Protein 7D8O (pdb70)

Radius of gyration: 38.9 Å; Cα contacts (8 Å, |Δi|>4): 1595; chains: 6; bounding box: 86×89×110 Å

Structure (mmCIF, N/CA/C/O backbone):
data_7D8O
#
_entry.id   7D8O
#
_cell.length_a   86.630
_cell.length_b   86.643
_cell.length_c   123.568
_cell.angle_alpha   90.000
_cell.angle_beta   91.660
_cell.angle_gamma   90.000
#
_symmetry.space_group_name_H-M   'P 1 21 1'
#
loop_
_entity.id
_entity.type
_entity.pdbx_description
1 polymer 'Type III toxin-antitoxin system ToxN/AbiQ family toxin'
2 polymer 'Antitoxin RNA'
3 water water
#
loop_
_atom_site.group_PDB
_atom_site.id
_atom_site.type_symbol
_atom_site.label_atom_id
_atom_site.label_alt_id
_atom_site.label_comp_id
_atom_site.label_asym_id
_atom_site.label_entity_id
_atom_site.label_seq_id
_atom_site.pdbx_PDB_ins_code
_atom_site.Cartn_x
_atom_site.Cartn_y
_atom_site.Cartn_z
_atom_site.occupancy
_atom_site.B_iso_or_equiv
_atom_site.auth_seq_id
_atom_site.auth_comp_id
_atom_site.auth_asym_id
_atom_site.auth_atom_id
_atom_site.pdbx_PDB_model_num
ATOM 1 N N . MET A 1 12 ? 38.219 19.696 25.978 1.00 48.66 0 MET A N 1
ATOM 2 C CA . MET A 1 12 ? 38.392 20.143 27.355 1.00 47.07 0 MET A CA 1
ATOM 3 C C . MET A 1 12 ? 39.867 20.179 27.759 1.00 46.76 0 MET A C 1
ATOM 4 O O . MET A 1 12 ? 40.713 19.595 27.087 1.00 47.72 0 MET A O 1
ATOM 6 N N . ALA A 1 13 ? 40.157 20.893 28.851 1.00 45.19 1 ALA A N 1
ATOM 7 C CA . ALA A 1 13 ? 41.496 20.986 29.441 1.00 42.89 1 ALA A CA 1
ATOM 8 C C . ALA A 1 13 ? 42.514 21.560 28.448 1.00 43.08 1 ALA A C 1
ATOM 9 O O . ALA A 1 13 ? 43.441 20.885 28.001 1.00 46.02 1 ALA A O 1
ATOM 11 N N . LYS A 1 14 ? 42.300 22.831 28.100 1.00 40.34 2 LYS A N 1
ATOM 12 C CA . LYS A 1 14 ? 43.237 23.597 27.283 1.00 39.77 2 LYS A CA 1
ATOM 13 C C . LYS A 1 14 ? 43.510 24.947 27.938 1.00 36.26 2 LYS A C 1
ATOM 14 O O . LYS A 1 14 ? 42.611 25.547 28.539 1.00 34.59 2 LYS A O 1
ATOM 20 N N . PHE A 1 15 ? 44.753 25.417 27.817 1.00 34.27 3 PHE A N 1
ATOM 21 C CA . PHE A 1 15 ? 45.165 26.708 28.359 1.00 32.45 3 PHE A CA 1
ATOM 22 C C . PHE A 1 15 ? 44.971 27.825 27.338 1.00 32.37 3 PHE A C 1
ATOM 23 O O . PHE A 1 15 ? 45.338 27.686 26.168 1.00 32.36 3 PHE A O 1
ATOM 31 N N . PHE A 1 16 ? 44.415 28.944 27.804 1.00 32.43 4 PHE A N 1
ATOM 32 C CA . PHE A 1 16 ? 44.126 30.112 26.984 1.00 33.72 4 PHE A CA 1
ATOM 33 C C . PHE A 1 16 ? 44.634 31.379 27.665 1.00 34.70 4 PHE A C 1
ATOM 34 O O . PHE A 1 16 ? 44.797 31.435 28.888 1.00 33.77 4 PHE A O 1
ATOM 42 N N . THR A 1 17 ? 44.874 32.400 26.845 1.00 36.12 5 THR A N 1
ATOM 43 C CA . THR A 1 17 ? 44.956 33.793 27.265 1.00 34.95 5 THR A CA 1
ATOM 44 C C . THR A 1 17 ? 43.776 34.555 26.672 1.00 34.81 5 THR A C 1
ATOM 45 O O . THR A 1 17 ? 43.208 34.160 25.649 1.00 34.79 5 THR A O 1
ATOM 49 N N . ILE A 1 18 ? 43.423 35.671 27.310 1.00 33.79 6 ILE A N 1
ATOM 50 C CA . ILE A 1 18 ? 42.268 36.470 26.918 1.00 33.78 6 ILE A CA 1
ATOM 51 C C . ILE A 1 18 ? 42.705 37.911 26.700 1.00 36.45 6 ILE A C 1
ATOM 52 O O . ILE A 1 18 ? 43.508 38.449 27.470 1.00 37.48 6 ILE A O 1
ATOM 57 N N . SER A 1 19 ? 42.189 38.526 25.636 1.00 37.44 7 SER A N 1
ATOM 58 C CA . SER A 1 19 ? 42.563 39.889 25.286 1.00 39.04 7 SER A CA 1
ATOM 59 C C . SER A 1 19 ? 42.251 40.855 26.426 1.00 39.07 7 SER A C 1
ATOM 60 O O . SER A 1 19 ? 41.235 40.724 27.115 1.00 36.23 7 SER A O 1
ATOM 63 N N . SER A 1 20 ? 43.143 41.834 26.622 1.00 41.71 8 SER A N 1
ATOM 64 C CA . SER A 1 20 ? 42.966 42.810 27.698 1.00 42.40 8 SER A CA 1
ATOM 65 C C . SER A 1 20 ? 41.726 43.682 27.489 1.00 44.96 8 SER A C 1
ATOM 66 O O . SER A 1 20 ? 41.061 44.064 28.461 1.00 46.55 8 SER A O 1
ATOM 69 N N . SER A 1 21 ? 41.391 44.004 26.237 1.00 45.59 9 SER A N 1
ATOM 70 C CA . SER A 1 21 ? 40.228 44.856 26.000 1.00 48.44 9 SER A CA 1
ATOM 71 C C . SER A 1 21 ? 38.931 44.138 26.360 1.00 45.55 9 SER A C 1
ATOM 72 O O . SER A 1 21 ? 38.023 44.742 26.942 1.00 46.03 9 SER A O 1
ATOM 75 N N . TYR A 1 22 ? 38.829 42.849 26.036 1.00 42.68 10 TYR A N 1
ATOM 76 C CA . TYR A 1 22 ? 37.661 42.076 26.450 1.00 40.85 10 TYR A CA 1
ATOM 77 C C . TYR A 1 22 ? 37.547 42.028 27.969 1.00 39.76 10 TYR A C 1
ATOM 78 O O . TYR A 1 22 ? 36.445 42.145 28.524 1.00 40.54 10 TYR A O 1
ATOM 87 N N . ILE A 1 23 ? 38.679 41.844 28.654 1.00 38.07 11 ILE A N 1
ATOM 88 C CA . ILE A 1 23 ? 38.684 41.822 30.115 1.00 37.43 11 ILE A CA 1
ATOM 89 C C . ILE A 1 23 ? 38.180 43.149 30.676 1.00 39.69 11 ILE A C 1
ATOM 90 O O . ILE A 1 23 ? 37.349 43.174 31.590 1.00 37.31 11 ILE A O 1
ATOM 95 N N . LYS A 1 24 ? 38.674 44.272 30.146 1.00 43.35 12 LYS A N 1
ATOM 96 C CA . LYS A 1 24 ? 38.206 45.569 30.636 1.00 46.89 12 LYS A CA 1
ATOM 97 C C . LYS A 1 24 ? 36.723 45.766 30.345 1.00 48.48 12 LYS A C 1
ATOM 98 O O . LYS A 1 24 ? 35.977 46.302 31.181 1.00 51.12 12 LYS A O 1
ATOM 104 N N . TYR A 1 25 ? 36.280 45.332 29.162 1.00 47.15 13 TYR A N 1
ATOM 105 C CA . TYR A 1 25 ? 34.872 45.425 28.800 1.00 46.61 13 TYR A CA 1
ATOM 106 C C . TYR A 1 25 ? 33.999 44.702 29.815 1.00 44.64 13 TYR A C 1
ATOM 107 O O . TYR A 1 25 ? 33.017 45.260 30.319 1.00 46.09 13 TYR A O 1
ATOM 116 N N . LEU A 1 26 ? 34.344 43.451 30.127 1.00 41.65 14 LEU A N 1
ATOM 117 C CA . LEU A 1 26 ? 33.565 42.701 31.107 1.00 40.98 14 LEU A CA 1
ATOM 118 C C . LEU A 1 26 ? 33.682 43.314 32.499 1.00 42.62 14 LEU A C 1
ATOM 119 O O . LEU A 1 26 ? 32.697 43.356 33.246 1.00 42.86 14 LEU A O 1
ATOM 124 N N . LYS A 1 27 ? 34.873 43.807 32.859 1.00 43.48 15 LYS A N 1
ATOM 125 C CA . LYS A 1 27 ? 35.069 44.410 34.173 1.00 44.06 15 LYS A CA 1
ATOM 126 C C . LYS A 1 27 ? 34.168 45.617 34.378 1.00 47.04 15 LYS A C 1
ATOM 127 O O . LYS A 1 27 ? 33.779 45.913 35.514 1.00 47.31 15 LYS A O 1
ATOM 133 N N . ASP A 1 28 ? 33.841 46.332 33.298 1.00 49.06 16 ASP A N 1
ATOM 134 C CA . ASP A 1 28 ? 32.920 47.459 33.433 1.00 53.26 16 ASP A CA 1
ATOM 135 C C . ASP A 1 28 ? 31.556 47.017 33.950 1.00 50.72 16 ASP A C 1
ATOM 136 O O . ASP A 1 28 ? 30.854 47.803 34.597 1.00 51.04 16 ASP A O 1
ATOM 141 N N . PHE A 1 29 ? 31.164 45.771 33.682 1.00 48.52 17 PHE A N 1
ATOM 142 C CA . PHE A 1 29 ? 29.885 45.255 34.148 1.00 47.77 17 PHE A CA 1
ATOM 143 C C . PHE A 1 29 ? 30.010 44.424 35.416 1.00 44.65 17 PHE A C 1
ATOM 144 O O . PHE A 1 29 ? 28.999 44.189 36.084 1.00 45.07 17 PHE A O 1
ATOM 152 N N . ASP A 1 30 ? 31.211 43.953 35.744 1.00 41.87 18 ASP A N 1
ATOM 153 C CA . ASP A 1 30 ? 31.402 43.103 36.917 1.00 38.57 18 ASP A CA 1
ATOM 154 C C . ASP A 1 30 ? 32.857 43.226 37.348 1.00 37.49 18 ASP A C 1
ATOM 155 O O . ASP A 1 30 ? 33.740 42.653 36.699 1.00 36.62 18 ASP A O 1
ATOM 160 N N . ASP A 1 31 ? 33.105 43.939 38.450 1.00 37.95 19 ASP A N 1
ATOM 161 C CA . ASP A 1 31 ? 34.484 44.179 38.866 1.00 38.92 19 ASP A CA 1
ATOM 162 C C . ASP A 1 31 ? 35.169 42.936 39.418 1.00 37.58 19 ASP A C 1
ATOM 163 O O . ASP A 1 31 ? 36.359 43.005 39.742 1.00 39.33 19 ASP A O 1
ATOM 168 N N . LYS A 1 32 ? 34.465 41.816 39.552 1.00 36.52 20 LYS A N 1
ATOM 169 C CA . LYS A 1 32 ? 35.095 40.582 39.998 1.00 34.53 20 LYS A CA 1
ATOM 170 C C . LYS A 1 32 ? 35.688 39.781 38.848 1.00 32.44 20 LYS A C 1
ATOM 171 O O . LYS A 1 32 ? 36.340 38.763 39.096 1.00 31.45 20 LYS A O 1
ATOM 177 N N . VAL A 1 33 ? 35.476 40.209 37.605 1.00 32.85 21 VAL A N 1
ATOM 178 C CA . VAL A 1 33 ? 36.150 39.615 36.450 1.00 31.58 21 VAL A CA 1
ATOM 179 C C . VAL A 1 33 ? 37.647 39.630 36.733 1.00 30.05 21 VAL A C 1
ATOM 180 O O . VAL A 1 33 ? 38.171 40.656 37.190 1.00 31.53 21 VAL A O 1
ATOM 184 N N . PRO A 1 34 ? 38.368 38.533 36.492 1.00 27.88 22 PRO A N 1
ATOM 185 C CA . PRO A 1 34 ? 39.768 38.456 36.937 1.00 28.26 22 PRO A CA 1
ATOM 186 C C . PRO A 1 34 ? 40.624 39.576 36.363 1.00 31.04 22 PRO A C 1
ATOM 187 O O . PRO A 1 34 ? 40.440 39.999 35.221 1.00 30.58 22 PRO A O 1
ATOM 191 N N . ASN A 1 35 ? 41.545 40.081 37.185 1.00 32.66 23 ASN A N 1
ATOM 192 C CA . ASN A 1 35 ? 42.583 40.967 36.675 1.00 35.31 23 ASN A CA 1
ATOM 193 C C . ASN A 1 35 ? 43.412 40.207 35.650 1.00 38.45 23 ASN A C 1
ATOM 194 O O . ASN A 1 35 ? 43.831 39.071 35.902 1.00 38.33 23 ASN A O 1
ATOM 199 N N . SER A 1 36 ? 43.643 40.813 34.485 1.00 42.95 24 SER A N 1
ATOM 200 C CA . SER A 1 36 ? 44.410 40.104 33.481 1.00 44.69 24 SER A CA 1
ATOM 201 C C . SER A 1 36 ? 45.792 40.693 33.252 1.00 48.30 24 SER A C 1
ATOM 202 O O . SER A 1 36 ? 46.656 40.020 32.666 1.00 47.12 24 SER A O 1
ATOM 205 N N . GLU A 1 37 ? 46.046 41.946 33.646 1.00 53.45 25 GLU A N 1
ATOM 206 C CA . GLU A 1 37 ? 47.391 42.439 33.387 1.00 58.38 25 GLU A CA 1
ATOM 207 C C . GLU A 1 37 ? 47.984 43.156 34.583 1.00 58.20 25 GLU A C 1
ATOM 208 O O . GLU A 1 37 ? 47.288 43.870 35.321 1.00 59.25 25 GLU A O 1
ATOM 214 N N . ASP A 1 38 ? 49.286 42.960 34.738 1.00 57.09 26 ASP A N 1
ATOM 215 C CA . ASP A 1 38 ? 50.021 43.447 35.880 1.00 58.07 26 ASP A CA 1
ATOM 216 C C . ASP A 1 38 ? 51.519 43.304 35.659 1.00 57.20 26 ASP A C 1
ATOM 217 O O . ASP A 1 38 ? 51.982 42.246 35.215 1.00 55.36 26 ASP A O 1
ATOM 222 N N . PRO A 1 39 ? 52.301 44.346 35.938 1.00 59.02 27 PRO A N 1
ATOM 223 C CA . PRO A 1 39 ? 53.763 44.224 35.822 1.00 60.92 27 PRO A CA 1
ATOM 224 C C . PRO A 1 39 ? 54.349 43.136 36.710 1.00 59.48 27 PRO A C 1
ATOM 225 O O . PRO A 1 39 ? 55.453 42.657 36.427 1.00 60.45 27 PRO A O 1
ATOM 229 N N . THR A 1 40 ? 53.649 42.724 37.770 1.00 57.51 28 THR A N 1
ATOM 230 C CA . THR A 1 40 ? 54.159 41.665 38.634 1.00 56.63 28 THR A CA 1
ATOM 231 C C . THR A 1 40 ? 54.110 40.303 37.960 1.00 54.29 28 THR A C 1
ATOM 232 O O . THR A 1 40 ? 54.815 39.382 38.388 1.00 53.21 28 THR A O 1
ATOM 236 N N . TYR A 1 41 ? 53.326 40.171 36.895 1.00 52.91 29 TYR A N 1
ATOM 237 C CA . TYR A 1 41 ? 53.146 38.888 36.234 1.00 49.26 29 TYR A CA 1
ATOM 238 C C . TYR A 1 41 ? 54.420 38.456 35.523 1.00 50.77 29 TYR A C 1
ATOM 239 O O . TYR A 1 41 ? 54.971 39.196 34.703 1.00 52.75 29 TYR A O 1
ATOM 248 N N . ASN A 1 42 ? 54.893 37.252 35.841 1.00 49.19 30 ASN A N 1
ATOM 249 C CA . ASN A 1 42 ? 56.014 36.702 35.090 1.00 50.72 30 ASN A CA 1
ATOM 250 C C . ASN A 1 42 ? 55.525 36.168 33.753 1.00 47.84 30 ASN A C 1
ATOM 251 O O . ASN A 1 42 ? 56.227 36.260 32.741 1.00 51.07 30 ASN A O 1
ATOM 256 N N . ASN A 1 43 ? 54.329 35.607 33.745 1.00 42.44 31 ASN A N 1
ATOM 257 C CA . ASN A 1 43 ? 53.639 35.134 32.559 1.00 38.78 31 ASN A CA 1
ATOM 258 C C . ASN A 1 43 ? 52.246 35.737 32.541 1.00 34.87 31 ASN A C 1
ATOM 259 O O . ASN A 1 43 ? 51.773 36.256 33.558 1.00 31.46 31 ASN A O 1
ATOM 264 N N . PRO A 1 44 ? 51.575 35.727 31.392 1.00 34.99 32 PRO A N 1
ATOM 265 C CA . PRO A 1 44 ? 50.182 36.190 31.353 1.00 33.86 32 PRO A CA 1
ATOM 266 C C . PRO A 1 44 ? 49.273 35.325 32.217 1.00 31.93 32 PRO A C 1
ATOM 267 O O . PRO A 1 44 ? 49.585 34.179 32.554 1.00 30.24 32 PRO A O 1
ATOM 271 N N . LYS A 1 45 ? 48.136 35.906 32.596 1.00 32.15 33 LYS A N 1
ATOM 272 C CA . LYS A 1 45 ? 47.122 35.156 33.328 1.00 30.78 33 LYS A CA 1
ATOM 273 C C . LYS A 1 45 ? 46.590 34.031 32.454 1.00 29.75 33 LYS A C 1
ATOM 274 O O . LYS A 1 45 ? 46.030 34.280 31.383 1.00 30.76 33 LYS A O 1
ATOM 280 N N . ALA A 1 46 ? 46.798 32.797 32.893 1.00 27.05 34 ALA A N 1
ATOM 281 C CA . ALA A 1 46 ? 46.330 31.635 32.157 1.00 26.84 34 ALA A CA 1
ATOM 282 C C . ALA A 1 46 ? 44.933 31.239 32.614 1.00 25.99 34 ALA A C 1
ATOM 283 O O . ALA A 1 46 ? 44.605 31.324 33.802 1.00 25.23 34 ALA A O 1
ATOM 285 N N . PHE A 1 47 ? 44.107 30.839 31.650 1.00 25.66 35 PHE A N 1
ATOM 286 C CA . PHE A 1 47 ? 42.773 30.309 31.879 1.00 23.38 35 PHE A CA 1
ATOM 287 C C . PHE A 1 47 ? 42.716 28.879 31.363 1.00 25.25 35 PHE A C 1
ATOM 288 O O . PHE A 1 47 ? 43.445 28.509 30.442 1.00 27.54 35 PHE A O 1
ATOM 296 N N . ILE A 1 48 ? 41.845 28.076 31.952 1.00 25.01 36 ILE A N 1
ATOM 297 C CA . ILE A 1 48 ? 41.598 26.724 31.478 1.00 25.46 36 ILE A CA 1
ATOM 298 C C . ILE A 1 48 ? 40.181 26.671 30.922 1.00 25.06 36 ILE A C 1
ATOM 299 O O . ILE A 1 48 ? 39.268 27.323 31.447 1.00 22.10 36 ILE A O 1
ATOM 304 N N . GLY A 1 49 ? 40.009 25.929 29.834 1.00 25.17 37 GLY A N 1
ATOM 305 C CA . GLY A 1 49 ? 38.699 25.831 29.219 1.00 24.92 37 GLY A CA 1
ATOM 306 C C . GLY A 1 49 ? 38.681 24.728 28.188 1.00 26.74 37 GLY A C 1
ATOM 307 O O . GLY A 1 49 ? 39.696 24.081 27.919 1.00 27.34 37 GLY A O 1
ATOM 308 N N . ILE A 1 50 ? 37.495 24.488 27.637 1.00 27.12 38 ILE A N 1
ATOM 309 C CA . ILE A 1 50 ? 36.270 25.147 28.063 1.00 25.47 38 ILE A CA 1
ATOM 310 C C . ILE A 1 50 ? 35.670 24.367 29.225 1.00 26.46 38 ILE A C 1
ATOM 311 O O . ILE A 1 50 ? 35.415 23.173 29.097 1.00 26.81 38 ILE A O 1
ATOM 316 N N . VAL A 1 51 ? 35.474 25.020 30.373 1.00 26.81 39 VAL A N 1
ATOM 317 C CA . VAL A 1 51 ? 34.981 24.289 31.538 1.00 26.85 39 VAL A CA 1
ATOM 318 C C . VAL A 1 51 ? 33.472 24.109 31.501 1.00 29.28 39 VAL A C 1
ATOM 319 O O . VAL A 1 51 ? 32.950 23.194 32.152 1.00 30.19 39 VAL A O 1
ATOM 323 N N . LEU A 1 52 ? 32.752 24.959 30.769 1.00 29.84 40 LEU A N 1
ATOM 324 C CA . LEU A 1 52 ? 31.299 24.872 30.732 1.00 29.00 40 LEU A CA 1
ATOM 325 C C . LEU A 1 52 ? 30.781 25.458 29.433 1.00 28.66 40 LEU A C 1
ATOM 326 O O . LEU A 1 52 ? 31.234 26.517 28.998 1.00 30.01 40 LEU A O 1
ATOM 331 N N . GLU A 1 53 ? 29.828 24.765 28.820 1.00 29.11 41 GLU A N 1
ATOM 332 C CA . GLU A 1 53 ? 29.109 25.286 27.665 1.00 32.21 41 GLU A CA 1
ATOM 333 C C . GLU A 1 53 ? 27.620 25.160 27.950 1.00 33.33 41 GLU A C 1
ATOM 334 O O . GLU A 1 53 ? 27.090 24.048 28.025 1.00 33.68 41 GLU A O 1
ATOM 340 N N . ILE A 1 54 ? 26.949 26.295 28.115 1.00 34.44 42 ILE A N 1
ATOM 341 C CA . ILE A 1 54 ? 25.537 26.290 28.489 1.00 35.68 42 ILE A CA 1
ATOM 342 C C . ILE A 1 54 ? 24.847 27.459 27.801 1.00 38.38 42 ILE A C 1
ATOM 343 O O . ILE A 1 54 ? 25.343 28.590 27.826 1.00 38.80 42 ILE A O 1
ATOM 348 N N . GLU A 1 55 ? 23.710 27.171 27.163 1.00 41.34 43 GLU A N 1
ATOM 349 C CA . GLU A 1 55 ? 22.897 28.182 26.489 1.00 44.72 43 GLU A CA 1
ATOM 350 C C . GLU A 1 55 ? 23.731 28.975 25.482 1.00 45.58 43 GLU A C 1
ATOM 351 O O . GLU A 1 55 ? 23.572 30.187 25.326 1.00 46.39 43 GLU A O 1
ATOM 357 N N . GLY A 1 56 ? 24.633 28.274 24.793 1.00 44.66 44 GLY A N 1
ATOM 358 C CA . GLY A 1 56 ? 25.504 28.870 23.800 1.00 44.21 44 GLY A CA 1
ATOM 359 C C . GLY A 1 56 ? 26.710 29.607 24.343 1.00 40.88 44 GLY A C 1
ATOM 360 O O . GLY A 1 56 ? 27.540 30.070 23.549 1.00 40.31 44 GLY A O 1
ATOM 361 N N . HIS A 1 57 ? 26.840 29.734 25.660 1.00 37.92 45 HIS A N 1
ATOM 362 C CA . HIS A 1 57 ? 27.960 30.438 26.268 1.00 37.24 45 HIS A CA 1
ATOM 363 C C . HIS A 1 57 ? 29.060 29.451 26.633 1.00 35.68 45 HIS A C 1
ATOM 364 O O . HIS A 1 57 ? 28.795 28.426 27.272 1.00 34.44 45 HIS A O 1
ATOM 371 N N . LYS A 1 58 ? 30.290 29.783 26.243 1.00 34.68 46 LYS A N 1
ATOM 372 C CA . LYS A 1 58 ? 31.484 29.009 26.555 1.00 33.52 46 LYS A CA 1
ATOM 373 C C . LYS A 1 58 ? 32.284 29.732 27.629 1.00 32.19 46 LYS A C 1
ATOM 374 O O . LYS A 1 58 ? 32.514 30.941 27.527 1.00 34.15 46 LYS A O 1
ATOM 380 N N . TYR A 1 59 ? 32.697 28.999 28.659 1.00 29.54 47 TYR A N 1
ATOM 381 C CA . TYR A 1 59 ? 33.333 29.590 29.825 1.00 28.40 47 TYR A CA 1
ATOM 382 C C . TYR A 1 59 ? 34.795 29.179 29.927 1.00 28.38 47 TYR A C 1
ATOM 383 O O . TYR A 1 59 ? 35.155 28.036 29.629 1.00 30.94 47 TYR A O 1
ATOM 392 N N . LEU A 1 60 ? 35.635 30.128 30.321 1.00 27.10 48 LEU A N 1
ATOM 393 C CA . LEU A 1 60 ? 37.017 29.871 30.697 1.00 26.78 48 LEU A CA 1
ATOM 394 C C . LEU A 1 60 ? 37.194 30.267 32.155 1.00 26.91 48 LEU A C 1
ATOM 395 O O . LEU A 1 60 ? 36.628 31.268 32.607 1.00 27.11 48 LEU A O 1
ATOM 400 N N . ALA A 1 61 ? 37.966 29.473 32.896 1.00 25.73 49 ALA A N 1
ATOM 401 C CA . ALA A 1 61 ? 38.174 29.764 34.300 1.00 23.96 49 ALA A CA 1
ATOM 402 C C . ALA A 1 61 ? 39.640 30.095 34.559 1.00 25.47 49 ALA A C 1
ATOM 403 O O . ALA A 1 61 ? 40.532 29.461 33.982 1.00 25.21 49 ALA A O 1
ATOM 405 N N . PRO A 1 62 ? 39.917 31.091 35.398 1.00 25.81 50 PRO A N 1
ATOM 406 C CA . PRO A 1 62 ? 41.307 31.489 35.650 1.00 25.67 50 PRO A CA 1
ATOM 407 C C . PRO A 1 62 ? 42.037 30.533 36.580 1.00 25.59 50 PRO A C 1
ATOM 408 O O . PRO A 1 62 ? 41.457 29.959 37.508 1.00 23.65 50 PRO A O 1
ATOM 412 N N . LEU A 1 63 ? 43.329 30.361 36.311 1.00 24.47 51 LEU A N 1
ATOM 413 C CA . LEU A 1 63 ? 44.216 29.680 37.237 1.00 24.69 51 LEU A CA 1
ATOM 414 C C . LEU A 1 63 ? 44.820 30.693 38.197 1.00 23.36 51 LEU A C 1
ATOM 415 O O . LEU A 1 63 ? 44.989 31.868 37.861 1.00 23.21 51 LEU A O 1
ATOM 420 N N . THR A 1 64 ? 45.131 30.237 39.410 1.00 23.71 52 THR A N 1
ATOM 421 C CA . THR A 1 64 ? 45.757 31.133 40.370 1.00 23.82 52 THR A CA 1
ATOM 422 C C . THR A 1 64 ? 46.731 30.360 41.247 1.00 24.20 52 THR A C 1
ATOM 423 O O . THR A 1 64 ? 46.492 29.199 41.598 1.00 23.72 52 THR A O 1
ATOM 427 N N . SER A 1 65 ? 47.838 31.016 41.570 1.00 25.57 53 SER A N 1
ATOM 428 C CA . SER A 1 65 ? 48.923 30.458 42.363 1.00 25.23 53 SER A CA 1
ATOM 429 C C . SER A 1 65 ? 48.530 30.374 43.839 1.00 26.02 53 SER A C 1
ATOM 430 O O . SER A 1 65 ? 47.545 30.983 44.266 1.00 27.81 53 SER A O 1
ATOM 433 N N . PRO A 1 66 ? 49.275 29.606 44.639 1.00 26.95 54 PRO A N 1
ATOM 434 C CA . PRO A 1 66 ? 48.865 29.375 46.030 1.00 26.96 54 PRO A CA 1
ATOM 435 C C . PRO A 1 66 ? 48.720 30.649 46.848 1.00 26.33 54 PRO A C 1
ATOM 436 O O . PRO A 1 66 ? 49.465 31.616 46.682 1.00 25.58 54 PRO A O 1
ATOM 440 N N . LYS A 1 67 ? 47.713 30.638 47.715 1.00 26.03 55 LYS A N 1
ATOM 441 C CA . LYS A 1 67 ? 47.522 31.622 48.764 1.00 27.40 55 LYS A CA 1
ATOM 442 C C . LYS A 1 67 ? 47.264 30.856 50.056 1.00 27.82 55 LYS A C 1
ATOM 443 O O . LYS A 1 67 ? 46.840 29.697 50.031 1.00 27.40 55 LYS A O 1
ATOM 449 N N . ALA A 1 68 ? 47.537 31.502 51.192 1.00 28.57 56 ALA A N 1
ATOM 450 C CA . ALA A 1 68 ? 47.363 30.826 52.476 1.00 31.73 56 ALA A CA 1
ATOM 451 C C . ALA A 1 68 ? 45.930 30.334 52.658 1.00 32.65 56 ALA A C 1
ATOM 452 O O . ALA A 1 68 ? 45.705 29.192 53.083 1.00 32.23 56 ALA A O 1
ATOM 454 N N . TRP A 1 69 ? 44.946 31.166 52.300 1.00 33.94 57 TRP A N 1
ATOM 455 C CA . TRP A 1 69 ? 43.549 30.808 52.528 1.00 36.58 57 TRP A CA 1
ATOM 456 C C . TRP A 1 69 ? 43.108 29.596 51.718 1.00 37.18 57 TRP A C 1
ATOM 457 O O . TRP A 1 69 ? 42.088 28.983 52.059 1.00 38.85 57 TRP A O 1
ATOM 468 N N . HIS A 1 70 ? 43.858 29.220 50.672 1.00 34.13 58 HIS A N 1
ATOM 469 C CA . HIS A 1 70 ? 43.550 27.992 49.946 1.00 32.38 58 HIS A CA 1
ATOM 470 C C . HIS A 1 70 ? 43.554 26.771 50.853 1.00 33.26 58 HIS A C 1
ATOM 471 O O . HIS A 1 70 ? 42.935 25.755 50.510 1.00 31.98 58 HIS A O 1
ATOM 478 N N . ALA A 1 71 ? 44.268 26.830 51.982 1.00 34.74 59 ALA A N 1
ATOM 479 C CA . ALA A 1 71 ? 44.270 25.691 52.891 1.00 36.95 59 ALA A CA 1
ATOM 480 C C . ALA A 1 71 ? 42.877 25.415 53.445 1.00 39.51 59 ALA A C 1
ATOM 481 O O . ALA A 1 71 ? 42.572 24.274 53.809 1.00 40.85 59 ALA A O 1
ATOM 483 N N . ASN A 1 72 ? 42.017 26.434 53.502 1.00 40.58 60 ASN A N 1
ATOM 484 C CA . ASN A 1 72 ? 40.682 26.297 54.070 1.00 43.81 60 ASN A CA 1
ATOM 485 C C . ASN A 1 72 ? 39.611 25.951 53.039 1.00 43.00 60 ASN A C 1
ATOM 486 O O . ASN A 1 72 ? 38.420 25.966 53.373 1.00 43.74 60 ASN A O 1
ATOM 491 N N . VAL A 1 73 ? 40.004 25.647 51.807 1.00 40.55 61 VAL A N 1
ATOM 492 C CA . VAL A 1 73 ? 39.062 25.294 50.751 1.00 39.64 61 VAL A CA 1
ATOM 493 C C . VAL A 1 73 ? 38.683 23.826 50.906 1.00 40.39 61 VAL A C 1
ATOM 494 O O . VAL A 1 73 ? 39.555 22.951 50.936 1.00 41.46 61 VAL A O 1
ATOM 498 N N . LYS A 1 74 ? 37.382 23.554 50.992 1.00 40.82 62 LYS A N 1
ATOM 499 C CA . LYS A 1 74 ? 36.889 22.191 51.082 1.00 41.35 62 LYS A CA 1
ATOM 500 C C . LYS A 1 74 ? 36.627 21.685 49.666 1.00 37.73 62 LYS A C 1
ATOM 501 O O . LYS A 1 74 ? 36.238 22.454 48.786 1.00 36.40 62 LYS A O 1
ATOM 507 N N . GLU A 1 75 ? 36.829 20.383 49.453 1.00 38.75 63 GLU A N 1
ATOM 508 C CA . GLU A 1 75 ? 36.578 19.791 48.139 1.00 39.16 63 GLU A CA 1
ATOM 509 C C . GLU A 1 75 ? 35.133 19.986 47.674 1.00 36.65 63 GLU A C 1
ATOM 510 O O . GLU A 1 75 ? 34.877 20.055 46.467 1.00 36.40 63 GLU A O 1
ATOM 516 N N . SER A 1 76 ? 34.173 20.064 48.602 1.00 33.82 64 SER A N 1
ATOM 517 C CA . SER A 1 76 ? 32.773 20.154 48.197 1.00 31.53 64 SER A CA 1
ATOM 518 C C . SER A 1 76 ? 32.403 21.499 47.581 1.00 29.83 64 SER A C 1
ATOM 519 O O . SER A 1 76 ? 31.338 21.608 46.962 1.00 30.26 64 SER A O 1
ATOM 522 N N . SER A 1 77 ? 33.240 22.511 47.717 1.00 28.97 65 SER A N 1
ATOM 523 C CA . SER A 1 77 ? 32.904 23.822 47.183 1.00 29.30 65 SER A CA 1
ATOM 524 C C . SER A 1 77 ? 33.087 23.837 45.670 1.00 26.39 65 SER A C 1
ATOM 525 O O . SER A 1 77 ? 34.200 23.601 45.188 1.00 24.25 65 SER A O 1
ATOM 528 N N . PRO A 1 78 ? 32.036 24.107 44.891 1.00 26.15 66 PRO A N 1
ATOM 529 C CA . PRO A 1 78 ? 32.195 24.233 43.438 1.00 23.76 66 PRO A CA 1
ATOM 530 C C . PRO A 1 78 ? 32.816 25.548 42.994 1.00 24.57 66 PRO A C 1
ATOM 531 O O . PRO A 1 78 ? 32.978 25.755 41.784 1.00 23.10 66 PRO A O 1
ATOM 535 N N . ALA A 1 79 ? 33.134 26.450 43.929 1.00 23.89 67 ALA A N 1
ATOM 536 C CA . ALA A 1 79 ? 33.785 27.704 43.569 1.00 23.99 67 ALA A CA 1
ATOM 537 C C . ALA A 1 79 ? 35.244 27.516 43.185 1.00 24.91 67 ALA A C 1
ATOM 538 O O . ALA A 1 79 ? 35.812 28.387 42.518 1.00 22.23 67 ALA A O 1
ATOM 540 N N . PHE A 1 80 ? 35.858 26.402 43.580 1.00 26.40 68 PHE A N 1
ATOM 541 C CA . PHE A 1 80 ? 37.278 26.175 43.358 1.00 24.86 68 PHE A CA 1
ATOM 542 C C . PHE A 1 80 ? 37.495 24.741 42.908 1.00 25.57 68 PHE A C 1
ATOM 543 O O . PHE A 1 80 ? 36.699 23.848 43.211 1.00 25.79 68 PHE A O 1
ATOM 551 N N . PHE A 1 81 ? 38.586 24.528 42.181 1.00 24.75 69 PHE A N 1
ATOM 552 C CA . PHE A 1 81 ? 39.117 23.186 41.961 1.00 24.37 69 PHE A CA 1
ATOM 553 C C . PHE A 1 81 ? 40.604 23.233 42.284 1.00 24.71 69 PHE A C 1
ATOM 554 O O . PHE A 1 81 ? 41.395 23.749 41.487 1.00 23.49 69 PHE A O 1
ATOM 562 N N . LYS A 1 82 ? 40.971 22.713 43.456 1.00 26.06 70 LYS A N 1
ATOM 563 C CA . LYS A 1 82 ? 42.366 22.700 43.877 1.00 27.72 70 LYS A CA 1
ATOM 564 C C . LYS A 1 82 ? 43.177 21.799 42.960 1.00 28.32 70 LYS A C 1
ATOM 565 O O . LYS A 1 82 ? 42.719 20.730 42.545 1.00 27.97 70 LYS A O 1
ATOM 571 N N . LEU A 1 83 ? 44.396 22.230 42.658 1.00 27.90 71 LEU A N 1
ATOM 572 C CA . LEU A 1 83 ? 45.291 21.503 41.773 1.00 26.40 71 LEU A CA 1
ATOM 573 C C . LEU A 1 83 ? 46.494 20.975 42.544 1.00 26.55 71 LEU A C 1
ATOM 574 O O . LEU A 1 83 ? 46.993 21.613 43.475 1.00 27.22 71 LEU A O 1
ATOM 579 N N . HIS A 1 84 ? 46.948 19.793 42.147 1.00 27.82 72 HIS A N 1
ATOM 580 C CA . HIS A 1 84 ? 48.201 19.243 42.636 1.00 28.55 72 HIS A CA 1
ATOM 581 C C . HIS A 1 84 ? 48.691 18.232 41.612 1.00 29.49 72 HIS A C 1
ATOM 582 O O . HIS A 1 84 ? 47.942 17.803 40.732 1.00 28.73 72 HIS A O 1
ATOM 589 N N . GLU A 1 85 ? 49.971 17.894 41.711 1.00 32.03 73 GLU A N 1
ATOM 590 C CA . GLU A 1 85 ? 50.545 16.915 40.800 1.00 33.83 73 GLU A CA 1
ATOM 591 C C . GLU A 1 85 ? 49.885 15.557 41.007 1.00 36.06 73 GLU A C 1
ATOM 592 O O . GLU A 1 85 ? 49.610 15.153 42.140 1.00 37.00 73 GLU A O 1
ATOM 598 N N . ASN A 1 86 ? 49.614 14.863 39.899 1.00 36.52 74 ASN A N 1
ATOM 599 C CA . ASN A 1 86 ? 49.059 13.513 39.943 1.00 37.94 74 ASN A CA 1
ATOM 600 C C . ASN A 1 86 ? 49.882 12.610 40.847 1.00 37.32 74 ASN A C 1
ATOM 601 O O . ASN A 1 86 ? 51.086 12.442 40.642 1.00 37.36 74 ASN A O 1
ATOM 606 N N . GLY A 1 87 ? 49.233 12.046 41.864 1.00 36.95 75 GLY A N 1
ATOM 607 C CA . GLY A 1 87 ? 49.898 11.128 42.765 1.00 38.61 75 GLY A CA 1
ATOM 608 C C . GLY A 1 87 ? 50.890 11.762 43.710 1.00 38.77 75 GLY A C 1
ATOM 609 O O . GLY A 1 87 ? 51.531 11.042 44.484 1.00 42.21 75 GLY A O 1
ATOM 610 N N . VAL A 1 88 ? 51.051 13.079 43.665 1.00 35.66 76 VAL A N 1
ATOM 611 C CA . VAL A 1 88 ? 51.946 13.795 44.567 1.00 36.14 76 VAL A CA 1
ATOM 612 C C . VAL A 1 88 ? 51.140 14.928 45.193 1.00 34.68 76 VAL A C 1
ATOM 613 O O . VAL A 1 88 ? 51.264 16.088 44.768 1.00 33.04 76 VAL A O 1
ATOM 617 N N . PRO A 1 89 ? 50.273 14.634 46.166 1.00 35.42 77 PRO A N 1
ATOM 618 C CA . PRO A 1 89 ? 49.395 15.685 46.712 1.00 35.26 77 PRO A CA 1
ATOM 619 C C . PRO A 1 89 ? 50.141 16.822 47.389 1.00 37.87 77 PRO A C 1
ATOM 620 O O . PRO A 1 89 ? 49.622 17.945 47.422 1.00 39.14 77 PRO A O 1
ATOM 624 N N . ASP A 1 90 ? 51.346 16.576 47.914 1.00 40.08 78 ASP A N 1
ATOM 625 C CA . ASP A 1 90 ? 52.109 17.632 48.575 1.00 42.25 78 ASP A CA 1
ATOM 626 C C . ASP A 1 90 ? 52.631 18.681 47.602 1.00 40.67 78 ASP A C 1
ATOM 627 O O . ASP A 1 90 ? 53.050 19.756 48.044 1.00 41.50 78 ASP A O 1
ATOM 632 N N . ASN A 1 91 ? 52.651 18.383 46.302 1.00 37.63 79 ASN A N 1
ATOM 633 C CA . ASN A 1 91 ? 53.069 19.354 45.291 1.00 35.36 79 ASN A CA 1
ATOM 634 C C . ASN A 1 91 ? 51.825 20.109 44.823 1.00 33.91 79 ASN A C 1
ATOM 635 O O . ASN A 1 91 ? 51.275 19.876 43.743 1.00 34.09 79 ASN A O 1
ATOM 640 N N . GLN A 1 92 ? 51.377 21.038 45.665 1.00 33.37 80 GLN A N 1
ATOM 641 C CA . GLN A 1 92 ? 50.187 21.822 45.356 1.00 31.40 80 GLN A CA 1
ATOM 642 C C . GLN A 1 92 ? 50.486 22.816 44.242 1.00 28.76 80 GLN A C 1
ATOM 643 O O . GLN A 1 92 ? 51.532 23.467 44.234 1.00 28.83 80 GLN A O 1
ATOM 649 N N . LEU A 1 93 ? 49.563 22.924 43.292 1.00 26.44 81 LEU A N 1
ATOM 650 C CA . LEU A 1 93 ? 49.743 23.724 42.089 1.00 26.17 81 LEU A CA 1
ATOM 651 C C . LEU A 1 93 ? 48.688 24.822 41.963 1.00 24.96 81 LEU A C 1
ATOM 652 O O . LEU A 1 93 ? 48.199 25.113 40.871 1.00 26.05 81 LEU A O 1
ATOM 657 N N . GLY A 1 94 ? 48.307 25.445 43.074 1.00 23.89 82 GLY A N 1
ATOM 658 C CA . GLY A 1 94 ? 47.304 26.492 43.002 1.00 22.92 82 GLY A CA 1
ATOM 659 C C . GLY A 1 94 ? 45.921 25.909 42.766 1.00 22.85 82 GLY A C 1
ATOM 660 O O . GLY A 1 94 ? 45.638 24.763 43.124 1.00 23.06 82 GLY A O 1
ATOM 661 N N . LEU A 1 95 ? 45.044 26.711 42.163 1.00 21.56 83 LEU A N 1
ATOM 662 C CA . LEU A 1 95 ? 43.706 26.202 41.903 1.00 21.18 83 LEU A CA 1
ATOM 663 C C . LEU A 1 95 ? 43.086 26.878 40.692 1.00 20.74 83 LEU A C 1
ATOM 664 O O . LEU A 1 95 ? 43.534 27.933 40.229 1.00 24.36 83 LEU A O 1
ATOM 669 N N . ILE A 1 96 ? 42.051 26.228 40.175 1.00 19.44 84 ILE A N 1
ATOM 670 C CA . ILE A 1 96 ? 41.147 26.822 39.202 1.00 21.30 84 ILE A CA 1
ATOM 671 C C . ILE A 1 96 ? 40.088 27.578 39.989 1.00 22.85 84 ILE A C 1
ATOM 672 O O . ILE A 1 96 ? 39.347 26.972 40.772 1.00 21.94 84 ILE A O 1
ATOM 677 N N . ASN A 1 97 ? 40.028 28.901 39.801 1.00 23.06 85 ASN A N 1
ATOM 678 C CA . ASN A 1 97 ? 39.088 29.749 40.533 1.00 24.06 85 ASN A CA 1
ATOM 679 C C . ASN A 1 97 ? 37.785 29.835 39.746 1.00 24.07 85 ASN A C 1
ATOM 680 O O . ASN A 1 97 ? 37.512 30.801 39.029 1.00 23.59 85 ASN A O 1
ATOM 685 N N . LEU A 1 98 ? 36.962 28.791 39.900 1.00 22.02 86 LEU A N 1
ATOM 686 C CA . LEU A 1 98 ? 35.735 28.688 39.117 1.00 22.67 86 LEU A CA 1
ATOM 687 C C . LEU A 1 98 ? 34.780 29.838 39.392 1.00 24.24 86 LEU A C 1
ATOM 688 O O . LEU A 1 98 ? 34.031 30.245 38.496 1.00 23.87 86 LEU A O 1
ATOM 693 N N . LYS A 1 99 ? 34.798 30.382 40.611 1.00 25.22 87 LYS A N 1
ATOM 694 C CA . LYS A 1 99 ? 33.862 31.447 40.951 1.00 27.11 87 LYS A CA 1
ATOM 695 C C . LYS A 1 99 ? 34.083 32.698 40.109 1.00 29.09 87 LYS A C 1
ATOM 696 O O . LYS A 1 99 ? 33.187 33.546 40.030 1.00 31.64 87 LYS A O 1
ATOM 702 N N . PHE A 1 100 ? 35.235 32.818 39.449 1.00 27.11 88 PHE A N 1
ATOM 703 C CA . PHE A 1 100 ? 35.531 33.967 38.605 1.00 27.26 88 PHE A CA 1
ATOM 704 C C . PHE A 1 100 ? 35.676 33.578 37.137 1.00 25.39 88 PHE A C 1
ATOM 705 O O . PHE A 1 100 ? 36.313 34.295 36.362 1.00 22.63 88 PHE A O 1
ATOM 713 N N . MET A 1 101 ? 35.060 32.467 36.735 1.00 26.01 89 MET A N 1
ATOM 714 C CA . MET A 1 101 ? 35.020 32.111 35.325 1.00 26.81 89 MET A CA 1
ATOM 715 C C . MET A 1 101 ? 34.159 33.105 34.551 1.00 28.11 89 MET A C 1
ATOM 716 O O . MET A 1 101 ? 33.291 33.787 35.106 1.00 29.79 89 MET A O 1
ATOM 721 N N . ILE A 1 102 ? 34.424 33.196 33.248 1.00 28.30 90 ILE A N 1
ATOM 722 C CA . ILE A 1 102 ? 33.754 34.197 32.415 1.00 30.91 90 ILE A CA 1
ATOM 723 C C . ILE A 1 102 ? 33.410 33.563 31.054 1.00 32.41 90 ILE A C 1
ATOM 724 O O . ILE A 1 102 ? 34.108 32.715 30.558 1.00 32.08 90 ILE A O 1
ATOM 729 N N . PRO A 1 103 ? 32.289 34.027 30.491 1.00 33.42 91 PRO A N 1
ATOM 730 C CA . PRO A 1 103 ? 31.985 33.642 29.102 1.00 33.66 91 PRO A CA 1
ATOM 731 C C . PRO A 1 103 ? 32.855 34.434 28.141 1.00 33.19 91 PRO A C 1
ATOM 732 O O . PRO A 1 103 ? 33.222 35.582 28.401 1.00 32.50 91 PRO A O 1
ATOM 736 N N . ILE A 1 104 ? 33.187 33.807 27.010 1.00 31.63 92 ILE A N 1
ATOM 737 C CA . ILE A 1 104 ? 34.184 34.366 26.108 1.00 32.91 92 ILE A CA 1
ATOM 738 C C . ILE A 1 104 ? 33.632 34.496 24.696 1.00 36.79 92 ILE A C 1
ATOM 739 O O . ILE A 1 104 ? 32.713 33.786 24.284 1.00 37.29 92 ILE A O 1
ATOM 744 N N . ILE A 1 105 ? 34.233 35.415 23.949 1.00 40.22 93 ILE A N 1
ATOM 745 C CA . ILE A 1 105 ? 34.099 35.478 22.500 1.00 43.54 93 ILE A CA 1
ATOM 746 C C . ILE A 1 105 ? 35.325 34.795 21.917 1.00 44.68 93 ILE A C 1
ATOM 747 O O . ILE A 1 105 ? 36.451 35.051 22.362 1.00 44.67 93 ILE A O 1
ATOM 752 N N . GLU A 1 106 ? 35.114 33.908 20.942 1.00 45.87 94 GLU A N 1
ATOM 753 C CA . GLU A 1 106 ? 36.234 33.141 20.406 1.00 47.81 94 GLU A CA 1
ATOM 754 C C . GLU A 1 106 ? 37.322 34.058 19.859 1.00 47.26 94 GLU A C 1
ATOM 755 O O . GLU A 1 106 ? 38.514 33.764 19.993 1.00 46.77 94 GLU A O 1
ATOM 761 N N . ALA A 1 107 ? 36.935 35.191 19.272 1.00 47.58 95 ALA A N 1
ATOM 762 C CA . ALA A 1 107 ? 37.923 36.082 18.677 1.00 49.56 95 ALA A CA 1
ATOM 763 C C . ALA A 1 107 ? 38.830 36.731 19.718 1.00 47.42 95 ALA A C 1
ATOM 764 O O . ALA A 1 107 ? 39.910 37.215 19.364 1.00 47.79 95 ALA A O 1
ATOM 766 N N . GLU A 1 108 ? 38.424 36.758 20.987 1.00 44.61 96 GLU A N 1
ATOM 767 C CA . GLU A 1 108 ? 39.177 37.451 22.024 1.00 43.46 96 GLU A CA 1
ATOM 768 C C . GLU A 1 108 ? 40.032 36.522 22.887 1.00 41.00 96 GLU A C 1
ATOM 769 O O . GLU A 1 108 ? 40.646 36.989 23.854 1.00 40.17 96 GLU A O 1
ATOM 775 N N . VAL A 1 109 ? 40.104 35.231 22.566 1.00 40.25 97 VAL A N 1
ATOM 776 C CA . VAL A 1 109 ? 40.940 34.309 23.324 1.00 38.00 97 VAL A CA 1
ATOM 777 C C . VAL A 1 109 ? 41.904 33.611 22.374 1.00 39.20 97 VAL A C 1
ATOM 778 O O . VAL A 1 109 ? 41.665 33.500 21.169 1.00 39.64 97 VAL A O 1
ATOM 782 N N . SER A 1 110 ? 43.015 33.145 22.938 1.00 39.53 98 SER A N 1
ATOM 783 C CA . SER A 1 110 ? 44.043 32.458 22.167 1.00 41.26 98 SER A CA 1
ATOM 784 C C . SER A 1 110 ? 44.568 31.278 22.965 1.00 39.71 98 SER A C 1
ATOM 785 O O . SER A 1 110 ? 44.811 31.402 24.168 1.00 37.03 98 SER A O 1
ATOM 788 N N . LEU A 1 111 ? 44.716 30.133 22.306 1.00 41.70 99 LEU A N 1
ATOM 789 C CA . LEU A 1 111 ? 45.390 29.005 22.933 1.00 39.73 99 LEU A CA 1
ATOM 790 C C . LEU A 1 111 ? 46.814 29.388 23.287 1.00 40.15 99 LEU A C 1
ATOM 791 O O . LEU A 1 111 ? 47.476 30.113 22.541 1.00 42.30 99 LEU A O 1
ATOM 796 N N . LEU A 1 112 ? 47.292 28.900 24.429 1.00 37.74 100 LEU A N 1
ATOM 797 C CA . LEU A 1 112 ? 48.722 28.959 24.686 1.00 38.43 100 LEU A CA 1
ATOM 798 C C . LEU A 1 112 ? 49.443 28.104 23.654 1.00 40.33 100 LEU A C 1
ATOM 799 O O . LEU A 1 112 ? 48.973 27.025 23.283 1.00 39.75 100 LEU A O 1
ATOM 804 N N . ASP A 1 113 ? 50.587 28.597 23.183 1.00 43.52 101 ASP A N 1
ATOM 805 C CA . ASP A 1 113 ? 51.368 27.907 22.156 1.00 47.80 101 ASP A CA 1
ATOM 806 C C . ASP A 1 113 ? 52.366 26.962 22.833 1.00 50.23 101 ASP A C 1
ATOM 807 O O . ASP A 1 113 ? 53.587 27.138 22.782 1.00 53.44 101 ASP A O 1
ATOM 812 N N . LEU A 1 114 ? 51.810 25.929 23.475 1.00 49.30 102 LEU A N 1
ATOM 813 C CA . LEU A 1 114 ? 52.628 25.005 24.260 1.00 50.57 102 LEU A CA 1
ATOM 814 C C . LEU A 1 114 ? 53.683 24.326 23.399 1.00 55.63 102 LEU A C 1
ATOM 815 O O . LEU A 1 114 ? 54.869 24.308 23.750 1.00 57.54 102 LEU A O 1
ATOM 820 N N . ASP A 1 115 ? 53.267 23.757 22.265 1.00 57.70 103 ASP A N 1
ATOM 821 C CA . ASP A 1 115 ? 54.181 23.019 21.405 1.00 60.57 103 ASP A CA 1
ATOM 822 C C . ASP A 1 115 ? 55.292 23.896 20.843 1.00 63.95 103 ASP A C 1
ATOM 823 O O . ASP A 1 115 ? 56.244 23.360 20.269 1.00 67.94 103 ASP A O 1
ATOM 828 N N . SER A 1 116 ? 55.204 25.218 21.004 1.00 62.79 104 SER A N 1
ATOM 829 C CA . SER A 1 116 ? 56.244 26.129 20.554 1.00 64.99 104 SER A CA 1
ATOM 830 C C . SER A 1 116 ? 56.867 26.958 21.663 1.00 63.61 104 SER A C 1
ATOM 831 O O . SER A 1 116 ? 57.944 27.521 21.449 1.00 65.70 104 SER A O 1
ATOM 834 N N . MET A 1 117 ? 56.245 27.030 22.833 1.00 60.73 105 MET A N 1
ATOM 835 C CA . MET A 1 117 ? 56.810 27.806 23.925 1.00 59.65 105 MET A CA 1
ATOM 836 C C . MET A 1 117 ? 58.176 27.244 24.299 1.00 59.34 105 MET A C 1
ATOM 837 O O . MET A 1 117 ? 58.355 26.021 24.321 1.00 58.59 105 MET A O 1
ATOM 842 N N . PRO A 1 118 ? 59.156 28.091 24.614 1.00 60.24 106 PRO A N 1
ATOM 843 C CA . PRO A 1 118 ? 60.451 27.548 25.018 1.00 60.44 106 PRO A CA 1
ATOM 844 C C . PRO A 1 118 ? 60.287 26.814 26.335 1.00 55.18 106 PRO A C 1
ATOM 845 O O . PRO A 1 118 ? 59.437 27.150 27.164 1.00 53.42 106 PRO A O 1
ATOM 849 N N . ASP A 1 119 ? 61.114 25.800 26.520 1.00 53.55 107 ASP A N 1
ATOM 850 C CA . ASP A 1 119 ? 61.024 24.977 27.713 1.00 48.87 107 ASP A CA 1
ATOM 851 C C . ASP A 1 119 ? 61.490 25.775 28.923 1.00 47.52 107 ASP A C 1
ATOM 852 O O . ASP A 1 119 ? 62.612 26.290 28.944 1.00 50.57 107 ASP A O 1
ATOM 857 N N . THR A 1 120 ? 60.615 25.927 29.904 1.00 43.33 108 THR A N 1
ATOM 858 C CA . THR A 1 120 ? 60.907 26.657 31.125 1.00 42.70 108 THR A CA 1
ATOM 859 C C . THR A 1 120 ? 60.312 25.875 32.285 1.00 41.01 108 THR A C 1
ATOM 860 O O . THR A 1 120 ? 59.451 25.014 32.078 1.00 41.63 108 THR A O 1
ATOM 864 N N . PRO A 1 121 ? 60.758 26.139 33.516 1.00 40.42 109 PRO A N 1
ATOM 865 C CA . PRO A 1 121 ? 60.077 25.527 34.672 1.00 38.53 109 PRO A CA 1
ATOM 866 C C . PRO A 1 121 ? 58.584 25.803 34.683 1.00 36.04 109 PRO A C 1
ATOM 867 O O . PRO A 1 121 ? 57.790 24.930 35.066 1.00 29.71 109 PRO A O 1
ATOM 871 N N . TYR A 1 122 ? 58.184 27.006 34.262 1.00 34.44 110 TYR A N 1
ATOM 872 C CA . TYR A 1 122 ? 56.765 27.342 34.191 1.00 31.07 110 TYR A CA 1
ATOM 873 C C . TYR A 1 122 ? 56.014 26.403 33.252 1.00 30.46 110 TYR A C 1
ATOM 874 O O . TYR A 1 122 ? 54.892 25.981 33.550 1.00 27.94 110 TYR A O 1
ATOM 883 N N . LYS A 1 123 ? 56.612 26.077 32.103 1.00 32.29 111 LYS A N 1
ATOM 884 C CA . LYS A 1 123 ? 55.965 25.177 31.151 1.00 31.99 111 LYS A CA 1
ATOM 885 C C . LYS A 1 123 ? 55.842 23.762 31.717 1.00 31.47 111 LYS A C 1
ATOM 886 O O . LYS A 1 123 ? 54.810 23.096 31.539 1.00 30.99 111 LYS A O 1
ATOM 892 N N . ARG A 1 124 ? 56.878 23.293 32.416 1.00 32.95 112 ARG A N 1
ATOM 893 C CA . ARG A 1 124 ? 56.798 21.999 33.091 1.00 33.85 112 ARG A CA 1
ATOM 894 C C . ARG A 1 124 ? 55.674 21.985 34.123 1.00 32.70 112 ARG A C 1
ATOM 895 O O . ARG A 1 124 ? 54.924 20.999 34.232 1.00 33.55 112 ARG A O 1
ATOM 903 N N . MET A 1 125 ? 55.540 23.072 34.894 1.00 31.08 113 MET A N 1
ATOM 904 C CA . MET A 1 125 ? 54.417 23.176 35.821 1.00 28.67 113 MET A CA 1
ATOM 905 C C . MET A 1 125 ? 53.094 23.132 35.078 1.00 27.89 113 MET A C 1
ATOM 906 O O . MET A 1 125 ? 52.146 22.483 35.531 1.00 25.55 113 MET A O 1
ATOM 911 N N . LEU A 1 126 ? 53.007 23.842 33.946 1.00 29.99 114 LEU A N 1
ATOM 912 C CA . LEU A 1 126 ? 51.785 23.823 33.147 1.00 29.95 114 LEU A CA 1
ATOM 913 C C . LEU A 1 126 ? 51.406 22.401 32.767 1.00 28.81 114 LEU A C 1
ATOM 914 O O . LEU A 1 126 ? 50.232 22.034 32.821 1.00 27.73 114 LEU A O 1
ATOM 919 N N . TYR A 1 127 ? 52.392 21.587 32.386 1.00 29.94 115 TYR A N 1
ATOM 920 C CA . TYR A 1 127 ? 52.097 20.212 31.981 1.00 31.09 115 TYR A CA 1
ATOM 921 C C . TYR A 1 127 ? 51.665 19.355 33.165 1.00 33.58 115 TYR A C 1
ATOM 922 O O . TYR A 1 127 ? 50.779 18.495 33.036 1.00 34.71 115 TYR A O 1
ATOM 931 N N . LYS A 1 128 ? 52.285 19.565 34.325 1.00 35.96 116 LYS A N 1
ATOM 932 C CA . LYS A 1 128 ? 51.835 18.849 35.513 1.00 38.33 116 LYS A CA 1
ATOM 933 C C . LYS A 1 128 ? 50.410 19.247 35.880 1.00 33.44 116 LYS A C 1
ATOM 934 O O . LYS A 1 128 ? 49.609 18.400 36.289 1.00 32.28 116 LYS A O 1
ATOM 940 N N . GLN A 1 129 ? 50.073 20.530 35.725 1.00 31.21 117 GLN A N 1
ATOM 941 C CA . GLN A 1 129 ? 48.699 20.978 35.944 1.00 28.95 117 GLN A CA 1
ATOM 942 C C . GLN A 1 129 ? 47.752 20.361 34.922 1.00 28.92 117 GLN A C 1
ATOM 943 O O . GLN A 1 129 ? 46.647 19.923 35.269 1.00 29.17 117 GLN A O 1
ATOM 949 N N . LEU A 1 130 ? 48.178 20.314 33.657 1.00 30.15 118 LEU A N 1
ATOM 950 C CA . LEU A 1 130 ? 47.323 19.828 32.584 1.00 28.19 118 LEU A CA 1
ATOM 951 C C . LEU A 1 130 ? 46.953 18.373 32.801 1.00 29.53 118 LEU A C 1
ATOM 952 O O . LEU A 1 130 ? 45.809 17.980 32.562 1.00 28.01 118 LEU A O 1
ATOM 957 N N . GLN A 1 131 ? 47.910 17.556 33.244 1.00 32.56 119 GLN A N 1
ATOM 958 C CA . GLN A 1 131 ? 47.601 16.148 33.483 1.00 34.88 119 GLN A CA 1
ATOM 959 C C . GLN A 1 131 ? 46.501 15.995 34.532 1.00 34.27 119 GLN A C 1
ATOM 960 O O . GLN A 1 131 ? 45.508 15.281 34.318 1.00 35.66 119 GLN A O 1
ATOM 966 N N . PHE A 1 132 ? 46.646 16.690 35.663 1.00 33.14 120 PHE A N 1
ATOM 967 C CA . PHE A 1 132 ? 45.648 16.598 36.724 1.00 30.83 120 PHE A CA 1
ATOM 968 C C . PHE A 1 132 ? 44.296 17.112 36.250 1.00 29.48 120 PHE A C 1
ATOM 969 O O . PHE A 1 132 ? 43.256 16.510 36.547 1.00 30.27 120 PHE A O 1
ATOM 977 N N . ILE A 1 133 ? 44.294 18.199 35.474 1.00 27.41 121 ILE A N 1
ATOM 978 C CA . ILE A 1 133 ? 43.039 18.758 34.981 1.00 25.20 121 ILE A CA 1
ATOM 979 C C . ILE A 1 133 ? 42.370 17.793 34.012 1.00 25.33 121 ILE A C 1
ATOM 980 O O . ILE A 1 133 ? 41.154 17.567 34.078 1.00 26.33 121 ILE A O 1
ATOM 985 N N . ARG A 1 134 ? 43.144 17.222 33.086 1.00 25.54 122 ARG A N 1
ATOM 986 C CA . ARG A 1 134 ? 42.594 16.242 32.159 1.00 27.64 122 ARG A CA 1
ATOM 987 C C . ARG A 1 134 ? 41.958 15.082 32.903 1.00 29.17 122 ARG A C 1
ATOM 988 O O . ARG A 1 134 ? 40.840 14.668 32.578 1.00 30.47 122 ARG A O 1
ATOM 996 N N . VAL A 1 135 ? 42.636 14.570 33.936 1.00 31.04 123 VAL A N 1
ATOM 997 C CA . VAL A 1 135 ? 42.096 13.418 34.654 1.00 32.87 123 VAL A CA 1
ATOM 998 C C . VAL A 1 135 ? 40.794 13.785 35.352 1.00 32.46 123 VAL A C 1
ATOM 999 O O . VAL A 1 135 ? 39.913 12.935 35.529 1.00 34.19 123 VAL A O 1
ATOM 1003 N N . ASN A 1 136 ? 40.628 15.056 35.721 1.00 31.04 124 ASN A N 1
ATOM 1004 C CA . ASN A 1 136 ? 39.464 15.508 36.470 1.00 33.11 124 ASN A CA 1
ATOM 1005 C C . ASN A 1 136 ? 38.538 16.411 35.660 1.00 33.63 124 ASN A C 1
ATOM 1006 O O . ASN A 1 136 ? 37.713 17.118 36.250 1.00 33.46 124 ASN A O 1
ATOM 1011 N N . GLU A 1 137 ? 38.652 16.407 34.328 1.00 33.51 125 GLU A N 1
ATOM 1012 C CA . GLU A 1 137 ? 37.885 17.356 33.520 1.00 33.07 125 GLU A CA 1
ATOM 1013 C C . GLU A 1 137 ? 36.385 17.227 33.776 1.00 32.43 125 GLU A C 1
ATOM 1014 O O . GLU A 1 137 ? 35.670 18.236 33.820 1.00 32.73 125 GLU A O 1
ATOM 1020 N N . ASP A 1 138 ? 35.883 16.002 33.934 1.00 32.88 126 ASP A N 1
ATOM 1021 C CA . ASP A 1 138 ? 34.454 15.833 34.178 1.00 34.51 126 ASP A CA 1
ATOM 1022 C C . ASP A 1 138 ? 34.048 16.475 35.500 1.00 34.08 126 ASP A C 1
ATOM 1023 O O . ASP A 1 138 ? 33.029 17.172 35.577 1.00 34.09 126 ASP A O 1
ATOM 1028 N N . LYS A 1 139 ? 34.839 16.250 36.553 1.00 34.39 127 LYS A N 1
ATOM 1029 C CA . LYS A 1 139 ? 34.569 16.878 37.843 1.00 34.91 127 LYS A CA 1
ATOM 1030 C C . LYS A 1 139 ? 34.618 18.397 37.744 1.00 32.51 127 LYS A C 1
ATOM 1031 O O . LYS A 1 139 ? 33.793 19.093 38.352 1.00 32.26 127 LYS A O 1
ATOM 1037 N N . ILE A 1 140 ? 35.590 18.935 37.003 1.00 30.66 128 ILE A N 1
ATOM 1038 C CA . ILE A 1 140 ? 35.689 20.387 36.878 1.00 27.00 128 ILE A CA 1
ATOM 1039 C C . ILE A 1 140 ? 34.450 20.936 36.184 1.00 26.97 128 ILE A C 1
ATOM 1040 O O . ILE A 1 140 ? 33.868 21.942 36.616 1.00 25.36 128 ILE A O 1
ATOM 1045 N N . SER A 1 141 ? 33.994 20.252 35.132 1.00 28.37 129 SER A N 1
ATOM 1046 C CA . SER A 1 141 ? 32.795 20.695 34.429 1.00 30.14 129 SER A CA 1
ATOM 1047 C C . SER A 1 141 ? 31.565 20.621 35.328 1.00 30.45 129 SER A C 1
ATOM 1048 O O . SER A 1 141 ? 30.708 21.518 35.304 1.00 30.92 129 SER A O 1
ATOM 1051 N N . GLU A 1 142 ? 31.464 19.563 36.137 1.00 30.00 130 GLU A N 1
ATOM 1052 C CA . GLU A 1 142 ? 30.331 19.450 37.051 1.00 31.90 130 GLU A CA 1
ATOM 1053 C C . GLU A 1 142 ? 30.338 20.582 38.064 1.00 29.25 130 GLU A C 1
ATOM 1054 O O . GLU A 1 142 ? 29.296 21.199 38.328 1.00 29.21 130 GLU A O 1
ATOM 1060 N N . LYS A 1 143 ? 31.517 20.887 38.614 1.00 27.08 131 LYS A N 1
ATOM 1061 C CA . LYS A 1 143 ? 31.629 21.969 39.583 1.00 27.52 131 LYS A CA 1
ATOM 1062 C C . LYS A 1 143 ? 31.278 23.309 38.959 1.00 27.03 131 LYS A C 1
ATOM 1063 O O . LYS A 1 143 ? 30.632 24.141 39.601 1.00 27.14 131 LYS A O 1
ATOM 1069 N N . SER A 1 144 ? 31.679 23.525 37.703 1.00 25.10 132 SER A N 1
ATOM 1070 C CA . SER A 1 144 ? 31.395 24.790 37.027 1.00 24.69 132 SER A CA 1
ATOM 1071 C C . SER A 1 144 ? 29.896 24.966 36.815 1.00 25.11 132 SER A C 1
ATOM 1072 O O . SER A 1 144 ? 29.331 26.042 37.067 1.00 25.56 132 SER A O 1
ATOM 1075 N N . LYS A 1 145 ? 29.238 23.917 36.318 1.00 25.06 133 LYS A N 1
ATOM 1076 C CA . LYS A 1 145 ? 27.794 23.975 36.128 1.00 27.76 133 LYS A CA 1
ATOM 1077 C C . LYS A 1 145 ? 27.084 24.233 37.451 1.00 27.84 133 LYS A C 1
ATOM 1078 O O . LYS A 1 145 ? 26.204 25.101 37.540 1.00 27.86 133 LYS A O 1
ATOM 1084 N N . LEU A 1 146 ? 27.461 23.485 38.497 1.00 28.49 134 LEU A N 1
ATOM 1085 C CA . LEU A 1 146 ? 26.825 23.644 39.805 1.00 28.23 134 LEU A CA 1
ATOM 1086 C C . LEU A 1 146 ? 27.060 25.038 40.364 1.00 28.25 134 LEU A C 1
ATOM 1087 O O . LEU A 1 146 ? 26.146 25.656 40.921 1.00 29.43 134 LEU A O 1
ATOM 1092 N N . LEU A 1 147 ? 28.283 25.548 40.231 1.00 29.64 135 LEU A N 1
ATOM 1093 C CA . LEU A 1 147 ? 28.600 26.870 40.748 1.00 30.30 135 LEU A CA 1
ATOM 1094 C C . LEU A 1 147 ? 27.766 27.935 40.059 1.00 31.47 135 LEU A C 1
ATOM 1095 O O . LEU A 1 147 ? 27.186 28.802 40.720 1.00 32.64 135 LEU A O 1
ATOM 1100 N N . ARG A 1 148 ? 27.695 27.888 38.727 1.00 30.11 136 ARG A N 1
ATOM 1101 C CA . ARG A 1 148 ? 26.879 28.865 38.012 1.00 29.57 136 ARG A CA 1
ATOM 1102 C C . ARG A 1 148 ? 25.422 28.783 38.452 1.00 29.70 136 ARG A C 1
ATOM 1103 O O . ARG A 1 148 ? 24.774 29.811 38.703 1.00 29.01 136 ARG A O 1
ATOM 1111 N N . ASN A 1 149 ? 24.891 27.563 38.563 1.00 29.09 137 ASN A N 1
ATOM 1112 C CA . ASN A 1 149 ? 23.492 27.408 38.954 1.00 30.24 137 ASN A CA 1
ATOM 1113 C C . ASN A 1 149 ? 23.238 27.989 40.343 1.00 30.50 137 ASN A C 1
ATOM 1114 O O . ASN A 1 149 ? 22.253 28.704 40.557 1.00 33.70 137 ASN A O 1
ATOM 1119 N N . LEU A 1 150 ? 24.106 27.676 41.307 1.00 28.50 138 LEU A N 1
ATOM 1120 C CA . LEU A 1 150 ? 23.916 28.178 42.666 1.00 29.31 138 LEU A CA 1
ATOM 1121 C C . LEU A 1 150 ? 24.106 29.689 42.742 1.00 28.96 138 LEU A C 1
ATOM 1122 O O . LEU A 1 150 ? 23.394 30.371 43.489 1.00 29.84 138 LEU A O 1
ATOM 1127 N N . ALA A 1 151 ? 25.080 30.223 42.002 1.00 26.75 139 ALA A N 1
ATOM 1128 C CA . ALA A 1 151 ? 25.333 31.659 42.006 1.00 28.27 139 ALA A CA 1
ATOM 1129 C C . ALA A 1 151 ? 24.154 32.428 41.435 1.00 31.18 139 ALA A C 1
ATOM 1130 O O . ALA A 1 151 ? 23.780 33.483 41.961 1.00 34.21 139 ALA A O 1
ATOM 1132 N N . LEU A 1 152 ? 23.564 31.926 40.344 1.00 31.18 140 LEU A N 1
ATOM 1133 C CA . LEU A 1 152 ? 22.398 32.594 39.772 1.00 31.39 140 LEU A CA 1
ATOM 1134 C C . LEU A 1 152 ? 21.232 32.606 40.750 1.00 34.78 140 LEU A C 1
ATOM 1135 O O . LEU A 1 152 ? 20.419 33.539 40.743 1.00 35.66 140 LEU A O 1
ATOM 1140 N N . GLN A 1 153 ? 21.122 31.583 41.591 1.00 35.50 141 GLN A N 1
ATOM 1141 C CA . GLN A 1 153 ? 20.080 31.589 42.606 1.00 38.83 141 GLN A CA 1
ATOM 1142 C C . GLN A 1 153 ? 20.494 32.372 43.844 1.00 40.81 141 GLN A C 1
ATOM 1143 O O . GLN A 1 153 ? 19.727 32.425 44.812 1.00 42.88 141 GLN A O 1
ATOM 1149 N N . GLY A 1 154 ? 21.669 32.998 43.822 1.00 40.68 142 GLY A N 1
ATOM 1150 C CA . GLY A 1 154 ? 22.159 33.728 44.974 1.00 43.65 142 GLY A CA 1
ATOM 1151 C C . GLY A 1 154 ? 22.577 32.857 46.133 1.00 45.35 142 GLY A C 1
ATOM 1152 O O . GLY A 1 154 ? 22.464 33.280 47.287 1.00 47.13 142 GLY A O 1
ATOM 1153 N N . ARG A 1 155 ? 23.066 31.649 45.860 1.00 45.18 143 ARG A N 1
ATOM 1154 C CA . ARG A 1 155 ? 23.434 30.708 46.908 1.00 46.53 143 ARG A CA 1
ATOM 1155 C C . ARG A 1 155 ? 24.943 30.506 47.009 1.00 45.01 143 ARG A C 1
ATOM 1156 O O . ARG A 1 155 ? 25.395 29.641 47.764 1.00 44.63 143 ARG A O 1
ATOM 1164 N N . MET A 1 156 ? 25.728 31.283 46.268 1.00 44.54 144 MET A N 1
ATOM 1165 C CA . MET A 1 156 ? 27.181 31.287 46.336 1.00 44.78 144 MET A CA 1
ATOM 1166 C C . MET A 1 156 ? 27.638 32.655 46.824 1.00 47.85 144 MET A C 1
ATOM 1167 O O . MET A 1 156 ? 26.860 33.611 46.857 1.00 48.21 144 MET A O 1
ATOM 1172 N N . GLN A 1 157 ? 28.902 32.743 47.233 1.00 50.31 145 GLN A N 1
ATOM 1173 C CA . GLN A 1 157 ? 29.397 33.936 47.904 1.00 53.18 145 GLN A CA 1
ATOM 1174 C C . GLN A 1 157 ? 30.322 34.656 46.932 1.00 48.04 145 GLN A C 1
ATOM 1175 O O . GLN A 1 157 ? 31.318 34.067 46.502 1.00 46.74 145 GLN A O 1
ATOM 1181 N N . GLY A 1 158 ? 30.031 35.915 46.615 1.00 44.71 146 GLY A N 1
ATOM 1182 C CA . GLY A 1 158 ? 31.018 36.745 45.913 1.00 40.72 146 GLY A CA 1
ATOM 1183 C C . GLY A 1 158 ? 31.608 36.180 44.637 1.00 36.08 146 GLY A C 1
ATOM 1184 O O . GLY A 1 158 ? 32.820 36.307 44.411 1.00 34.90 146 GLY A O 1
ATOM 1185 N N . THR A 1 159 ? 30.796 35.538 43.804 1.00 33.15 147 THR A N 1
ATOM 1186 C CA . THR A 1 159 ? 31.298 35.065 42.526 1.00 31.98 147 THR A CA 1
ATOM 1187 C C . THR A 1 159 ? 31.155 36.165 41.475 1.00 33.73 147 THR A C 1
ATOM 1188 O O . THR A 1 159 ? 30.748 37.295 41.762 1.00 35.27 147 THR A O 1
ATOM 1192 N N . CYS A 1 160 ? 31.469 35.820 40.229 1.00 32.19 148 CYS A N 1
ATOM 1193 C CA . CYS A 1 160 ? 31.219 36.739 39.137 1.00 32.46 148 CYS A CA 1
ATOM 1194 C C . CYS A 1 160 ? 29.720 36.791 38.889 1.00 32.38 148 CYS A C 1
ATOM 1195 O O . CYS A 1 160 ? 28.972 35.895 39.288 1.00 31.86 148 CYS A O 1
ATOM 1198 N N . ASP A 1 161 ? 29.280 37.852 38.216 1.00 33.13 149 ASP A N 1
ATOM 1199 C CA . ASP A 1 161 ? 27.851 38.092 38.006 1.00 35.02 149 ASP A CA 1
ATOM 1200 C C . ASP A 1 161 ? 27.483 37.477 36.656 1.00 34.49 149 ASP A C 1
ATOM 1201 O O . ASP A 1 161 ? 27.443 38.138 35.615 1.00 35.42 149 ASP A O 1
ATOM 1206 N N . PHE A 1 162 ? 27.228 36.169 36.682 1.00 32.21 150 PHE A N 1
ATOM 1207 C CA . PHE A 1 162 ? 27.077 35.422 35.436 1.00 31.44 150 PHE A CA 1
ATOM 1208 C C . PHE A 1 162 ? 25.890 35.907 34.615 1.00 33.87 150 PHE A C 1
ATOM 1209 O O . PHE A 1 162 ? 25.947 35.877 33.383 1.00 34.75 150 PHE A O 1
ATOM 1217 N N . ALA A 1 163 ? 24.811 36.352 35.268 1.00 34.44 151 ALA A N 1
ATOM 1218 C CA . ALA A 1 163 ? 23.652 36.850 34.531 1.00 36.17 151 ALA A CA 1
ATOM 1219 C C . ALA A 1 163 ? 24.003 38.087 33.704 1.00 38.33 151 ALA A C 1
ATOM 1220 O O . ALA A 1 163 ? 23.711 38.146 32.503 1.00 40.17 151 ALA A O 1
ATOM 1222 N N . VAL A 1 164 ? 24.638 39.087 34.325 1.00 38.25 152 VAL A N 1
ATOM 1223 C CA . VAL A 1 164 ? 24.989 40.293 33.577 1.00 39.91 152 VAL A CA 1
ATOM 1224 C C . VAL A 1 164 ? 26.046 39.977 32.526 1.00 38.89 152 VAL A C 1
ATOM 1225 O O . VAL A 1 164 ? 26.001 40.499 31.406 1.00 41.03 152 VAL A O 1
ATOM 1229 N N . LEU A 1 165 ? 27.028 39.142 32.875 1.00 36.29 153 LEU A N 1
ATOM 1230 C CA . LEU A 1 165 ? 28.072 38.797 31.920 1.00 35.98 153 LEU A CA 1
ATOM 1231 C C . LEU A 1 165 ? 27.487 38.117 30.692 1.00 37.37 153 LEU A C 1
ATOM 1232 O O . LEU A 1 165 ? 27.845 38.454 29.560 1.00 39.17 153 LEU A O 1
ATOM 1237 N N . GLU A 1 166 ? 26.561 37.178 30.894 1.00 35.93 154 GLU A N 1
ATOM 1238 C CA . GLU A 1 166 ? 25.935 36.513 29.759 1.00 35.50 154 GLU A CA 1
ATOM 1239 C C . GLU A 1 166 ? 25.012 37.458 29.001 1.00 38.19 154 GLU A C 1
ATOM 1240 O O . GLU A 1 166 ? 24.811 37.287 27.792 1.00 39.02 154 GLU A O 1
ATOM 1246 N N . GLU A 1 167 ? 24.458 38.468 29.681 1.00 39.56 155 GLU A N 1
ATOM 1247 C CA . GLU A 1 167 ? 23.623 39.439 28.981 1.00 42.74 155 GLU A CA 1
ATOM 1248 C C . GLU A 1 167 ? 24.452 40.393 28.123 1.00 43.40 155 GLU A C 1
ATOM 1249 O O . GLU A 1 167 ? 24.001 40.808 27.049 1.00 44.75 155 GLU A O 1
ATOM 1255 N N . LYS A 1 168 ? 25.659 40.745 28.566 1.00 43.85 156 LYS A N 1
ATOM 1256 C CA . LYS A 1 168 ? 26.405 41.844 27.961 1.00 47.69 156 LYS A CA 1
ATOM 1257 C C . LYS A 1 168 ? 27.586 41.427 27.092 1.00 47.95 156 LYS A C 1
ATOM 1258 O O . LYS A 1 168 ? 27.974 42.197 26.211 1.00 50.86 156 LYS A O 1
ATOM 1264 N N . TYR A 1 169 ? 28.172 40.245 27.312 1.00 45.08 157 TYR A N 1
ATOM 1265 C CA . TYR A 1 169 ? 29.480 39.945 26.733 1.00 44.74 157 TYR A CA 1
ATOM 1266 C C . TYR A 1 169 ? 29.462 39.928 25.210 1.00 45.94 157 TYR A C 1
ATOM 1267 O O . TYR A 1 169 ? 30.436 40.342 24.570 1.00 46.39 157 TYR A O 1
ATOM 1276 N N . GLN A 1 170 ? 28.370 39.464 24.605 1.00 46.84 158 GLN A N 1
ATOM 1277 C CA . GLN A 1 170 ? 28.368 39.331 23.153 1.00 50.22 158 GLN A CA 1
ATOM 1278 C C . GLN A 1 170 ? 28.305 40.662 22.419 1.00 54.14 158 GLN A C 1
ATOM 1279 O O . GLN A 1 170 ? 28.561 40.693 21.210 1.00 55.31 158 GLN A O 1
ATOM 1285 N N . HIS A 1 171 ? 28.000 41.755 23.102 1.00 56.04 159 HIS A N 1
ATOM 1286 C CA . HIS A 1 171 ? 27.959 43.052 22.449 1.00 61.67 159 HIS A CA 1
ATOM 1287 C C . HIS A 1 171 ? 29.300 43.780 22.479 1.00 61.07 159 HIS A C 1
ATOM 1288 O O . HIS A 1 171 ? 29.344 44.989 22.225 1.00 62.93 159 HIS A O 1
ATOM 1295 N N . PHE A 1 172 ? 30.382 43.079 22.816 1.00 58.14 160 PHE A N 1
ATOM 1296 C CA . PHE A 1 172 ? 31.712 43.669 22.764 1.00 58.31 160 PHE A CA 1
ATOM 1297 C C . PHE A 1 172 ? 32.070 43.979 21.313 1.00 61.74 160 PHE A C 1
ATOM 1298 O O . PHE A 1 172 ? 31.906 43.135 20.426 1.00 62.77 160 PHE A O 1
ATOM 1306 N N . GLY A 1 173 ? 32.542 45.198 21.068 1.00 63.36 161 GLY A N 1
ATOM 1307 C CA . GLY A 1 173 ? 32.927 45.609 19.735 1.00 65.68 161 GLY A CA 1
ATOM 1308 C C . GLY A 1 173 ? 31.784 45.912 18.790 1.00 68.20 161 GLY A C 1
ATOM 1309 O O . GLY A 1 173 ? 32.039 46.266 17.633 1.00 71.30 161 GLY A O 1
ATOM 1310 N N . LYS A 1 174 ? 30.538 45.807 19.241 1.00 66.82 162 LYS A N 1
ATOM 1311 C CA . LYS A 1 174 ? 29.395 46.067 18.375 1.00 68.90 162 LYS A CA 1
ATOM 1312 C C . LYS A 1 174 ? 28.645 47.308 18.847 1.00 71.74 162 LYS A C 1
ATOM 1313 O O . LYS A 1 174 ? 29.216 48.173 19.515 1.00 72.32 162 LYS A O 1
ATOM 2166 N N . MET C 1 12 ? 13.111 1.721 58.607 1.00 49.65 0 MET C N 1
ATOM 2167 C CA . MET C 1 12 ? 14.386 1.013 58.553 1.00 47.71 0 MET C CA 1
ATOM 2168 C C . MET C 1 12 ? 15.423 1.631 59.501 1.00 45.18 0 MET C C 1
ATOM 2169 O O . MET C 1 12 ? 15.559 2.851 59.584 1.00 45.95 0 MET C O 1
ATOM 2171 N N . ALA C 1 13 ? 16.149 0.760 60.204 1.00 41.74 1 ALA C N 1
ATOM 2172 C CA . ALA C 1 13 ? 17.210 1.141 61.136 1.00 38.53 1 ALA C CA 1
ATOM 2173 C C . ALA C 1 13 ? 16.681 2.091 62.215 1.00 35.76 1 ALA C C 1
ATOM 2174 O O . ALA C 1 13 ? 17.122 3.230 62.357 1.00 37.02 1 ALA C O 1
ATOM 2176 N N . LYS C 1 14 ? 15.713 1.591 62.978 1.00 31.89 2 LYS C N 1
ATOM 2177 C CA . LYS C 1 14 ? 15.187 2.280 64.147 1.00 30.23 2 LYS C CA 1
ATOM 2178 C C . LYS C 1 14 ? 15.109 1.297 65.307 1.00 27.59 2 LYS C C 1
ATOM 2179 O O . LYS C 1 14 ? 14.790 0.119 65.114 1.00 26.80 2 LYS C O 1
ATOM 2185 N N . PHE C 1 15 ? 15.388 1.797 66.511 1.00 25.88 3 PHE C N 1
ATOM 2186 C CA . PHE C 1 15 ? 15.312 1.010 67.730 1.00 25.09 3 PHE C CA 1
ATOM 2187 C C . PHE C 1 15 ? 13.919 1.102 68.338 1.00 27.40 3 PHE C C 1
ATOM 2188 O O . PHE C 1 15 ? 13.355 2.193 68.467 1.00 30.48 3 PHE C O 1
ATOM 2196 N N . PHE C 1 16 ? 13.391 -0.045 68.753 1.00 25.59 4 PHE C N 1
ATOM 2197 C CA . PHE C 1 16 ? 12.067 -0.151 69.344 1.00 26.31 4 PHE C CA 1
ATOM 2198 C C . PHE C 1 16 ? 12.145 -0.946 70.638 1.00 26.60 4 PHE C C 1
ATOM 2199 O O . PHE C 1 16 ? 13.078 -1.717 70.865 1.00 24.68 4 PHE C O 1
ATOM 2207 N N . THR C 1 17 ? 11.158 -0.718 71.496 1.00 28.92 5 THR C N 1
ATOM 2208 C CA . THR C 1 17 ? 10.765 -1.658 72.529 1.00 29.93 5 THR C CA 1
ATOM 2209 C C . THR C 1 17 ? 9.373 -2.167 72.183 1.00 30.28 5 THR C C 1
ATOM 2210 O O . THR C 1 17 ? 8.614 -1.520 71.458 1.00 29.74 5 THR C O 1
ATOM 2214 N N . ILE C 1 18 ? 9.040 -3.333 72.715 1.00 31.32 6 ILE C N 1
ATOM 2215 C CA . ILE C 1 18 ? 7.785 -4.002 72.414 1.00 32.13 6 ILE C CA 1
ATOM 2216 C C . ILE C 1 18 ? 7.066 -4.264 73.728 1.00 34.09 6 ILE C C 1
ATOM 2217 O O . ILE C 1 18 ? 7.689 -4.676 74.713 1.00 33.68 6 ILE C O 1
ATOM 2222 N N . SER C 1 19 ? 5.758 -4.022 73.742 1.00 36.05 7 SER C N 1
ATOM 2223 C CA . SER C 1 19 ? 4.998 -4.171 74.973 1.00 38.60 7 SER C CA 1
ATOM 2224 C C . SER C 1 19 ? 5.153 -5.582 75.529 1.00 40.39 7 SER C C 1
ATOM 2225 O O . SER C 1 19 ? 5.148 -6.569 74.788 1.00 40.24 7 SER C O 1
ATOM 2228 N N . SER C 1 20 ? 5.272 -5.666 76.855 1.00 41.46 8 SER C N 1
ATOM 2229 C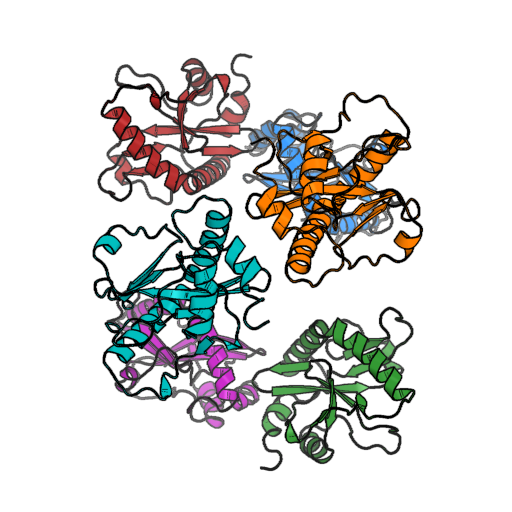 CA . SER C 1 20 ? 5.475 -6.946 77.523 1.00 42.01 8 SER C CA 1
ATOM 2230 C C . SER C 1 20 ? 4.288 -7.879 77.304 1.00 42.37 8 SER C C 1
ATOM 2231 O O . SER C 1 20 ? 4.462 -9.104 77.210 1.00 41.72 8 SER C O 1
ATOM 2234 N N . SER C 1 21 ? 3.077 -7.321 77.212 1.00 44.79 9 SER C N 1
ATOM 2235 C CA . SER C 1 21 ? 1.902 -8.157 77.005 1.00 47.38 9 SER C CA 1
ATOM 2236 C C . SER C 1 21 ? 1.915 -8.795 75.622 1.00 44.51 9 SER C C 1
ATOM 2237 O O . SER C 1 21 ? 1.578 -9.974 75.480 1.00 45.26 9 SER C O 1
ATOM 2240 N N . TYR C 1 22 ? 2.315 -8.043 74.595 1.00 42.29 10 TYR C N 1
ATOM 2241 C CA . TYR C 1 22 ? 2.439 -8.624 73.261 1.00 40.84 10 TYR C CA 1
ATOM 2242 C C . TYR C 1 22 ? 3.484 -9.732 73.238 1.00 39.24 10 TYR C C 1
ATOM 2243 O O . TYR C 1 22 ? 3.268 -10.792 72.634 1.00 40.09 10 TYR C O 1
ATOM 2252 N N . ILE C 1 23 ? 4.621 -9.503 73.896 1.00 37.73 11 ILE C N 1
ATOM 2253 C CA . ILE C 1 23 ? 5.672 -10.515 73.957 1.00 35.95 11 ILE C CA 1
ATOM 2254 C C . ILE C 1 23 ? 5.148 -11.791 74.604 1.00 36.37 11 ILE C C 1
ATOM 2255 O O . ILE C 1 23 ? 5.352 -12.896 74.088 1.00 34.91 11 ILE C O 1
ATOM 2260 N N . LYS C 1 24 ? 4.454 -11.661 75.736 1.00 37.62 12 LYS C N 1
ATOM 2261 C CA . LYS C 1 24 ? 3.955 -12.856 76.412 1.00 39.76 12 LYS C CA 1
ATOM 2262 C C . LYS C 1 24 ? 2.862 -13.544 75.596 1.00 38.79 12 LYS C C 1
ATOM 2263 O O . LYS C 1 24 ? 2.793 -14.782 75.553 1.00 39.69 12 LYS C O 1
ATOM 2269 N N . TYR C 1 25 ? 2.012 -12.761 74.925 1.00 37.60 13 TYR C N 1
ATOM 2270 C CA . TYR C 1 25 ? 1.018 -13.334 74.023 1.00 38.07 13 TYR C CA 1
ATOM 2271 C C . TYR C 1 25 ? 1.683 -14.200 72.962 1.00 36.20 13 TYR C C 1
ATOM 2272 O O . TYR C 1 25 ? 1.275 -15.343 72.731 1.00 37.30 13 TYR C O 1
ATOM 2281 N N . LEU C 1 26 ? 2.714 -13.669 72.305 1.00 33.16 14 LEU C N 1
ATOM 2282 C CA . LEU C 1 26 ? 3.409 -14.457 71.291 1.00 36.55 14 LEU C CA 1
ATOM 2283 C C . LEU C 1 26 ? 4.110 -15.660 71.909 1.00 35.80 14 LEU C C 1
ATOM 2284 O O . LEU C 1 26 ? 4.137 -16.743 71.315 1.00 34.40 14 LEU C O 1
ATOM 2289 N N . LYS C 1 27 ? 4.682 -15.493 73.103 1.00 38.52 15 LYS C N 1
ATOM 2290 C CA . LYS C 1 27 ? 5.363 -16.602 73.760 1.00 40.81 15 LYS C CA 1
ATOM 2291 C C . LYS C 1 27 ? 4.402 -17.746 74.059 1.00 44.83 15 LYS C C 1
ATOM 2292 O O . LYS C 1 27 ? 4.831 -18.901 74.174 1.00 45.41 15 LYS C O 1
ATOM 2298 N N . ASP C 1 28 ? 3.108 -17.443 74.210 1.00 46.41 16 ASP C N 1
ATOM 2299 C CA . ASP C 1 28 ? 2.128 -18.516 74.381 1.00 49.31 16 ASP C CA 1
ATOM 2300 C C . ASP C 1 28 ? 2.139 -19.483 73.201 1.00 47.15 16 ASP C C 1
ATOM 2301 O O . ASP C 1 28 ? 1.842 -20.672 73.367 1.00 45.55 16 ASP C O 1
ATOM 2306 N N . PHE C 1 29 ? 2.477 -19.000 72.007 1.00 45.54 17 PHE C N 1
ATOM 2307 C CA . PHE C 1 29 ? 2.476 -19.847 70.824 1.00 44.76 17 PHE C CA 1
ATOM 2308 C C . PHE C 1 29 ? 3.863 -20.323 70.413 1.00 41.78 17 PHE C C 1
ATOM 2309 O O . PHE C 1 29 ? 3.967 -21.326 69.701 1.00 40.70 17 PHE C O 1
ATOM 2317 N N . ASP C 1 30 ? 4.921 -19.657 70.866 1.00 40.70 18 ASP C N 1
ATOM 2318 C CA . ASP C 1 30 ? 6.278 -19.993 70.442 1.00 39.77 18 ASP C CA 1
ATOM 2319 C C . ASP C 1 30 ? 7.229 -19.546 71.543 1.00 39.48 18 ASP C C 1
ATOM 2320 O O . ASP C 1 30 ? 7.447 -18.345 71.724 1.00 37.96 18 ASP C O 1
ATOM 2325 N N . ASP C 1 31 ? 7.792 -20.512 72.271 1.00 41.82 19 ASP C N 1
ATOM 2326 C CA . ASP C 1 31 ? 8.635 -20.226 73.425 1.00 43.08 19 ASP C CA 1
ATOM 2327 C C . ASP C 1 31 ? 9.991 -19.636 73.062 1.00 38.91 19 ASP C C 1
ATOM 2328 O O . ASP C 1 31 ? 10.723 -19.217 73.967 1.00 37.77 19 ASP C O 1
ATOM 2333 N N . LYS C 1 32 ? 10.341 -19.570 71.781 1.00 34.97 20 LYS C N 1
ATOM 2334 C CA . LYS C 1 32 ? 11.622 -18.994 71.400 1.00 33.19 20 LYS C CA 1
ATOM 2335 C C . LYS C 1 32 ? 11.558 -17.486 71.209 1.00 31.97 20 LYS C C 1
ATOM 2336 O O . LYS C 1 32 ? 12.606 -16.858 71.021 1.00 30.95 20 LYS C O 1
ATOM 2342 N N . VAL C 1 33 ? 10.365 -16.897 71.262 1.00 31.70 21 VAL C N 1
ATOM 2343 C CA . VAL C 1 33 ? 10.191 -15.446 71.259 1.00 28.71 21 VAL C CA 1
ATOM 2344 C C . VAL C 1 33 ? 11.070 -14.896 72.374 1.00 27.48 21 VAL C C 1
ATOM 2345 O O . VAL C 1 33 ? 11.092 -15.467 73.474 1.00 28.14 21 VAL C O 1
ATOM 2349 N N . PRO C 1 34 ? 11.837 -13.835 72.126 1.00 26.37 22 PRO C N 1
ATOM 2350 C CA . PRO C 1 34 ? 12.828 -13.389 73.115 1.00 25.68 22 PRO C CA 1
ATOM 2351 C C . PRO C 1 34 ? 12.196 -13.018 74.453 1.00 28.99 22 PRO C C 1
ATOM 2352 O O . PRO C 1 34 ? 11.107 -12.445 74.509 1.00 29.40 22 PRO C O 1
ATOM 2356 N N . ASN C 1 35 ? 12.896 -13.361 75.539 1.00 31.18 23 ASN C N 1
ATOM 2357 C CA . ASN C 1 35 ? 12.527 -12.855 76.855 1.00 33.85 23 ASN C CA 1
ATOM 2358 C C . ASN C 1 35 ? 12.609 -11.334 76.809 1.00 36.66 23 ASN C C 1
ATOM 2359 O O . ASN C 1 35 ? 13.606 -10.777 76.342 1.00 35.57 23 ASN C O 1
ATOM 2364 N N . SER C 1 36 ? 11.582 -10.649 77.314 1.00 42.27 24 SER C N 1
ATOM 2365 C CA . SER C 1 36 ? 11.561 -9.196 77.166 1.00 46.38 24 SER C CA 1
ATOM 2366 C C . SER C 1 36 ? 11.909 -8.434 78.435 1.00 48.86 24 SER C C 1
ATOM 2367 O O . SER C 1 36 ? 12.406 -7.305 78.348 1.00 49.06 24 SER C O 1
ATOM 2370 N N . GLU C 1 37 ? 11.667 -9.004 79.607 1.00 50.32 25 GLU C N 1
ATOM 2371 C CA . GLU C 1 37 ? 12.105 -8.391 80.849 1.00 53.00 25 GLU C CA 1
ATOM 2372 C C . GLU C 1 37 ? 12.658 -9.484 81.749 1.00 52.01 25 GLU C C 1
ATOM 2373 O O . GLU C 1 37 ? 12.229 -10.639 81.700 1.00 51.81 25 GLU C O 1
ATOM 2379 N N . ASP C 1 38 ? 13.595 -9.087 82.579 1.00 50.86 26 ASP C N 1
ATOM 2380 C CA . ASP C 1 38 ? 14.395 -9.908 83.467 1.00 49.62 26 ASP C CA 1
ATOM 2381 C C . ASP C 1 38 ? 14.892 -8.910 84.499 1.00 48.40 26 ASP C C 1
ATOM 2382 O O . ASP C 1 38 ? 15.394 -7.842 84.126 1.00 46.90 26 ASP C O 1
ATOM 2387 N N . PRO C 1 39 ? 14.743 -9.196 85.795 1.00 48.84 27 PRO C N 1
ATOM 2388 C CA . PRO C 1 39 ? 15.165 -8.219 86.813 1.00 48.24 27 PRO C CA 1
ATOM 2389 C C . PRO C 1 39 ? 16.620 -7.820 86.699 1.00 44.67 27 PRO C C 1
ATOM 2390 O O . PRO C 1 39 ? 16.983 -6.724 87.141 1.00 43.53 27 PRO C O 1
ATOM 2394 N N . THR C 1 40 ? 17.460 -8.669 86.111 1.00 43.25 28 THR C N 1
ATOM 2395 C CA . THR C 1 40 ? 18.863 -8.346 85.899 1.00 42.39 28 THR C CA 1
ATOM 2396 C C . THR C 1 40 ? 19.082 -7.370 84.749 1.00 39.26 28 THR C C 1
ATOM 2397 O O . THR C 1 40 ? 20.191 -6.845 84.617 1.00 38.64 28 THR C O 1
ATOM 2401 N N . TYR C 1 41 ? 18.080 -7.148 83.898 1.00 37.05 29 TYR C N 1
ATOM 2402 C CA . TYR C 1 41 ? 18.244 -6.266 82.745 1.00 34.88 29 TYR C CA 1
ATOM 2403 C C . TYR C 1 41 ? 18.387 -4.814 83.182 1.00 35.54 29 TYR C C 1
ATOM 2404 O O . TYR C 1 41 ? 17.535 -4.281 83.894 1.00 36.92 29 TYR C O 1
ATOM 2413 N N . ASN C 1 42 ? 19.440 -4.153 82.708 1.00 37.54 30 ASN C N 1
ATOM 2414 C CA . ASN C 1 42 ? 19.589 -2.732 83.002 1.00 40.44 30 ASN C CA 1
ATOM 2415 C C . ASN C 1 42 ? 18.630 -1.895 82.165 1.00 39.63 30 ASN C C 1
ATOM 2416 O O . ASN C 1 42 ? 18.070 -0.907 82.654 1.00 40.35 30 ASN C O 1
ATOM 2421 N N . ASN C 1 43 ? 18.418 -2.280 80.918 1.00 37.60 31 ASN C N 1
ATOM 2422 C CA . ASN C 1 43 ? 17.496 -1.609 80.020 1.00 36.60 31 ASN C CA 1
ATOM 2423 C C . ASN C 1 43 ? 16.543 -2.637 79.438 1.00 37.59 31 ASN C C 1
ATOM 2424 O O . ASN C 1 43 ? 16.828 -3.839 79.464 1.00 38.87 31 ASN C O 1
ATOM 2429 N N . PRO C 1 44 ? 15.406 -2.199 78.897 1.00 36.40 32 PRO C N 1
ATOM 2430 C CA . PRO C 1 44 ? 14.518 -3.146 78.215 1.00 34.21 32 PRO C CA 1
ATOM 2431 C C . PRO C 1 44 ? 15.220 -3.775 77.021 1.00 30.27 32 PRO C C 1
ATOM 2432 O O . PRO C 1 44 ? 16.189 -3.239 76.479 1.00 29.77 32 PRO C O 1
ATOM 2436 N N . LYS C 1 45 ? 14.725 -4.942 76.623 1.00 28.53 33 LYS C N 1
ATOM 2437 C CA . LYS C 1 45 ? 15.247 -5.598 75.435 1.00 27.61 33 LYS C CA 1
ATOM 2438 C C . LYS C 1 45 ? 14.977 -4.723 74.215 1.00 27.61 33 LYS C C 1
ATOM 2439 O O . LYS C 1 45 ? 13.819 -4.463 73.866 1.00 29.14 33 LYS C O 1
ATOM 2445 N N . ALA C 1 46 ? 16.046 -4.270 73.565 1.00 25.47 34 ALA C N 1
ATOM 2446 C CA . ALA C 1 46 ? 15.917 -3.410 72.398 1.00 25.83 34 ALA C CA 1
ATOM 2447 C C . ALA C 1 46 ? 15.797 -4.246 71.130 1.00 27.11 34 ALA C C 1
ATOM 2448 O O . ALA C 1 46 ? 16.490 -5.255 70.963 1.00 28.71 34 ALA C O 1
ATOM 2450 N N . PHE C 1 47 ? 14.925 -3.803 70.232 1.00 26.13 35 PHE C N 1
ATOM 2451 C CA . PHE C 1 47 ? 14.725 -4.423 68.933 1.00 26.69 35 PHE C CA 1
ATOM 2452 C C . PHE C 1 47 ? 15.098 -3.435 67.839 1.00 26.46 35 PHE C C 1
ATOM 2453 O O . PHE C 1 47 ? 15.029 -2.222 68.033 1.00 25.43 35 PHE C O 1
ATOM 2461 N N . ILE C 1 48 ? 15.520 -3.955 66.692 1.00 25.70 36 ILE C N 1
ATOM 2462 C CA . ILE C 1 48 ? 15.795 -3.129 65.523 1.00 24.50 36 ILE C CA 1
ATOM 2463 C C . ILE C 1 48 ? 14.774 -3.471 64.449 1.00 25.29 36 ILE C C 1
ATOM 2464 O O . ILE C 1 48 ? 14.370 -4.634 64.308 1.00 25.37 36 ILE C O 1
ATOM 2469 N N . GLY C 1 49 ? 14.330 -2.453 63.719 1.00 26.63 37 GLY C N 1
ATOM 2470 C CA . GLY C 1 49 ? 13.355 -2.668 62.665 1.00 28.21 37 GLY C CA 1
ATOM 2471 C C . GLY C 1 49 ? 13.194 -1.422 61.823 1.00 31.37 37 GLY C C 1
ATOM 2472 O O . GLY C 1 49 ? 13.787 -0.375 62.101 1.00 30.99 37 GLY C O 1
ATOM 2473 N N . ILE C 1 50 ? 12.379 -1.542 60.777 1.00 32.09 38 ILE C N 1
ATOM 2474 C CA . ILE C 1 50 ? 11.750 -2.799 60.390 1.00 31.65 38 ILE C CA 1
ATOM 2475 C C . ILE C 1 50 ? 12.697 -3.579 59.482 1.00 31.30 38 ILE C C 1
ATOM 2476 O O . ILE C 1 50 ? 13.084 -3.090 58.420 1.00 32.15 38 ILE C O 1
ATOM 2481 N N . VAL C 1 51 ? 13.084 -4.788 59.895 1.00 28.63 39 VAL C N 1
ATOM 2482 C CA . VAL C 1 51 ? 14.083 -5.520 59.123 1.00 29.16 39 VAL C CA 1
ATOM 2483 C C . VAL C 1 51 ? 13.470 -6.236 57.930 1.00 30.34 39 VAL C C 1
ATOM 2484 O O . VAL C 1 51 ? 14.171 -6.493 56.945 1.00 32.04 39 VAL C O 1
ATOM 2488 N N . LEU C 1 52 ? 12.177 -6.544 57.978 1.00 29.44 40 LEU C N 1
ATOM 2489 C CA . LEU C 1 52 ? 11.524 -7.277 56.904 1.00 28.43 40 LEU C CA 1
ATOM 2490 C C . LEU C 1 52 ? 10.052 -6.911 56.885 1.00 29.88 40 LEU C C 1
ATOM 2491 O O . LEU C 1 52 ? 9.411 -6.810 57.934 1.00 30.95 40 LEU C O 1
ATOM 2496 N N . GLU C 1 53 ? 9.534 -6.682 55.687 1.00 30.70 41 GLU C N 1
ATOM 2497 C CA . GLU C 1 53 ? 8.109 -6.464 55.477 1.00 34.15 41 GLU C CA 1
ATOM 2498 C C . GLU C 1 53 ? 7.665 -7.430 54.390 1.00 34.18 41 GLU C C 1
ATOM 2499 O O . GLU C 1 53 ? 8.050 -7.274 53.227 1.00 34.28 41 GLU C O 1
ATOM 2505 N N . ILE C 1 54 ? 6.870 -8.432 54.758 1.00 33.67 42 ILE C N 1
ATOM 2506 C CA . ILE C 1 54 ? 6.493 -9.462 53.787 1.00 33.71 42 ILE C CA 1
ATOM 2507 C C . ILE C 1 54 ? 5.079 -9.946 54.087 1.00 35.46 42 ILE C C 1
ATOM 2508 O O . ILE C 1 54 ? 4.750 -10.276 55.231 1.00 36.65 42 ILE C O 1
ATOM 2513 N N . GLU C 1 55 ? 4.244 -9.982 53.048 1.00 37.73 43 GLU C N 1
ATOM 2514 C CA . GLU C 1 55 ? 2.865 -10.457 53.152 1.00 39.80 43 GLU C CA 1
ATOM 2515 C C . GLU C 1 55 ? 2.102 -9.698 54.236 1.00 40.58 43 GLU C C 1
ATOM 2516 O O . GLU C 1 55 ? 1.304 -10.267 54.987 1.00 40.96 43 GLU C O 1
ATOM 2522 N N . GLY C 1 56 ? 2.361 -8.395 54.323 1.00 40.37 44 GLY C N 1
ATOM 2523 C CA . GLY C 1 56 ? 1.708 -7.549 55.295 1.00 41.33 44 GLY C CA 1
ATOM 2524 C C . GLY C 1 56 ? 2.260 -7.636 56.699 1.00 39.77 44 GLY C C 1
ATOM 2525 O O . GLY C 1 56 ? 1.805 -6.889 57.572 1.00 41.18 44 GLY C O 1
ATOM 2526 N N . HIS C 1 57 ? 3.220 -8.518 56.951 1.00 37.04 45 HIS C N 1
ATOM 2527 C CA . HIS C 1 57 ? 3.803 -8.657 58.277 1.00 35.07 45 HIS C CA 1
ATOM 2528 C C . HIS C 1 57 ? 5.036 -7.769 58.373 1.00 33.52 45 HIS C C 1
ATOM 2529 O O . HIS C 1 57 ? 5.890 -7.788 57.479 1.00 34.19 45 HIS C O 1
ATOM 2536 N N . LYS C 1 58 ? 5.123 -6.992 59.454 1.00 31.44 46 LYS C N 1
ATOM 2537 C CA . LYS C 1 58 ? 6.286 -6.161 59.734 1.00 29.36 46 LYS C CA 1
ATOM 2538 C C . LYS C 1 58 ? 7.093 -6.812 60.845 1.00 27.65 46 LYS C C 1
ATOM 2539 O O . LYS C 1 58 ? 6.538 -7.170 61.890 1.00 30.18 46 LYS C O 1
ATOM 2545 N N . TYR C 1 59 ? 8.399 -6.949 60.631 1.00 24.32 47 TYR C N 1
ATOM 2546 C CA . TYR C 1 59 ? 9.253 -7.702 61.535 1.00 24.46 47 TYR C CA 1
ATOM 2547 C C . TYR C 1 59 ? 10.229 -6.794 62.265 1.00 24.40 47 TYR C C 1
ATOM 2548 O O . TYR C 1 59 ? 10.794 -5.866 61.677 1.00 24.48 47 TYR C O 1
ATOM 2557 N N . LEU C 1 60 ? 10.409 -7.076 63.554 1.00 23.10 48 LEU C N 1
ATOM 2558 C CA . LEU C 1 60 ? 11.441 -6.488 64.392 1.00 23.38 48 LEU C CA 1
ATOM 2559 C C . LEU C 1 60 ? 12.358 -7.593 64.890 1.00 22.83 48 LEU C C 1
ATOM 2560 O O . LEU C 1 60 ? 11.906 -8.706 65.178 1.00 22.74 48 LEU C O 1
ATOM 2565 N N . ALA C 1 61 ? 13.648 -7.293 64.969 1.00 22.57 49 ALA C N 1
ATOM 2566 C CA . ALA C 1 61 ? 14.583 -8.290 65.433 1.00 23.62 49 ALA C CA 1
ATOM 2567 C C . ALA C 1 61 ? 15.247 -7.842 66.728 1.00 23.48 49 ALA C C 1
ATOM 2568 O O . ALA C 1 61 ? 15.604 -6.668 66.870 1.00 22.85 49 ALA C O 1
ATOM 2570 N N . PRO C 1 62 ? 15.430 -8.750 67.680 1.00 24.20 50 PRO C N 1
ATOM 2571 C CA . PRO C 1 62 ? 16.058 -8.382 68.950 1.00 24.51 50 PRO C CA 1
ATOM 2572 C C . PRO C 1 62 ? 17.564 -8.221 68.811 1.00 25.40 50 PRO C C 1
ATOM 2573 O O . PRO C 1 62 ? 18.229 -8.921 68.038 1.00 24.23 50 PRO C O 1
ATOM 2577 N N . LEU C 1 63 ? 18.095 -7.267 69.570 1.00 24.38 51 LEU C N 1
ATOM 2578 C CA . LEU C 1 63 ? 19.532 -7.129 69.735 1.00 24.31 51 LEU C CA 1
ATOM 2579 C C . LEU C 1 63 ? 19.975 -7.977 70.916 1.00 23.27 51 LEU C C 1
ATOM 2580 O O . LEU C 1 63 ? 19.213 -8.186 71.863 1.00 24.46 51 LEU C O 1
ATOM 2585 N N . THR C 1 64 ? 21.214 -8.463 70.867 1.00 21.84 52 THR C N 1
ATOM 2586 C CA . THR C 1 64 ? 21.711 -9.238 71.998 1.00 23.69 52 THR C CA 1
ATOM 2587 C C . THR C 1 64 ? 23.201 -8.979 72.187 1.00 25.07 52 THR C C 1
ATOM 2588 O O . THR C 1 64 ? 23.955 -8.848 71.214 1.00 25.27 52 THR C O 1
ATOM 2592 N N . SER C 1 65 ? 23.602 -8.902 73.454 1.00 25.56 53 SER C N 1
ATOM 2593 C CA . SER C 1 65 ? 24.969 -8.581 73.835 1.00 25.96 53 SER C CA 1
ATOM 2594 C C . SER C 1 65 ? 25.892 -9.777 73.589 1.00 26.22 53 SER C C 1
ATOM 2595 O O . SER C 1 65 ? 25.424 -10.900 73.405 1.00 26.03 53 SER C O 1
ATOM 2598 N N . PRO C 1 66 ? 27.210 -9.558 73.580 1.00 26.88 54 PRO C N 1
ATOM 2599 C CA . PRO C 1 66 ? 28.134 -10.649 73.245 1.00 27.06 54 PRO C CA 1
ATOM 2600 C C . PRO C 1 66 ? 27.978 -11.867 74.143 1.00 28.83 54 PRO C C 1
ATOM 2601 O O . PRO C 1 66 ? 27.745 -11.758 75.349 1.00 28.23 54 PRO C O 1
ATOM 2605 N N . LYS C 1 67 ? 28.104 -13.036 73.521 1.00 28.86 55 LYS C N 1
ATOM 2606 C CA . LYS C 1 67 ? 28.241 -14.313 74.199 1.00 31.62 55 LYS C CA 1
ATOM 2607 C C . LYS C 1 67 ? 29.427 -15.035 73.583 1.00 32.93 55 LYS C C 1
ATOM 2608 O O . LYS C 1 67 ? 29.824 -14.745 72.454 1.00 31.36 55 LYS C O 1
ATOM 2614 N N . ALA C 1 68 ? 30.003 -15.968 74.342 1.00 33.62 56 ALA C N 1
ATOM 2615 C CA . ALA C 1 68 ? 31.199 -16.650 73.861 1.00 35.92 56 ALA C CA 1
ATOM 2616 C C . ALA C 1 68 ? 30.954 -17.298 72.505 1.00 37.13 56 ALA C C 1
ATOM 2617 O O . ALA C 1 68 ? 31.767 -17.153 71.582 1.00 38.58 56 ALA C O 1
ATOM 2619 N N . TRP C 1 69 ? 29.806 -17.962 72.346 1.00 36.56 57 TRP C N 1
ATOM 2620 C CA . TRP C 1 69 ? 29.521 -18.681 71.112 1.00 36.35 57 TRP C CA 1
ATOM 2621 C C . TRP C 1 69 ? 29.372 -17.757 69.912 1.00 35.41 57 TRP C C 1
ATOM 2622 O O . TRP C 1 69 ? 29.429 -18.236 68.774 1.00 35.35 57 TRP C O 1
ATOM 2633 N N . HIS C 1 70 ? 29.187 -16.452 70.132 1.00 32.92 58 HIS C N 1
ATOM 2634 C CA . HIS C 1 70 ? 29.181 -15.524 69.010 1.00 31.28 58 HIS C CA 1
ATOM 2635 C C . HIS C 1 70 ? 30.462 -15.619 68.196 1.00 32.84 58 HIS C C 1
ATOM 2636 O O . HIS C 1 70 ? 30.455 -15.280 67.008 1.00 31.14 58 HIS C O 1
ATOM 2643 N N . ALA C 1 71 ? 31.560 -16.075 68.808 1.00 35.07 59 ALA C N 1
ATOM 2644 C CA . ALA C 1 71 ? 32.804 -16.210 68.060 1.00 37.77 59 ALA C CA 1
ATOM 2645 C C . ALA C 1 71 ? 32.699 -17.253 66.950 1.00 40.21 59 ALA C C 1
ATOM 2646 O O . ALA C 1 71 ? 33.439 -17.179 65.962 1.00 41.77 59 ALA C O 1
ATOM 2648 N N . ASN C 1 72 ? 31.812 -18.235 67.093 1.00 40.13 60 ASN C N 1
ATOM 2649 C CA . ASN C 1 72 ? 31.684 -19.296 66.103 1.00 42.13 60 ASN C CA 1
ATOM 2650 C C . ASN C 1 72 ? 30.626 -19.007 65.043 1.00 41.49 60 ASN C C 1
ATOM 2651 O O . ASN C 1 72 ? 30.296 -19.897 64.253 1.00 42.86 60 ASN C O 1
ATOM 2656 N N . VAL C 1 73 ? 30.076 -17.800 65.024 1.00 39.07 61 VAL C N 1
ATOM 2657 C CA . VAL C 1 73 ? 29.055 -17.434 64.049 1.00 36.58 61 VAL C CA 1
ATOM 2658 C C . VAL C 1 73 ? 29.733 -17.028 62.748 1.00 37.82 61 VAL C C 1
ATOM 2659 O O . VAL C 1 73 ? 30.599 -16.144 62.731 1.00 37.88 61 VAL C O 1
ATOM 2663 N N . LYS C 1 74 ? 29.342 -17.669 61.655 1.00 38.88 62 LYS C N 1
ATOM 2664 C CA . LYS C 1 74 ? 29.861 -17.322 60.340 1.00 39.18 62 LYS C CA 1
ATOM 2665 C C . LYS C 1 74 ? 28.977 -16.271 59.684 1.00 35.15 62 LYS C C 1
ATOM 2666 O O . LYS C 1 74 ? 27.758 -16.252 59.872 1.00 33.64 62 LYS C O 1
ATOM 2672 N N . GLU C 1 75 ? 29.618 -15.381 58.917 1.00 34.92 63 GLU C N 1
ATOM 2673 C CA . GLU C 1 75 ? 28.903 -14.276 58.281 1.00 34.46 63 GLU C CA 1
ATOM 2674 C C . GLU C 1 75 ? 27.800 -14.763 57.357 1.00 32.31 63 GLU C C 1
ATOM 2675 O O . GLU C 1 75 ? 26.782 -14.080 57.201 1.00 32.19 63 GLU C O 1
ATOM 2681 N N . SER C 1 76 ? 27.976 -15.934 56.739 1.00 30.53 64 SER C N 1
ATOM 2682 C CA . SER C 1 76 ? 27.008 -16.419 55.761 1.00 29.69 64 SER C CA 1
ATOM 2683 C C . SER C 1 76 ? 25.691 -16.848 56.387 1.00 29.74 64 SER C C 1
ATOM 2684 O O . SER C 1 76 ? 24.718 -17.058 55.655 1.00 31.02 64 SER C O 1
ATOM 2687 N N . SER C 1 77 ? 25.634 -16.996 57.700 1.00 29.92 65 SER C N 1
ATOM 2688 C CA . SER C 1 77 ? 24.406 -17.435 58.341 1.00 29.55 65 SER C CA 1
ATOM 2689 C C . SER C 1 77 ? 23.416 -16.279 58.388 1.00 28.61 65 SER C C 1
ATOM 2690 O O . SER C 1 77 ? 23.737 -15.223 58.943 1.00 29.89 65 SER C O 1
ATOM 2693 N N . PRO C 1 78 ? 22.229 -16.417 57.794 1.00 26.98 66 PRO C N 1
ATOM 2694 C CA . PRO C 1 78 ? 21.208 -15.373 57.915 1.00 24.80 66 PRO C CA 1
ATOM 2695 C C . PRO C 1 78 ? 20.514 -15.355 59.268 1.00 26.03 66 PRO C C 1
ATOM 2696 O O . PRO C 1 78 ? 19.636 -14.511 59.482 1.00 25.92 66 PRO C O 1
ATOM 2700 N N . ALA C 1 79 ? 20.870 -16.264 60.179 1.00 26.48 67 ALA C N 1
ATOM 2701 C CA . ALA C 1 79 ? 20.277 -16.253 61.510 1.00 25.73 67 ALA C CA 1
ATOM 2702 C C . ALA C 1 79 ? 20.770 -15.085 62.354 1.00 26.24 67 ALA C C 1
ATOM 2703 O O . ALA C 1 79 ? 20.112 -14.728 63.338 1.00 25.40 67 ALA C O 1
ATOM 2705 N N . PHE C 1 80 ? 21.898 -14.475 61.987 1.00 25.49 68 PHE C N 1
ATOM 2706 C CA . PHE C 1 80 ? 22.513 -13.425 62.785 1.00 24.67 68 PHE C CA 1
ATOM 2707 C C . PHE C 1 80 ? 23.027 -12.319 61.877 1.00 24.72 68 PHE C C 1
ATOM 2708 O O . PHE C 1 80 ? 23.315 -12.548 60.701 1.00 24.85 68 PHE C O 1
ATOM 2716 N N . PHE C 1 81 ? 23.124 -11.109 62.426 1.00 24.97 69 PHE C N 1
ATOM 2717 C CA . PHE C 1 81 ? 23.936 -10.055 61.820 1.00 25.00 69 PHE C CA 1
ATOM 2718 C C . PHE C 1 81 ? 24.817 -9.462 62.916 1.00 26.02 69 PHE C C 1
ATOM 2719 O O . PHE C 1 81 ? 24.345 -8.673 63.741 1.00 27.54 69 PHE C O 1
ATOM 2727 N N . LYS C 1 82 ? 26.095 -9.838 62.909 1.00 26.91 70 LYS C N 1
ATOM 2728 C CA . LYS C 1 82 ? 27.039 -9.371 63.917 1.00 29.65 70 LYS C CA 1
ATOM 2729 C C . LYS C 1 82 ? 27.257 -7.865 63.804 1.00 28.70 70 LYS C C 1
ATOM 2730 O O . LYS C 1 82 ? 27.306 -7.305 62.707 1.00 27.08 70 LYS C O 1
ATOM 2736 N N . LEU C 1 83 ? 27.378 -7.209 64.954 1.00 27.51 71 LEU C N 1
ATOM 2737 C CA . LEU C 1 83 ? 27.540 -5.764 65.021 1.00 25.77 71 LEU C CA 1
ATOM 2738 C C . LEU C 1 83 ? 28.916 -5.410 65.566 1.00 26.01 71 LEU C C 1
ATOM 2739 O O . LEU C 1 83 ? 29.440 -6.084 66.461 1.00 27.32 71 LEU C O 1
ATOM 2744 N N . HIS C 1 84 ? 29.488 -4.336 65.034 1.00 24.52 72 HIS C N 1
ATOM 2745 C CA . HIS C 1 84 ? 30.716 -3.789 65.584 1.00 26.71 72 HIS C CA 1
ATOM 2746 C C . HIS C 1 84 ? 30.807 -2.326 65.181 1.00 26.91 72 HIS C C 1
ATOM 2747 O O . HIS C 1 84 ? 30.081 -1.859 64.300 1.00 27.66 72 HIS C O 1
ATOM 2754 N N . GLU C 1 85 ? 31.671 -1.596 65.875 1.00 28.09 73 GLU C N 1
ATOM 2755 C CA . GLU C 1 85 ? 31.857 -0.186 65.564 1.00 29.21 73 GLU C CA 1
ATOM 2756 C C . GLU C 1 85 ? 32.414 -0.037 64.152 1.00 31.62 73 GLU C C 1
ATOM 2757 O O . GLU C 1 85 ? 33.320 -0.769 63.747 1.00 34.75 73 GLU C O 1
ATOM 2763 N N . ASN C 1 86 ? 31.872 0.927 63.408 1.00 33.35 74 ASN C N 1
ATOM 2764 C CA . ASN C 1 86 ? 32.356 1.231 62.063 1.00 34.45 74 ASN C CA 1
ATOM 2765 C C . ASN C 1 86 ? 33.861 1.439 62.061 1.00 34.88 74 ASN C C 1
ATOM 2766 O O . ASN C 1 86 ? 34.377 2.310 62.768 1.00 35.59 74 ASN C O 1
ATOM 2771 N N . GLY C 1 87 ? 34.565 0.637 61.261 1.00 34.31 75 GLY C N 1
ATOM 2772 C CA . GLY C 1 87 ? 36.002 0.762 61.136 1.00 35.72 75 GLY C CA 1
ATOM 2773 C C . GLY C 1 87 ? 36.803 0.260 62.316 1.00 36.15 75 GLY C C 1
ATOM 2774 O O . GLY C 1 87 ? 38.030 0.404 62.313 1.00 37.54 75 GLY C O 1
ATOM 2775 N N . VAL C 1 88 ? 36.153 -0.300 63.330 1.00 34.45 76 VAL C N 1
ATOM 2776 C CA . VAL C 1 88 ? 36.835 -0.856 64.495 1.00 36.14 76 VAL C CA 1
ATOM 2777 C C . VAL C 1 88 ? 36.323 -2.277 64.704 1.00 36.48 76 VAL C C 1
ATOM 2778 O O . VAL C 1 88 ? 35.473 -2.507 65.579 1.00 33.85 76 VAL C O 1
ATOM 2782 N N . PRO C 1 89 ? 36.786 -3.249 63.910 1.00 38.37 77 PRO C N 1
ATOM 2783 C CA . PRO C 1 89 ? 36.229 -4.610 64.009 1.00 37.04 77 PRO C CA 1
ATOM 2784 C C . PRO C 1 89 ? 36.423 -5.255 65.371 1.00 37.70 77 PRO C C 1
ATOM 2785 O O . PRO C 1 89 ? 35.645 -6.143 65.737 1.00 38.22 77 PRO C O 1
ATOM 2789 N N . ASP C 1 90 ? 37.445 -4.853 66.129 1.00 39.42 78 ASP C N 1
ATOM 2790 C CA . ASP C 1 90 ? 37.658 -5.435 67.450 1.00 40.40 78 ASP C CA 1
ATOM 2791 C C . ASP C 1 90 ? 36.605 -4.997 68.464 1.00 37.06 78 ASP C C 1
ATOM 2792 O O . ASP C 1 90 ? 36.458 -5.650 69.503 1.00 37.12 78 ASP C O 1
ATOM 2797 N N . ASN C 1 91 ? 35.876 -3.909 68.197 1.00 32.36 79 ASN C N 1
ATOM 2798 C CA . ASN C 1 91 ? 34.850 -3.407 69.117 1.00 28.78 79 ASN C CA 1
ATOM 2799 C C . ASN C 1 91 ? 33.498 -4.031 68.768 1.00 27.68 79 ASN C C 1
ATOM 2800 O O . ASN C 1 91 ? 32.640 -3.421 68.127 1.00 24.64 79 ASN C O 1
ATOM 2805 N N . GLN C 1 92 ? 33.314 -5.279 69.200 1.00 28.82 80 GLN C N 1
ATOM 2806 C CA . GLN C 1 92 ? 32.072 -5.989 68.921 1.00 27.44 80 GLN C CA 1
ATOM 2807 C C . GLN C 1 92 ? 30.934 -5.432 69.763 1.00 27.25 80 GLN C C 1
ATOM 2808 O O . GLN C 1 92 ? 31.081 -5.206 70.968 1.00 27.64 80 GLN C O 1
ATOM 2814 N N . LEU C 1 93 ? 29.785 -5.240 69.122 1.00 27.41 81 LEU C N 1
ATOM 2815 C CA . LEU C 1 93 ? 28.608 -4.624 69.724 1.00 26.49 81 LEU C CA 1
ATOM 2816 C C . LEU C 1 93 ? 27.435 -5.595 69.743 1.00 26.60 81 LEU C C 1
ATOM 2817 O O . LEU C 1 93 ? 26.282 -5.207 69.539 1.00 25.69 81 LEU C O 1
ATOM 2822 N N . GLY C 1 94 ? 27.719 -6.879 69.989 1.00 26.97 82 GLY C N 1
ATOM 2823 C CA . GLY C 1 94 ? 26.671 -7.881 69.998 1.00 24.16 82 GLY C CA 1
ATOM 2824 C C . GLY C 1 94 ? 26.225 -8.221 68.586 1.00 24.34 82 GLY C C 1
ATOM 2825 O O . GLY C 1 94 ? 26.976 -8.076 67.620 1.00 24.64 82 GLY C O 1
ATOM 2826 N N . LEU C 1 95 ? 24.981 -8.681 68.468 1.00 22.48 83 LEU C N 1
ATOM 2827 C CA . LEU C 1 95 ? 24.456 -9.014 67.155 1.00 21.98 83 LEU C CA 1
ATOM 2828 C C . LEU C 1 95 ? 22.951 -8.816 67.124 1.00 21.91 83 LEU C C 1
ATOM 2829 O O . LEU C 1 95 ? 22.280 -8.745 68.159 1.00 21.19 83 LEU C O 1
ATOM 2834 N N . ILE C 1 96 ? 22.432 -8.716 65.908 1.00 23.24 84 ILE C N 1
ATOM 2835 C CA . ILE C 1 96 ? 20.999 -8.787 65.663 1.00 23.62 84 ILE C CA 1
ATOM 2836 C C . ILE C 1 96 ? 20.655 -10.264 65.535 1.00 24.84 84 ILE C C 1
ATOM 2837 O O . ILE C 1 96 ? 21.163 -10.945 64.637 1.00 26.06 84 ILE C O 1
ATOM 2842 N N . ASN C 1 97 ? 19.827 -10.771 66.450 1.00 23.77 85 ASN C N 1
ATOM 2843 C CA . ASN C 1 97 ? 19.444 -12.183 66.457 1.00 24.78 85 ASN C CA 1
ATOM 2844 C C . ASN C 1 97 ? 18.200 -12.338 65.587 1.00 25.54 85 ASN C C 1
ATOM 2845 O O . ASN C 1 97 ? 17.064 -12.406 66.067 1.00 24.88 85 ASN C O 1
ATOM 2850 N N . LEU C 1 98 ? 18.433 -12.372 64.269 1.00 23.36 86 LEU C N 1
ATOM 2851 C CA . LEU C 1 98 ? 17.331 -12.440 63.316 1.00 23.07 86 LEU C CA 1
ATOM 2852 C C . LEU C 1 98 ? 16.525 -13.716 63.486 1.00 23.67 86 LEU C C 1
ATOM 2853 O O . LEU C 1 98 ? 15.327 -13.732 63.189 1.00 25.75 86 LEU C O 1
ATOM 2858 N N . LYS C 1 99 ? 17.158 -14.796 63.952 1.00 22.82 87 LYS C N 1
ATOM 2859 C CA . LYS C 1 99 ? 16.438 -16.054 64.086 1.00 24.60 87 LYS C CA 1
ATOM 2860 C C . LYS C 1 99 ? 15.294 -15.958 65.086 1.00 25.80 87 LYS C C 1
ATOM 2861 O O . LYS C 1 99 ? 14.382 -16.791 65.044 1.00 28.14 87 LYS C O 1
ATOM 2867 N N . PHE C 1 100 ? 15.291 -14.940 65.949 1.00 25.64 88 PHE C N 1
ATOM 2868 C CA . PHE C 1 100 ? 14.210 -14.730 66.906 1.00 26.60 88 PHE C CA 1
ATOM 2869 C C . PHE C 1 100 ? 13.464 -13.428 66.627 1.00 27.48 88 PHE C C 1
ATOM 2870 O O . PHE C 1 100 ? 12.861 -12.842 67.530 1.00 25.81 88 PHE C O 1
ATOM 2878 N N . MET C 1 101 ? 13.486 -12.971 65.375 1.00 26.64 89 MET C N 1
ATOM 2879 C CA . MET C 1 101 ? 12.659 -11.839 64.999 1.00 24.99 89 MET C CA 1
ATOM 2880 C C . MET C 1 101 ? 11.187 -12.229 65.049 1.00 23.97 89 MET C C 1
ATOM 2881 O O . MET C 1 101 ? 10.821 -13.406 64.966 1.00 23.19 89 MET C O 1
ATOM 2886 N N . ILE C 1 102 ? 10.335 -11.220 65.202 1.00 24.15 90 ILE C N 1
ATOM 2887 C CA . ILE C 1 102 ? 8.903 -11.461 65.375 1.00 26.64 90 ILE C CA 1
ATOM 2888 C C . ILE C 1 102 ? 8.120 -10.433 64.584 1.00 26.91 90 ILE C C 1
ATOM 2889 O O . ILE C 1 102 ? 8.564 -9.298 64.379 1.00 28.57 90 ILE C O 1
ATOM 2894 N N . PRO C 1 103 ? 6.948 -10.826 64.096 1.00 27.07 91 PRO C N 1
ATOM 2895 C CA . PRO C 1 103 ? 6.024 -9.847 63.519 1.00 28.47 91 PRO C CA 1
ATOM 2896 C C . PRO C 1 103 ? 5.354 -9.039 64.621 1.00 30.15 91 PRO C C 1
ATOM 2897 O O . PRO C 1 103 ? 5.144 -9.522 65.735 1.00 30.01 91 PRO C O 1
ATOM 2901 N N . ILE C 1 104 ? 5.031 -7.782 64.309 1.00 31.50 92 ILE C N 1
ATOM 2902 C CA . ILE C 1 104 ? 4.568 -6.851 65.332 1.00 32.48 92 ILE C CA 1
ATOM 2903 C C . ILE C 1 104 ? 3.230 -6.235 64.946 1.00 34.75 92 ILE C C 1
ATOM 2904 O O . ILE C 1 104 ? 2.866 -6.145 63.772 1.00 35.25 92 ILE C O 1
ATOM 2909 N N . ILE C 1 105 ? 2.490 -5.822 65.972 1.00 36.12 93 ILE C N 1
ATOM 2910 C CA . ILE C 1 105 ? 1.360 -4.915 65.832 1.00 38.89 93 ILE C CA 1
ATOM 2911 C C . ILE C 1 105 ? 1.866 -3.535 66.214 1.00 38.33 93 ILE C C 1
ATOM 2912 O O . ILE C 1 105 ? 2.495 -3.376 67.266 1.00 38.71 93 ILE C O 1
ATOM 2917 N N . GLU C 1 106 ? 1.618 -2.541 65.359 1.00 39.41 94 GLU C N 1
ATOM 2918 C CA . GLU C 1 106 ? 2.280 -1.252 65.539 1.00 40.67 94 GLU C CA 1
ATOM 2919 C C . GLU C 1 106 ? 1.882 -0.580 66.845 1.00 40.67 94 GLU C C 1
ATOM 2920 O O . GLU C 1 106 ? 2.697 0.127 67.446 1.00 39.14 94 GLU C O 1
ATOM 2926 N N . ALA C 1 107 ? 0.649 -0.801 67.308 1.00 41.48 95 ALA C N 1
ATOM 2927 C CA . ALA C 1 107 ? 0.217 -0.224 68.576 1.00 43.45 95 ALA C CA 1
ATOM 2928 C C . ALA C 1 107 ? 0.983 -0.793 69.764 1.00 41.73 95 ALA C C 1
ATOM 2929 O O . ALA C 1 107 ? 1.016 -0.162 70.825 1.00 41.69 95 ALA C O 1
ATOM 2931 N N . GLU C 1 108 ? 1.608 -1.959 69.609 1.00 39.16 96 GLU C N 1
ATOM 2932 C CA . GLU C 1 108 ? 2.293 -2.622 70.708 1.00 37.68 96 GLU C CA 1
ATOM 2933 C C . GLU C 1 108 ? 3.801 -2.396 70.689 1.00 36.05 96 GLU C C 1
ATOM 2934 O O . GLU C 1 108 ? 4.521 -3.020 71.476 1.00 34.74 96 GLU C O 1
ATOM 2940 N N . VAL C 1 109 ? 4.302 -1.532 69.810 1.00 36.21 97 VAL C N 1
ATOM 2941 C CA . VAL C 1 109 ? 5.724 -1.214 69.785 1.00 35.05 97 VAL C CA 1
ATOM 2942 C C . VAL C 1 109 ? 5.887 0.290 69.940 1.00 37.43 97 VAL C C 1
ATOM 2943 O O . VAL C 1 109 ? 4.991 1.072 69.606 1.00 38.88 97 VAL C O 1
ATOM 2947 N N . SER C 1 110 ? 7.048 0.688 70.465 1.00 36.93 98 SER C N 1
ATOM 2948 C CA . SER C 1 110 ? 7.372 2.088 70.694 1.00 38.76 98 SER C CA 1
ATOM 2949 C C . SER C 1 110 ? 8.819 2.343 70.314 1.00 37.56 98 SER C C 1
ATOM 2950 O O . SER C 1 110 ? 9.711 1.589 70.709 1.00 36.80 98 SER C O 1
ATOM 2953 N N . LEU C 1 111 ? 9.047 3.425 69.573 1.00 37.44 99 LEU C N 1
ATOM 2954 C CA . LEU C 1 111 ? 10.412 3.858 69.325 1.00 34.73 99 LEU C CA 1
ATOM 2955 C C . LEU C 1 111 ? 11.118 4.157 70.642 1.00 32.23 99 LEU C C 1
ATOM 2956 O O . LEU C 1 111 ? 10.506 4.633 71.600 1.00 32.38 99 LEU C O 1
ATOM 2961 N N . LEU C 1 112 ? 12.405 3.835 70.697 1.00 30.30 100 LEU C N 1
ATOM 2962 C CA . LEU C 1 112 ? 13.248 4.348 71.764 1.00 30.73 100 LEU C CA 1
ATOM 2963 C C . LEU C 1 112 ? 13.301 5.867 71.655 1.00 33.19 100 LEU C C 1
ATOM 2964 O O . LEU C 1 112 ? 13.303 6.420 70.551 1.00 33.26 100 LEU C O 1
ATOM 2969 N N . ASP C 1 113 ? 13.317 6.543 72.807 1.00 33.17 101 ASP C N 1
ATOM 2970 C CA . ASP C 1 113 ? 13.306 8.008 72.849 1.00 36.01 101 ASP C CA 1
ATOM 2971 C C . ASP C 1 113 ? 14.731 8.572 72.809 1.00 34.11 101 ASP C C 1
ATOM 2972 O O . ASP C 1 113 ? 15.201 9.236 73.735 1.00 33.76 101 ASP C O 1
ATOM 2977 N N . LEU C 1 114 ? 15.408 8.323 71.682 1.00 32.71 102 LEU C N 1
ATOM 2978 C CA . LEU C 1 114 ? 16.798 8.750 71.533 1.00 32.42 102 LEU C CA 1
ATOM 2979 C C . LEU C 1 114 ? 16.935 10.269 71.578 1.00 35.11 102 LEU C C 1
ATOM 2980 O O . LEU C 1 114 ? 17.971 10.783 72.011 1.00 37.30 102 LEU C O 1
ATOM 2985 N N . ASP C 1 115 ? 15.914 11.004 71.128 1.00 35.48 103 ASP C N 1
ATOM 2986 C CA . ASP C 1 115 ? 15.990 12.464 71.153 1.00 37.80 103 ASP C CA 1
ATOM 2987 C C . ASP C 1 115 ? 16.091 12.992 72.582 1.00 37.79 103 ASP C C 1
ATOM 2988 O O . ASP C 1 115 ? 16.907 13.872 72.875 1.00 38.02 103 ASP C O 1
ATOM 2993 N N . SER C 1 116 ? 15.259 12.473 73.485 1.00 37.55 104 SER C N 1
ATOM 2994 C CA . SER C 1 116 ? 15.136 13.019 74.830 1.00 39.53 104 SER C CA 1
ATOM 2995 C C . SER C 1 116 ? 15.812 12.188 75.910 1.00 37.40 104 SER C C 1
ATOM 2996 O O . SER C 1 116 ? 15.932 12.667 77.041 1.00 36.95 104 SER C O 1
ATOM 2999 N N . MET C 1 117 ? 16.219 10.960 75.612 1.00 37.26 105 MET C N 1
ATOM 3000 C CA . MET C 1 117 ? 16.879 10.149 76.622 1.00 37.33 105 MET C CA 1
ATOM 3001 C C . MET C 1 117 ? 18.156 10.844 77.079 1.00 35.79 105 MET C C 1
ATOM 3002 O O . MET C 1 117 ? 18.899 11.383 76.250 1.00 35.13 105 MET C O 1
ATOM 3007 N N . PRO C 1 118 ? 18.458 10.824 78.370 1.00 35.58 106 PRO C N 1
ATOM 3008 C CA . PRO C 1 118 ? 19.706 11.429 78.829 1.00 35.04 106 PRO C CA 1
ATOM 3009 C C . PRO C 1 118 ? 20.892 10.631 78.323 1.00 32.82 106 PRO C C 1
ATOM 3010 O O . PRO C 1 118 ? 20.804 9.424 78.079 1.00 32.83 106 PRO C O 1
ATOM 3014 N N . ASP C 1 119 ? 22.012 11.324 78.176 1.00 32.94 107 ASP C N 1
ATOM 3015 C CA . ASP C 1 119 ? 23.231 10.714 77.660 1.00 32.67 107 ASP C CA 1
ATOM 3016 C C . ASP C 1 119 ? 23.812 9.731 78.670 1.00 32.59 107 ASP C C 1
ATOM 3017 O O . ASP C 1 119 ? 24.035 10.083 79.833 1.00 30.04 107 ASP C O 1
ATOM 3022 N N . THR C 1 120 ? 24.003 8.490 78.239 1.00 30.27 108 THR C N 1
ATOM 3023 C CA . THR C 1 120 ? 24.568 7.418 79.044 1.00 30.13 108 THR C CA 1
ATOM 3024 C C . THR C 1 120 ? 25.521 6.618 78.164 1.00 29.91 108 THR C C 1
ATOM 3025 O O . THR C 1 120 ? 25.474 6.730 76.936 1.00 28.07 108 THR C O 1
ATOM 3029 N N . PRO C 1 121 ? 26.416 5.827 78.768 1.00 30.72 109 PRO C N 1
ATOM 3030 C CA . PRO C 1 121 ? 27.230 4.912 77.942 1.00 30.13 109 PRO C CA 1
ATOM 3031 C C . PRO C 1 121 ? 26.394 3.988 77.073 1.00 30.07 109 PRO C C 1
ATOM 3032 O O . PRO C 1 121 ? 26.748 3.740 75.910 1.00 28.09 109 PRO C O 1
ATOM 3036 N N . TYR C 1 122 ? 25.272 3.491 77.597 1.00 30.15 110 TYR C N 1
ATOM 3037 C CA . TYR C 1 122 ? 24.398 2.643 76.796 1.00 29.11 110 TYR C CA 1
ATOM 3038 C C . TYR C 1 122 ? 23.907 3.383 75.557 1.00 28.67 110 TYR C C 1
ATOM 3039 O O . TYR C 1 122 ? 23.837 2.806 74.468 1.00 29.61 110 TYR C O 1
ATOM 3048 N N . LYS C 1 123 ? 23.551 4.659 75.706 1.00 29.24 111 LYS C N 1
ATOM 3049 C CA . LYS C 1 123 ? 23.082 5.430 74.559 1.00 29.90 111 LYS C CA 1
ATOM 3050 C C . LYS C 1 123 ? 24.202 5.662 73.547 1.00 29.25 111 LYS C C 1
ATOM 3051 O O . LYS C 1 123 ? 23.965 5.650 72.330 1.00 29.40 111 LYS C O 1
ATOM 3057 N N . ARG C 1 124 ? 25.430 5.867 74.029 1.00 29.31 112 ARG C N 1
ATOM 3058 C CA . ARG C 1 124 ? 26.577 5.963 73.128 1.00 29.66 112 ARG C CA 1
ATOM 3059 C C . ARG C 1 124 ? 26.726 4.689 72.305 1.00 27.85 112 ARG C C 1
ATOM 3060 O O . ARG C 1 124 ? 26.920 4.734 71.077 1.00 28.46 112 ARG C O 1
ATOM 3068 N N . MET C 1 125 ? 26.623 3.536 72.973 1.00 25.00 113 MET C N 1
ATOM 3069 C CA . MET C 1 125 ? 26.688 2.261 72.269 1.00 25.15 113 MET C CA 1
ATOM 3070 C C . MET C 1 125 ? 25.559 2.133 71.259 1.00 24.83 113 MET C C 1
ATOM 3071 O O . MET C 1 125 ? 25.764 1.635 70.146 1.00 23.16 113 MET C O 1
ATOM 3076 N N . LEU C 1 126 ? 24.350 2.539 71.650 1.00 26.10 114 LEU C N 1
ATOM 3077 C CA . LEU C 1 126 ? 23.221 2.515 70.729 1.00 25.53 114 LEU C CA 1
ATOM 3078 C C . LEU C 1 126 ? 23.533 3.299 69.463 1.00 25.85 114 LEU C C 1
ATOM 3079 O O . LEU C 1 126 ? 23.212 2.853 68.359 1.00 25.67 114 LEU C O 1
ATOM 3084 N N . TYR C 1 127 ? 24.170 4.465 69.600 1.00 25.66 115 TYR C N 1
ATOM 3085 C CA . TYR C 1 127 ? 24.461 5.267 68.410 1.00 26.03 115 TYR C CA 1
ATOM 3086 C C . TYR C 1 127 ? 25.532 4.616 67.535 1.00 27.24 115 TYR C C 1
ATOM 3087 O O . TYR C 1 127 ? 25.456 4.675 66.296 1.00 27.09 115 TYR C O 1
ATOM 3096 N N . LYS C 1 128 ? 26.537 3.987 68.150 1.00 27.52 116 LYS C N 1
ATOM 3097 C CA . LYS C 1 128 ? 27.514 3.261 67.332 1.00 29.84 116 LYS C CA 1
ATOM 3098 C C . LYS C 1 128 ? 26.858 2.091 66.594 1.00 28.89 116 LYS C C 1
ATOM 3099 O O . LYS C 1 128 ? 27.095 1.878 65.387 1.00 30.31 116 LYS C O 1
ATOM 3105 N N . GLN C 1 129 ? 25.957 1.381 67.283 1.00 27.12 117 GLN C N 1
ATOM 3106 C CA . GLN C 1 129 ? 25.207 0.299 66.652 1.00 25.45 117 GLN C CA 1
ATOM 3107 C C . GLN C 1 129 ? 24.345 0.830 65.517 1.00 25.62 117 GLN C C 1
ATOM 3108 O O . GLN C 1 129 ? 24.221 0.191 64.465 1.00 24.82 117 GLN C O 1
ATOM 3114 N N . LEU C 1 130 ? 23.710 1.983 65.734 1.00 24.59 118 LEU C N 1
ATOM 3115 C CA . LEU C 1 130 ? 22.820 2.553 64.734 1.00 23.00 118 LEU C CA 1
ATOM 3116 C C . LEU C 1 130 ? 23.582 2.906 63.469 1.00 24.53 118 LEU C C 1
ATOM 3117 O O . LEU C 1 130 ? 23.092 2.673 62.363 1.00 26.41 118 LEU C O 1
ATOM 3122 N N . GLN C 1 131 ? 24.770 3.494 63.606 1.00 24.59 119 GLN C N 1
ATOM 3123 C CA . GLN C 1 131 ? 25.551 3.810 62.413 1.00 25.51 119 GLN C CA 1
ATOM 3124 C C . GLN C 1 131 ? 25.907 2.542 61.644 1.00 23.83 119 GLN C C 1
ATOM 3125 O O . GLN C 1 131 ? 25.748 2.478 60.410 1.00 22.78 119 GLN C O 1
ATOM 3131 N N . PHE C 1 132 ? 26.396 1.517 62.358 1.00 22.99 120 PHE C N 1
ATOM 3132 C CA . PHE C 1 132 ? 26.775 0.284 61.662 1.00 24.25 120 PHE C CA 1
ATOM 3133 C C . PHE C 1 132 ? 25.571 -0.365 60.990 1.00 26.47 120 PHE C C 1
ATOM 3134 O O . PHE C 1 132 ? 25.687 -0.910 59.886 1.00 28.59 120 PHE C O 1
ATOM 3142 N N . ILE C 1 133 ? 24.409 -0.329 61.647 1.00 25.68 121 ILE C N 1
ATOM 3143 C CA . ILE C 1 133 ? 23.204 -0.918 61.069 1.00 25.31 121 ILE C CA 1
ATOM 3144 C C . ILE C 1 133 ? 22.753 -0.122 59.852 1.00 26.79 121 ILE C C 1
ATOM 3145 O O . ILE C 1 133 ? 22.409 -0.693 58.812 1.00 27.37 121 ILE C O 1
ATOM 3150 N N . ARG C 1 134 ? 22.747 1.212 59.965 1.00 26.53 122 ARG C N 1
ATOM 3151 C CA . ARG C 1 134 ? 22.348 2.055 58.844 1.00 26.95 122 ARG C CA 1
ATOM 3152 C C . ARG C 1 134 ? 23.180 1.757 57.608 1.00 28.84 122 ARG C C 1
ATOM 3153 O O . ARG C 1 134 ? 22.638 1.638 56.504 1.00 29.72 122 ARG C O 1
ATOM 3161 N N . VAL C 1 135 ? 24.497 1.607 57.774 1.00 31.68 123 VAL C N 1
ATOM 3162 C CA . VAL C 1 135 ? 25.347 1.354 56.609 1.00 32.42 123 VAL C CA 1
ATOM 3163 C C . VAL C 1 135 ? 25.037 -0.007 55.985 1.00 32.78 123 VAL C C 1
ATOM 3164 O O . VAL C 1 135 ? 25.234 -0.208 54.779 1.00 33.42 123 VAL C O 1
ATOM 3168 N N . ASN C 1 136 ? 24.518 -0.948 56.778 1.00 31.67 124 ASN C N 1
ATOM 3169 C CA . ASN C 1 136 ? 24.268 -2.316 56.338 1.00 32.81 124 ASN C CA 1
ATOM 3170 C C . ASN C 1 136 ? 22.782 -2.643 56.198 1.00 33.39 124 ASN C C 1
ATOM 3171 O O . ASN C 1 136 ? 22.412 -3.824 56.221 1.00 34.34 124 ASN C O 1
ATOM 3176 N N . GLU C 1 137 ? 21.929 -1.625 56.049 1.00 32.89 125 GLU C N 1
ATOM 3177 C CA . GLU C 1 137 ? 20.481 -1.833 56.070 1.00 33.38 125 GLU C CA 1
ATOM 3178 C C . GLU C 1 137 ? 20.035 -2.886 55.062 1.00 32.58 125 GLU C C 1
ATOM 3179 O O . GLU C 1 137 ? 19.271 -3.803 55.393 1.00 33.64 125 GLU C O 1
ATOM 3185 N N . ASP C 1 138 ? 20.530 -2.785 53.829 1.00 31.48 126 ASP C N 1
ATOM 3186 C CA . ASP C 1 138 ? 20.106 -3.712 52.788 1.00 33.49 126 ASP C CA 1
ATOM 3187 C C . ASP C 1 138 ? 20.564 -5.130 53.090 1.00 32.60 126 ASP C C 1
ATOM 3188 O O . ASP C 1 138 ? 19.803 -6.085 52.898 1.00 33.61 126 ASP C O 1
ATOM 3193 N N . LYS C 1 139 ? 21.808 -5.288 53.543 1.00 31.03 127 LYS C N 1
ATOM 3194 C CA . LYS C 1 139 ? 22.298 -6.609 53.916 1.00 31.97 127 LYS C CA 1
ATOM 3195 C C . LYS C 1 139 ? 21.436 -7.224 55.015 1.00 29.22 127 LYS C C 1
ATOM 3196 O O . LYS C 1 139 ? 21.111 -8.416 54.967 1.00 29.00 127 LYS C O 1
ATOM 3202 N N . ILE C 1 140 ? 21.050 -6.422 56.012 1.00 28.23 128 ILE C N 1
ATOM 3203 C CA . ILE C 1 140 ? 20.220 -6.941 57.094 1.00 26.39 128 ILE C CA 1
ATOM 3204 C C . ILE C 1 140 ? 18.862 -7.376 56.559 1.00 26.95 128 ILE C C 1
ATOM 3205 O O . ILE C 1 140 ? 18.343 -8.436 56.932 1.00 24.37 128 ILE C O 1
ATOM 3210 N N . SER C 1 141 ? 18.271 -6.577 55.664 1.00 29.31 129 SER C N 1
ATOM 3211 C CA . SER C 1 141 ? 16.976 -6.956 55.096 1.00 31.45 129 SER C CA 1
ATOM 3212 C C . SER C 1 141 ? 17.078 -8.237 54.277 1.00 30.55 129 SER C C 1
ATOM 3213 O O . SER C 1 141 ? 16.194 -9.105 54.350 1.00 29.60 129 SER C O 1
ATOM 3216 N N . GLU C 1 142 ? 18.162 -8.381 53.507 1.00 30.92 130 GLU C N 1
ATOM 3217 C CA . GLU C 1 142 ? 18.346 -9.590 52.713 1.00 31.69 130 GLU C CA 1
ATOM 3218 C C . GLU C 1 142 ? 18.465 -10.806 53.611 1.00 28.26 130 GLU C C 1
ATOM 3219 O O . GLU C 1 142 ? 17.848 -11.848 53.351 1.00 28.05 130 GLU C O 1
ATOM 3225 N N . LYS C 1 143 ? 19.236 -10.677 54.695 1.00 25.82 131 LYS C N 1
ATOM 3226 C CA . LYS C 1 143 ? 19.380 -11.783 55.629 1.00 27.15 131 LYS C CA 1
ATOM 3227 C C . LYS C 1 143 ? 18.052 -12.122 56.286 1.00 27.23 131 LYS C C 1
ATOM 3228 O O . LYS C 1 143 ? 17.743 -13.299 56.489 1.00 28.37 131 LYS C O 1
ATOM 3234 N N . SER C 1 144 ? 17.245 -11.109 56.607 1.00 26.26 132 SER C N 1
ATOM 3235 C CA . SER C 1 144 ? 15.959 -11.365 57.253 1.00 25.52 132 SER C CA 1
ATOM 3236 C C . SER C 1 144 ? 15.034 -12.148 56.334 1.00 25.18 132 SER C C 1
ATOM 3237 O O . SER C 1 144 ? 14.426 -13.150 56.740 1.00 26.35 132 SER C O 1
ATOM 3240 N N . LYS C 1 145 ? 14.916 -11.697 55.084 1.00 24.62 133 LYS C N 1
ATOM 3241 C CA . LYS C 1 145 ? 14.071 -12.397 54.127 1.00 25.68 133 LYS C CA 1
ATOM 3242 C C . LYS C 1 145 ? 14.555 -13.827 53.919 1.00 27.56 133 LYS C C 1
ATOM 3243 O O . LYS C 1 145 ? 13.758 -14.776 53.944 1.00 28.06 133 LYS C O 1
ATOM 3249 N N . LEU C 1 146 ? 15.868 -14.000 53.718 1.00 27.94 134 LEU C N 1
ATOM 3250 C CA . LEU C 1 146 ? 16.411 -15.336 53.488 1.00 27.24 134 LEU C CA 1
ATOM 3251 C C . LEU C 1 146 ? 16.198 -16.238 54.695 1.00 27.66 134 LEU C C 1
ATOM 3252 O O . LEU C 1 146 ? 15.838 -17.411 54.549 1.00 28.55 134 LEU C O 1
ATOM 3257 N N . LEU C 1 147 ? 16.430 -15.716 55.896 1.00 27.74 135 LEU C N 1
ATOM 3258 C CA . LEU C 1 147 ? 16.269 -16.531 57.090 1.00 28.09 135 LEU C CA 1
ATOM 3259 C C . LEU C 1 147 ? 14.830 -16.989 57.239 1.00 27.57 135 LEU C C 1
ATOM 3260 O O . LEU C 1 147 ? 14.573 -18.164 57.518 1.00 29.55 135 LEU C O 1
ATOM 3265 N N . ARG C 1 148 ? 13.873 -16.072 57.064 1.00 25.54 136 ARG C N 1
ATOM 3266 C CA . ARG C 1 148 ? 12.475 -16.484 57.141 1.00 25.69 136 ARG C CA 1
ATOM 3267 C C . ARG C 1 148 ? 12.164 -17.547 56.089 1.00 26.73 136 ARG C C 1
ATOM 3268 O O . ARG C 1 148 ? 11.532 -18.568 56.392 1.00 27.56 136 ARG C O 1
ATOM 3276 N N . ASN C 1 149 ? 12.641 -17.345 54.857 1.00 25.87 137 ASN C N 1
ATOM 3277 C CA . ASN C 1 149 ? 12.355 -18.298 53.787 1.00 28.66 137 ASN C CA 1
ATOM 3278 C C . ASN C 1 149 ? 12.909 -19.682 54.111 1.00 29.45 137 ASN C C 1
ATOM 3279 O O . ASN C 1 149 ? 12.218 -20.693 53.944 1.00 29.96 137 ASN C O 1
ATOM 3284 N N . LEU C 1 150 ? 14.162 -19.742 54.565 1.00 29.54 138 LEU C N 1
ATOM 3285 C CA . LEU C 1 150 ? 14.789 -21.020 54.889 1.00 29.70 138 LEU C CA 1
ATOM 3286 C C . LEU C 1 150 ? 14.147 -21.674 56.105 1.00 30.11 138 LEU C C 1
ATOM 3287 O O . LEU C 1 150 ? 13.959 -22.897 56.132 1.00 31.04 138 LEU C O 1
ATOM 3292 N N . ALA C 1 151 ? 13.801 -20.878 57.121 1.00 24.33 139 ALA C N 1
ATOM 3293 C CA . ALA C 1 151 ? 13.177 -21.431 58.315 1.00 27.38 139 ALA C CA 1
ATOM 3294 C C . ALA C 1 151 ? 11.836 -22.057 57.987 1.00 28.96 139 ALA C C 1
ATOM 3295 O O . ALA C 1 151 ? 11.519 -23.143 58.479 1.00 31.52 139 ALA C O 1
ATOM 3297 N N . LEU C 1 152 ? 11.041 -21.397 57.139 1.00 30.11 140 LEU C N 1
ATOM 3298 C CA . LEU C 1 152 ? 9.743 -21.953 56.770 1.00 31.75 140 LEU C CA 1
ATOM 3299 C C . LEU C 1 152 ? 9.886 -23.297 56.067 1.00 35.23 140 LEU C C 1
ATOM 3300 O O . LEU C 1 152 ? 9.020 -24.167 56.213 1.00 36.46 140 LEU C O 1
ATOM 3305 N N . GLN C 1 153 ? 10.967 -23.492 55.316 1.00 36.07 141 GLN C N 1
ATOM 3306 C CA . GLN C 1 153 ? 11.240 -24.761 54.656 1.00 38.12 141 GLN C CA 1
ATOM 3307 C C . GLN C 1 153 ? 11.954 -25.760 55.558 1.00 39.63 141 GLN C C 1
ATOM 3308 O O . GLN C 1 153 ? 12.322 -26.840 55.090 1.00 41.63 141 GLN C O 1
ATOM 3314 N N . GLY C 1 154 ? 12.170 -25.428 56.827 1.00 39.94 142 GLY C N 1
ATOM 3315 C CA . GLY C 1 154 ? 12.918 -26.311 57.695 1.00 40.83 142 GLY C CA 1
ATOM 3316 C C . GLY C 1 154 ? 14.392 -26.398 57.373 1.00 42.68 142 GLY C C 1
ATOM 3317 O O . GLY C 1 154 ? 15.033 -27.387 57.733 1.00 45.12 142 GLY C O 1
ATOM 3318 N N . ARG C 1 155 ? 14.951 -25.398 56.691 1.00 41.74 143 ARG C N 1
ATOM 3319 C CA . ARG C 1 155 ? 16.366 -25.401 56.342 1.00 42.74 143 ARG C CA 1
ATOM 3320 C C . ARG C 1 155 ? 17.217 -24.634 57.348 1.00 41.38 143 ARG C C 1
ATOM 3321 O O . ARG C 1 155 ? 18.443 -24.607 57.210 1.00 40.63 143 ARG C O 1
ATOM 3329 N N . MET C 1 156 ? 16.598 -24.005 58.344 1.00 40.95 144 MET C N 1
ATOM 3330 C CA . MET C 1 156 ? 17.309 -23.385 59.450 1.00 41.72 144 MET C CA 1
ATOM 3331 C C . MET C 1 156 ? 16.919 -24.101 60.735 1.00 46.02 144 MET C C 1
ATOM 3332 O O . MET C 1 156 ? 15.846 -24.704 60.813 1.00 47.68 144 MET C O 1
ATOM 3337 N N . GLN C 1 157 ? 17.772 -24.008 61.755 1.00 48.76 145 GLN C N 1
ATOM 3338 C CA . GLN C 1 157 ? 17.572 -24.737 63.004 1.00 51.44 145 GLN C CA 1
ATOM 3339 C C . GLN C 1 157 ? 17.206 -23.812 64.159 1.00 46.91 145 GLN C C 1
ATOM 3340 O O . GLN C 1 157 ? 17.880 -22.807 64.400 1.00 46.65 145 GLN C O 1
ATOM 3346 N N . GLY C 1 158 ? 16.139 -24.171 64.867 1.00 43.16 146 GLY C N 1
ATOM 3347 C CA . GLY C 1 158 ? 15.748 -23.542 66.123 1.00 38.37 146 GLY C CA 1
ATOM 3348 C C . GLY C 1 158 ? 15.490 -22.051 66.095 1.00 33.73 146 GLY C C 1
ATOM 3349 O O . GLY C 1 158 ? 15.834 -21.347 67.055 1.00 32.77 146 GLY C O 1
ATOM 3350 N N . THR C 1 159 ? 14.862 -21.557 65.033 1.00 30.61 147 THR C N 1
ATOM 3351 C CA . THR C 1 159 ? 14.459 -20.163 64.950 1.00 29.21 147 THR C CA 1
ATOM 3352 C C . THR C 1 159 ? 13.071 -20.024 65.562 1.00 29.36 147 THR C C 1
ATOM 3353 O O . THR C 1 159 ? 12.505 -20.975 66.107 1.00 29.15 147 THR C O 1
ATOM 3357 N N . CYS C 1 160 ? 12.486 -18.839 65.444 1.00 29.14 148 CYS C N 1
ATOM 3358 C CA . CYS C 1 160 ? 11.105 -18.690 65.856 1.00 31.02 148 CYS C CA 1
ATOM 3359 C C . CYS C 1 160 ? 10.201 -19.370 64.833 1.00 31.10 148 CYS C C 1
ATOM 3360 O O . CYS C 1 160 ? 10.589 -19.616 63.683 1.00 29.37 148 CYS C O 1
ATOM 3363 N N . ASP C 1 161 ? 8.971 -19.653 65.257 1.00 30.60 149 ASP C N 1
ATOM 3364 C CA . ASP C 1 161 ? 8.023 -20.408 64.439 1.00 31.88 149 ASP C CA 1
ATOM 3365 C C . ASP C 1 161 ? 7.215 -19.386 63.646 1.00 29.89 149 ASP C C 1
ATOM 3366 O O . ASP C 1 161 ? 6.101 -18.995 64.010 1.00 29.67 149 ASP C O 1
ATOM 3371 N N . PHE C 1 162 ? 7.803 -18.947 62.533 1.00 27.95 150 PHE C N 1
ATOM 3372 C CA . PHE C 1 162 ? 7.256 -17.803 61.814 1.00 27.85 150 PHE C CA 1
ATOM 3373 C C . PHE C 1 162 ? 5.859 -18.083 61.278 1.00 30.94 150 PHE C C 1
ATOM 3374 O O . PHE C 1 162 ? 5.014 -17.183 61.252 1.00 33.85 150 PHE C O 1
ATOM 3382 N N . ALA C 1 163 ? 5.586 -19.322 60.865 1.00 27.89 151 ALA C N 1
ATOM 3383 C CA . ALA C 1 163 ? 4.247 -19.656 60.385 1.00 32.83 151 ALA C CA 1
ATOM 3384 C C . ALA C 1 163 ? 3.210 -19.474 61.489 1.00 30.62 151 ALA C C 1
ATOM 3385 O O . ALA C 1 163 ? 2.163 -18.845 61.284 1.00 31.60 151 ALA C O 1
ATOM 3387 N N . VAL C 1 164 ? 3.489 -20.021 62.674 1.00 35.29 152 VAL C N 1
ATOM 3388 C CA . VAL C 1 164 ? 2.554 -19.923 63.792 1.00 36.04 152 VAL C CA 1
ATOM 3389 C C . VAL C 1 164 ? 2.437 -18.478 64.279 1.00 34.16 152 VAL C C 1
ATOM 3390 O O . VAL C 1 164 ? 1.338 -18.000 64.583 1.00 35.59 152 VAL C O 1
ATOM 3394 N N . LEU C 1 165 ? 3.564 -17.766 64.379 1.00 31.12 153 LEU C N 1
ATOM 3395 C CA . LEU C 1 165 ? 3.511 -16.370 64.806 1.00 31.78 153 LEU C CA 1
ATOM 3396 C C . LEU C 1 165 ? 2.687 -15.531 63.838 1.00 33.10 153 LEU C C 1
ATOM 3397 O O . LEU C 1 165 ? 1.875 -14.702 64.260 1.00 31.94 153 LEU C O 1
ATOM 3402 N N . GLU C 1 166 ? 2.880 -15.734 62.531 1.00 32.81 154 GLU C N 1
ATOM 3403 C CA . GLU C 1 166 ? 2.127 -14.968 61.545 1.00 32.37 154 GLU C CA 1
ATOM 3404 C C . GLU C 1 166 ? 0.660 -15.374 61.521 1.00 35.12 154 GLU C C 1
ATOM 3405 O O . GLU C 1 166 ? -0.202 -14.558 61.173 1.00 37.10 154 GLU C O 1
ATOM 3411 N N . GLU C 1 167 ? 0.351 -16.619 61.889 1.00 35.53 155 GLU C N 1
ATOM 3412 C CA . GLU C 1 167 ? -1.049 -17.008 61.983 1.00 38.43 155 GLU C CA 1
ATOM 3413 C C . GLU C 1 167 ? -1.719 -16.401 63.213 1.00 39.48 155 GLU C C 1
ATOM 3414 O O . GLU C 1 167 ? -2.905 -16.056 63.160 1.00 41.07 155 GLU C O 1
ATOM 3420 N N . LYS C 1 168 ? -0.980 -16.234 64.316 1.00 39.79 156 LYS C N 1
ATOM 3421 C CA . LYS C 1 168 ? -1.608 -15.925 6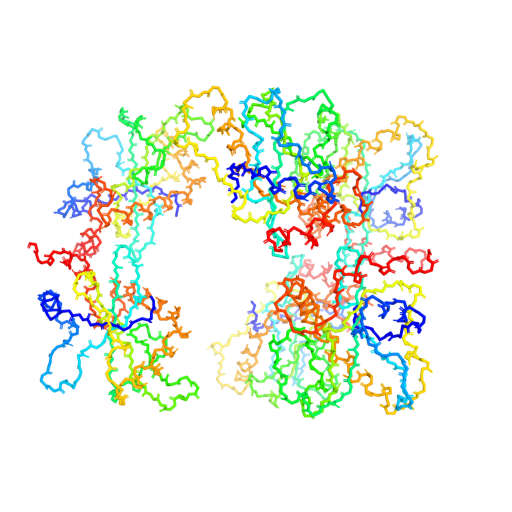5.598 1.00 41.90 156 LYS C CA 1
ATOM 3422 C C . LYS C 1 168 ? -1.480 -14.473 66.043 1.00 42.50 156 LYS C C 1
ATOM 3423 O O . LYS C 1 168 ? -2.319 -14.020 66.833 1.00 45.28 156 LYS C O 1
ATOM 3429 N N . TYR C 1 169 ? -0.461 -13.739 65.581 1.00 39.47 157 TYR C N 1
ATOM 3430 C CA . TYR C 1 169 ? -0.144 -12.448 66.183 1.00 39.87 157 TYR C CA 1
ATOM 3431 C C . TYR C 1 169 ? -1.288 -11.461 66.058 1.00 43.45 157 TYR C C 1
ATOM 3432 O O . TYR C 1 169 ? -1.469 -10.614 66.939 1.00 43.66 157 TYR C O 1
ATOM 3441 N N . GLN C 1 170 ? -2.052 -11.528 64.974 1.00 46.02 158 GLN C N 1
ATOM 3442 C CA . GLN C 1 170 ? -3.100 -10.538 64.828 1.00 48.09 158 GLN C CA 1
ATOM 3443 C C . GLN C 1 170 ? -4.312 -10.788 65.733 1.00 51.71 158 GLN C C 1
ATOM 3444 O O . GLN C 1 170 ? -5.129 -9.875 65.868 1.00 52.63 158 GLN C O 1
ATOM 3450 N N . HIS C 1 171 ? -4.499 -11.953 66.381 1.00 54.42 159 HIS C N 1
ATOM 3451 C CA . HIS C 1 171 ? -5.643 -11.943 67.296 1.00 59.04 159 HIS C CA 1
ATOM 3452 C C . HIS C 1 171 ? -5.270 -11.473 68.699 1.00 57.39 159 HIS C C 1
ATOM 3453 O O . HIS C 1 171 ? -5.980 -11.806 69.655 1.00 59.34 159 HIS C O 1
ATOM 3460 N N . PHE C 1 172 ? -4.160 -10.760 68.855 1.00 53.53 160 PHE C N 1
ATOM 3461 C CA . PHE C 1 172 ? -3.801 -10.219 70.158 1.00 52.31 160 PHE C CA 1
ATOM 3462 C C . PHE C 1 172 ? -4.866 -9.227 70.622 1.00 54.27 160 PHE C C 1
ATOM 3463 O O . PHE C 1 172 ? -5.318 -8.383 69.847 1.00 53.72 160 PHE C O 1
ATOM 3471 N N . GLY C 1 173 ? -5.298 -9.360 71.881 1.00 56.77 161 GLY C N 1
ATOM 3472 C CA . GLY C 1 173 ? -6.277 -8.474 72.505 1.00 60.12 161 GLY C CA 1
ATOM 3473 C C . GLY C 1 173 ? -7.732 -8.691 72.138 1.00 64.48 161 GLY C C 1
ATOM 3474 O O . GLY C 1 173 ? -8.592 -7.946 72.631 1.00 66.84 161 GLY C O 1
ATOM 3475 N N . LYS C 1 174 ? -8.042 -9.674 71.298 1.00 66.08 162 LYS C N 1
ATOM 3476 C CA . LYS C 1 174 ? -9.425 -9.922 70.902 1.00 70.36 162 LYS C CA 1
ATOM 3477 C C . LYS C 1 174 ? -9.919 -11.293 71.368 1.00 72.19 162 LYS C C 1
ATOM 3478 O O . LYS C 1 174 ? -9.136 -12.233 71.518 1.00 70.70 162 LYS C O 1
ATOM 4335 N N . MET E 1 12 ? 34.861 -23.655 29.435 1.00 53.38 0 MET E N 1
ATOM 4336 C CA . MET E 1 12 ? 35.821 -22.605 29.755 1.00 52.79 0 MET E CA 1
ATOM 4337 C C . MET E 1 12 ? 36.792 -23.050 30.847 1.00 48.91 0 MET E C 1
ATOM 4338 O O . MET E 1 12 ? 36.381 -23.632 31.849 1.00 48.96 0 MET E O 1
ATOM 4343 N N . ALA E 1 13 ? 38.077 -22.753 30.650 1.00 45.22 1 ALA E N 1
ATOM 4344 C CA . ALA E 1 13 ? 39.129 -23.033 31.630 1.00 41.00 1 ALA E CA 1
ATOM 4345 C C . ALA E 1 13 ? 39.196 -24.521 31.990 1.00 39.00 1 ALA E C 1
ATOM 4346 O O . ALA E 1 13 ? 38.939 -24.930 33.123 1.00 39.30 1 ALA E O 1
ATOM 4348 N N . LYS E 1 14 ? 39.543 -25.328 30.991 1.00 35.95 2 LYS E N 1
ATOM 4349 C CA . LYS E 1 14 ? 39.812 -26.746 31.177 1.00 35.22 2 LYS E CA 1
ATOM 4350 C C . LYS E 1 14 ? 41.123 -27.101 30.484 1.00 32.19 2 LYS E C 1
ATOM 4351 O O . LYS E 1 14 ? 41.459 -26.537 29.436 1.00 32.12 2 LYS E O 1
ATOM 4357 N N . PHE E 1 15 ? 41.866 -28.035 31.084 1.00 29.89 3 PHE E N 1
ATOM 4358 C CA . PHE E 1 15 ? 43.121 -28.522 30.518 1.00 27.73 3 PHE E CA 1
ATOM 4359 C C . PHE E 1 15 ? 42.866 -29.694 29.576 1.00 27.14 3 PHE E C 1
ATOM 4360 O O . PHE E 1 15 ? 42.098 -30.606 29.895 1.00 25.93 3 PHE E O 1
ATOM 4368 N N . PHE E 1 16 ? 43.530 -29.667 28.421 1.00 28.46 4 PHE E N 1
ATOM 4369 C CA . PHE E 1 16 ? 43.405 -30.685 27.389 1.00 28.32 4 PHE E CA 1
ATOM 4370 C C . PHE E 1 16 ? 44.783 -31.132 26.924 1.00 29.11 4 PHE E C 1
ATOM 4371 O O . PHE E 1 16 ? 45.766 -30.398 27.021 1.00 26.70 4 PHE E O 1
ATOM 4379 N N . THR E 1 17 ? 44.833 -32.350 26.398 1.00 31.60 5 THR E N 1
ATOM 4380 C CA . THR E 1 17 ? 45.897 -32.810 25.520 1.00 31.90 5 THR E CA 1
ATOM 4381 C C . THR E 1 17 ? 45.308 -33.051 24.137 1.00 32.53 5 THR E C 1
ATOM 4382 O O . THR E 1 17 ? 44.102 -33.262 23.979 1.00 32.66 5 THR E O 1
ATOM 4386 N N . ILE E 1 18 ? 46.176 -33.029 23.132 1.00 33.19 6 ILE E N 1
ATOM 4387 C CA . ILE E 1 18 ? 45.764 -33.154 21.742 1.00 33.15 6 ILE E CA 1
ATOM 4388 C C . ILE E 1 18 ? 46.538 -34.295 21.101 1.00 34.85 6 ILE E C 1
ATOM 4389 O O . ILE E 1 18 ? 47.745 -34.440 21.323 1.00 35.49 6 ILE E O 1
ATOM 4394 N N . SER E 1 19 ? 45.835 -35.109 20.314 1.00 35.78 7 SER E N 1
ATOM 4395 C CA . SER E 1 19 ? 46.448 -36.275 19.692 1.00 37.84 7 SER E CA 1
ATOM 4396 C C . SER E 1 19 ? 47.633 -35.865 18.827 1.00 37.54 7 SER E C 1
ATOM 4397 O O . SER E 1 19 ? 47.606 -34.832 18.151 1.00 36.94 7 SER E O 1
ATOM 4400 N N . SER E 1 20 ? 48.684 -36.685 18.861 1.00 37.71 8 SER E N 1
ATOM 4401 C CA . SER E 1 20 ? 49.885 -36.371 18.095 1.00 39.01 8 SER E CA 1
ATOM 4402 C C . SER E 1 20 ? 49.612 -36.370 16.593 1.00 41.24 8 SER E C 1
ATOM 4403 O O . SER E 1 20 ? 50.188 -35.561 15.853 1.00 41.38 8 SER E O 1
ATOM 4406 N N . SER E 1 21 ? 48.725 -37.252 16.123 1.00 42.53 9 SER E N 1
ATOM 4407 C CA . SER E 1 21 ? 48.458 -37.320 14.688 1.00 46.92 9 SER E CA 1
ATOM 4408 C C . SER E 1 21 ? 47.736 -36.069 14.196 1.00 45.56 9 SER E C 1
ATOM 4409 O O . SER E 1 21 ? 48.038 -35.560 13.111 1.00 45.57 9 SER E O 1
ATOM 4412 N N . TYR E 1 22 ? 46.785 -35.555 14.981 1.00 44.43 10 TYR E N 1
ATOM 4413 C CA . TYR E 1 22 ? 46.136 -34.296 14.623 1.00 43.59 10 TYR E CA 1
ATOM 4414 C C . TYR E 1 22 ? 47.146 -33.156 14.584 1.00 42.00 10 TYR E C 1
ATOM 4415 O O . TYR E 1 22 ? 47.110 -32.306 13.682 1.00 44.68 10 TYR E O 1
ATOM 4424 N N . ILE E 1 23 ? 48.055 -33.126 15.559 1.00 38.34 11 ILE E N 1
ATOM 4425 C CA . ILE E 1 23 ? 49.099 -32.110 15.580 1.00 36.24 11 ILE E CA 1
ATOM 4426 C C . ILE E 1 23 ? 49.949 -32.189 14.318 1.00 38.68 11 ILE E C 1
ATOM 4427 O O . ILE E 1 23 ? 50.253 -31.164 13.700 1.00 33.46 11 ILE E O 1
ATOM 4432 N N . LYS E 1 24 ? 50.346 -33.401 13.915 1.00 39.79 12 LYS E N 1
ATOM 4433 C CA . LYS E 1 24 ? 51.154 -33.551 12.704 1.00 42.86 12 LYS E CA 1
ATOM 4434 C C . LYS E 1 24 ? 50.384 -33.110 11.463 1.00 43.94 12 LYS E C 1
ATOM 4435 O O . LYS E 1 24 ? 50.940 -32.445 10.574 1.00 45.94 12 LYS E O 1
ATOM 4441 N N . TYR E 1 25 ? 49.107 -33.488 11.380 1.00 44.13 13 TYR E N 1
ATOM 4442 C CA . TYR E 1 25 ? 48.272 -33.065 10.261 1.00 46.60 13 TYR E CA 1
ATOM 4443 C C . TYR E 1 25 ? 48.253 -31.548 10.143 1.00 44.64 13 TYR E C 1
ATOM 4444 O O . TYR E 1 25 ? 48.470 -30.993 9.059 1.00 46.49 13 TYR E O 1
ATOM 4453 N N . LEU E 1 26 ? 47.999 -30.857 11.258 1.00 40.88 14 LEU E N 1
ATOM 4454 C CA . LEU E 1 26 ? 47.982 -29.397 11.224 1.00 40.07 14 LEU E CA 1
ATOM 4455 C C . LEU E 1 26 ? 49.364 -28.828 10.917 1.00 40.24 14 LEU E C 1
ATOM 4456 O O . LEU E 1 26 ? 49.484 -27.845 10.177 1.00 40.10 14 LEU E O 1
ATOM 4461 N N . LYS E 1 27 ? 50.418 -29.445 11.461 1.00 40.02 15 LYS E N 1
ATOM 4462 C CA . LYS E 1 27 ? 51.774 -28.970 11.214 1.00 41.30 15 LYS E CA 1
ATOM 4463 C C . LYS E 1 27 ? 52.124 -29.031 9.737 1.00 44.69 15 LYS E C 1
ATOM 4464 O O . LYS E 1 27 ? 52.940 -28.233 9.263 1.00 46.43 15 LYS E O 1
ATOM 4470 N N . ASP E 1 28 ? 51.514 -29.961 8.996 1.00 46.64 16 ASP E N 1
ATOM 4471 C CA . ASP E 1 28 ? 51.766 -30.023 7.556 1.00 50.02 16 ASP E CA 1
ATOM 4472 C C . ASP E 1 28 ? 51.391 -28.726 6.852 1.00 51.40 16 ASP E C 1
ATOM 4473 O O . ASP E 1 28 ? 52.006 -28.372 5.840 1.00 54.22 16 ASP E O 1
ATOM 4478 N N . PHE E 1 29 ? 50.402 -28.000 7.371 1.00 50.32 17 PHE E N 1
ATOM 4479 C CA . PHE E 1 29 ? 49.950 -26.760 6.753 1.00 50.13 17 PHE E CA 1
ATOM 4480 C C . PHE E 1 29 ? 50.497 -25.514 7.428 1.00 47.49 17 PHE E C 1
ATOM 4481 O O . PHE E 1 29 ? 50.456 -24.435 6.828 1.00 48.75 17 PHE E O 1
ATOM 4489 N N . ASP E 1 30 ? 50.981 -25.630 8.659 1.00 42.73 18 ASP E N 1
ATOM 4490 C CA . ASP E 1 30 ? 51.482 -24.472 9.391 1.00 40.95 18 ASP E CA 1
ATOM 4491 C C . ASP E 1 30 ? 52.482 -24.986 10.414 1.00 39.81 18 ASP E C 1
ATOM 4492 O O . ASP E 1 30 ? 52.088 -25.559 11.435 1.00 38.42 18 ASP E O 1
ATOM 4497 N N . ASP E 1 31 ? 53.769 -24.761 10.151 1.00 40.15 19 ASP E N 1
ATOM 4498 C CA . ASP E 1 31 ? 54.821 -25.294 11.005 1.00 40.00 19 ASP E CA 1
ATOM 4499 C C . ASP E 1 31 ? 54.899 -24.609 12.363 1.00 37.77 19 ASP E C 1
ATOM 4500 O O . ASP E 1 31 ? 55.725 -25.014 13.188 1.00 38.55 19 ASP E O 1
ATOM 4505 N N . LYS E 1 32 ? 54.096 -23.581 12.616 1.00 37.18 20 LYS E N 1
ATOM 4506 C CA . LYS E 1 32 ? 54.108 -22.924 13.914 1.00 35.88 20 LYS E CA 1
ATOM 4507 C C . LYS E 1 32 ? 53.174 -23.592 14.918 1.00 34.86 20 LYS E C 1
ATOM 4508 O O . LYS E 1 32 ? 53.230 -23.262 16.109 1.00 32.07 20 LYS E O 1
ATOM 4514 N N . VAL E 1 33 ? 52.356 -24.543 14.471 1.00 36.89 21 VAL E N 1
ATOM 4515 C CA . VAL E 1 33 ? 51.508 -25.352 15.342 1.00 36.25 21 VAL E CA 1
ATOM 4516 C C . VAL E 1 33 ? 52.401 -25.952 16.421 1.00 35.35 21 VAL E C 1
ATOM 4517 O O . VAL E 1 33 ? 53.496 -26.443 16.108 1.00 38.31 21 VAL E O 1
ATOM 4521 N N . PRO E 1 34 ? 51.995 -25.917 17.691 1.00 32.20 22 PRO E N 1
ATOM 4522 C CA . PRO E 1 34 ? 52.919 -26.300 18.767 1.00 31.28 22 PRO E CA 1
ATOM 4523 C C . PRO E 1 34 ? 53.470 -27.706 18.592 1.00 32.72 22 PRO E C 1
ATOM 4524 O O . PRO E 1 34 ? 52.772 -28.622 18.152 1.00 33.71 22 PRO E O 1
ATOM 4528 N N . ASN E 1 35 ? 54.751 -27.854 18.926 1.00 34.04 23 ASN E N 1
ATOM 4529 C CA . ASN E 1 35 ? 55.371 -29.168 19.008 1.00 36.64 23 ASN E CA 1
ATOM 4530 C C . ASN E 1 35 ? 54.677 -30.018 20.062 1.00 37.92 23 ASN E C 1
ATOM 4531 O O . ASN E 1 35 ? 54.365 -29.547 21.159 1.00 37.44 23 ASN E O 1
ATOM 4536 N N . SER E 1 36 ? 54.406 -31.273 19.704 1.00 40.51 24 SER E N 1
ATOM 4537 C CA . SER E 1 36 ? 53.781 -32.226 20.605 1.00 41.32 24 SER E CA 1
ATOM 4538 C C . SER E 1 36 ? 54.747 -33.284 21.109 1.00 43.98 24 SER E C 1
ATOM 4539 O O . SER E 1 36 ? 54.454 -33.932 22.119 1.00 42.93 24 SER E O 1
ATOM 4542 N N . GLU E 1 37 ? 55.901 -33.442 20.467 1.00 46.54 25 GLU E N 1
ATOM 4543 C CA . GLU E 1 37 ? 56.873 -34.446 20.861 1.00 47.98 25 GLU E CA 1
ATOM 4544 C C . GLU E 1 37 ? 58.209 -33.774 21.115 1.00 45.18 25 GLU E C 1
ATOM 4545 O O . GLU E 1 37 ? 58.635 -32.897 20.356 1.00 46.30 25 GLU E O 1
ATOM 4551 N N . ASP E 1 38 ? 58.857 -34.198 22.189 1.00 42.35 26 ASP E N 1
ATOM 4552 C CA . ASP E 1 38 ? 60.147 -33.698 22.629 1.00 41.65 26 ASP E CA 1
ATOM 4553 C C . ASP E 1 38 ? 60.608 -34.610 23.758 1.00 41.96 26 ASP E C 1
ATOM 4554 O O . ASP E 1 38 ? 59.888 -34.769 24.752 1.00 39.83 26 ASP E O 1
ATOM 4559 N N . PRO E 1 39 ? 61.797 -35.209 23.660 1.00 44.77 27 PRO E N 1
ATOM 4560 C CA . PRO E 1 39 ? 62.276 -36.071 24.755 1.00 44.74 27 PRO E CA 1
ATOM 4561 C C . PRO E 1 39 ? 62.439 -35.334 26.073 1.00 43.66 27 PRO E C 1
ATOM 4562 O O . PRO E 1 39 ? 62.425 -35.973 27.135 1.00 43.78 27 PRO E O 1
ATOM 4566 N N . THR E 1 40 ? 62.620 -34.012 26.034 1.00 41.38 28 THR E N 1
ATOM 4567 C CA . THR E 1 40 ? 62.754 -33.213 27.244 1.00 39.84 28 THR E CA 1
ATOM 4568 C C . THR E 1 40 ? 61.431 -32.978 27.963 1.00 36.77 28 THR E C 1
ATOM 4569 O O . THR E 1 40 ? 61.448 -32.527 29.112 1.00 37.42 28 THR E O 1
ATOM 4573 N N . TYR E 1 41 ? 60.292 -33.220 27.317 1.00 34.42 29 TYR E N 1
ATOM 4574 C CA . TYR E 1 41 ? 59.010 -32.984 27.974 1.00 33.44 29 TYR E CA 1
ATOM 4575 C C . TYR E 1 41 ? 58.802 -34.017 29.077 1.00 34.05 29 TYR E C 1
ATOM 4576 O O . TYR E 1 41 ? 58.881 -35.223 28.827 1.00 33.85 29 TYR E O 1
ATOM 4585 N N . ASN E 1 42 ? 58.544 -33.547 30.299 1.00 35.10 30 ASN E N 1
ATOM 4586 C CA . ASN E 1 42 ? 58.216 -34.469 31.382 1.00 37.37 30 ASN E CA 1
ATOM 4587 C C . ASN E 1 42 ? 56.764 -34.910 31.312 1.00 36.19 30 ASN E C 1
ATOM 4588 O O . ASN E 1 42 ? 56.447 -36.069 31.591 1.00 39.84 30 ASN E O 1
ATOM 4593 N N . ASN E 1 43 ? 55.879 -34.007 30.934 1.00 32.62 31 ASN E N 1
ATOM 4594 C CA . ASN E 1 43 ? 54.462 -34.280 30.776 1.00 31.59 31 ASN E CA 1
ATOM 4595 C C . ASN E 1 43 ? 54.074 -33.870 29.369 1.00 32.43 31 ASN E C 1
ATOM 4596 O O . ASN E 1 43 ? 54.794 -33.105 28.719 1.00 32.52 31 ASN E O 1
ATOM 4601 N N . PRO E 1 44 ? 52.940 -34.353 28.869 1.00 32.65 32 PRO E N 1
ATOM 4602 C CA . PRO E 1 44 ? 52.481 -33.905 27.552 1.00 32.19 32 PRO E CA 1
ATOM 4603 C C . PRO E 1 44 ? 52.215 -32.409 27.535 1.00 29.68 32 PRO E C 1
ATOM 4604 O O . PRO E 1 44 ? 52.025 -31.766 28.571 1.00 28.31 32 PRO E O 1
ATOM 4608 N N . LYS E 1 45 ? 52.233 -31.853 26.327 1.00 27.75 33 LYS E N 1
ATOM 4609 C CA . LYS E 1 45 ? 51.895 -30.451 26.136 1.00 26.17 33 LYS E CA 1
ATOM 4610 C C . LYS E 1 45 ? 50.449 -30.203 26.545 1.00 25.18 33 LYS E C 1
ATOM 4611 O O . LYS E 1 45 ? 49.522 -30.776 25.965 1.00 26.81 33 LYS E O 1
ATOM 4617 N N . ALA E 1 46 ? 50.253 -29.369 27.559 1.00 24.38 34 ALA E N 1
ATOM 4618 C CA . ALA E 1 46 ? 48.913 -29.044 28.023 1.00 24.39 34 ALA E CA 1
ATOM 4619 C C . ALA E 1 46 ? 48.387 -27.828 27.274 1.00 24.14 34 ALA E C 1
ATOM 4620 O O . ALA E 1 46 ? 49.117 -26.863 27.041 1.00 26.22 34 ALA E O 1
ATOM 4622 N N . PHE E 1 47 ? 47.110 -27.878 26.913 1.00 23.82 35 PHE E N 1
ATOM 4623 C CA . PHE E 1 47 ? 46.400 -26.769 26.300 1.00 24.54 35 PHE E CA 1
ATOM 4624 C C . PHE E 1 47 ? 45.287 -26.336 27.241 1.00 25.89 35 PHE E C 1
ATOM 4625 O O . PHE E 1 47 ? 44.783 -27.132 28.034 1.00 26.09 35 PHE E O 1
ATOM 4633 N N . ILE E 1 48 ? 44.906 -25.069 27.158 1.00 25.97 36 ILE E N 1
ATOM 4634 C CA . ILE E 1 48 ? 43.771 -24.554 27.911 1.00 25.25 36 ILE E CA 1
ATOM 4635 C C . ILE E 1 48 ? 42.663 -24.220 26.922 1.00 24.93 36 ILE E C 1
ATOM 4636 O O . ILE E 1 48 ? 42.931 -23.750 25.810 1.00 24.43 36 ILE E O 1
ATOM 4641 N N . GLY E 1 49 ? 41.421 -24.485 27.314 1.00 25.69 37 GLY E N 1
ATOM 4642 C CA . GLY E 1 49 ? 40.326 -24.184 26.409 1.00 27.91 37 GLY E CA 1
ATOM 4643 C C . GLY E 1 49 ? 38.986 -24.290 27.102 1.00 31.04 37 GLY E C 1
ATOM 4644 O O . GLY E 1 49 ? 38.893 -24.672 28.269 1.00 32.28 37 GLY E O 1
ATOM 4645 N N . ILE E 1 50 ? 37.935 -23.940 26.363 1.00 32.47 38 ILE E N 1
ATOM 4646 C CA . ILE E 1 50 ? 38.037 -23.399 25.014 1.00 30.66 38 ILE E CA 1
ATOM 4647 C C . ILE E 1 50 ? 38.224 -21.888 25.105 1.00 31.83 38 ILE E C 1
ATOM 4648 O O . ILE E 1 50 ? 37.391 -21.196 25.683 1.00 32.67 38 ILE E O 1
ATOM 4653 N N . VAL E 1 51 ? 39.319 -21.370 24.543 1.00 32.92 39 VAL E N 1
ATOM 4654 C CA . VAL E 1 51 ? 39.613 -19.948 24.691 1.00 33.28 39 VAL E CA 1
ATOM 4655 C C . VAL E 1 51 ? 38.805 -19.094 23.727 1.00 35.11 39 VAL E C 1
ATOM 4656 O O . VAL E 1 51 ? 38.577 -17.909 24.005 1.00 35.85 39 VAL E O 1
ATOM 4660 N N . LEU E 1 52 ? 38.366 -19.658 22.605 1.00 34.67 40 LEU E N 1
ATOM 4661 C CA . LEU E 1 52 ? 37.598 -18.899 21.631 1.00 35.77 40 LEU E CA 1
ATOM 4662 C C . LEU E 1 52 ? 36.727 -19.853 20.830 1.00 36.72 40 LEU E C 1
ATOM 4663 O O . LEU E 1 52 ? 37.195 -20.903 20.378 1.00 35.32 40 LEU E O 1
ATOM 4668 N N . GLU E 1 53 ? 35.466 -19.478 20.645 1.00 37.73 41 GLU E N 1
ATOM 4669 C CA . GLU E 1 53 ? 34.561 -20.203 19.764 1.00 40.39 41 GLU E CA 1
ATOM 4670 C C . GLU E 1 53 ? 33.979 -19.190 18.792 1.00 40.02 41 GLU E C 1
ATOM 4671 O O . GLU E 1 53 ? 33.200 -18.316 19.187 1.00 39.74 41 GLU E O 1
ATOM 4677 N N . ILE E 1 54 ? 34.366 -19.300 17.528 1.00 39.27 42 ILE E N 1
ATOM 4678 C CA . ILE E 1 54 ? 33.973 -18.313 16.529 1.00 39.29 42 ILE E CA 1
ATOM 4679 C C . ILE E 1 54 ? 33.794 -19.015 15.191 1.00 40.22 42 ILE E C 1
ATOM 4680 O O . ILE E 1 54 ? 34.644 -19.810 14.778 1.00 39.39 42 ILE E O 1
ATOM 4685 N N . GLU E 1 55 ? 32.666 -18.737 14.530 1.00 40.97 43 GLU E N 1
ATOM 4686 C CA . GLU E 1 55 ? 32.365 -19.284 13.207 1.00 42.96 43 GLU E CA 1
ATOM 4687 C C . GLU E 1 55 ? 32.455 -20.809 13.200 1.00 44.05 43 GLU E C 1
ATOM 4688 O O . GLU E 1 55 ? 32.926 -21.423 12.240 1.00 45.79 43 GLU E O 1
ATOM 4694 N N . GLY E 1 56 ? 31.985 -21.428 14.286 1.00 43.21 44 GLY E N 1
ATOM 4695 C CA . GLY E 1 56 ? 31.999 -22.870 14.422 1.00 42.31 44 GLY E CA 1
ATOM 4696 C C . GLY E 1 56 ? 33.327 -23.466 14.826 1.00 40.56 44 GLY E C 1
ATOM 4697 O O . GLY E 1 56 ? 33.411 -24.685 15.018 1.00 40.19 44 GLY E O 1
ATOM 4698 N N . HIS E 1 57 ? 34.368 -22.654 14.953 1.00 38.71 45 HIS E N 1
ATOM 4699 C CA . HIS E 1 57 ? 35.684 -23.133 15.333 1.00 37.85 45 HIS E CA 1
ATOM 4700 C C . HIS E 1 57 ? 35.870 -23.015 16.840 1.00 36.75 45 HIS E C 1
ATOM 4701 O O . HIS E 1 57 ? 35.564 -21.972 17.430 1.00 37.34 45 HIS E O 1
ATOM 4708 N N . LYS E 1 58 ? 36.349 -24.095 17.453 1.00 35.58 46 LYS E N 1
ATOM 4709 C CA . LYS E 1 58 ? 36.718 -24.133 18.861 1.00 33.67 46 LYS E CA 1
ATOM 4710 C C . LYS E 1 58 ? 38.236 -24.131 18.957 1.00 31.52 46 LYS E C 1
ATOM 4711 O O . LYS E 1 58 ? 38.897 -24.957 18.319 1.00 32.87 46 LYS E O 1
ATOM 4717 N N . TYR E 1 59 ? 38.786 -23.232 19.769 1.00 28.66 47 TYR E N 1
ATOM 4718 C CA . TYR E 1 59 ? 40.227 -23.043 19.862 1.00 27.52 47 TYR E CA 1
ATOM 4719 C C . TYR E 1 59 ? 40.741 -23.488 21.226 1.00 27.24 47 TYR E C 1
ATOM 4720 O O . TYR E 1 59 ? 40.115 -23.220 22.255 1.00 27.03 47 TYR E O 1
ATOM 4729 N N . LEU E 1 60 ? 41.889 -24.161 21.219 1.00 27.96 48 LEU E N 1
ATOM 4730 C CA . LEU E 1 60 ? 42.660 -24.471 22.413 1.00 28.30 48 LEU E CA 1
ATOM 4731 C C . LEU E 1 60 ? 44.009 -23.782 22.297 1.00 28.24 48 LEU E C 1
ATOM 4732 O O . LEU E 1 60 ? 44.594 -23.730 21.212 1.00 28.93 48 LEU E O 1
ATOM 4737 N N . ALA E 1 61 ? 44.503 -23.258 23.413 1.00 27.06 49 ALA E N 1
ATOM 4738 C CA . ALA E 1 61 ? 45.764 -22.546 23.387 1.00 26.47 49 ALA E CA 1
ATOM 4739 C C . ALA E 1 61 ? 46.811 -23.271 24.225 1.00 27.08 49 ALA E C 1
ATOM 4740 O O . ALA E 1 61 ? 46.505 -23.753 25.323 1.00 27.53 49 ALA E O 1
ATOM 4742 N N . PRO E 1 62 ? 48.051 -23.350 23.744 1.00 27.64 50 PRO E N 1
ATOM 4743 C CA . PRO E 1 62 ? 49.090 -24.067 24.486 1.00 26.98 50 PRO E CA 1
ATOM 4744 C C . PRO E 1 62 ? 49.584 -23.275 25.685 1.00 26.06 50 PRO E C 1
ATOM 4745 O O . PRO E 1 62 ? 49.660 -22.045 25.658 1.00 25.19 50 PRO E O 1
ATOM 4749 N N . LEU E 1 63 ? 49.909 -24.001 26.748 1.00 26.06 51 LEU E N 1
ATOM 4750 C CA . LEU E 1 63 ? 50.613 -23.441 27.889 1.00 26.53 51 LEU E CA 1
ATOM 4751 C C . LEU E 1 63 ? 52.112 -23.558 27.654 1.00 27.35 51 LEU E C 1
ATOM 4752 O O . LEU E 1 63 ? 52.575 -24.456 26.945 1.00 30.52 51 LEU E O 1
ATOM 4757 N N . THR E 1 64 ? 52.874 -22.638 28.238 1.00 24.91 52 THR E N 1
ATOM 4758 C CA . THR E 1 64 ? 54.320 -22.733 28.106 1.00 25.29 52 THR E CA 1
ATOM 4759 C C . THR E 1 64 ? 54.999 -22.239 29.376 1.00 26.00 52 THR E C 1
ATOM 4760 O O . THR E 1 64 ? 54.565 -21.259 29.997 1.00 26.38 52 THR E O 1
ATOM 4764 N N . SER E 1 65 ? 56.070 -22.936 29.747 1.00 26.07 53 SER E N 1
ATOM 4765 C CA . SER E 1 65 ? 56.826 -22.672 30.958 1.00 26.50 53 SER E CA 1
ATOM 4766 C C . SER E 1 65 ? 57.676 -21.411 30.796 1.00 26.32 53 SER E C 1
ATOM 4767 O O . SER E 1 65 ? 57.902 -20.946 29.678 1.00 27.07 53 SER E O 1
ATOM 4770 N N . PRO E 1 66 ? 58.153 -20.834 31.903 1.00 26.12 54 PRO E N 1
ATOM 4771 C CA . PRO E 1 66 ? 58.876 -19.561 31.816 1.00 25.41 54 PRO E CA 1
ATOM 4772 C C . PRO E 1 66 ? 60.106 -19.632 30.922 1.00 26.47 54 PRO E C 1
ATOM 4773 O O . PRO E 1 66 ? 60.843 -20.620 30.912 1.00 26.05 54 PRO E O 1
ATOM 4777 N N . LYS E 1 67 ? 60.309 -18.561 30.157 1.00 26.89 55 LYS E N 1
ATOM 4778 C CA . LYS E 1 67 ? 61.532 -18.320 29.411 1.00 30.20 55 LYS E CA 1
ATOM 4779 C C . LYS E 1 67 ? 61.968 -16.880 29.639 1.00 30.77 55 LYS E C 1
ATOM 4780 O O . LYS E 1 67 ? 61.166 -16.025 30.020 1.00 29.42 55 LYS E O 1
ATOM 4786 N N . ALA E 1 68 ? 63.258 -16.622 29.414 1.00 32.90 56 ALA E N 1
ATOM 4787 C CA . ALA E 1 68 ? 63.805 -15.295 29.687 1.00 36.18 56 ALA E CA 1
ATOM 4788 C C . ALA E 1 68 ? 63.048 -14.206 28.931 1.00 36.51 56 ALA E C 1
ATOM 4789 O O . ALA E 1 68 ? 62.700 -13.169 29.512 1.00 37.42 56 ALA E O 1
ATOM 4791 N N . TRP E 1 69 ? 62.742 -14.437 27.650 1.00 35.69 57 TRP E N 1
ATOM 4792 C CA . TRP E 1 69 ? 62.086 -13.394 26.868 1.00 35.42 57 TRP E CA 1
ATOM 4793 C C . TRP E 1 69 ? 60.683 -13.081 27.374 1.00 32.47 57 TRP E C 1
ATOM 4794 O O . TRP E 1 69 ? 60.163 -12.002 27.072 1.00 32.49 57 TRP E O 1
ATOM 4805 N N . HIS E 1 70 ? 60.079 -13.969 28.174 1.00 29.81 58 HIS E N 1
ATOM 4806 C CA . HIS E 1 70 ? 58.789 -13.649 28.777 1.00 28.36 58 HIS E CA 1
ATOM 4807 C C . HIS E 1 70 ? 58.852 -12.369 29.598 1.00 30.20 58 HIS E C 1
ATOM 4808 O O . HIS E 1 70 ? 57.821 -11.713 29.786 1.00 28.30 58 HIS E O 1
ATOM 4815 N N . ALA E 1 71 ? 60.043 -11.999 30.083 1.00 33.10 59 ALA E N 1
ATOM 4816 C CA . ALA E 1 71 ? 60.170 -10.775 30.862 1.00 37.06 59 ALA E CA 1
ATOM 4817 C C . ALA E 1 71 ? 59.838 -9.537 30.039 1.00 40.31 59 ALA E C 1
ATOM 4818 O O . ALA E 1 71 ? 59.389 -8.528 30.596 1.00 41.92 59 ALA E O 1
ATOM 4820 N N . ASN E 1 72 ? 60.035 -9.593 28.721 1.00 41.25 60 ASN E N 1
ATOM 4821 C CA . ASN E 1 72 ? 59.778 -8.450 27.855 1.00 44.34 60 ASN E CA 1
ATOM 4822 C C . ASN E 1 72 ? 58.372 -8.451 27.274 1.00 44.49 60 ASN E C 1
ATOM 4823 O O . ASN E 1 72 ? 58.064 -7.608 26.424 1.00 45.87 60 ASN E O 1
ATOM 4828 N N . VAL E 1 73 ? 57.516 -9.364 27.715 1.00 42.98 61 VAL E N 1
ATOM 4829 C CA . VAL E 1 73 ? 56.154 -9.439 27.205 1.00 41.39 61 VAL E CA 1
ATOM 4830 C C . VAL E 1 73 ? 55.325 -8.369 27.894 1.00 40.83 61 VAL E C 1
ATOM 4831 O O . VAL E 1 73 ? 55.264 -8.313 29.128 1.00 41.27 61 VAL E O 1
ATOM 4835 N N . LYS E 1 74 ? 54.674 -7.523 27.105 1.00 40.41 62 LYS E N 1
ATOM 4836 C CA . LYS E 1 74 ? 53.801 -6.512 27.674 1.00 40.07 62 LYS E CA 1
ATOM 4837 C C . LYS E 1 74 ? 52.408 -7.098 27.833 1.00 35.71 62 LYS E C 1
ATOM 4838 O O . LYS E 1 74 ? 51.937 -7.856 26.979 1.00 32.90 62 LYS E O 1
ATOM 4844 N N . GLU E 1 75 ? 51.751 -6.729 28.933 1.00 34.69 63 GLU E N 1
ATOM 4845 C CA . GLU E 1 75 ? 50.419 -7.251 29.211 1.00 33.59 63 GLU E CA 1
ATOM 4846 C C . GLU E 1 75 ? 49.440 -6.886 28.106 1.00 31.61 63 GLU E C 1
ATOM 4847 O O . GLU E 1 75 ? 48.482 -7.626 27.859 1.00 29.60 63 GLU E O 1
ATOM 4853 N N . SER E 1 76 ? 49.672 -5.765 27.418 1.00 32.29 64 SER E N 1
ATOM 4854 C CA . SER E 1 76 ? 48.761 -5.319 26.374 1.00 34.01 64 SER E CA 1
ATOM 4855 C C . SER E 1 76 ? 48.789 -6.213 25.139 1.00 34.04 64 SER E C 1
ATOM 4856 O O . SER E 1 76 ? 47.902 -6.086 24.289 1.00 36.21 64 SER E O 1
ATOM 4859 N N . SER E 1 77 ? 49.765 -7.104 25.015 1.00 33.28 65 SER E N 1
ATOM 4860 C CA . SER E 1 77 ? 49.857 -7.965 23.837 1.00 32.81 65 SER E CA 1
ATOM 4861 C C . SER E 1 77 ? 48.832 -9.089 23.914 1.00 30.81 65 SER E C 1
ATOM 4862 O O . SER E 1 77 ? 48.863 -9.878 24.864 1.00 29.84 65 SER E O 1
ATOM 4865 N N . PRO E 1 78 ? 47.915 -9.202 22.950 1.00 30.01 66 PRO E N 1
ATOM 4866 C CA . PRO E 1 78 ? 46.982 -10.334 22.938 1.00 27.96 66 PRO E CA 1
ATOM 4867 C C . PRO E 1 78 ? 47.602 -11.639 22.467 1.00 29.42 66 PRO E C 1
ATOM 4868 O O . PRO E 1 78 ? 46.906 -12.661 22.447 1.00 28.51 66 PRO E O 1
ATOM 4872 N N . ALA E 1 79 ? 48.882 -11.633 22.090 1.00 30.83 67 ALA E N 1
ATOM 4873 C CA . ALA E 1 79 ? 49.558 -12.869 21.714 1.00 30.21 67 ALA E CA 1
ATOM 4874 C C . ALA E 1 79 ? 49.819 -13.764 22.915 1.00 29.08 67 ALA E C 1
ATOM 4875 O O . ALA E 1 79 ? 50.082 -14.960 22.740 1.00 27.49 67 ALA E O 1
ATOM 4877 N N . PHE E 1 80 ? 49.766 -13.211 24.124 1.00 29.38 68 PHE E N 1
ATOM 4878 C CA . PHE E 1 80 ? 50.105 -13.939 25.335 1.00 27.95 68 PHE E CA 1
ATOM 4879 C C . PHE E 1 80 ? 49.130 -13.583 26.447 1.00 29.91 68 PHE E C 1
ATOM 4880 O O . PHE E 1 80 ? 48.558 -12.490 26.472 1.00 32.14 68 PHE E O 1
ATOM 4888 N N . PHE E 1 81 ? 48.965 -14.512 27.384 1.00 29.79 69 PHE E N 1
ATOM 4889 C CA . PHE E 1 81 ? 48.339 -14.216 28.669 1.00 28.50 69 PHE E CA 1
ATOM 4890 C C . PHE E 1 81 ? 49.261 -14.762 29.754 1.00 26.24 69 PHE E C 1
ATOM 4891 O O . PHE E 1 81 ? 49.335 -15.978 29.963 1.00 24.75 69 PHE E O 1
ATOM 4899 N N . LYS E 1 82 ? 49.983 -13.856 30.410 1.00 26.94 70 LYS E N 1
ATOM 4900 C CA . LYS E 1 82 ? 50.911 -14.228 31.470 1.00 29.38 70 LYS E CA 1
ATOM 4901 C C . LYS E 1 82 ? 50.164 -14.804 32.667 1.00 29.29 70 LYS E C 1
ATOM 4902 O O . LYS E 1 82 ? 49.092 -14.319 33.043 1.00 28.66 70 LYS E O 1
ATOM 4908 N N . LEU E 1 83 ? 50.739 -15.840 33.273 1.00 28.79 71 LEU E N 1
ATOM 4909 C CA . LEU E 1 83 ? 50.130 -16.525 34.405 1.00 28.23 71 LEU E CA 1
ATOM 4910 C C . LEU E 1 83 ? 50.964 -16.324 35.662 1.00 29.07 71 LEU E C 1
ATOM 4911 O O . LEU E 1 83 ? 52.197 -16.273 35.602 1.00 29.18 71 LEU E O 1
ATOM 4916 N N . HIS E 1 84 ? 50.279 -16.209 36.798 1.00 28.25 72 HIS E N 1
ATOM 4917 C CA . HIS E 1 84 ? 50.926 -16.209 38.101 1.00 28.19 72 HIS E CA 1
ATOM 4918 C C . HIS E 1 84 ? 49.896 -16.631 39.138 1.00 28.56 72 HIS E C 1
ATOM 4919 O O . HIS E 1 84 ? 48.695 -16.659 38.866 1.00 29.27 72 HIS E O 1
ATOM 4926 N N . GLU E 1 85 ? 50.386 -17.007 40.315 1.00 28.92 73 GLU E N 1
ATOM 4927 C CA . GLU E 1 85 ? 49.492 -17.421 41.386 1.00 30.23 73 GLU E CA 1
ATOM 4928 C C . GLU E 1 85 ? 48.599 -16.259 41.800 1.00 30.75 73 GLU E C 1
ATOM 4929 O O . GLU E 1 85 ? 49.040 -15.108 41.855 1.00 29.78 73 GLU E O 1
ATOM 4935 N N . ASN E 1 86 ? 47.329 -16.562 42.063 1.00 32.82 74 ASN E N 1
ATOM 4936 C CA . ASN E 1 86 ? 46.393 -15.554 42.547 1.00 34.66 74 ASN E CA 1
ATOM 4937 C C . ASN E 1 86 ? 46.971 -14.834 43.752 1.00 35.91 74 ASN E C 1
ATOM 4938 O O . ASN E 1 86 ? 47.316 -15.467 44.756 1.00 36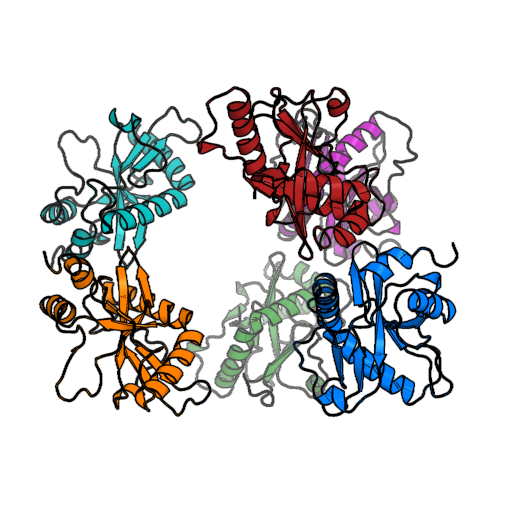.16 74 ASN E O 1
ATOM 4943 N N . GLY E 1 87 ? 47.106 -13.514 43.636 1.00 36.38 75 GLY E N 1
ATOM 4944 C CA . GLY E 1 87 ? 47.593 -12.695 44.726 1.00 39.03 75 GLY E CA 1
ATOM 4945 C C . GLY E 1 87 ? 49.068 -12.827 45.032 1.00 40.17 75 GLY E C 1
ATOM 4946 O O . GLY E 1 87 ? 49.542 -12.186 45.978 1.00 41.82 75 GLY E O 1
ATOM 4947 N N . VAL E 1 88 ? 49.809 -13.635 44.278 1.00 38.01 76 VAL E N 1
ATOM 4948 C CA . VAL E 1 88 ? 51.248 -13.790 44.479 1.00 38.13 76 VAL E CA 1
ATOM 4949 C C . VAL E 1 88 ? 51.936 -13.555 43.138 1.00 36.74 76 VAL E C 1
ATOM 4950 O O . VAL E 1 88 ? 52.367 -14.514 42.482 1.00 33.04 76 VAL E O 1
ATOM 4954 N N . PRO E 1 89 ? 52.062 -12.299 42.702 1.00 38.75 77 PRO E N 1
ATOM 4955 C CA . PRO E 1 89 ? 52.589 -12.033 41.351 1.00 37.94 77 PRO E CA 1
ATOM 4956 C C . PRO E 1 89 ? 54.010 -12.517 41.126 1.00 38.99 77 PRO E C 1
ATOM 4957 O O . PRO E 1 89 ? 54.372 -12.811 39.982 1.00 39.94 77 PRO E O 1
ATOM 4961 N N . ASP E 1 90 ? 54.829 -12.621 42.170 1.00 40.89 78 ASP E N 1
ATOM 4962 C CA . ASP E 1 90 ? 56.194 -13.103 41.983 1.00 42.23 78 ASP E CA 1
ATOM 4963 C C . ASP E 1 90 ? 56.247 -14.584 41.637 1.00 39.82 78 ASP E C 1
ATOM 4964 O O . ASP E 1 90 ? 57.277 -15.061 41.145 1.00 41.45 78 ASP E O 1
ATOM 4969 N N . ASN E 1 91 ? 55.165 -15.324 41.874 1.00 35.68 79 ASN E N 1
ATOM 4970 C CA . ASN E 1 91 ? 55.121 -16.750 41.553 1.00 32.38 79 ASN E CA 1
ATOM 4971 C C . ASN E 1 91 ? 54.621 -16.893 40.119 1.00 30.74 79 ASN E C 1
ATOM 4972 O O . ASN E 1 91 ? 53.459 -17.216 39.860 1.00 29.30 79 ASN E O 1
ATOM 4977 N N . GLN E 1 92 ? 55.528 -16.643 39.174 1.00 30.69 80 GLN E N 1
ATOM 4978 C CA . GLN E 1 92 ? 55.173 -16.714 37.763 1.00 30.82 80 GLN E CA 1
ATOM 4979 C C . GLN E 1 92 ? 54.962 -18.160 37.347 1.00 26.89 80 GLN E C 1
ATOM 4980 O O . GLN E 1 92 ? 55.738 -19.047 37.707 1.00 25.89 80 GLN E O 1
ATOM 4986 N N . LEU E 1 93 ? 53.892 -18.391 36.591 1.00 24.87 81 LEU E N 1
ATOM 4987 C CA . LEU E 1 93 ? 53.478 -19.730 36.189 1.00 25.06 81 LEU E CA 1
ATOM 4988 C C . LEU E 1 93 ? 53.467 -19.887 34.671 1.00 25.08 81 LEU E C 1
ATOM 4989 O O . LEU E 1 93 ? 52.608 -20.576 34.118 1.00 24.05 81 LEU E O 1
ATOM 4994 N N . GLY E 1 94 ? 54.420 -19.258 33.983 1.00 25.36 82 GLY E N 1
ATOM 4995 C CA . GLY E 1 94 ? 54.441 -19.352 32.529 1.00 25.92 82 GLY E CA 1
ATOM 4996 C C . GLY E 1 94 ? 53.351 -18.492 31.904 1.00 26.79 82 GLY E C 1
ATOM 4997 O O . GLY E 1 94 ? 52.861 -17.522 32.494 1.00 28.15 82 GLY E O 1
ATOM 4998 N N . LEU E 1 95 ? 52.947 -18.869 30.692 1.00 25.28 83 LEU E N 1
ATOM 4999 C CA . LEU E 1 95 ? 51.909 -18.093 30.033 1.00 25.17 83 LEU E CA 1
ATOM 5000 C C . LEU E 1 95 ? 51.098 -18.963 29.083 1.00 24.13 83 LEU E C 1
ATOM 5001 O O . LEU E 1 95 ? 51.511 -20.062 28.690 1.00 23.63 83 LEU E O 1
ATOM 5006 N N . ILE E 1 96 ? 49.925 -18.449 28.723 1.00 24.34 84 ILE E N 1
ATOM 5007 C CA . ILE E 1 96 ? 49.130 -19.007 27.637 1.00 24.22 84 ILE E CA 1
ATOM 5008 C C . ILE E 1 96 ? 49.643 -18.392 26.346 1.00 25.95 84 ILE E C 1
ATOM 5009 O O . ILE E 1 96 ? 49.569 -17.173 26.159 1.00 25.99 84 ILE E O 1
ATOM 5014 N N . ASN E 1 97 ? 50.174 -19.233 25.456 1.00 27.79 85 ASN E N 1
ATOM 5015 C CA . ASN E 1 97 ? 50.740 -18.770 24.193 1.00 31.19 85 ASN E CA 1
ATOM 5016 C C . ASN E 1 97 ? 49.603 -18.709 23.179 1.00 32.09 85 ASN E C 1
ATOM 5017 O O . ASN E 1 97 ? 49.430 -19.587 22.329 1.00 33.67 85 ASN E O 1
ATOM 5022 N N . LEU E 1 98 ? 48.805 -17.643 23.286 1.00 30.33 86 LEU E N 1
ATOM 5023 C CA . LEU E 1 98 ? 47.636 -17.516 22.422 1.00 29.29 86 LEU E CA 1
ATOM 5024 C C . LEU E 1 98 ? 48.029 -17.435 20.956 1.00 29.53 86 LEU E C 1
ATOM 5025 O O . LEU E 1 98 ? 47.262 -17.857 20.087 1.00 29.54 86 LEU E O 1
ATOM 5030 N N . LYS E 1 99 ? 49.210 -16.892 20.659 1.00 30.12 87 LYS E N 1
ATOM 5031 C CA . LYS E 1 99 ? 49.610 -16.729 19.268 1.00 32.53 87 LYS E CA 1
ATOM 5032 C C . LYS E 1 99 ? 49.742 -18.063 18.546 1.00 32.46 87 LYS E C 1
ATOM 5033 O O . LYS E 1 99 ? 49.793 -18.082 17.313 1.00 34.38 87 LYS E O 1
ATOM 5039 N N . PHE E 1 100 ? 49.806 -19.178 19.278 1.00 30.34 88 PHE E N 1
ATOM 5040 C CA . PHE E 1 100 ? 49.865 -20.500 18.668 1.00 30.36 88 PHE E CA 1
ATOM 5041 C C . PHE E 1 100 ? 48.656 -21.356 19.034 1.00 29.14 88 PHE E C 1
ATOM 5042 O O . PHE E 1 100 ? 48.753 -22.585 19.071 1.00 27.56 88 PHE E O 1
ATOM 5050 N N . MET E 1 101 ? 47.516 -20.725 19.322 1.00 27.91 89 MET E N 1
ATOM 5051 C CA . MET E 1 101 ? 46.290 -21.487 19.509 1.00 27.54 89 MET E CA 1
ATOM 5052 C C . MET E 1 101 ? 45.847 -22.110 18.184 1.00 28.73 89 MET E C 1
ATOM 5053 O O . MET E 1 101 ? 46.174 -21.622 17.099 1.00 30.52 89 MET E O 1
ATOM 5058 N N . ILE E 1 102 ? 45.093 -23.204 18.283 1.00 27.36 90 ILE E N 1
ATOM 5059 C CA . ILE E 1 102 ? 44.692 -23.968 17.098 1.00 28.08 90 ILE E CA 1
ATOM 5060 C C . ILE E 1 102 ? 43.247 -24.398 17.239 1.00 29.18 90 ILE E C 1
ATOM 5061 O O . ILE E 1 102 ? 42.745 -24.648 18.344 1.00 28.90 90 ILE E O 1
ATOM 5066 N N . PRO E 1 103 ? 42.539 -24.484 16.115 1.00 30.46 91 PRO E N 1
ATOM 5067 C CA . PRO E 1 103 ? 41.205 -25.083 16.126 1.00 31.02 91 PRO E CA 1
ATOM 5068 C C . PRO E 1 103 ? 41.311 -26.592 16.221 1.00 33.13 91 PRO E C 1
ATOM 5069 O O . PRO E 1 103 ? 42.280 -27.201 15.767 1.00 34.55 91 PRO E O 1
ATOM 5073 N N . ILE E 1 104 ? 40.305 -27.199 16.845 1.00 35.46 92 ILE E N 1
ATOM 5074 C CA . ILE E 1 104 ? 40.380 -28.612 17.177 1.00 37.38 92 ILE E CA 1
ATOM 5075 C C . ILE E 1 104 ? 39.164 -29.360 16.654 1.00 39.27 92 ILE E C 1
ATOM 5076 O O . ILE E 1 104 ? 38.088 -28.796 16.444 1.00 40.24 92 ILE E O 1
ATOM 5081 N N . ILE E 1 105 ? 39.367 -30.658 16.444 1.00 41.27 93 ILE E N 1
ATOM 5082 C CA . ILE E 1 105 ? 38.294 -31.633 16.290 1.00 42.62 93 ILE E CA 1
ATOM 5083 C C . ILE E 1 105 ? 38.142 -32.305 17.650 1.00 42.76 93 ILE E C 1
ATOM 5084 O O . ILE E 1 105 ? 39.140 -32.714 18.254 1.00 40.40 93 ILE E O 1
ATOM 5089 N N . GLU E 1 106 ? 36.913 -32.394 18.163 1.00 45.42 94 GLU E N 1
ATOM 5090 C CA . GLU E 1 106 ? 36.756 -32.793 19.559 1.00 47.39 94 GLU E CA 1
ATOM 5091 C C . GLU E 1 106 ? 37.199 -34.239 19.761 1.00 45.54 94 GLU E C 1
ATOM 5092 O O . GLU E 1 106 ? 37.694 -34.599 20.839 1.00 44.45 94 GLU E O 1
ATOM 5098 N N . ALA E 1 107 ? 37.082 -35.069 18.713 1.00 45.63 95 ALA E N 1
ATOM 5099 C CA . ALA E 1 107 ? 37.571 -36.438 18.804 1.00 44.61 95 ALA E CA 1
ATOM 5100 C C . ALA E 1 107 ? 39.086 -36.507 18.999 1.00 41.40 95 ALA E C 1
ATOM 5101 O O . ALA E 1 107 ? 39.600 -37.542 19.441 1.00 41.93 95 ALA E O 1
ATOM 5103 N N . GLU E 1 108 ? 39.810 -35.442 18.661 1.00 38.06 96 GLU E N 1
ATOM 5104 C CA . GLU E 1 108 ? 41.262 -35.439 18.708 1.00 36.33 96 GLU E CA 1
ATOM 5105 C C . GLU E 1 108 ? 41.811 -34.753 19.948 1.00 34.35 96 GLU E C 1
ATOM 5106 O O . GLU E 1 108 ? 43.030 -34.601 20.066 1.00 33.39 96 GLU E O 1
ATOM 5112 N N . VAL E 1 109 ? 40.949 -34.337 20.876 1.00 34.32 97 VAL E N 1
ATOM 5113 C CA . VAL E 1 109 ? 41.392 -33.725 22.122 1.00 33.18 97 VAL E CA 1
ATOM 5114 C C . VAL E 1 109 ? 40.799 -34.501 23.289 1.00 34.08 97 VAL E C 1
ATOM 5115 O O . VAL E 1 109 ? 39.757 -35.154 23.162 1.00 34.46 97 VAL E O 1
ATOM 5119 N N . SER E 1 110 ? 41.488 -34.446 24.429 1.00 32.09 98 SER E N 1
ATOM 5120 C CA . SER E 1 110 ? 41.023 -35.116 25.637 1.00 31.91 98 SER E CA 1
ATOM 5121 C C . SER E 1 110 ? 41.308 -34.249 26.852 1.00 31.11 98 SER E C 1
ATOM 5122 O O . SER E 1 110 ? 42.421 -33.743 27.011 1.00 29.38 98 SER E O 1
ATOM 5125 N N . LEU E 1 111 ? 40.314 -34.112 27.722 1.00 30.90 99 LEU E N 1
ATOM 5126 C CA . LEU E 1 111 ? 40.530 -33.440 28.993 1.00 32.02 99 LEU E CA 1
ATOM 5127 C C . LEU E 1 111 ? 41.610 -34.153 29.794 1.00 31.48 99 LEU E C 1
ATOM 5128 O O . LEU E 1 111 ? 41.694 -35.386 29.800 1.00 33.26 99 LEU E O 1
ATOM 5133 N N . LEU E 1 112 ? 42.437 -33.374 30.480 1.00 29.62 100 LEU E N 1
ATOM 5134 C CA . LEU E 1 112 ? 43.313 -33.968 31.475 1.00 30.34 100 LEU E CA 1
ATOM 5135 C C . LEU E 1 112 ? 42.459 -34.591 32.568 1.00 31.09 100 LEU E C 1
ATOM 5136 O O . LEU E 1 112 ? 41.447 -34.024 32.986 1.00 30.54 100 LEU E O 1
ATOM 5141 N N . ASP E 1 113 ? 42.857 -35.777 33.015 1.00 32.50 101 ASP E N 1
ATOM 5142 C CA . ASP E 1 113 ? 42.106 -36.491 34.046 1.00 33.41 101 ASP E CA 1
ATOM 5143 C C . ASP E 1 113 ? 42.657 -36.101 35.417 1.00 32.97 101 ASP E C 1
ATOM 5144 O O . ASP E 1 113 ? 43.316 -36.875 36.110 1.00 34.16 101 ASP E O 1
ATOM 5149 N N . LEU E 1 114 ? 42.372 -34.850 35.788 1.00 32.86 102 LEU E N 1
ATOM 5150 C CA . LEU E 1 114 ? 42.918 -34.282 37.016 1.00 33.35 102 LEU E CA 1
ATOM 5151 C C . LEU E 1 114 ? 42.531 -35.112 38.233 1.00 37.17 102 LEU E C 1
ATOM 5152 O O . LEU E 1 114 ? 43.379 -35.437 39.071 1.00 38.56 102 LEU E O 1
ATOM 5157 N N . ASP E 1 115 ? 41.257 -35.485 38.339 1.00 39.69 103 ASP E N 1
ATOM 5158 C CA . ASP E 1 115 ? 40.793 -36.165 39.542 1.00 43.71 103 ASP E CA 1
ATOM 5159 C C . ASP E 1 115 ? 41.291 -37.603 39.647 1.00 44.19 103 ASP E C 1
ATOM 5160 O O . ASP E 1 115 ? 41.082 -38.232 40.689 1.00 47.82 103 ASP E O 1
ATOM 5165 N N . SER E 1 116 ? 41.950 -38.133 38.613 1.00 40.77 104 SER E N 1
ATOM 5166 C CA . SER E 1 116 ? 42.625 -39.422 38.709 1.00 39.13 104 SER E CA 1
ATOM 5167 C C . SER E 1 116 ? 44.144 -39.317 38.706 1.00 36.84 104 SER E C 1
ATOM 5168 O O . SER E 1 116 ? 44.813 -40.289 39.071 1.00 36.48 104 SER E O 1
ATOM 5171 N N . MET E 1 117 ? 44.698 -38.182 38.287 1.00 34.37 105 MET E N 1
ATOM 5172 C CA . MET E 1 117 ? 46.143 -38.005 38.278 1.00 32.68 105 MET E CA 1
ATOM 5173 C C . MET E 1 117 ? 46.689 -38.043 39.706 1.00 32.16 105 MET E C 1
ATOM 5174 O O . MET E 1 117 ? 46.059 -37.503 40.624 1.00 31.24 105 MET E O 1
ATOM 5179 N N . PRO E 1 118 ? 47.853 -38.653 39.926 1.00 32.26 106 PRO E N 1
ATOM 5180 C CA . PRO E 1 118 ? 48.448 -38.669 41.270 1.00 32.43 106 PRO E CA 1
ATOM 5181 C C . PRO E 1 118 ? 48.928 -37.287 41.697 1.00 30.97 106 PRO E C 1
ATOM 5182 O O . PRO E 1 118 ? 49.196 -36.406 40.876 1.00 30.33 106 PRO E O 1
ATOM 5186 N N . ASP E 1 119 ? 49.023 -37.102 43.015 1.00 30.24 107 ASP E N 1
ATOM 5187 C CA . ASP E 1 119 ? 49.466 -35.827 43.571 1.00 28.45 107 ASP E CA 1
ATOM 5188 C C . ASP E 1 119 ? 50.938 -35.613 43.242 1.00 26.38 107 ASP E C 1
ATOM 5189 O O . ASP E 1 119 ? 51.799 -36.380 43.684 1.00 26.37 107 ASP E O 1
ATOM 5194 N N . THR E 1 120 ? 51.229 -34.566 42.482 1.00 25.11 108 THR E N 1
ATOM 5195 C CA . THR E 1 120 ? 52.581 -34.251 42.051 1.00 25.70 108 THR E CA 1
ATOM 5196 C C . THR E 1 120 ? 52.773 -32.742 42.132 1.00 25.88 108 THR E C 1
ATOM 5197 O O . THR E 1 120 ? 51.796 -31.995 42.203 1.00 24.93 108 THR E O 1
ATOM 5201 N N . PRO E 1 121 ? 54.026 -32.274 42.136 1.00 27.35 109 PRO E N 1
ATOM 5202 C CA . PRO E 1 121 ? 54.235 -30.823 42.006 1.00 28.48 109 PRO E CA 1
ATOM 5203 C C . PRO E 1 121 ? 53.562 -30.254 40.774 1.00 29.83 109 PRO E C 1
ATOM 5204 O O . PRO E 1 121 ? 52.981 -29.160 40.830 1.00 31.02 109 PRO E O 1
ATOM 5208 N N . TYR E 1 122 ? 53.597 -30.997 39.663 1.00 28.51 110 TYR E N 1
ATOM 5209 C CA . TYR E 1 122 ? 52.952 -30.552 38.432 1.00 26.39 110 TYR E CA 1
ATOM 5210 C C . TYR E 1 122 ? 51.448 -30.377 38.606 1.00 25.48 110 TYR E C 1
ATOM 5211 O O . TYR E 1 122 ? 50.868 -29.424 38.083 1.00 24.27 110 TYR E O 1
ATOM 5220 N N . LYS E 1 123 ? 50.792 -31.305 39.308 1.00 25.68 111 LYS E N 1
ATOM 5221 C CA . LYS E 1 123 ? 49.349 -31.191 39.496 1.00 23.22 111 LYS E CA 1
ATOM 5222 C C . LYS E 1 123 ? 48.993 -29.990 40.370 1.00 23.15 111 LYS E C 1
ATOM 5223 O O . LYS E 1 123 ? 48.022 -29.269 40.091 1.00 22.62 111 LYS E O 1
ATOM 5229 N N . ARG E 1 124 ? 49.780 -29.752 41.422 1.00 23.48 112 ARG E N 1
ATOM 5230 C CA . ARG E 1 124 ? 49.564 -28.585 42.271 1.00 24.84 112 ARG E CA 1
ATOM 5231 C C . ARG E 1 124 ? 49.768 -27.292 41.488 1.00 25.87 112 ARG E C 1
ATOM 5232 O O . ARG E 1 124 ? 48.991 -26.335 41.635 1.00 27.20 112 ARG E O 1
ATOM 5240 N N . MET E 1 125 ? 50.784 -27.259 40.617 1.00 25.73 113 MET E N 1
ATOM 5241 C CA . MET E 1 125 ? 50.950 -26.111 39.728 1.00 25.57 113 MET E CA 1
ATOM 5242 C C . MET E 1 125 ? 49.761 -25.958 38.791 1.00 25.83 113 MET E C 1
ATOM 5243 O O . MET E 1 125 ? 49.310 -24.838 38.529 1.00 27.52 113 MET E O 1
ATOM 5248 N N . LEU E 1 126 ? 49.273 -27.068 38.234 1.00 25.53 114 LEU E N 1
ATOM 5249 C CA . LEU E 1 126 ? 48.105 -27.000 37.363 1.00 24.12 114 LEU E CA 1
ATOM 5250 C C . LEU E 1 126 ? 46.935 -26.334 38.075 1.00 24.22 114 LEU E C 1
ATOM 5251 O O . LEU E 1 126 ? 46.238 -25.501 37.489 1.00 23.45 114 LEU E O 1
ATOM 5256 N N . TYR E 1 127 ? 46.717 -26.677 39.347 1.00 23.54 115 TYR E N 1
ATOM 5257 C CA . TYR E 1 127 ? 45.587 -26.087 40.066 1.00 24.87 115 TYR E CA 1
ATOM 5258 C C . TYR E 1 127 ? 45.823 -24.603 40.361 1.00 25.43 115 TYR E C 1
ATOM 5259 O O . TYR E 1 127 ? 44.889 -23.787 40.280 1.00 27.52 115 TYR E O 1
ATOM 5268 N N . LYS E 1 128 ? 47.066 -24.227 40.684 1.00 25.75 116 LYS E N 1
ATOM 5269 C CA . LYS E 1 128 ? 47.357 -22.807 40.878 1.00 28.51 116 LYS E CA 1
ATOM 5270 C C . LYS E 1 128 ? 47.130 -22.023 39.588 1.00 28.09 116 LYS E C 1
ATOM 5271 O O . LYS E 1 128 ? 46.614 -20.899 39.615 1.00 30.17 116 LYS E O 1
ATOM 5277 N N . GLN E 1 129 ? 47.502 -22.606 38.445 1.00 24.75 117 GLN E N 1
ATOM 5278 C CA . GLN E 1 129 ? 47.229 -21.974 37.155 1.00 23.37 117 GLN E CA 1
ATOM 5279 C C . GLN E 1 129 ? 45.733 -21.891 36.894 1.00 24.78 117 GLN E C 1
ATOM 5280 O O . GLN E 1 129 ? 45.236 -20.881 36.381 1.00 26.05 117 GLN E O 1
ATOM 5286 N N . LEU E 1 130 ? 45.009 -22.960 37.231 1.00 24.17 118 LEU E N 1
ATOM 5287 C CA . LEU E 1 130 ? 43.587 -23.037 36.935 1.00 23.52 118 LEU E CA 1
ATOM 5288 C C . LEU E 1 130 ? 42.811 -21.952 37.659 1.00 24.80 118 LEU E C 1
ATOM 5289 O O . LEU E 1 130 ? 41.911 -21.341 37.077 1.00 25.14 118 LEU E O 1
ATOM 5294 N N . GLN E 1 131 ? 43.133 -21.704 38.931 1.00 25.18 119 GLN E N 1
ATOM 5295 C CA . GLN E 1 131 ? 42.417 -20.651 39.653 1.00 27.38 119 GLN E CA 1
ATOM 5296 C C . GLN E 1 131 ? 42.590 -19.300 38.958 1.00 25.60 119 GLN E C 1
ATOM 5297 O O . GLN E 1 131 ? 41.611 -18.570 38.724 1.00 25.15 119 GLN E O 1
ATOM 5303 N N . PHE E 1 132 ? 43.833 -18.966 38.596 1.00 25.76 120 PHE E N 1
ATOM 5304 C CA . PHE E 1 132 ? 44.109 -17.694 37.933 1.00 26.58 120 PHE E CA 1
ATOM 5305 C C . PHE E 1 132 ? 43.412 -17.607 36.584 1.00 28.69 120 PHE E C 1
ATOM 5306 O O . PHE E 1 132 ? 42.928 -16.536 36.196 1.00 31.13 120 PHE E O 1
ATOM 5314 N N . ILE E 1 133 ? 43.373 -18.718 35.843 1.00 26.51 121 ILE E N 1
ATOM 5315 C CA . ILE E 1 133 ? 42.728 -18.715 34.533 1.00 26.01 121 ILE E CA 1
ATOM 5316 C C . ILE E 1 133 ? 41.226 -18.530 34.680 1.00 26.43 121 ILE E C 1
ATOM 5317 O O . ILE E 1 133 ? 40.603 -17.743 33.957 1.00 26.47 121 ILE E O 1
ATOM 5322 N N . ARG E 1 134 ? 40.621 -19.274 35.607 1.00 25.64 122 ARG E N 1
ATOM 5323 C CA . ARG E 1 134 ? 39.190 -19.162 35.841 1.00 26.91 122 ARG E CA 1
ATOM 5324 C C . ARG E 1 134 ? 38.806 -17.733 36.187 1.00 27.31 122 ARG E C 1
ATOM 5325 O O . ARG E 1 134 ? 37.789 -17.221 35.703 1.00 28.42 122 ARG E O 1
ATOM 5333 N N . VAL E 1 135 ? 39.600 -17.077 37.035 1.00 27.88 123 VAL E N 1
ATOM 5334 C CA . VAL E 1 135 ? 39.266 -15.708 37.418 1.00 30.34 123 VAL E CA 1
ATOM 5335 C C . VAL E 1 135 ? 39.401 -14.763 36.225 1.00 31.89 123 VAL E C 1
ATOM 5336 O O . VAL E 1 135 ? 38.702 -13.743 36.145 1.00 32.59 123 VAL E O 1
ATOM 5340 N N . ASN E 1 136 ? 40.264 -15.099 35.263 1.00 31.13 124 ASN E N 1
ATOM 5341 C CA . ASN E 1 136 ? 40.564 -14.227 34.133 1.00 34.12 124 ASN E CA 1
ATOM 5342 C C . ASN E 1 136 ? 39.996 -14.744 32.812 1.00 36.00 124 ASN E C 1
ATOM 5343 O O . ASN E 1 136 ? 40.463 -14.332 31.741 1.00 34.84 124 ASN E O 1
ATOM 5348 N N . GLU E 1 137 ? 38.993 -15.628 32.872 1.00 36.94 125 GLU E N 1
ATOM 5349 C CA . GLU E 1 137 ? 38.458 -16.273 31.674 1.00 37.59 125 GLU E CA 1
ATOM 5350 C C . GLU E 1 137 ? 38.013 -15.257 30.630 1.00 38.73 125 GLU E C 1
ATOM 5351 O O . GLU E 1 137 ? 38.283 -15.418 29.431 1.00 37.21 125 GLU E O 1
ATOM 5357 N N . ASP E 1 138 ? 37.307 -14.213 31.069 1.00 39.51 126 ASP E N 1
ATOM 5358 C CA . ASP E 1 138 ? 36.796 -13.216 30.135 1.00 42.52 126 ASP E CA 1
ATOM 5359 C C . ASP E 1 138 ? 37.935 -12.465 29.461 1.00 40.28 126 ASP E C 1
ATOM 5360 O O . ASP E 1 138 ? 37.908 -12.241 28.245 1.00 40.12 126 ASP E O 1
ATOM 5365 N N . LYS E 1 139 ? 38.947 -12.072 30.238 1.00 38.70 127 LYS E N 1
ATOM 5366 C CA . LYS E 1 139 ? 40.124 -11.431 29.662 1.00 37.76 127 LYS E CA 1
ATOM 5367 C C . LYS E 1 139 ? 40.805 -12.339 28.642 1.00 34.22 127 LYS E C 1
ATOM 5368 O O . LYS E 1 139 ? 41.223 -11.882 27.571 1.00 33.50 127 LYS E O 1
ATOM 5374 N N . ILE E 1 140 ? 40.923 -13.632 28.957 1.00 32.57 128 ILE E N 1
ATOM 5375 C CA . ILE E 1 140 ? 41.582 -14.569 28.052 1.00 30.88 128 ILE E CA 1
ATOM 5376 C C . ILE E 1 140 ? 40.800 -14.700 26.750 1.00 31.86 128 ILE E C 1
ATOM 5377 O O . ILE E 1 140 ? 41.382 -14.712 25.658 1.00 31.10 128 ILE E O 1
ATOM 5382 N N . SER E 1 141 ? 39.471 -14.784 26.841 1.00 33.09 129 SER E N 1
ATOM 5383 C CA . SER E 1 141 ? 38.657 -14.864 25.632 1.00 34.03 129 SER E CA 1
ATOM 5384 C C . SER E 1 141 ? 38.755 -13.586 24.809 1.00 35.58 129 SER E C 1
ATOM 5385 O O . SER E 1 141 ? 38.823 -13.641 23.573 1.00 35.83 129 SER E O 1
ATOM 5388 N N . GLU E 1 142 ? 38.767 -12.426 25.475 1.00 35.32 130 GLU E N 1
ATOM 5389 C CA . GLU E 1 142 ? 38.889 -11.167 24.746 1.00 36.79 130 GLU E CA 1
ATOM 5390 C C . GLU E 1 142 ? 40.213 -11.098 24.007 1.00 34.55 130 GLU E C 1
ATOM 5391 O O . GLU E 1 142 ? 40.263 -10.706 22.833 1.00 36.59 130 GLU E O 1
ATOM 5397 N N . LYS E 1 143 ? 41.295 -11.494 24.676 1.00 30.27 131 LYS E N 1
ATOM 5398 C CA . LYS E 1 143 ? 42.596 -11.492 24.025 1.00 29.94 131 LYS E CA 1
ATOM 5399 C C . LYS E 1 143 ? 42.636 -12.483 22.871 1.00 28.53 131 LYS E C 1
ATOM 5400 O O . LYS E 1 143 ? 43.223 -12.192 21.828 1.00 28.08 131 LYS E O 1
ATOM 5406 N N . SER E 1 144 ? 41.996 -13.645 23.024 1.00 26.70 132 SER E N 1
ATOM 5407 C CA . SER E 1 144 ? 41.997 -14.631 21.944 1.00 28.33 132 SER E CA 1
ATOM 5408 C C . SER E 1 144 ? 41.284 -14.090 20.711 1.00 30.58 132 SER E C 1
ATOM 5409 O O . SER E 1 144 ? 41.798 -14.173 19.583 1.00 31.92 132 SER E O 1
ATOM 5412 N N . LYS E 1 145 ? 40.093 -13.524 20.915 1.00 31.34 133 LYS E N 1
ATOM 5413 C CA . LYS E 1 145 ? 39.333 -12.948 19.811 1.00 31.71 133 LYS E CA 1
ATOM 5414 C C . LYS E 1 145 ? 40.118 -11.830 19.129 1.00 32.15 133 LYS E C 1
ATOM 5415 O O . LYS E 1 145 ? 40.237 -11.799 17.896 1.00 31.90 133 LYS E O 1
ATOM 5421 N N . LEU E 1 146 ? 40.689 -10.917 19.924 1.00 30.56 134 LEU E N 1
ATOM 5422 C CA . LEU E 1 146 ? 41.461 -9.809 19.367 1.00 30.80 134 LEU E CA 1
ATOM 5423 C C . LEU E 1 146 ? 42.686 -10.303 18.606 1.00 30.44 134 LEU E C 1
ATOM 5424 O O . LEU E 1 146 ? 43.013 -9.783 17.532 1.00 31.34 134 LEU E O 1
ATOM 5429 N N . LEU E 1 147 ? 43.395 -11.284 19.163 1.00 28.79 135 LEU E N 1
ATOM 5430 C CA . LEU E 1 147 ? 44.594 -11.795 18.517 1.00 29.36 135 LEU E CA 1
ATOM 5431 C C . LEU E 1 147 ? 44.263 -12.422 17.176 1.00 29.76 135 LEU E C 1
ATOM 5432 O O . LEU E 1 147 ? 44.944 -12.165 16.179 1.00 31.43 135 LEU E O 1
ATOM 5437 N N . ARG E 1 148 ? 43.227 -13.264 17.133 1.00 30.51 136 ARG E N 1
ATOM 5438 C CA . ARG E 1 148 ? 42.826 -13.850 15.857 1.00 33.09 136 ARG E CA 1
ATOM 5439 C C . ARG E 1 148 ? 42.434 -12.770 14.855 1.00 36.27 136 ARG E C 1
ATOM 5440 O O . ARG E 1 148 ? 42.841 -12.819 13.684 1.00 39.44 136 ARG E O 1
ATOM 5448 N N . ASN E 1 149 ? 41.658 -11.776 15.301 1.00 34.89 137 ASN E N 1
ATOM 5449 C CA . ASN E 1 149 ? 41.208 -10.723 14.397 1.00 37.48 137 ASN E CA 1
ATOM 5450 C C . ASN E 1 149 ? 42.385 -9.943 13.818 1.00 36.72 137 ASN E C 1
ATOM 5451 O O . ASN E 1 149 ? 42.447 -9.700 12.609 1.00 37.91 137 ASN E O 1
ATOM 5456 N N . LEU E 1 150 ? 43.328 -9.535 14.670 1.00 34.70 138 LEU E N 1
ATOM 5457 C CA . LEU E 1 150 ? 44.481 -8.781 14.186 1.00 36.44 138 LEU E CA 1
ATOM 5458 C C . LEU E 1 150 ? 45.387 -9.642 13.312 1.00 37.10 138 LEU E C 1
ATOM 5459 O O . LEU E 1 150 ? 45.929 -9.162 12.310 1.00 38.52 138 LEU E O 1
ATOM 5464 N N . ALA E 1 151 ? 45.574 -10.914 13.676 1.00 36.79 139 ALA E N 1
ATOM 5465 C CA . ALA E 1 151 ? 46.424 -11.792 12.880 1.00 37.50 139 ALA E CA 1
ATOM 5466 C C . ALA E 1 151 ? 45.854 -11.993 11.485 1.00 38.96 139 ALA E C 1
ATOM 5467 O O . ALA E 1 151 ? 46.603 -12.017 10.503 1.00 41.33 139 ALA E O 1
ATOM 5469 N N . LEU E 1 152 ? 44.531 -12.153 11.377 1.00 37.91 140 LEU E N 1
ATOM 5470 C CA . LEU E 1 152 ? 43.926 -12.323 10.059 1.00 38.10 140 LEU E CA 1
ATOM 5471 C C . LEU E 1 152 ? 44.134 -11.097 9.180 1.00 41.31 140 LEU E C 1
ATOM 5472 O O . LEU E 1 152 ? 44.281 -11.228 7.961 1.00 42.35 140 LEU E O 1
ATOM 5477 N N . GLN E 1 153 ? 44.166 -9.905 9.772 1.00 43.02 141 GLN E N 1
ATOM 5478 C CA . GLN E 1 153 ? 44.405 -8.680 9.020 1.00 46.41 141 GLN E CA 1
ATOM 5479 C C . GLN E 1 153 ? 45.886 -8.387 8.814 1.00 48.42 141 GLN E C 1
ATOM 5480 O O . GLN E 1 153 ? 46.222 -7.318 8.292 1.00 49.84 141 GLN E O 1
ATOM 5486 N N . GLY E 1 154 ? 46.767 -9.303 9.214 1.00 48.86 142 GLY E N 1
ATOM 5487 C CA . GLY E 1 154 ? 48.195 -9.088 9.101 1.00 50.84 142 GLY E CA 1
ATOM 5488 C C . GLY E 1 154 ? 48.758 -8.071 10.064 1.00 51.80 142 GLY E C 1
ATOM 5489 O O . GLY E 1 154 ? 49.843 -7.536 9.822 1.00 53.34 142 GLY E O 1
ATOM 5490 N N . ARG E 1 155 ? 48.053 -7.794 11.158 1.00 50.39 143 ARG E N 1
ATOM 5491 C CA . ARG E 1 155 ? 48.481 -6.803 12.130 1.00 50.08 143 ARG E CA 1
ATOM 5492 C C . ARG E 1 155 ? 49.094 -7.431 13.374 1.00 49.23 143 ARG E C 1
ATOM 5493 O O . ARG E 1 155 ? 49.577 -6.700 14.247 1.00 50.40 143 ARG E O 1
ATOM 5501 N N . MET E 1 156 ? 49.102 -8.763 13.472 1.00 47.55 144 MET E N 1
ATOM 5502 C CA . MET E 1 156 ? 50.049 -9.455 14.333 1.00 47.57 144 MET E CA 1
ATOM 5503 C C . MET E 1 156 ? 51.056 -10.219 13.470 1.00 49.96 144 MET E C 1
ATOM 5504 O O . MET E 1 156 ? 50.742 -10.665 12.358 1.00 50.53 144 MET E O 1
ATOM 5509 N N . GLN E 1 157 ? 52.267 -10.388 14.024 1.00 51.35 145 GLN E N 1
ATOM 5510 C CA . GLN E 1 157 ? 53.410 -11.057 13.383 1.00 54.81 145 GLN E CA 1
ATOM 5511 C C . GLN E 1 157 ? 53.804 -12.364 14.059 1.00 50.45 145 GLN E C 1
ATOM 5512 O O . GLN E 1 157 ? 54.123 -12.414 15.266 1.00 51.02 145 GLN E O 1
ATOM 5518 N N . GLY E 1 158 ? 53.931 -13.373 13.204 1.00 45.97 146 GLY E N 1
ATOM 5519 C CA . GLY E 1 158 ? 54.363 -14.705 13.524 1.00 40.16 146 GLY E CA 1
ATOM 5520 C C . GLY E 1 158 ? 53.469 -15.502 14.441 1.00 35.32 146 GLY E C 1
ATOM 5521 O O . GLY E 1 158 ? 53.976 -16.295 15.239 1.00 32.73 146 GLY E O 1
ATOM 5522 N N . THR E 1 159 ? 52.151 -15.367 14.300 1.00 34.07 147 THR E N 1
ATOM 5523 C CA . THR E 1 159 ? 51.221 -16.251 14.989 1.00 32.92 147 THR E CA 1
ATOM 5524 C C . THR E 1 159 ? 50.970 -17.483 14.109 1.00 34.57 147 THR E C 1
ATOM 5525 O O . THR E 1 159 ? 51.557 -17.632 13.034 1.00 29.44 147 THR E O 1
ATOM 5529 N N . CYS E 1 160 ? 50.050 -18.352 14.527 1.00 31.59 148 CYS E N 1
ATOM 5530 C CA . CYS E 1 160 ? 49.654 -19.460 13.676 1.00 33.37 148 CYS E CA 1
ATOM 5531 C C . CYS E 1 160 ? 48.803 -18.921 12.530 1.00 34.43 148 CYS E C 1
ATOM 5532 O O .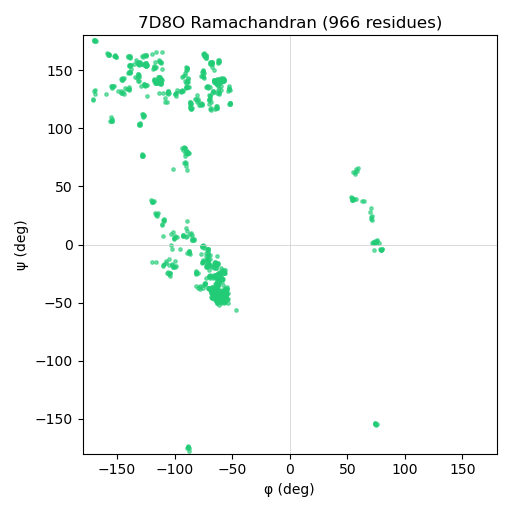 CYS E 1 160 ? 48.264 -17.812 12.594 1.00 34.40 148 CYS E O 1
ATOM 5535 N N . ASP E 1 161 ? 48.673 -19.725 11.475 1.00 35.10 149 ASP E N 1
ATOM 5536 C CA . ASP E 1 161 ? 48.006 -19.279 10.250 1.00 36.99 149 ASP E CA 1
ATOM 5537 C C . ASP E 1 161 ? 46.531 -19.649 10.360 1.00 36.60 149 ASP E C 1
ATOM 5538 O O . ASP E 1 161 ? 46.069 -20.673 9.850 1.00 38.72 149 ASP E O 1
ATOM 5543 N N . PHE E 1 162 ? 45.778 -18.777 11.035 1.00 33.95 150 PHE E N 1
ATOM 5544 C CA . PHE E 1 162 ? 44.411 -19.120 11.418 1.00 33.82 150 PHE E CA 1
ATOM 5545 C C . PHE E 1 162 ? 43.523 -19.360 10.206 1.00 36.27 150 PHE E C 1
ATOM 5546 O O . PHE E 1 162 ? 42.654 -20.236 10.237 1.00 36.95 150 PHE E O 1
ATOM 5554 N N . ALA E 1 163 ? 43.729 -18.605 9.124 1.00 36.64 151 ALA E N 1
ATOM 5555 C CA . ALA E 1 163 ? 42.942 -18.829 7.915 1.00 39.19 151 ALA E CA 1
ATOM 5556 C C . ALA E 1 163 ? 43.196 -20.222 7.351 1.00 40.26 151 ALA E C 1
ATOM 5557 O O . ALA E 1 163 ? 42.257 -20.969 7.055 1.00 40.80 151 ALA E O 1
ATOM 5559 N N . VAL E 1 164 ? 44.468 -20.594 7.209 1.00 40.54 152 VAL E N 1
ATOM 5560 C CA . VAL E 1 164 ? 44.815 -21.893 6.637 1.00 42.71 152 VAL E CA 1
ATOM 5561 C C . VAL E 1 164 ? 44.373 -23.024 7.557 1.00 40.98 152 VAL E C 1
ATOM 5562 O O . VAL E 1 164 ? 43.804 -24.025 7.100 1.00 41.88 152 VAL E O 1
ATOM 5566 N N . LEU E 1 165 ? 44.613 -22.879 8.861 1.00 39.46 153 LEU E N 1
ATOM 5567 C CA . LEU E 1 165 ? 44.193 -23.910 9.805 1.00 39.33 153 LEU E CA 1
ATOM 5568 C C . LEU E 1 165 ? 42.679 -24.087 9.787 1.00 40.91 153 LEU E C 1
ATOM 5569 O O . LEU E 1 165 ? 42.178 -25.218 9.766 1.00 42.37 153 LEU E O 1
ATOM 5574 N N . GLU E 1 166 ? 41.931 -22.981 9.753 1.00 40.59 154 GLU E N 1
ATOM 5575 C CA . GLU E 1 166 ? 40.476 -23.071 9.719 1.00 41.46 154 GLU E CA 1
ATOM 5576 C C . GLU E 1 166 ? 39.975 -23.622 8.390 1.00 43.84 154 GLU E C 1
ATOM 5577 O O . GLU E 1 166 ? 38.887 -24.207 8.333 1.00 46.02 154 GLU E O 1
ATOM 5583 N N . GLU E 1 167 ? 40.742 -23.442 7.312 1.00 43.48 155 GLU E N 1
ATOM 5584 C CA . GLU E 1 167 ? 40.356 -24.038 6.037 1.00 45.62 155 GLU E CA 1
ATOM 5585 C C . GLU E 1 167 ? 40.610 -25.542 6.013 1.00 45.20 155 GLU E C 1
ATOM 5586 O O . GLU E 1 167 ? 39.827 -26.293 5.420 1.00 47.00 155 GLU E O 1
ATOM 5592 N N . LYS E 1 168 ? 41.673 -26.004 6.673 1.00 43.66 156 LYS E N 1
ATOM 5593 C CA . LYS E 1 168 ? 42.150 -27.365 6.465 1.00 45.83 156 LYS E CA 1
ATOM 5594 C C . LYS E 1 168 ? 41.817 -28.349 7.577 1.00 45.65 156 LYS E C 1
ATOM 5595 O O . LYS E 1 168 ? 41.748 -29.551 7.302 1.00 46.91 156 LYS E O 1
ATOM 5601 N N . TYR E 1 169 ? 41.602 -27.890 8.815 1.00 43.28 157 TYR E N 1
ATOM 5602 C CA . TYR E 1 169 ? 41.573 -28.819 9.945 1.00 44.44 157 TYR E CA 1
ATOM 5603 C C . TYR E 1 169 ? 40.452 -29.844 9.832 1.00 47.83 157 TYR E C 1
ATOM 5604 O O . TYR E 1 169 ? 40.626 -30.999 10.240 1.00 49.33 157 TYR E O 1
ATOM 5613 N N . GLN E 1 170 ? 39.309 -29.463 9.271 1.00 49.65 158 GLN E N 1
ATOM 5614 C CA . GLN E 1 170 ? 38.198 -30.401 9.213 1.00 52.40 158 GLN E CA 1
ATOM 5615 C C . GLN E 1 170 ? 38.424 -31.534 8.216 1.00 54.47 158 GLN E C 1
ATOM 5616 O O . GLN E 1 170 ? 37.653 -32.500 8.225 1.00 53.97 158 GLN E O 1
ATOM 5622 N N . HIS E 1 171 ? 39.463 -31.463 7.383 1.00 56.40 159 HIS E N 1
ATOM 5623 C CA . HIS E 1 171 ? 39.765 -32.549 6.461 1.00 60.68 159 HIS E CA 1
ATOM 5624 C C . HIS E 1 171 ? 40.612 -33.638 7.110 1.00 58.61 159 HIS E C 1
ATOM 5625 O O . HIS E 1 171 ? 41.056 -34.559 6.417 1.00 61.22 159 HIS E O 1
ATOM 5632 N N . PHE E 1 172 ? 40.828 -33.567 8.421 1.00 53.92 160 PHE E N 1
ATOM 5633 C CA . PHE E 1 172 ? 41.565 -34.618 9.108 1.00 51.93 160 PHE E CA 1
ATOM 5634 C C . PHE E 1 172 ? 40.750 -35.905 9.088 1.00 53.36 160 PHE E C 1
ATOM 5635 O O . PHE E 1 172 ? 39.558 -35.902 9.410 1.00 53.85 160 PHE E O 1
ATOM 5643 N N . GLY E 1 173 ? 41.384 -37.006 8.695 1.00 54.73 161 GLY E N 1
ATOM 5644 C CA . GLY E 1 173 ? 40.687 -38.273 8.643 1.00 57.74 161 GLY E CA 1
ATOM 5645 C C . GLY E 1 173 ? 39.730 -38.428 7.479 1.00 62.01 161 GLY E C 1
ATOM 5646 O O . GLY E 1 173 ? 39.060 -39.465 7.383 1.00 64.55 161 GLY E O 1
ATOM 5647 N N . LYS E 1 174 ? 39.641 -37.442 6.593 1.00 61.82 162 LYS E N 1
ATOM 5648 C CA . LYS E 1 174 ? 38.708 -37.507 5.475 1.00 64.92 162 LYS E CA 1
ATOM 5649 C C . LYS E 1 174 ? 39.451 -37.622 4.149 1.00 67.86 162 LYS E C 1
ATOM 5650 O O . LYS E 1 174 ? 40.108 -38.629 3.887 1.00 70.16 162 LYS E O 1
ATOM 6503 N N . MET G 1 12 ? 2.795 19.206 38.628 1.00 44.16 0 MET G N 1
ATOM 6504 C CA . MET G 1 12 ? 2.748 18.988 37.188 1.00 44.92 0 MET G CA 1
ATOM 6505 C C . MET G 1 12 ? 1.300 18.845 36.698 1.00 42.26 0 MET G C 1
ATOM 6506 O O . MET G 1 12 ? 0.493 18.154 37.317 1.00 42.55 0 MET G O 1
ATOM 6511 N N . ALA G 1 13 ? 0.985 19.509 35.583 1.00 39.62 1 ALA G N 1
ATOM 6512 C CA . ALA G 1 13 ? -0.339 19.453 34.952 1.00 36.42 1 ALA G CA 1
ATOM 6513 C C . ALA G 1 13 ? -1.442 19.882 35.927 1.00 35.02 1 ALA G C 1
ATOM 6514 O O . ALA G 1 13 ? -2.343 19.117 36.276 1.00 35.84 1 ALA G O 1
ATOM 6516 N N . LYS G 1 14 ? -1.351 21.135 36.361 1.00 32.12 2 LYS G N 1
ATOM 6517 C CA . LYS G 1 14 ? -2.354 21.785 37.191 1.00 32.47 2 LYS G CA 1
ATOM 6518 C C . LYS G 1 14 ? -2.672 23.151 36.593 1.00 30.75 2 LYS G C 1
ATOM 6519 O O . LYS G 1 14 ? -1.805 23.796 35.996 1.00 30.77 2 LYS G O 1
ATOM 6525 N N . PHE G 1 15 ? -3.928 23.578 36.737 1.00 28.68 3 PHE G N 1
ATOM 6526 C CA . PHE G 1 15 ? -4.375 24.880 36.253 1.00 26.73 3 PHE G CA 1
ATOM 6527 C C . PHE G 1 15 ? -4.193 25.965 37.313 1.00 27.11 3 PHE G C 1
ATOM 6528 O O . PHE G 1 15 ? -4.555 25.781 38.478 1.00 27.81 3 PHE G O 1
ATOM 6536 N N . PHE G 1 16 ? -3.674 27.115 36.888 1.00 25.71 4 PHE G N 1
ATOM 6537 C CA . PHE G 1 16 ? -3.389 28.240 37.760 1.00 26.76 4 PHE G CA 1
ATOM 6538 C C . PHE G 1 16 ? -3.974 29.518 37.179 1.00 28.65 4 PHE G C 1
ATOM 6539 O O . PHE G 1 16 ? -4.169 29.648 35.969 1.00 29.84 4 PHE G O 1
ATOM 6547 N N . THR G 1 17 ? -4.233 30.468 38.067 1.00 28.50 5 THR G N 1
ATOM 6548 C CA . THR G 1 17 ? -4.362 31.876 37.733 1.00 27.70 5 THR G CA 1
ATOM 6549 C C . THR G 1 17 ? -3.171 32.592 38.345 1.00 27.84 5 THR G C 1
ATOM 6550 O O . THR G 1 17 ? -2.541 32.096 39.283 1.00 28.78 5 THR G O 1
ATOM 6554 N N . ILE G 1 18 ? -2.845 33.752 37.790 1.00 28.20 6 ILE G N 1
ATOM 6555 C CA . ILE G 1 18 ? -1.697 34.530 38.229 1.00 28.81 6 ILE G CA 1
ATOM 6556 C C . ILE G 1 18 ? -2.194 35.927 38.560 1.00 31.27 6 ILE G C 1
ATOM 6557 O O . ILE G 1 18 ? -3.014 36.489 37.827 1.00 32.97 6 ILE G O 1
ATOM 6562 N N . SER G 1 19 ? -1.718 36.473 39.676 1.00 32.13 7 SER G N 1
ATOM 6563 C CA . SER G 1 19 ? -2.191 37.770 40.139 1.00 33.99 7 SER G CA 1
ATOM 6564 C C . SER G 1 19 ? -1.963 38.846 39.086 1.00 34.83 7 SER G C 1
ATOM 6565 O O . SER G 1 19 ? -0.943 38.858 38.389 1.00 33.07 7 SER G O 1
ATOM 6568 N N . SER G 1 20 ? -2.934 39.755 38.974 1.00 37.06 8 SER G N 1
ATOM 6569 C CA . SER G 1 20 ? -2.849 40.820 37.982 1.00 39.04 8 SER G CA 1
ATOM 6570 C C . SER G 1 20 ? -1.654 41.728 38.242 1.00 40.00 8 SER G C 1
ATOM 6571 O O . SER G 1 20 ? -1.015 42.207 37.296 1.00 40.22 8 SER G O 1
ATOM 6574 N N . SER G 1 21 ? -1.310 41.938 39.514 1.00 40.16 9 SER G N 1
ATOM 6575 C CA . SER G 1 21 ? -0.194 42.815 39.841 1.00 42.10 9 SER G CA 1
ATOM 6576 C C . SER G 1 21 ? 1.133 42.220 39.388 1.00 40.50 9 SER G C 1
ATOM 6577 O O . SER G 1 21 ? 1.993 42.936 38.863 1.00 40.96 9 SER G O 1
ATOM 6580 N N . TYR G 1 22 ? 1.314 40.908 39.570 1.00 38.59 10 TYR G N 1
ATOM 6581 C CA . TYR G 1 22 ? 2.528 40.258 39.084 1.00 36.67 10 TYR G CA 1
ATOM 6582 C C . TYR G 1 22 ? 2.632 40.324 37.566 1.00 35.43 10 TYR G C 1
ATOM 6583 O O . TYR G 1 22 ? 3.711 40.593 37.021 1.00 34.58 10 TYR G O 1
ATOM 6592 N N . ILE G 1 23 ? 1.522 40.066 36.868 1.00 34.83 11 ILE G N 1
ATOM 6593 C CA . ILE G 1 23 ? 1.516 40.124 35.408 1.00 33.43 11 ILE G CA 1
ATOM 6594 C C . ILE G 1 23 ? 1.909 41.516 34.928 1.00 36.35 11 ILE G C 1
ATOM 6595 O O . ILE G 1 23 ? 2.742 41.667 34.027 1.00 36.44 11 ILE G O 1
ATOM 6600 N N . LYS G 1 24 ? 1.314 42.555 35.521 1.00 37.49 12 LYS G N 1
ATOM 6601 C CA . LYS G 1 24 ? 1.657 43.919 35.124 1.00 39.73 12 LYS G CA 1
ATOM 6602 C C . LYS G 1 24 ? 3.114 44.238 35.441 1.00 41.03 12 LYS G C 1
ATOM 6603 O O . LYS G 1 24 ? 3.806 44.909 34.655 1.00 43.56 12 LYS G O 1
ATOM 6609 N N . TYR G 1 25 ? 3.603 43.750 36.584 1.00 39.63 13 TYR G N 1
ATOM 6610 C CA . TYR G 1 25 ? 5.003 43.945 36.934 1.00 39.50 13 TYR G CA 1
ATOM 6611 C C . TYR G 1 25 ? 5.921 43.356 35.869 1.00 37.11 13 TYR G C 1
ATOM 6612 O O . TYR G 1 25 ? 6.849 44.021 35.394 1.00 37.30 13 TYR G O 1
ATOM 6621 N N . LEU G 1 26 ? 5.676 42.104 35.482 1.00 35.52 14 LEU G N 1
ATOM 6622 C CA . LEU G 1 26 ? 6.513 41.480 34.460 1.00 36.90 14 LEU G CA 1
ATOM 6623 C C . LEU G 1 26 ? 6.357 42.186 33.120 1.00 38.78 14 LEU G C 1
ATOM 6624 O O . LEU G 1 26 ? 7.331 42.333 32.373 1.00 37.50 14 LEU G O 1
ATOM 6629 N N . LYS G 1 27 ? 5.138 42.638 32.809 1.00 41.29 15 LYS G N 1
ATOM 6630 C CA . LYS G 1 27 ? 4.882 43.338 31.557 1.00 42.19 15 LYS G CA 1
ATOM 6631 C C . LYS G 1 27 ? 5.698 44.614 31.456 1.00 44.70 15 LYS G C 1
ATOM 6632 O O . LYS G 1 27 ? 6.023 45.055 30.347 1.00 45.10 15 LYS G O 1
ATOM 6638 N N . ASP G 1 28 ? 6.031 45.226 32.599 1.00 45.64 16 ASP G N 1
ATOM 6639 C CA . ASP G 1 28 ? 6.874 46.419 32.552 1.00 47.93 16 ASP G CA 1
ATOM 6640 C C . ASP G 1 28 ? 8.212 46.147 31.872 1.00 46.61 16 ASP G C 1
ATOM 6641 O O . ASP G 1 28 ? 8.796 47.056 31.270 1.00 47.99 16 ASP G O 1
ATOM 6646 N N . PHE G 1 29 ? 8.714 44.913 31.965 1.00 44.01 17 PHE G N 1
ATOM 6647 C CA . PHE G 1 29 ? 10.001 44.531 31.396 1.00 42.87 17 PHE G CA 1
ATOM 6648 C C . PHE G 1 29 ? 9.899 43.758 30.086 1.00 39.21 17 PHE G C 1
ATOM 6649 O O . PHE G 1 29 ? 10.901 43.654 29.373 1.00 38.68 17 PHE G O 1
ATOM 6657 N N . ASP G 1 30 ? 8.739 43.193 29.766 1.00 36.71 18 ASP G N 1
ATOM 6658 C CA . ASP G 1 30 ? 8.597 42.366 28.569 1.00 35.28 18 ASP G CA 1
ATOM 6659 C C . ASP G 1 30 ? 7.137 42.425 28.147 1.00 34.84 18 ASP G C 1
ATOM 6660 O O . ASP G 1 30 ? 6.282 41.806 28.788 1.00 32.29 18 ASP G O 1
ATOM 6665 N N . ASP G 1 31 ? 6.851 43.152 27.064 1.00 38.16 19 ASP G N 1
ATOM 6666 C CA . ASP G 1 31 ? 5.465 43.353 26.655 1.00 40.71 19 ASP G CA 1
ATOM 6667 C C . ASP G 1 31 ? 4.815 42.098 26.082 1.00 37.16 19 ASP G C 1
ATOM 6668 O O . ASP G 1 31 ? 3.604 42.108 25.833 1.00 37.82 19 ASP G O 1
ATOM 6673 N N . LYS G 1 32 ? 5.563 41.016 25.898 1.00 33.56 20 LYS G N 1
ATOM 6674 C CA . LYS G 1 32 ? 4.966 39.787 25.396 1.00 31.88 20 LYS G CA 1
ATOM 6675 C C . LYS G 1 32 ? 4.399 38.909 26.500 1.00 29.81 20 LYS G C 1
ATOM 6676 O O . LYS G 1 32 ? 3.739 37.912 26.191 1.00 29.20 20 LYS G O 1
ATOM 6682 N N . VAL G 1 33 ? 4.616 39.264 27.764 1.00 30.01 21 VAL G N 1
ATOM 6683 C CA . VAL G 1 33 ? 3.982 38.587 28.893 1.00 29.24 21 VAL G CA 1
ATOM 6684 C C . VAL G 1 33 ? 2.485 38.560 28.607 1.00 28.92 21 VAL G C 1
ATOM 6685 O O . VAL G 1 33 ? 1.919 39.584 28.196 1.00 30.10 21 VAL G O 1
ATOM 6689 N N . PRO G 1 34 ? 1.817 37.420 28.779 1.00 27.03 22 PRO G N 1
ATOM 6690 C CA . PRO G 1 34 ? 0.432 37.296 28.305 1.00 26.19 22 PRO G CA 1
ATOM 6691 C C . PRO G 1 34 ? -0.487 38.323 28.941 1.00 30.54 22 PRO G C 1
ATOM 6692 O O . PRO G 1 34 ? -0.380 38.623 30.130 1.00 30.94 22 PRO G O 1
ATOM 6696 N N . ASN G 1 35 ? -1.407 38.851 28.140 1.00 33.95 23 ASN G N 1
ATOM 6697 C CA . ASN G 1 35 ? -2.472 39.657 28.709 1.00 38.17 23 ASN G CA 1
ATOM 6698 C C . ASN G 1 35 ? -3.281 38.800 29.667 1.00 42.24 23 ASN G C 1
ATOM 6699 O O . ASN G 1 35 ? -3.703 37.686 29.327 1.00 40.80 23 ASN G O 1
ATOM 6704 N N . SER G 1 36 ? -3.492 39.314 30.873 1.00 46.23 24 SER G N 1
ATOM 6705 C CA . SER G 1 36 ? -4.294 38.587 31.834 1.00 48.32 24 SER G CA 1
ATOM 6706 C C . SER G 1 36 ? -5.641 39.243 32.033 1.00 51.79 24 SER G C 1
ATOM 6707 O O . SER G 1 36 ? -6.540 38.627 32.615 1.00 51.72 24 SER G O 1
ATOM 6710 N N . GLU G 1 37 ? -5.809 40.486 31.580 1.00 55.20 25 GLU G N 1
ATOM 6711 C CA . GLU G 1 37 ? -7.076 41.155 31.795 1.00 58.45 25 GLU G CA 1
ATOM 6712 C C . GLU G 1 37 ? -7.584 41.781 30.511 1.00 57.32 25 GLU G C 1
ATOM 6713 O O . GLU G 1 37 ? -6.814 42.349 29.727 1.00 58.14 25 GLU G O 1
ATOM 6719 N N . ASP G 1 38 ? -8.888 41.677 30.324 1.00 55.33 26 ASP G N 1
ATOM 6720 C CA . ASP G 1 38 ? -9.602 42.145 29.154 1.00 55.71 26 ASP G CA 1
ATOM 6721 C C . ASP G 1 38 ? -11.093 42.054 29.444 1.00 56.05 26 ASP G C 1
ATOM 6722 O O . ASP G 1 38 ? -11.559 41.028 29.955 1.00 54.60 26 ASP G O 1
ATOM 6727 N N . PRO G 1 39 ? -11.865 43.107 29.172 1.00 57.68 27 PRO G N 1
ATOM 6728 C CA . PRO G 1 39 ? -13.320 43.021 29.374 1.00 58.05 27 PRO G CA 1
ATOM 6729 C C . PRO G 1 39 ? -13.993 41.924 28.557 1.00 56.30 27 PRO G C 1
ATOM 6730 O O . PRO G 1 39 ? -15.090 41.485 28.925 1.00 57.43 27 PRO G O 1
ATOM 6734 N N . THR G 1 40 ? -13.387 41.477 27.455 1.00 54.09 28 THR G N 1
ATOM 6735 C CA . THR G 1 40 ? -13.971 40.420 26.632 1.00 51.78 28 THR G CA 1
ATOM 6736 C C . THR G 1 40 ? -13.845 39.025 27.241 1.00 47.62 28 THR G C 1
ATOM 6737 O O . THR G 1 40 ? -14.510 38.097 26.767 1.00 47.55 28 THR G O 1
ATOM 6741 N N . TYR G 1 41 ? -12.990 38.847 28.243 1.00 44.29 29 TYR G N 1
ATOM 6742 C CA . TYR G 1 41 ? -12.771 37.537 28.847 1.00 40.92 29 TYR G CA 1
ATOM 6743 C C . TYR G 1 41 ? -13.983 37.081 29.658 1.00 41.30 29 TYR G C 1
ATOM 6744 O O . TYR G 1 41 ? -14.488 37.825 30.505 1.00 41.28 29 TYR G O 1
ATOM 6753 N N . ASN G 1 42 ? -14.459 35.858 29.393 1.00 41.61 30 ASN G N 1
ATOM 6754 C CA . ASN G 1 42 ? -15.524 35.293 30.221 1.00 44.13 30 ASN G CA 1
ATOM 6755 C C . ASN G 1 42 ? -14.978 34.764 31.542 1.00 43.36 30 ASN G C 1
ATOM 6756 O O . ASN G 1 42 ? -15.610 34.930 32.591 1.00 45.22 30 ASN G O 1
ATOM 6761 N N . ASN G 1 43 ? -13.802 34.155 31.511 1.00 40.61 31 ASN G N 1
ATOM 6762 C CA . ASN G 1 43 ? -13.122 33.613 32.675 1.00 38.02 31 ASN G CA 1
ATOM 6763 C C . ASN G 1 43 ? -11.735 34.225 32.743 1.00 36.17 31 ASN G C 1
ATOM 6764 O O . ASN G 1 43 ? -11.257 34.805 31.762 1.00 35.89 31 ASN G O 1
ATOM 6769 N N . PRO G 1 44 ? -11.071 34.143 33.894 1.00 35.77 32 PRO G N 1
ATOM 6770 C CA . PRO G 1 44 ? -9.679 34.599 33.962 1.00 35.31 32 PRO G CA 1
ATOM 6771 C C . PRO G 1 44 ? -8.786 33.779 33.044 1.00 33.05 32 PRO G C 1
ATOM 6772 O O . PRO G 1 44 ? -9.088 32.638 32.688 1.00 32.12 32 PRO G O 1
ATOM 6776 N N . LYS G 1 45 ? -7.663 34.383 32.664 1.00 33.26 33 LYS G N 1
ATOM 6777 C CA . LYS G 1 45 ? -6.665 33.691 31.859 1.00 31.87 33 LYS G CA 1
ATOM 6778 C C . LYS G 1 45 ? -6.096 32.511 32.632 1.00 31.28 33 LYS G C 1
ATOM 6779 O O . LYS G 1 45 ? -5.529 32.682 33.714 1.00 33.45 33 LYS G O 1
ATOM 6785 N N . ALA G 1 46 ? -6.266 31.311 32.088 1.00 29.49 34 ALA G N 1
ATOM 6786 C CA . ALA G 1 46 ? -5.765 30.103 32.724 1.00 26.98 34 ALA G CA 1
ATOM 6787 C C . ALA G 1 46 ? -4.334 29.805 32.286 1.00 26.28 34 ALA G C 1
ATOM 6788 O O . ALA G 1 46 ? -3.972 29.986 31.121 1.00 27.64 34 ALA G O 1
ATOM 6790 N N . PHE G 1 47 ? -3.523 29.357 33.237 1.00 24.83 35 PHE G N 1
ATOM 6791 C CA . PHE G 1 47 ? -2.164 28.906 32.998 1.00 23.72 35 PHE G CA 1
ATOM 6792 C C . PHE G 1 47 ? -2.047 27.439 33.388 1.00 24.19 35 PHE G C 1
ATOM 6793 O O . PHE G 1 47 ? -2.762 26.960 34.267 1.00 24.91 35 PHE G O 1
ATOM 6801 N N . ILE G 1 48 ? -1.139 26.722 32.742 1.00 23.14 36 ILE G N 1
ATOM 6802 C CA . ILE G 1 48 ? -0.847 25.339 33.098 1.00 23.03 36 ILE G CA 1
ATOM 6803 C C . ILE G 1 48 ? 0.559 25.276 33.682 1.00 22.80 36 ILE G C 1
ATOM 6804 O O . ILE G 1 48 ? 1.458 26.003 33.244 1.00 22.72 36 ILE G O 1
ATOM 6809 N N . GLY G 1 49 ? 0.746 24.433 34.692 1.00 23.20 37 GLY G N 1
ATOM 6810 C CA . GLY G 1 49 ? 2.064 24.342 35.294 1.00 21.88 37 GLY G CA 1
ATOM 6811 C C . GLY G 1 49 ? 2.152 23.167 36.240 1.00 23.04 37 GLY G C 1
ATOM 6812 O O . GLY G 1 49 ? 1.170 22.465 36.486 1.00 23.47 37 GLY G O 1
ATOM 6813 N N . ILE G 1 50 ? 3.355 22.946 36.765 1.00 23.87 38 ILE G N 1
ATOM 6814 C CA . ILE G 1 50 ? 4.553 23.695 36.392 1.00 23.81 38 ILE G CA 1
ATOM 6815 C C . ILE G 1 50 ? 5.181 23.029 35.166 1.00 24.93 38 ILE G C 1
ATOM 6816 O O . ILE G 1 50 ? 5.469 21.831 35.196 1.00 25.49 38 ILE G O 1
ATOM 6821 N N . VAL G 1 51 ? 5.349 23.782 34.074 1.00 24.41 39 VAL G N 1
ATOM 6822 C CA . VAL G 1 51 ? 5.844 23.171 32.839 1.00 25.26 39 VAL G CA 1
ATOM 6823 C C . VAL G 1 51 ? 7.361 23.025 32.831 1.00 27.75 39 VAL G C 1
ATOM 6824 O O . VAL G 1 51 ? 7.887 22.159 32.118 1.00 29.17 39 VAL G O 1
ATOM 6828 N N . LEU G 1 52 ? 8.082 23.839 33.599 1.00 27.15 40 LEU G N 1
ATOM 6829 C CA . LEU G 1 52 ? 9.536 23.762 33.622 1.00 26.91 40 LEU G CA 1
ATOM 6830 C C . LEU G 1 52 ? 10.047 24.275 34.958 1.00 27.49 40 LEU G C 1
ATOM 6831 O O . LEU G 1 52 ? 9.569 25.291 35.468 1.00 26.62 40 LEU G O 1
ATOM 6836 N N . GLU G 1 53 ? 11.012 23.557 35.525 1.00 29.02 41 GLU G N 1
ATOM 6837 C CA . GLU G 1 53 ? 11.717 23.995 36.723 1.00 31.65 41 GLU G CA 1
ATOM 6838 C C . GLU G 1 53 ? 13.203 23.927 36.417 1.00 33.07 41 GLU G C 1
ATOM 6839 O O . GLU G 1 53 ? 13.756 22.833 36.275 1.00 34.45 41 GLU G O 1
ATOM 6845 N N . ILE G 1 54 ? 13.844 25.087 36.300 1.00 32.56 42 ILE G N 1
ATOM 6846 C CA . ILE G 1 54 ? 15.246 25.137 35.889 1.00 32.71 42 ILE G CA 1
ATOM 6847 C C . ILE G 1 54 ? 15.921 26.341 36.536 1.00 32.52 42 ILE G C 1
ATOM 6848 O O . ILE G 1 54 ? 15.389 27.454 36.503 1.00 32.22 42 ILE G O 1
ATOM 6853 N N . GLU G 1 55 ? 17.094 26.110 37.130 1.00 33.03 43 GLU G N 1
ATOM 6854 C CA . GLU G 1 55 ? 17.900 27.163 37.756 1.00 35.81 43 GLU G CA 1
ATOM 6855 C C . GLU G 1 55 ? 17.103 27.943 38.802 1.00 37.00 43 GLU G C 1
ATOM 6856 O O . GLU G 1 55 ? 17.264 29.155 38.965 1.00 36.60 43 GLU G O 1
ATOM 6862 N N . GLY G 1 56 ? 16.264 27.226 39.550 1.00 38.28 44 GLY G N 1
ATOM 6863 C CA . GLY G 1 56 ? 15.426 27.823 40.568 1.00 41.18 44 GLY G CA 1
ATOM 6864 C C . GLY G 1 56 ? 14.163 28.487 40.064 1.00 41.86 44 GLY G C 1
ATOM 6865 O O . GLY G 1 56 ? 13.373 28.973 40.884 1.00 44.24 44 GLY G O 1
ATOM 6866 N N . HIS G 1 57 ? 13.951 28.540 38.750 1.00 39.17 45 HIS G N 1
ATOM 6867 C CA . HIS G 1 57 ? 12.769 29.163 38.167 1.00 37.29 45 HIS G CA 1
ATOM 6868 C C . HIS G 1 57 ? 11.683 28.132 37.886 1.00 36.11 45 HIS G C 1
ATOM 6869 O O . HIS G 1 57 ? 11.951 27.093 37.272 1.00 36.88 45 HIS G O 1
ATOM 6876 N N . LYS G 1 58 ? 10.459 28.439 38.310 1.00 32.96 46 LYS G N 1
ATOM 6877 C CA . LYS G 1 58 ? 9.275 27.643 38.012 1.00 30.67 46 LYS G CA 1
ATOM 6878 C C . LYS G 1 58 ? 8.445 28.390 36.977 1.00 27.87 46 LYS G C 1
ATOM 6879 O O . LYS G 1 58 ? 8.168 29.583 37.149 1.00 29.21 46 LYS G O 1
ATOM 6885 N N . TYR G 1 59 ? 8.047 27.699 35.911 1.00 24.00 47 TYR G N 1
ATOM 6886 C CA . TYR G 1 59 ? 7.371 28.325 34.783 1.00 22.86 47 TYR G CA 1
ATOM 6887 C C . TYR G 1 59 ? 5.925 27.857 34.668 1.00 23.00 47 TYR G C 1
ATOM 6888 O O . TYR G 1 59 ? 5.634 26.662 34.790 1.00 23.24 47 TYR G O 1
ATOM 6897 N N . LEU G 1 60 ? 5.034 28.806 34.388 1.00 21.93 48 LEU G N 1
ATOM 6898 C CA . LEU G 1 60 ? 3.646 28.538 34.037 1.00 21.50 48 LEU G CA 1
ATOM 6899 C C . LEU G 1 60 ? 3.410 29.031 32.622 1.00 23.08 48 LEU G C 1
ATOM 6900 O O . LEU G 1 60 ? 3.923 30.088 32.232 1.00 24.86 48 LEU G O 1
ATOM 6905 N N . ALA G 1 61 ? 2.625 28.274 31.858 1.00 21.37 49 ALA G N 1
ATOM 6906 C CA . ALA G 1 61 ? 2.394 28.626 30.472 1.00 21.61 49 ALA G CA 1
ATOM 6907 C C . ALA G 1 61 ? 0.928 28.967 30.229 1.00 22.69 49 ALA G C 1
ATOM 6908 O O . ALA G 1 61 ? 0.034 28.284 30.745 1.00 23.67 49 ALA G O 1
ATOM 6910 N N . PRO G 1 62 ? 0.650 29.999 29.436 1.00 22.53 50 PRO G N 1
ATOM 6911 C CA . PRO G 1 62 ? -0.743 30.402 29.209 1.00 23.54 50 PRO G CA 1
ATOM 6912 C C . PRO G 1 62 ? -1.472 29.457 28.267 1.00 23.99 50 PRO G C 1
ATOM 6913 O O . PRO G 1 62 ? -0.895 28.916 27.323 1.00 23.23 50 PRO G O 1
ATOM 6917 N N . LEU G 1 63 ? -2.754 29.246 28.543 1.00 24.24 51 LEU G N 1
ATOM 6918 C CA . LEU G 1 63 ? -3.621 28.560 27.601 1.00 23.60 51 LEU G CA 1
ATOM 6919 C C . LEU G 1 63 ? -4.265 29.585 26.682 1.00 23.64 51 LEU G C 1
ATOM 6920 O O . LEU G 1 63 ? -4.426 30.753 27.043 1.00 25.82 51 LEU G O 1
ATOM 6925 N N . THR G 1 64 ? -4.605 29.155 25.473 1.00 22.66 52 THR G N 1
ATOM 6926 C CA . THR G 1 64 ? -5.287 30.064 24.564 1.00 24.47 52 THR G CA 1
ATOM 6927 C C . THR G 1 64 ? -6.292 29.293 23.720 1.00 22.93 52 THR G C 1
ATOM 6928 O O . THR G 1 64 ? -6.063 28.132 23.347 1.00 22.40 52 THR G O 1
ATOM 6932 N N . SER G 1 65 ? -7.427 29.944 23.473 1.00 24.30 53 SER G N 1
ATOM 6933 C CA . SER G 1 65 ? -8.522 29.354 22.728 1.00 27.56 53 SER G CA 1
ATOM 6934 C C . SER G 1 65 ? -8.169 29.304 21.239 1.00 30.82 53 SER G C 1
ATOM 6935 O O . SER G 1 65 ? -7.209 29.943 20.802 1.00 32.77 53 SER G O 1
ATOM 6938 N N . PRO G 1 66 ? -8.900 28.515 20.450 1.00 32.32 54 PRO G N 1
ATOM 6939 C CA . PRO G 1 66 ? -8.533 28.343 19.038 1.00 33.34 54 PRO G CA 1
ATOM 6940 C C . PRO G 1 66 ? -8.515 29.648 18.256 1.00 33.12 54 PRO G C 1
ATOM 6941 O O . PRO G 1 66 ? -9.334 30.542 18.478 1.00 34.25 54 PRO G O 1
ATOM 6945 N N . LYS G 1 67 ? -7.542 29.752 17.352 1.00 32.81 55 LYS G N 1
ATOM 6946 C CA . LYS G 1 67 ? -7.489 30.783 16.324 1.00 34.20 55 LYS G CA 1
ATOM 6947 C C . LYS G 1 67 ? -7.217 30.106 14.986 1.00 32.69 55 LYS G C 1
ATOM 6948 O O . LYS G 1 67 ? -6.672 29.001 14.931 1.00 30.73 55 LYS G O 1
ATOM 6954 N N . ALA G 1 68 ? -7.615 30.775 13.901 1.00 34.07 56 ALA G N 1
ATOM 6955 C CA . ALA G 1 68 ? -7.468 30.178 12.576 1.00 37.18 56 ALA G CA 1
ATOM 6956 C C . ALA G 1 68 ? -6.013 29.825 12.282 1.00 37.71 56 ALA G C 1
ATOM 6957 O O . ALA G 1 68 ? -5.718 28.732 11.777 1.00 39.82 56 ALA G O 1
ATOM 6959 N N . TRP G 1 69 ? -5.086 30.720 12.625 1.00 35.76 57 TRP G N 1
ATOM 6960 C CA . TRP G 1 69 ? -3.682 30.491 12.305 1.00 34.73 57 TRP G CA 1
ATOM 6961 C C . TRP G 1 69 ? -3.099 29.290 13.040 1.00 32.30 57 TRP G C 1
ATOM 6962 O O . TRP G 1 69 ? -2.022 28.816 12.661 1.00 31.43 57 TRP G O 1
ATOM 6973 N N . HIS G 1 70 ? -3.774 28.788 14.083 1.00 31.43 58 HIS G N 1
ATOM 6974 C CA . HIS G 1 70 ? -3.333 27.551 14.722 1.00 29.97 58 HIS G CA 1
ATOM 6975 C C . HIS G 1 70 ? -3.267 26.389 13.737 1.00 31.70 58 HIS G C 1
ATOM 6976 O O . HIS G 1 70 ? -2.564 25.406 14.000 1.00 29.83 58 HIS G O 1
ATOM 6983 N N . ALA G 1 71 ? -3.990 26.468 12.616 1.00 34.16 59 ALA G N 1
ATOM 6984 C CA . ALA G 1 71 ? -3.888 25.404 11.627 1.00 35.10 59 ALA G CA 1
ATOM 6985 C C . ALA G 1 71 ? -2.467 25.270 11.099 1.00 35.06 59 ALA G C 1
ATOM 6986 O O . ALA G 1 71 ? -2.079 24.184 10.661 1.00 34.36 59 ALA G O 1
ATOM 6988 N N . ASN G 1 72 ? -1.670 26.333 11.166 1.00 36.62 60 ASN G N 1
ATOM 6989 C CA . ASN G 1 72 ? -0.310 26.299 10.650 1.00 38.84 60 ASN G CA 1
ATOM 6990 C C . ASN G 1 72 ? 0.709 25.869 11.697 1.00 37.04 60 ASN G C 1
ATOM 6991 O O . ASN G 1 72 ? 1.913 25.884 11.413 1.00 37.04 60 ASN G O 1
ATOM 6996 N N . VAL G 1 73 ? 0.263 25.461 12.881 1.00 34.72 61 VAL G N 1
ATOM 6997 C CA . VAL G 1 73 ? 1.184 25.062 13.937 1.00 34.03 61 VAL G CA 1
ATOM 6998 C C . VAL G 1 73 ? 1.648 23.637 13.664 1.00 33.29 61 VAL G C 1
ATOM 6999 O O . VAL G 1 73 ? 0.833 22.720 13.518 1.00 33.05 61 VAL G O 1
ATOM 7003 N N . LYS G 1 74 ? 2.957 23.457 13.575 1.00 33.51 62 LYS G N 1
ATOM 7004 C CA . LYS G 1 74 ? 3.551 22.140 13.411 1.00 34.92 62 LYS G CA 1
ATOM 7005 C C . LYS G 1 74 ? 3.909 21.548 14.767 1.00 31.39 62 LYS G C 1
ATOM 7006 O O . LYS G 1 74 ? 4.288 22.267 15.696 1.00 28.19 62 LYS G O 1
ATOM 7012 N N . GLU G 1 75 ? 3.765 20.223 14.877 1.00 31.95 63 GLU G N 1
ATOM 7013 C CA . GLU G 1 75 ? 4.051 19.544 16.140 1.00 30.90 63 GLU G CA 1
ATOM 7014 C C . GLU G 1 75 ? 5.491 19.750 16.585 1.00 28.76 63 GLU G C 1
ATOM 7015 O O . GLU G 1 75 ? 5.772 19.726 17.787 1.00 27.76 63 GLU G O 1
ATOM 7021 N N . SER G 1 76 ? 6.415 19.924 15.639 1.00 27.96 64 SER G N 1
ATOM 7022 C CA . SER G 1 76 ? 7.830 20.036 15.972 1.00 28.67 64 SER G CA 1
ATOM 7023 C C . SER G 1 76 ? 8.197 21.350 16.656 1.00 28.34 64 SER G C 1
ATOM 7024 O O . SER G 1 76 ? 9.320 21.468 17.158 1.00 30.43 64 SER G O 1
ATOM 7027 N N . SER G 1 77 ? 7.322 22.346 16.651 1.00 26.71 65 SER G N 1
ATOM 7028 C CA . SER G 1 77 ? 7.656 23.629 17.263 1.00 26.42 65 SER G CA 1
ATOM 7029 C C . SER G 1 77 ? 7.507 23.561 18.779 1.00 24.17 65 SER G C 1
ATOM 7030 O O . SER G 1 77 ? 6.399 23.318 19.270 1.00 21.73 65 SER G O 1
ATOM 7033 N N . PRO G 1 78 ? 8.569 23.808 19.551 1.00 22.47 66 PRO G N 1
ATOM 7034 C CA . PRO G 1 78 ? 8.422 23.855 21.011 1.00 22.48 66 PRO G CA 1
ATOM 7035 C C . PRO G 1 78 ? 7.733 25.113 21.508 1.00 23.86 66 PRO G C 1
ATOM 7036 O O . PRO G 1 78 ? 7.537 25.253 22.722 1.00 23.73 66 PRO G O 1
ATOM 7040 N N . ALA G 1 79 ? 7.369 26.033 20.609 1.00 23.51 67 ALA G N 1
ATOM 7041 C CA . ALA G 1 79 ? 6.641 27.228 21.009 1.00 23.46 67 ALA G CA 1
ATOM 7042 C C . ALA G 1 79 ? 5.196 26.934 21.383 1.00 24.90 67 ALA G C 1
ATOM 7043 O O . ALA G 1 79 ? 4.562 27.756 22.053 1.00 23.30 67 ALA G O 1
ATOM 7045 N N . PHE G 1 80 ? 4.654 25.793 20.963 1.00 25.85 68 PHE G N 1
ATOM 7046 C CA . PHE G 1 80 ? 3.250 25.497 21.201 1.00 23.96 68 PHE G CA 1
ATOM 7047 C C . PHE G 1 80 ? 3.092 24.040 21.596 1.00 24.50 68 PHE G C 1
ATOM 7048 O O . PHE G 1 80 ? 3.904 23.185 21.228 1.00 21.29 68 PHE G O 1
ATOM 7056 N N . PHE G 1 81 ? 2.026 23.763 22.341 1.00 22.94 69 PHE G N 1
ATOM 7057 C CA . PHE G 1 81 ? 1.534 22.396 22.481 1.00 22.61 69 PHE G CA 1
ATOM 7058 C C . PHE G 1 81 ? 0.035 22.415 22.200 1.00 24.25 69 PHE G C 1
ATOM 7059 O O . PHE G 1 81 ? -0.751 22.859 23.046 1.00 24.84 69 PHE G O 1
ATOM 7067 N N . LYS G 1 82 ? -0.346 21.953 21.009 1.00 23.91 70 LYS G N 1
ATOM 7068 C CA . LYS G 1 82 ? -1.748 21.923 20.613 1.00 25.92 70 LYS G CA 1
ATOM 7069 C C . LYS G 1 82 ? -2.534 20.947 21.475 1.00 27.05 70 LYS G C 1
ATOM 7070 O O . LYS G 1 82 ? -2.059 19.855 21.806 1.00 26.45 70 LYS G O 1
ATOM 7076 N N . LEU G 1 83 ? -3.759 21.335 21.816 1.00 27.99 71 LEU G N 1
ATOM 7077 C CA . LEU G 1 83 ? -4.613 20.540 22.686 1.00 27.89 71 LEU G CA 1
ATOM 7078 C C . LEU G 1 83 ? -5.824 20.012 21.930 1.00 27.53 71 LEU G C 1
ATOM 7079 O O . LEU G 1 83 ? -6.395 20.703 21.079 1.00 28.03 71 LEU G O 1
ATOM 7084 N N . HIS G 1 84 ? -6.215 18.784 22.256 1.00 27.81 72 HIS G N 1
ATOM 7085 C CA . HIS G 1 84 ? -7.459 18.217 21.762 1.00 28.72 72 HIS G CA 1
ATOM 7086 C C . HIS G 1 84 ? -7.872 17.097 22.703 1.00 28.86 72 HIS G C 1
ATOM 7087 O O . HIS G 1 84 ? -7.081 16.630 23.524 1.00 27.42 72 HIS G O 1
ATOM 7094 N N . GLU G 1 85 ? -9.136 16.701 22.597 1.00 29.67 73 GLU G N 1
ATOM 7095 C CA . GLU G 1 85 ? -9.663 15.639 23.442 1.00 30.40 73 GLU G CA 1
ATOM 7096 C C . GLU G 1 85 ? -8.968 14.314 23.151 1.00 33.31 73 GLU G C 1
ATOM 7097 O O . GLU G 1 85 ? -8.695 13.977 21.995 1.00 33.50 73 GLU G O 1
ATOM 7103 N N . ASN G 1 86 ? -8.676 13.565 24.215 1.00 34.06 74 ASN G N 1
ATOM 7104 C CA . ASN G 1 86 ? -8.104 12.229 24.087 1.00 34.44 74 ASN G CA 1
ATOM 7105 C C . ASN G 1 86 ? -8.931 11.371 23.146 1.00 34.68 74 ASN G C 1
ATOM 7106 O O . ASN G 1 86 ? -10.119 11.144 23.386 1.00 35.26 74 ASN G O 1
ATOM 7111 N N . GLY G 1 87 ? -8.296 10.886 22.079 1.00 34.34 75 GLY G N 1
ATOM 7112 C CA . GLY G 1 87 ? -8.952 10.012 21.132 1.00 34.68 75 GLY G CA 1
ATOM 7113 C C . GLY G 1 87 ? -9.963 10.668 20.219 1.00 35.48 75 GLY G C 1
ATOM 7114 O O . GLY G 1 87 ? -10.583 9.967 19.413 1.00 38.17 75 GLY G O 1
ATOM 7115 N N . VAL G 1 88 ? -10.160 11.980 20.314 1.00 33.45 76 VAL G N 1
ATOM 7116 C CA . VAL G 1 88 ? -11.078 12.702 19.434 1.00 34.77 76 VAL G CA 1
ATOM 7117 C C . VAL G 1 88 ? -10.317 13.878 18.831 1.00 35.98 76 VAL G C 1
ATOM 7118 O O . VAL G 1 88 ? -10.479 15.020 19.285 1.00 33.69 76 VAL G O 1
ATOM 7122 N N . PRO G 1 89 ? -9.473 13.646 17.821 1.00 39.28 77 PRO G N 1
ATOM 7123 C CA . PRO G 1 89 ? -8.621 14.734 17.312 1.00 39.62 77 PRO G CA 1
ATOM 7124 C C . PRO G 1 89 ? -9.396 15.920 16.771 1.00 41.09 77 PRO G C 1
ATOM 7125 O O . PRO G 1 89 ? -8.864 17.035 16.761 1.00 41.75 77 PRO G O 1
ATOM 7129 N N . ASP G 1 90 ? -10.635 15.716 16.314 1.00 43.14 78 ASP G N 1
ATOM 7130 C CA . ASP G 1 90 ? -11.429 16.816 15.774 1.00 43.95 78 ASP G CA 1
ATOM 7131 C C . ASP G 1 90 ? -11.894 17.801 16.841 1.00 41.48 78 ASP G C 1
ATOM 7132 O O . ASP G 1 90 ? -12.294 18.918 16.497 1.00 41.75 78 ASP G O 1
ATOM 7137 N N . ASN G 1 91 ? -11.862 17.419 18.119 1.00 38.30 79 ASN G N 1
ATOM 7138 C CA . ASN G 1 91 ? -12.294 18.305 19.202 1.00 35.07 79 ASN G CA 1
ATOM 7139 C C . ASN G 1 91 ? -11.084 19.113 19.666 1.00 34.17 79 ASN G C 1
ATOM 7140 O O . ASN G 1 91 ? -10.437 18.816 20.674 1.00 32.41 79 ASN G O 1
ATOM 7145 N N . GLN G 1 92 ? -10.770 20.153 18.892 1.00 34.56 80 GLN G N 1
ATOM 7146 C CA . GLN G 1 92 ? -9.623 21.001 19.197 1.00 33.60 80 GLN G CA 1
ATOM 7147 C C . GLN G 1 92 ? -9.909 21.835 20.436 1.00 30.81 80 GLN G C 1
ATOM 7148 O O . GLN G 1 92 ? -10.986 22.428 20.561 1.00 30.14 80 GLN G O 1
ATOM 7154 N N . LEU G 1 93 ? -8.936 21.893 21.345 1.00 28.31 81 LEU G N 1
ATOM 7155 C CA . LEU G 1 93 ? -9.085 22.577 22.624 1.00 27.01 81 LEU G CA 1
ATOM 7156 C C . LEU G 1 93 ? -8.068 23.704 22.781 1.00 27.01 81 LEU G C 1
ATOM 7157 O O . LEU G 1 93 ? -7.572 23.965 23.881 1.00 27.03 81 LEU G O 1
ATOM 7162 N N . GLY G 1 94 ? -7.755 24.406 21.688 1.00 24.83 82 GLY G N 1
ATOM 7163 C CA . GLY G 1 94 ? -6.789 25.481 21.804 1.00 23.31 82 GLY G CA 1
ATOM 7164 C C . GLY G 1 94 ? -5.383 24.927 21.951 1.00 24.10 82 GLY G C 1
ATOM 7165 O O . GLY G 1 94 ? -5.082 23.811 21.520 1.00 24.02 82 GLY G O 1
ATOM 7166 N N . LEU G 1 95 ? -4.508 25.713 22.578 1.00 24.60 83 LEU G N 1
ATOM 7167 C CA . LEU G 1 95 ? -3.137 25.255 22.760 1.00 24.66 83 LEU G CA 1
ATOM 7168 C C . LEU G 1 95 ? -2.523 25.872 24.008 1.00 23.64 83 LEU G C 1
ATOM 7169 O O . LEU G 1 95 ? -3.034 26.847 24.573 1.00 24.85 83 LEU G O 1
ATOM 7174 N N . ILE G 1 96 ? -1.426 25.258 24.447 1.00 21.94 84 ILE G N 1
ATOM 7175 C CA . ILE G 1 96 ? -0.530 25.843 25.435 1.00 21.81 84 ILE G CA 1
ATOM 7176 C C . ILE G 1 96 ? 0.473 26.702 24.680 1.00 23.26 84 ILE G C 1
ATOM 7177 O O . ILE G 1 96 ? 1.238 26.183 23.857 1.00 23.73 84 ILE G O 1
ATOM 7182 N N . ASN G 1 97 ? 0.463 28.011 24.949 1.00 21.03 85 ASN G N 1
ATOM 7183 C CA . ASN G 1 97 ? 1.352 28.963 24.283 1.00 22.69 85 ASN G CA 1
ATOM 7184 C C . ASN G 1 97 ? 2.648 29.027 25.084 1.00 24.12 85 ASN G C 1
ATOM 7185 O O . ASN G 1 97 ? 2.890 29.942 25.878 1.00 24.13 85 ASN G O 1
ATOM 7190 N N . LEU G 1 98 ? 3.492 28.015 24.869 1.00 22.94 86 LEU G N 1
ATOM 7191 C CA . LEU G 1 98 ? 4.726 27.901 25.637 1.00 22.36 86 LEU G CA 1
ATOM 7192 C C . LEU G 1 98 ? 5.656 29.082 25.396 1.00 22.18 86 LEU G C 1
ATOM 7193 O O . LEU G 1 98 ? 6.429 29.448 26.285 1.00 22.58 86 LEU G O 1
ATOM 7198 N N . LYS G 1 99 ? 5.616 29.680 24.203 1.00 21.96 87 LYS G N 1
ATOM 7199 C CA . LYS G 1 99 ? 6.530 30.779 23.910 1.00 22.72 87 LYS G CA 1
ATOM 7200 C C . LYS G 1 99 ? 6.294 31.984 24.809 1.00 24.17 87 LYS G C 1
ATOM 7201 O O . LYS G 1 99 ? 7.181 32.835 24.929 1.00 25.75 87 LYS G O 1
ATOM 7207 N N . PHE G 1 100 ? 5.144 32.060 25.474 1.00 24.45 88 PHE G N 1
ATOM 7208 C CA . PHE G 1 100 ? 4.852 33.155 26.389 1.00 25.04 88 PHE G CA 1
ATOM 7209 C C . PHE G 1 100 ? 4.726 32.661 27.825 1.00 25.85 88 PHE G C 1
ATOM 7210 O O . PHE G 1 100 ? 4.023 33.259 28.643 1.00 24.81 88 PHE G O 1
ATOM 7218 N N . MET G 1 101 ? 5.397 31.557 28.140 1.00 25.10 89 MET G N 1
ATOM 7219 C CA . MET G 1 101 ? 5.471 31.137 29.526 1.00 23.91 89 MET G CA 1
ATOM 7220 C C . MET G 1 101 ? 6.313 32.132 30.320 1.00 23.90 89 MET G C 1
ATOM 7221 O O . MET G 1 101 ? 7.114 32.895 29.765 1.00 23.50 89 MET G O 1
ATOM 7226 N N . ILE G 1 102 ? 6.087 32.153 31.633 1.00 23.14 90 ILE G N 1
ATOM 7227 C CA . ILE G 1 102 ? 6.744 33.122 32.511 1.00 26.11 90 ILE G CA 1
ATOM 7228 C C . ILE G 1 102 ? 7.159 32.436 33.798 1.00 27.42 90 ILE G C 1
ATOM 7229 O O . ILE G 1 102 ? 6.524 31.480 34.261 1.00 27.93 90 ILE G O 1
ATOM 7234 N N . PRO G 1 103 ? 8.256 32.899 34.387 1.00 27.00 91 PRO G N 1
ATOM 7235 C CA . PRO G 1 103 ? 8.617 32.441 35.728 1.00 29.02 91 PRO G CA 1
ATOM 7236 C C . PRO G 1 103 ? 7.724 33.105 36.761 1.00 31.90 91 PRO G C 1
ATOM 7237 O O . PRO G 1 103 ? 7.275 34.240 36.585 1.00 33.23 91 PRO G O 1
ATOM 7241 N N . ILE G 1 104 ? 7.467 32.385 37.856 1.00 32.09 92 ILE G N 1
ATOM 7242 C CA . ILE G 1 104 ? 6.464 32.821 38.819 1.00 33.39 92 ILE G CA 1
ATOM 7243 C C . ILE G 1 104 ? 7.046 32.924 40.220 1.00 36.16 92 ILE G C 1
ATOM 7244 O O . ILE G 1 104 ? 8.056 32.302 40.559 1.00 38.12 92 ILE G O 1
ATOM 7249 N N . ILE G 1 105 ? 6.390 33.754 41.024 1.00 36.74 93 ILE G N 1
ATOM 7250 C CA . ILE G 1 105 ? 6.514 33.739 42.473 1.00 38.15 93 ILE G CA 1
ATOM 7251 C C . ILE G 1 105 ? 5.315 32.960 42.995 1.00 38.41 93 ILE G C 1
ATOM 7252 O O . ILE G 1 105 ? 4.175 33.241 42.606 1.00 37.42 93 ILE G O 1
ATOM 7257 N N . GLU G 1 106 ? 5.564 31.956 43.841 1.00 39.32 94 GLU G N 1
ATOM 7258 C CA . GLU G 1 106 ? 4.473 31.078 44.260 1.00 39.81 94 GLU G CA 1
ATOM 7259 C C . GLU G 1 106 ? 3.362 31.861 44.942 1.00 39.70 94 GLU G C 1
ATOM 7260 O O . GLU G 1 106 ? 2.176 31.590 44.719 1.00 40.21 94 GLU G O 1
ATOM 7266 N N . ALA G 1 107 ? 3.727 32.857 45.754 1.00 39.40 95 ALA G N 1
ATOM 7267 C CA . ALA G 1 107 ? 2.735 33.689 46.422 1.00 38.88 95 ALA G CA 1
ATOM 7268 C C . ALA G 1 107 ? 1.826 34.423 45.443 1.00 36.61 95 ALA G C 1
ATOM 7269 O O . ALA G 1 107 ? 0.741 34.863 45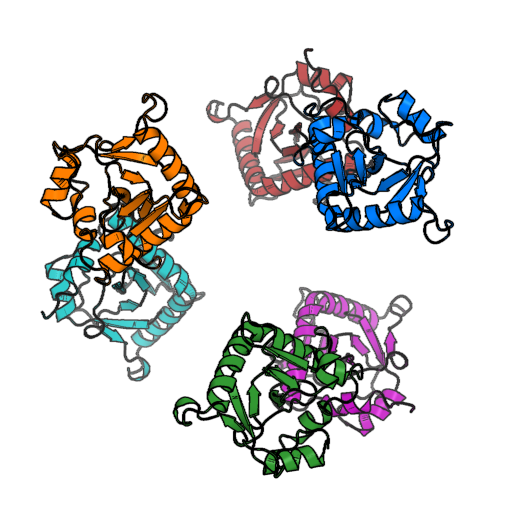.833 1.00 35.70 95 ALA G O 1
ATOM 7271 N N . GLU G 1 108 ? 2.242 34.576 44.188 1.00 35.59 96 GLU G N 1
ATOM 7272 C CA . GLU G 1 108 ? 1.488 35.349 43.213 1.00 36.54 96 GLU G CA 1
ATOM 7273 C C . GLU G 1 108 ? 0.667 34.484 42.266 1.00 34.80 96 GLU G C 1
ATOM 7274 O O . GLU G 1 108 ? 0.061 35.020 41.334 1.00 35.12 96 GLU G O 1
ATOM 7280 N N . VAL G 1 109 ? 0.626 33.169 42.478 1.00 33.55 97 VAL G N 1
ATOM 7281 C CA . VAL G 1 109 ? -0.186 32.280 41.653 1.00 31.33 97 VAL G CA 1
ATOM 7282 C C . VAL G 1 109 ? -1.122 31.493 42.555 1.00 31.67 97 VAL G C 1
ATOM 7283 O O . VAL G 1 109 ? -0.846 31.281 43.742 1.00 31.99 97 VAL G O 1
ATOM 7287 N N . SER G 1 110 ? -2.245 31.059 41.981 1.00 31.29 98 SER G N 1
ATOM 7288 C CA . SER G 1 110 ? -3.244 30.295 42.719 1.00 32.63 98 SER G CA 1
ATOM 7289 C C . SER G 1 110 ? -3.773 29.176 41.840 1.00 31.32 98 SER G C 1
ATOM 7290 O O . SER G 1 110 ? -4.117 29.412 40.682 1.00 29.60 98 SER G O 1
ATOM 7293 N N . LEU G 1 111 ? -3.869 27.973 42.398 1.00 32.33 99 LEU G N 1
ATOM 7294 C CA . LEU G 1 111 ? -4.515 26.883 41.686 1.00 32.70 99 LEU G CA 1
ATOM 7295 C C . LEU G 1 111 ? -5.960 27.244 41.369 1.00 32.90 99 LEU G C 1
ATOM 7296 O O . LEU G 1 111 ? -6.656 27.862 42.186 1.00 33.76 99 LEU G O 1
ATOM 7301 N N . LEU G 1 112 ? -6.408 26.845 40.178 1.00 31.87 100 LEU G N 1
ATOM 7302 C CA . LEU G 1 112 ? -7.828 26.875 39.873 1.00 33.57 100 LEU G CA 1
ATOM 7303 C C . LEU G 1 112 ? -8.541 25.946 40.827 1.00 35.63 100 LEU G C 1
ATOM 7304 O O . LEU G 1 112 ? -8.032 24.888 41.205 1.00 36.49 100 LEU G O 1
ATOM 7309 N N . ASP G 1 113 ? -9.705 26.380 41.271 1.00 36.64 101 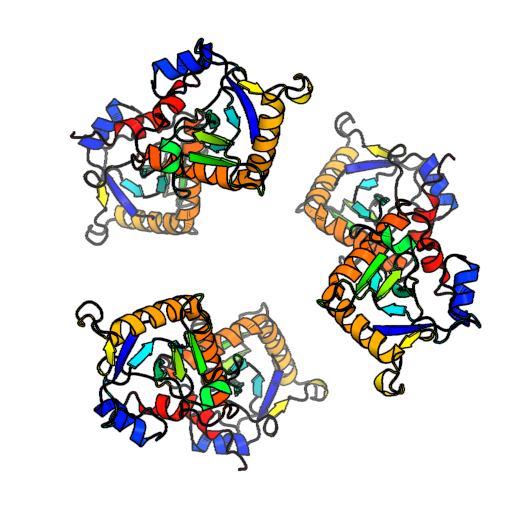ASP G N 1
ATOM 7310 C CA . ASP G 1 113 ? -10.317 25.719 42.404 1.00 38.95 101 ASP G CA 1
ATOM 7311 C C . ASP G 1 113 ? -11.407 24.802 41.835 1.00 34.03 101 ASP G C 1
ATOM 7312 O O . ASP G 1 113 ? -12.599 24.925 42.095 1.00 34.35 101 ASP G O 1
ATOM 7317 N N . LEU G 1 114 ? -10.916 23.813 41.072 1.00 30.09 102 LEU G N 1
ATOM 7318 C CA . LEU G 1 114 ? -11.765 22.976 40.219 1.00 27.46 102 LEU G CA 1
ATOM 7319 C C . LEU G 1 114 ? -12.852 22.226 40.992 1.00 30.10 102 LEU G C 1
ATOM 7320 O O . LEU G 1 114 ? -14.004 22.154 40.543 1.00 32.79 102 LEU G O 1
ATOM 7325 N N . ASP G 1 115 ? -12.514 21.644 42.139 1.00 30.21 103 ASP G N 1
ATOM 7326 C CA . ASP G 1 115 ? -13.469 20.767 42.804 1.00 32.79 103 ASP G CA 1
ATOM 7327 C C . ASP G 1 115 ? -14.656 21.530 43.383 1.00 34.25 103 ASP G C 1
ATOM 7328 O O . ASP G 1 115 ? -15.722 20.935 43.570 1.00 35.96 103 ASP G O 1
ATOM 7333 N N . SER G 1 116 ? -14.516 22.833 43.633 1.00 34.19 104 SER G N 1
ATOM 7334 C CA . SER G 1 116 ? -15.626 23.649 44.118 1.00 37.42 104 SER G CA 1
ATOM 7335 C C . SER G 1 116 ? -16.303 24.458 43.021 1.00 34.95 104 SER G C 1
ATOM 7336 O O . SER G 1 116 ? -17.380 25.014 43.260 1.00 34.14 104 SER G O 1
ATOM 7339 N N . MET G 1 117 ? -15.686 24.572 41.853 1.00 33.20 105 MET G N 1
ATOM 7340 C CA . MET G 1 117 ? -16.295 25.330 40.776 1.00 32.55 105 MET G CA 1
ATOM 7341 C C . MET G 1 117 ? -17.619 24.683 40.380 1.00 33.09 105 MET G C 1
ATOM 7342 O O . MET G 1 117 ? -17.725 23.451 40.353 1.00 33.53 105 MET G O 1
ATOM 7347 N N . PRO G 1 118 ? -18.642 25.473 40.076 1.00 32.47 106 PRO G N 1
ATOM 7348 C CA . PRO G 1 118 ? -19.923 24.895 39.662 1.00 32.04 106 PRO G CA 1
ATOM 7349 C C . PRO G 1 118 ? -19.802 24.206 38.314 1.00 30.41 106 PRO G C 1
ATOM 7350 O O . PRO G 1 118 ? -18.896 24.478 37.522 1.00 25.84 106 PRO G O 1
ATOM 7354 N N . ASP G 1 119 ? -20.708 23.263 38.076 1.00 30.59 107 ASP G N 1
ATOM 7355 C CA . ASP G 1 119 ? -20.695 22.534 36.813 1.00 31.03 107 ASP G CA 1
ATOM 7356 C C . ASP G 1 119 ? -21.091 23.481 35.687 1.00 32.11 107 ASP G C 1
ATOM 7357 O O . ASP G 1 119 ? -22.223 23.976 35.659 1.00 35.75 107 ASP G O 1
ATOM 73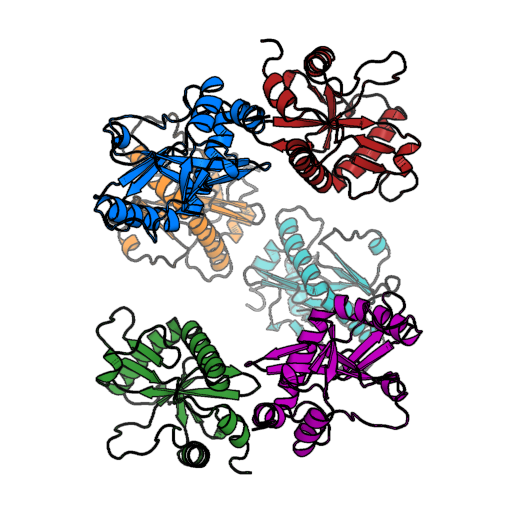62 N N . THR G 1 120 ? -20.166 23.726 34.767 1.00 29.61 108 THR G N 1
ATOM 7363 C CA . THR G 1 120 ? -20.346 24.619 33.632 1.00 29.96 108 THR G CA 1
ATOM 7364 C C . THR G 1 120 ? -19.687 23.981 32.417 1.00 24.77 108 THR G C 1
ATOM 7365 O O . THR G 1 120 ? -18.856 23.082 32.565 1.00 23.68 108 THR G O 1
ATOM 7369 N N . PRO G 1 121 ? -20.037 24.424 31.207 1.00 25.23 109 PRO G N 1
ATOM 7370 C CA . PRO G 1 121 ? -19.279 23.957 30.033 1.00 26.45 109 PRO G CA 1
ATOM 7371 C C . PRO G 1 121 ? -17.793 24.229 30.151 1.00 26.18 109 PRO G C 1
ATOM 7372 O O . PRO G 1 121 ? -16.979 23.382 29.763 1.00 24.95 109 PRO G O 1
ATOM 7376 N N . TYR G 1 122 ? -17.421 25.385 30.711 1.00 26.47 110 TYR G N 1
ATOM 7377 C CA . TYR G 1 122 ? -16.010 25.723 30.857 1.00 24.76 110 TYR G CA 1
ATOM 7378 C C . TYR G 1 122 ? -15.279 24.698 31.713 1.00 23.57 110 TYR G C 1
ATOM 7379 O O . TYR G 1 122 ? -14.170 24.275 31.370 1.00 23.09 110 TYR G O 1
ATOM 7388 N N . LYS G 1 123 ? -15.898 24.264 32.814 1.00 23.49 111 LYS G N 1
ATOM 7389 C CA . LYS G 1 123 ? -15.262 23.283 33.691 1.00 24.09 111 LYS G CA 1
ATOM 7390 C C . LYS G 1 123 ? -15.089 21.936 32.991 1.00 24.61 111 LYS G C 1
ATOM 7391 O O . LYS G 1 123 ? -14.043 21.279 33.129 1.00 23.51 111 LYS G O 1
ATOM 7397 N N . ARG G 1 124 ? -16.107 21.505 32.240 1.00 26.83 112 ARG G N 1
ATOM 7398 C CA . ARG G 1 124 ? -16.003 20.257 31.485 1.00 27.25 112 ARG G CA 1
ATOM 7399 C C . ARG G 1 124 ? -14.896 20.338 30.440 1.00 28.73 112 ARG G C 1
ATOM 7400 O O . ARG G 1 124 ? -14.131 19.377 30.250 1.00 30.74 112 ARG G O 1
ATOM 7408 N N . MET G 1 125 ? -14.781 21.484 29.761 1.00 28.57 113 MET G N 1
ATOM 7409 C CA . MET G 1 125 ? -13.672 21.672 28.832 1.00 28.18 113 MET G CA 1
ATOM 7410 C C . MET G 1 125 ? -12.338 21.597 29.555 1.00 26.42 113 MET G C 1
ATOM 7411 O O . MET G 1 125 ? -11.381 20.997 29.049 1.00 27.78 113 MET G O 1
ATOM 7416 N N . LEU G 1 126 ? -12.252 22.222 30.732 1.00 24.87 114 LEU G N 1
ATOM 7417 C CA . LEU G 1 126 ? -11.037 22.148 31.535 1.00 22.09 114 LEU G CA 1
ATOM 7418 C C . LEU G 1 126 ? -10.650 20.703 31.813 1.00 21.77 114 LEU G C 1
ATOM 7419 O O . LEU G 1 126 ? -9.470 20.353 31.750 1.00 21.69 114 LEU G O 1
ATOM 7424 N N . TYR G 1 127 ? -11.627 19.848 32.123 1.00 21.69 115 TYR G N 1
ATOM 7425 C CA . TYR G 1 127 ? -11.292 18.453 32.426 1.00 21.69 115 TYR G CA 1
ATOM 7426 C C . TYR G 1 127 ? -10.849 17.691 31.174 1.00 24.94 115 TYR G C 1
ATOM 7427 O O . TYR G 1 127 ? -9.928 16.853 31.233 1.00 27.27 115 TYR G O 1
ATOM 7436 N N . LYS G 1 128 ? -11.480 17.976 30.032 1.00 23.41 116 LYS G N 1
ATOM 7437 C CA . LYS G 1 128 ? -11.033 17.358 28.785 1.00 23.71 116 LYS G CA 1
ATOM 7438 C C . LYS G 1 128 ? -9.607 17.783 28.452 1.00 22.32 116 LYS G C 1
ATOM 7439 O O . LYS G 1 128 ? -8.800 16.975 27.979 1.00 21.64 116 LYS G O 1
ATOM 7445 N N . GLN G 1 129 ? -9.279 19.050 28.701 1.00 23.92 117 GLN G N 1
ATOM 7446 C CA . GLN G 1 129 ? -7.907 19.523 28.525 1.00 23.52 117 GLN G CA 1
ATOM 7447 C C . GLN G 1 129 ? -6.965 18.869 29.528 1.00 22.23 117 GLN G C 1
ATOM 7448 O O . GLN G 1 129 ? -5.822 18.532 29.194 1.00 20.36 117 GLN G O 1
ATOM 7454 N N . LEU G 1 130 ? -7.415 18.722 30.774 1.00 21.80 118 LEU G N 1
ATOM 7455 C CA . LEU G 1 130 ? -6.548 18.205 31.821 1.00 19.91 118 LEU G CA 1
ATOM 7456 C C . LEU G 1 130 ? -6.098 16.794 31.506 1.00 21.62 118 LEU G C 1
ATOM 7457 O O . LEU G 1 130 ? -4.925 16.458 31.695 1.00 22.86 118 LEU G O 1
ATOM 7462 N N . GLN G 1 131 ? -7.012 15.953 31.020 1.00 23.37 119 GLN G N 1
ATOM 7463 C CA . GLN G 1 131 ? -6.628 14.580 30.690 1.00 26.56 119 GLN G CA 1
ATOM 7464 C C . GLN G 1 131 ? -5.543 14.548 29.610 1.00 27.18 119 GLN G C 1
ATOM 7465 O O . GLN G 1 131 ? -4.523 13.856 29.751 1.00 29.70 119 GLN G O 1
ATOM 7471 N N . PHE G 1 132 ? -5.738 15.302 28.527 1.00 26.59 120 PHE G N 1
ATOM 7472 C CA . PHE G 1 132 ? -4.750 15.322 27.447 1.00 27.23 120 PHE G CA 1
ATOM 7473 C C . PHE G 1 132 ? -3.413 15.868 27.935 1.00 26.29 120 PHE G C 1
ATOM 7474 O O . PHE G 1 132 ? -2.352 15.334 27.589 1.00 25.88 120 PHE G O 1
ATOM 7482 N N . ILE G 1 133 ? -3.446 16.904 28.776 1.00 24.71 121 ILE G N 1
ATOM 7483 C CA . ILE G 1 133 ? -2.211 17.492 29.290 1.00 24.34 121 ILE G CA 1
ATOM 7484 C C . ILE G 1 133 ? -1.489 16.506 30.199 1.00 23.39 121 ILE G C 1
ATOM 7485 O O . ILE G 1 133 ? -0.265 16.347 30.123 1.00 24.06 121 ILE G O 1
ATOM 7490 N N . ARG G 1 134 ? -2.234 15.854 31.094 1.00 22.52 122 ARG G N 1
ATOM 7491 C CA . ARG G 1 134 ? -1.650 14.852 31.979 1.00 23.68 122 ARG G CA 1
ATOM 7492 C C . ARG G 1 134 ? -0.974 13.748 31.183 1.00 26.63 122 ARG G C 1
ATOM 7493 O O . ARG G 1 134 ? 0.145 13.333 31.507 1.00 28.55 122 ARG G O 1
ATOM 7501 N N . VAL G 1 135 ? -1.629 13.274 30.121 1.00 27.25 123 VAL G N 1
ATOM 7502 C CA . VAL G 1 135 ? -1.041 12.196 29.335 1.00 28.45 123 VAL G CA 1
ATOM 7503 C C . VAL G 1 135 ? 0.238 12.665 28.645 1.00 27.30 123 VAL G C 1
ATOM 7504 O O . VAL G 1 135 ? 1.153 11.866 28.414 1.00 27.26 123 VAL G O 1
ATOM 7508 N N . ASN G 1 136 ? 0.360 13.964 28.357 1.00 27.12 124 ASN G N 1
ATOM 7509 C CA . ASN G 1 136 ? 1.511 14.478 27.622 1.00 29.17 124 ASN G CA 1
ATOM 7510 C C . ASN G 1 136 ? 2.438 15.348 28.471 1.00 29.51 124 ASN G C 1
ATOM 7511 O O . ASN G 1 136 ? 3.278 16.065 27.912 1.00 28.68 124 ASN G O 1
ATOM 7516 N N . GLU G 1 137 ? 2.336 15.276 29.803 1.00 29.46 125 GLU G N 1
ATOM 7517 C CA . GLU G 1 137 ? 3.099 16.193 30.653 1.00 29.46 125 GLU G CA 1
ATOM 7518 C C . GLU G 1 137 ? 4.600 16.118 30.381 1.00 28.79 125 GLU G C 1
ATOM 7519 O O . GLU G 1 137 ? 5.286 17.148 30.388 1.00 29.04 125 GLU G O 1
ATOM 7525 N N . ASP G 1 138 ? 5.138 14.915 30.170 1.00 28.13 126 ASP G N 1
ATOM 7526 C CA . ASP G 1 138 ? 6.568 14.806 29.901 1.00 30.07 126 ASP G CA 1
ATOM 7527 C C . ASP G 1 138 ? 6.936 15.493 28.589 1.00 29.18 126 ASP G C 1
ATOM 7528 O O . ASP G 1 138 ? 7.928 16.229 28.524 1.00 30.41 126 ASP G O 1
ATOM 7533 N N . LYS G 1 139 ? 6.138 15.272 27.541 1.00 28.08 127 LYS G N 1
ATOM 7534 C CA . LYS G 1 139 ? 6.346 15.952 26.264 1.00 26.70 127 LYS G CA 1
ATOM 7535 C C . LYS G 1 139 ? 6.274 17.468 26.417 1.00 25.65 127 LYS G C 1
ATOM 7536 O O . LYS G 1 139 ? 7.095 18.200 25.847 1.00 26.73 127 LYS G O 1
ATOM 7542 N N . ILE G 1 140 ? 5.292 17.959 27.178 1.00 24.02 128 ILE G N 1
ATOM 7543 C CA . ILE G 1 140 ? 5.136 19.401 27.367 1.00 23.71 128 ILE G CA 1
ATOM 7544 C C . ILE G 1 140 ? 6.346 19.973 28.091 1.00 24.32 128 ILE G C 1
ATOM 7545 O O . ILE G 1 140 ? 6.852 21.046 27.740 1.00 24.03 128 ILE G O 1
ATOM 7550 N N . SER G 1 141 ? 6.842 19.253 29.099 1.00 25.30 129 SER G N 1
ATOM 7551 C CA . SER G 1 141 ? 8.014 19.705 29.842 1.00 27.44 129 SER G CA 1
ATOM 7552 C C . SER G 1 141 ? 9.260 19.729 28.959 1.00 28.42 129 SER G C 1
ATOM 7553 O O . SER G 1 141 ? 10.064 20.672 29.021 1.00 29.22 129 SER G O 1
ATOM 7556 N N . GLU G 1 142 ? 9.436 18.699 28.127 1.00 28.19 130 GLU G N 1
ATOM 7557 C CA . GLU G 1 142 ? 10.581 18.668 27.224 1.00 28.93 130 GLU G CA 1
ATOM 7558 C C . GLU G 1 142 ? 10.510 19.808 26.213 1.00 24.31 130 GLU G C 1
ATOM 7559 O O . GLU G 1 142 ? 11.527 20.453 25.924 1.00 22.66 130 GLU G O 1
ATOM 7565 N N . LYS G 1 143 ? 9.313 20.085 25.683 1.00 23.10 131 LYS G N 1
ATOM 7566 C CA . LYS G 1 143 ? 9.150 21.214 24.773 1.00 23.69 131 LYS G CA 1
ATOM 7567 C C . LYS G 1 143 ? 9.452 22.532 25.471 1.00 24.53 131 LYS G C 1
ATOM 7568 O O . LYS G 1 143 ? 10.074 23.422 24.882 1.00 24.82 131 LYS G O 1
ATOM 7574 N N . SER G 1 144 ? 9.045 22.666 26.735 1.00 23.18 132 SER G N 1
ATOM 7575 C CA . SER G 1 144 ? 9.312 23.899 27.470 1.00 22.45 132 SER G CA 1
ATOM 7576 C C . SER G 1 144 ? 10.810 24.121 27.636 1.00 23.95 132 SER G C 1
ATOM 7577 O O . SER G 1 144 ? 11.322 25.227 27.404 1.00 23.60 132 SER G O 1
ATOM 7580 N N . LYS G 1 145 ? 11.527 23.075 28.053 1.00 23.76 133 LYS G N 1
ATOM 7581 C CA . LYS G 1 145 ? 12.974 23.184 28.210 1.00 24.81 133 LYS G CA 1
ATOM 7582 C C . LYS G 1 145 ? 13.644 23.545 26.889 1.00 25.59 133 LYS G C 1
ATOM 7583 O O . LYS G 1 145 ? 14.489 24.450 26.833 1.00 25.29 133 LYS G O 1
ATOM 7589 N N . LEU G 1 146 ? 13.273 22.845 25.810 1.00 24.25 134 LEU G N 1
ATOM 7590 C CA . LEU G 1 146 ? 13.873 23.110 24.506 1.00 22.89 134 LEU G CA 1
ATOM 7591 C C . LEU G 1 146 ? 13.569 24.527 24.039 1.00 23.59 134 LEU G C 1
ATOM 7592 O O . LEU G 1 146 ? 14.446 25.221 23.507 1.00 24.92 134 LEU G O 1
ATOM 7597 N N . LEU G 1 147 ? 12.329 24.973 24.229 1.00 22.98 135 LEU G N 1
ATOM 7598 C CA . LEU G 1 147 ? 11.942 26.307 23.798 1.00 24.16 135 LEU G CA 1
ATOM 7599 C C . LEU G 1 147 ? 12.739 27.370 24.535 1.00 23.32 135 LEU G C 1
ATOM 7600 O O . LEU G 1 147 ? 13.268 28.299 23.916 1.00 22.35 135 LEU G O 1
ATOM 7605 N N . ARG G 1 148 ? 12.842 27.246 25.861 1.00 22.68 136 ARG G N 1
ATOM 7606 C CA . ARG G 1 148 ? 13.641 28.207 26.615 1.00 24.22 136 ARG G CA 1
ATOM 7607 C C . ARG G 1 148 ? 15.093 28.193 26.152 1.00 25.84 136 ARG G C 1
ATOM 7608 O O . ARG G 1 148 ? 15.698 29.253 25.939 1.00 27.68 136 ARG G O 1
ATOM 7616 N N . ASN G 1 149 ? 15.665 27.003 25.962 1.00 26.81 137 ASN G N 1
ATOM 7617 C CA . ASN G 1 149 ? 17.065 26.929 25.558 1.00 29.78 137 ASN G CA 1
ATOM 7618 C C . ASN G 1 149 ? 17.286 27.617 24.212 1.00 29.83 137 ASN G C 1
ATOM 7619 O O . ASN G 1 149 ? 18.191 28.446 24.069 1.00 30.78 137 ASN G O 1
ATOM 7624 N N . LEU G 1 150 ? 16.439 27.315 23.223 1.00 29.00 138 LEU G N 1
ATOM 7625 C CA . LEU G 1 150 ? 16.592 27.912 21.896 1.00 28.45 138 LEU G CA 1
ATOM 7626 C C . LEU G 1 150 ? 16.315 29.410 21.917 1.00 26.75 138 LEU G C 1
ATOM 7627 O O . LEU G 1 150 ? 16.987 30.180 21.221 1.00 27.21 138 LEU G O 1
ATOM 7632 N N . ALA G 1 151 ? 15.322 29.842 22.695 1.00 25.23 139 ALA G N 1
ATOM 7633 C CA . ALA G 1 151 ? 15.010 31.261 22.776 1.00 25.60 139 ALA G CA 1
ATOM 7634 C C . ALA G 1 151 ? 16.174 32.045 23.357 1.00 25.88 139 ALA G C 1
ATOM 7635 O O . ALA G 1 151 ? 16.542 33.104 22.834 1.00 27.26 139 ALA G O 1
ATOM 7637 N N . LEU G 1 152 ? 16.800 31.519 24.413 1.00 25.59 140 LEU G N 1
ATOM 7638 C CA . LEU G 1 152 ? 17.912 32.241 25.018 1.00 29.00 140 LEU G CA 1
ATOM 7639 C C . LEU G 1 152 ? 19.061 32.432 24.035 1.00 33.56 140 LEU G C 1
ATOM 7640 O O . LEU G 1 152 ? 19.752 33.456 24.087 1.00 35.49 140 LEU G O 1
ATOM 7645 N N . GLN G 1 153 ? 19.260 31.485 23.116 1.00 34.18 141 GLN G N 1
ATOM 7646 C CA . GLN G 1 153 ? 20.299 31.587 22.098 1.00 36.42 141 GLN G CA 1
ATOM 7647 C C . GLN G 1 153 ? 19.870 32.377 20.868 1.00 37.91 141 GLN G C 1
ATOM 7648 O O . GLN G 1 153 ? 20.645 32.456 19.907 1.00 39.62 141 GLN G O 1
ATOM 7654 N N . GLY G 1 154 ? 18.664 32.944 20.865 1.00 37.59 142 GLY G N 1
ATOM 7655 C CA . GLY G 1 154 ? 18.175 33.667 19.703 1.00 39.14 142 GLY G CA 1
ATOM 7656 C C . GLY G 1 154 ? 17.857 32.784 18.520 1.00 41.24 142 GLY G C 1
ATOM 7657 O O . GLY G 1 154 ? 17.952 33.227 17.372 1.00 42.82 142 GLY G O 1
ATOM 7658 N N . ARG G 1 155 ? 17.493 31.535 18.770 1.00 41.21 143 ARG G N 1
ATOM 7659 C CA . ARG G 1 155 ? 17.140 30.590 17.715 1.00 42.61 143 ARG G CA 1
ATOM 7660 C C . ARG G 1 155 ? 15.653 30.408 17.561 1.00 42.74 143 ARG G C 1
ATOM 7661 O O . ARG G 1 155 ? 15.207 29.498 16.864 1.00 42.85 143 ARG G O 1
ATOM 7669 N N . MET G 1 156 ? 14.905 31.256 18.206 1.00 44.17 144 MET G N 1
ATOM 7670 C CA . MET G 1 156 ? 13.475 31.207 18.329 1.00 45.23 144 MET G CA 1
ATOM 7671 C C . MET G 1 156 ? 12.984 32.600 18.095 1.00 48.62 144 MET G C 1
ATOM 7672 O O . MET G 1 156 ? 13.643 33.570 18.460 1.00 51.67 144 MET G O 1
ATOM 7677 N N . GLN G 1 157 ? 11.760 32.714 17.669 1.00 49.36 145 GLN G N 1
ATOM 7678 C CA . GLN G 1 157 ? 11.348 34.026 17.244 1.00 50.83 145 GLN G CA 1
ATOM 7679 C C . GLN G 1 157 ? 10.114 34.490 18.007 1.00 46.68 145 GLN G C 1
ATOM 7680 O O . GLN G 1 157 ? 9.108 33.780 18.070 1.00 46.78 145 GLN G O 1
ATOM 7686 N N . GLY G 1 158 ? 10.208 35.690 18.576 1.00 43.46 146 GLY G N 1
ATOM 7687 C CA . GLY G 1 158 ? 9.129 36.373 19.291 1.00 40.39 146 GLY G CA 1
ATOM 7688 C C . GLY G 1 158 ? 8.574 35.722 20.545 1.00 36.37 146 GLY G C 1
ATOM 7689 O O . GLY G 1 158 ? 7.385 35.887 20.845 1.00 36.06 146 GLY G O 1
ATOM 7690 N N . THR G 1 159 ? 9.427 35.091 21.348 1.00 31.54 147 THR G N 1
ATOM 7691 C CA . THR G 1 159 ? 8.979 34.524 22.609 1.00 29.63 147 THR G CA 1
ATOM 7692 C C . THR G 1 159 ? 9.107 35.569 23.710 1.00 29.70 147 THR G C 1
ATOM 7693 O O . THR G 1 159 ? 9.519 36.704 23.472 1.00 29.58 147 THR G O 1
ATOM 7697 N N . CYS G 1 160 ? 8.830 35.160 24.944 1.00 28.64 148 CYS G N 1
ATOM 7698 C CA . CYS G 1 160 ? 9.075 36.054 26.053 1.00 29.13 148 CYS G CA 1
ATOM 7699 C C . CYS G 1 160 ? 10.576 36.160 26.280 1.00 30.53 148 CYS G C 1
ATOM 7700 O O . CYS G 1 160 ? 11.352 35.295 25.868 1.00 30.78 148 CYS G O 1
ATOM 7703 N N . ASP G 1 161 ? 10.983 37.223 26.972 1.00 32.55 149 ASP G N 1
ATOM 7704 C CA . ASP G 1 161 ? 12.405 37.518 27.162 1.00 33.13 149 ASP G CA 1
ATOM 7705 C C . ASP G 1 161 ? 12.827 36.830 28.456 1.00 31.40 149 ASP G C 1
ATOM 7706 O O . ASP G 1 161 ? 12.852 37.418 29.541 1.00 31.46 149 ASP G O 1
ATOM 7711 N N . PHE G 1 162 ? 13.142 35.539 28.329 1.00 28.66 150 PHE G N 1
ATOM 7712 C CA . PHE G 1 162 ? 13.339 34.705 29.511 1.00 28.16 150 PHE G CA 1
ATOM 7713 C C . PHE G 1 162 ? 14.515 35.185 30.352 1.00 30.29 150 PHE G C 1
ATOM 7714 O O . PHE G 1 162 ? 14.472 35.102 31.583 1.00 30.49 150 PHE G O 1
ATOM 7722 N N . ALA G 1 163 ? 15.570 35.696 29.712 1.00 30.55 151 ALA G N 1
ATOM 7723 C CA . ALA G 1 163 ? 16.707 36.220 30.463 1.00 32.60 151 ALA G CA 1
ATOM 7724 C C . ALA G 1 163 ? 16.303 37.424 31.312 1.00 36.48 151 ALA G C 1
ATOM 7725 O O . ALA G 1 163 ? 16.606 37.488 32.511 1.00 37.44 151 ALA G O 1
ATOM 7727 N N . VAL G 1 164 ? 15.610 38.392 30.703 1.00 37.78 152 VAL G N 1
ATOM 7728 C CA . VAL G 1 164 ? 15.202 39.592 31.432 1.00 39.92 152 VAL G CA 1
ATOM 7729 C C . VAL G 1 164 ? 14.176 39.243 32.505 1.00 38.81 152 VAL G C 1
ATOM 7730 O O . VAL G 1 164 ? 14.238 39.749 33.633 1.00 40.50 152 VAL G O 1
ATOM 7734 N N . LEU G 1 165 ? 13.211 38.384 32.169 1.00 36.64 153 LEU G N 1
ATOM 7735 C CA . LEU G 1 165 ? 12.212 37.973 33.149 1.00 35.49 153 LEU G CA 1
ATOM 7736 C C . LEU G 1 165 ? 12.864 37.270 34.332 1.00 36.42 153 LEU G C 1
ATOM 7737 O O . LEU G 1 165 ? 12.513 37.533 35.487 1.00 37.53 153 LEU G O 1
ATOM 7742 N N . GLU G 1 166 ? 13.826 36.382 34.064 1.00 35.38 154 GLU G N 1
ATOM 7743 C CA . GLU G 1 166 ? 14.509 35.669 35.137 1.00 35.54 154 GLU G CA 1
ATOM 7744 C C . GLU G 1 166 ? 15.396 36.602 35.947 1.00 38.93 154 GLU G C 1
ATOM 7745 O O . GLU G 1 166 ? 15.647 36.345 37.130 1.00 40.71 154 GLU G O 1
ATOM 7751 N N . GLU G 1 167 ? 15.874 37.684 35.332 1.00 40.55 155 GLU G N 1
ATOM 7752 C CA . GLU G 1 167 ? 16.650 38.671 36.069 1.00 44.21 155 GLU G CA 1
ATOM 7753 C C . GLU G 1 167 ? 15.766 39.521 36.972 1.00 45.67 155 GLU G C 1
ATOM 7754 O O . GLU G 1 167 ? 16.191 39.907 38.066 1.00 48.46 155 GLU G O 1
ATOM 7760 N N . LYS G 1 168 ? 14.534 39.808 36.549 1.00 44.47 156 LYS G N 1
ATOM 7761 C CA . LYS G 1 168 ? 13.730 40.831 37.209 1.00 45.56 156 LYS G CA 1
ATOM 7762 C C . LYS G 1 168 ? 12.604 40.306 38.090 1.00 45.33 156 LYS G C 1
ATOM 7763 O O . LYS G 1 168 ? 12.192 41.017 39.008 1.00 48.06 156 LYS G O 1
ATOM 7769 N N . TYR G 1 169 ? 12.084 39.099 37.842 1.00 43.04 157 TYR G N 1
ATOM 7770 C CA . TYR G 1 169 ? 10.829 38.691 38.471 1.00 42.02 157 TYR G CA 1
ATOM 7771 C C . TYR G 1 169 ? 10.932 38.621 39.987 1.00 44.72 157 TYR G C 1
ATOM 7772 O O . TYR G 1 169 ? 9.942 38.876 40.682 1.00 45.78 157 TYR G O 1
ATOM 7781 N N . GLN G 1 170 ? 12.092 38.246 40.522 1.00 46.31 158 GLN G N 1
ATOM 7782 C CA . GLN G 1 170 ? 12.203 38.141 41.970 1.00 49.53 158 GLN G CA 1
ATOM 7783 C C . GLN G 1 170 ? 12.234 39.496 42.664 1.00 52.96 158 GLN G C 1
ATOM 7784 O O . GLN G 1 170 ? 12.142 39.542 43.895 1.00 54.31 158 GLN G O 1
ATOM 7790 N N . HIS G 1 171 ? 12.365 40.592 41.921 1.00 54.20 159 HIS G N 1
ATOM 7791 C CA . HIS G 1 171 ? 12.322 41.918 42.520 1.00 57.88 159 HIS G CA 1
ATOM 7792 C C . HIS G 1 171 ? 10.897 42.443 42.633 1.00 56.06 159 HIS G C 1
ATOM 7793 O O . HIS G 1 171 ? 10.703 43.618 42.962 1.00 58.11 159 HIS G O 1
ATOM 7800 N N . PHE G 1 172 ? 9.903 41.597 42.371 1.00 51.99 160 PHE G N 1
ATOM 7801 C CA . PHE G 1 172 ? 8.514 41.996 42.535 1.00 51.33 160 PHE G CA 1
ATOM 7802 C C . PHE G 1 172 ? 8.219 42.230 44.010 1.00 53.22 160 PHE G C 1
ATOM 7803 O O . PHE G 1 172 ? 8.595 41.424 44.869 1.00 52.69 160 PHE G O 1
ATOM 7811 N N . GLY G 1 173 ? 7.585 43.367 44.299 1.00 56.31 161 GLY G N 1
ATOM 7812 C CA . GLY G 1 173 ? 7.201 43.753 45.641 1.00 60.57 161 GLY G CA 1
ATOM 7813 C C . GLY G 1 173 ? 8.338 44.199 46.531 1.00 65.01 161 GLY G C 1
ATOM 7814 O O . GLY G 1 173 ? 8.078 44.805 47.579 1.00 68.35 161 GLY G O 1
ATOM 7815 N N . LYS G 1 174 ? 9.577 44.114 46.059 1.00 65.87 162 LYS G N 1
ATOM 7816 C CA . LYS G 1 174 ? 10.715 44.497 46.874 1.00 69.34 162 LYS G CA 1
ATOM 7817 C C . LYS G 1 174 ? 11.155 45.857 46.369 1.00 71.39 162 LYS G C 1
ATOM 7818 O O . LYS G 1 174 ? 10.359 46.799 46.376 1.00 73.18 162 LYS G O 1
ATOM 8675 N N . MET I 1 12 ? 26.901 2.814 4.788 1.00 44.97 0 MET I N 1
ATOM 8676 C CA . MET I 1 12 ? 25.745 1.927 4.799 1.00 43.17 0 MET I CA 1
ATOM 8677 C C . MET I 1 12 ? 24.645 2.396 3.836 1.00 41.77 0 MET I C 1
ATOM 8678 O O . MET I 1 12 ? 24.337 3.584 3.762 1.00 43.55 0 MET I O 1
ATOM 8680 N N . ALA I 1 13 ? 24.058 1.441 3.112 1.00 38.61 1 ALA I N 1
ATOM 8681 C CA . ALA I 1 13 ? 22.950 1.683 2.183 1.00 35.40 1 ALA I CA 1
ATOM 8682 C C . ALA I 1 13 ? 23.323 2.688 1.089 1.00 33.68 1 ALA I C 1
ATOM 8683 O O . ALA I 1 13 ? 22.731 3.758 0.957 1.00 34.76 1 ALA I O 1
ATOM 8685 N N . LYS I 1 14 ? 24.304 2.305 0.281 1.00 32.15 2 LYS I N 1
ATOM 8686 C CA . LYS I 1 14 ? 24.701 3.055 -0.903 1.00 31.80 2 LYS I CA 1
ATOM 8687 C C . LYS I 1 14 ? 24.798 2.098 -2.088 1.00 29.26 2 LYS I C 1
ATOM 8688 O O . LYS I 1 14 ? 25.148 0.923 -1.925 1.00 27.01 2 LYS I O 1
ATOM 8694 N N . PHE I 1 15 ? 24.450 2.605 -3.277 1.00 28.96 3 PHE I N 1
ATOM 8695 C CA . PHE I 1 15 ? 24.509 1.834 -4.517 1.00 27.55 3 PHE I CA 1
ATOM 8696 C C . PHE I 1 15 ? 25.874 1.979 -5.180 1.00 28.75 3 PHE I C 1
ATOM 8697 O O . PHE I 1 15 ? 26.391 3.093 -5.320 1.00 30.81 3 PHE I O 1
ATOM 8705 N N . PHE I 1 16 ? 26.426 0.851 -5.626 1.00 28.08 4 PHE I N 1
ATOM 8706 C CA . PHE I 1 16 ? 27.739 0.759 -6.245 1.00 29.70 4 PHE I CA 1
ATOM 8707 C C . PHE I 1 16 ? 27.669 -0.062 -7.525 1.00 30.37 4 PHE I C 1
ATOM 8708 O O . PHE I 1 16 ? 26.780 -0.896 -7.705 1.00 30.27 4 PHE I O 1
ATOM 8716 N N . THR I 1 17 ? 28.647 0.171 -8.396 1.00 29.21 5 THR I N 1
ATOM 8717 C CA . THR I 1 17 ? 29.045 -0.754 -9.448 1.00 29.78 5 THR I CA 1
ATOM 8718 C C . THR I 1 17 ? 30.449 -1.264 -9.152 1.00 29.68 5 THR I C 1
ATOM 8719 O O . THR I 1 17 ? 31.213 -0.635 -8.416 1.00 30.43 5 THR I O 1
ATOM 8723 N N . ILE I 1 18 ? 30.787 -2.412 -9.737 1.00 29.95 6 ILE I N 1
ATOM 8724 C CA . ILE I 1 18 ? 32.082 -3.051 -9.530 1.00 31.69 6 ILE I CA 1
ATOM 8725 C C . ILE I 1 18 ? 32.724 -3.317 -10.889 1.00 34.64 6 ILE I C 1
ATOM 8726 O O . ILE I 1 18 ? 32.050 -3.749 -11.831 1.00 35.38 6 ILE I O 1
ATOM 8731 N N . SER I 1 19 ? 34.026 -3.041 -10.992 1.00 36.64 7 SER I N 1
ATOM 8732 C CA . SER I 1 19 ? 34.746 -3.168 -12.257 1.00 39.01 7 SER I CA 1
ATOM 8733 C C . SER I 1 19 ? 34.657 -4.584 -12.819 1.00 38.58 7 SER I C 1
ATOM 8734 O O . SER I 1 19 ? 34.665 -5.571 -12.077 1.00 38.55 7 SER I O 1
ATOM 8737 N N . SER I 1 20 ? 34.559 -4.675 -14.149 1.00 39.17 8 SER I N 1
ATOM 8738 C CA . SER I 1 20 ? 34.417 -5.973 -14.804 1.00 40.51 8 SER I CA 1
ATOM 8739 C C . SER I 1 20 ? 35.647 -6.850 -14.602 1.00 40.93 8 SER I C 1
ATOM 8740 O O . SER I 1 20 ? 35.523 -8.067 -14.428 1.00 41.74 8 SER I O 1
ATOM 8743 N N . SER I 1 21 ? 36.842 -6.255 -14.598 1.00 41.95 9 SER I N 1
ATOM 8744 C CA . SER I 1 21 ? 38.045 -7.068 -14.441 1.00 45.52 9 SER I CA 1
ATOM 8745 C C . SER I 1 21 ? 38.127 -7.660 -13.039 1.00 43.34 9 SER I C 1
ATOM 8746 O O . SER I 1 21 ? 38.564 -8.803 -12.868 1.00 44.25 9 SER I O 1
ATOM 8749 N N . TYR I 1 22 ? 37.721 -6.896 -12.022 1.00 40.67 10 TYR I N 1
ATOM 8750 C CA . TYR I 1 22 ? 37.676 -7.448 -10.671 1.00 39.58 10 TYR I CA 1
ATOM 8751 C C . TYR I 1 22 ? 36.703 -8.618 -10.595 1.00 39.77 10 TYR I C 1
ATOM 8752 O O . TYR I 1 22 ? 37.003 -9.648 -9.975 1.00 40.98 10 TYR I O 1
ATOM 8761 N N . ILE I 1 23 ? 35.527 -8.471 -11.216 1.00 38.63 11 ILE I N 1
ATOM 8762 C CA . ILE I 1 23 ? 34.545 -9.553 -11.244 1.00 37.17 11 ILE I CA 1
ATOM 8763 C C . ILE I 1 23 ? 35.132 -10.781 -11.935 1.00 37.88 11 ILE I C 1
ATOM 8764 O O . ILE I 1 23 ? 34.926 -11.917 -11.496 1.00 38.14 11 ILE I O 1
ATOM 8769 N N . LYS I 1 24 ? 35.887 -10.566 -13.014 1.00 38.69 12 LYS I N 1
ATOM 8770 C CA . LYS I 1 24 ? 36.542 -11.665 -13.720 1.00 39.51 12 LYS I CA 1
ATOM 8771 C C . LYS I 1 24 ? 37.537 -12.385 -12.815 1.00 39.36 12 LYS I C 1
ATOM 8772 O O . LYS I 1 24 ? 37.520 -13.622 -12.690 1.00 41.22 12 LYS I O 1
ATOM 8778 N N . TYR I 1 25 ? 38.428 -11.613 -12.192 1.00 38.47 13 TYR I N 1
ATOM 8779 C CA . TYR I 1 25 ? 39.410 -12.163 -11.267 1.00 39.47 13 TYR I CA 1
ATOM 8780 C C . TYR I 1 25 ? 38.742 -13.004 -10.188 1.00 38.72 13 TYR I C 1
ATOM 8781 O O . TYR I 1 25 ? 39.137 -14.149 -9.944 1.00 40.67 13 TYR I O 1
ATOM 8790 N N . LEU I 1 26 ? 37.710 -12.460 -9.538 1.00 37.85 14 LEU I N 1
ATOM 8791 C CA . LEU I 1 26 ? 37.046 -13.225 -8.485 1.00 37.12 14 LEU I CA 1
ATOM 8792 C C . LEU I 1 26 ? 36.345 -14.458 -9.045 1.00 38.26 14 LEU I C 1
ATOM 8793 O O . LEU I 1 26 ? 36.379 -15.527 -8.424 1.00 37.90 14 LEU I O 1
ATOM 8798 N N . LYS I 1 27 ? 35.737 -14.345 -10.233 1.00 39.74 15 LYS I N 1
ATOM 8799 C CA . LYS I 1 27 ? 35.056 -15.489 -10.830 1.00 40.48 15 LYS I CA 1
ATOM 8800 C C . LYS I 1 27 ? 36.019 -16.632 -11.085 1.00 43.05 15 LYS I C 1
ATOM 8801 O O . LYS I 1 27 ? 35.614 -17.799 -11.076 1.00 43.44 15 LYS I O 1
ATOM 8807 N N . ASP I 1 28 ? 37.298 -16.317 -11.304 1.00 44.86 16 ASP I N 1
ATOM 8808 C CA . ASP I 1 28 ? 38.281 -17.381 -11.504 1.00 48.14 16 ASP I CA 1
ATOM 8809 C C . ASP I 1 28 ? 38.351 -18.335 -10.315 1.00 48.05 16 ASP I C 1
ATOM 8810 O O . ASP I 1 28 ? 38.661 -19.518 -10.492 1.00 48.33 16 ASP I O 1
ATOM 8815 N N . PHE I 1 29 ? 38.057 -17.854 -9.104 1.00 46.97 17 PHE I N 1
ATOM 8816 C CA . PHE I 1 29 ? 38.114 -18.700 -7.920 1.00 47.09 17 PHE I CA 1
ATOM 8817 C C . PHE I 1 29 ? 36.751 -19.206 -7.474 1.00 44.26 17 PHE I C 1
ATOM 8818 O O . PHE I 1 29 ? 36.686 -20.196 -6.737 1.00 44.08 17 PHE I O 1
ATOM 8826 N N . ASP I 1 30 ? 35.672 -18.560 -7.901 1.00 43.00 18 ASP I N 1
ATOM 8827 C CA . ASP I 1 30 ? 34.333 -18.935 -7.460 1.00 41.85 18 ASP I CA 1
ATOM 8828 C C . ASP I 1 30 ? 33.352 -18.492 -8.535 1.00 41.24 18 ASP I C 1
ATOM 8829 O O . ASP I 1 30 ? 33.044 -17.302 -8.633 1.00 40.75 18 ASP I O 1
ATOM 8834 N N . ASP I 1 31 ? 32.827 -19.453 -9.300 1.00 42.08 19 ASP I N 1
ATOM 8835 C CA . ASP I 1 31 ? 31.959 -19.141 -10.433 1.00 42.66 19 ASP I CA 1
ATOM 8836 C C . ASP I 1 31 ? 30.588 -18.615 -10.020 1.00 40.05 19 ASP I C 1
ATOM 8837 O O . ASP I 1 31 ? 29.789 -18.268 -10.894 1.00 40.84 19 ASP I O 1
ATOM 8842 N N . LYS I 1 32 ? 30.279 -18.558 -8.731 1.00 38.07 20 LYS I N 1
ATOM 8843 C CA . LYS I 1 32 ? 28.995 -18.031 -8.297 1.00 35.08 20 LYS I CA 1
ATOM 8844 C C . LYS I 1 32 ? 29.009 -16.523 -8.093 1.00 31.18 20 LYS I C 1
ATOM 8845 O O . LYS I 1 32 ? 27.952 -15.937 -7.836 1.00 29.11 20 LYS I O 1
ATOM 8851 N N . VAL I 1 33 ? 30.170 -15.889 -8.210 1.00 30.49 21 VAL I N 1
ATOM 8852 C CA . VAL I 1 33 ? 30.298 -14.433 -8.219 1.00 30.18 21 VAL I CA 1
ATOM 8853 C C . VAL I 1 33 ? 29.356 -13.875 -9.283 1.00 28.39 21 VAL I C 1
ATOM 8854 O O . VAL I 1 33 ? 29.240 -14.462 -10.368 1.00 31.02 21 VAL I O 1
ATOM 8858 N N . PRO I 1 34 ? 28.621 -12.800 -8.996 1.00 25.74 22 PRO I N 1
ATOM 8859 C CA . PRO I 1 34 ? 27.572 -12.352 -9.922 1.00 25.66 22 PRO I CA 1
ATOM 8860 C C . PRO I 1 34 ? 28.105 -12.041 -11.314 1.00 29.61 22 PRO I C 1
ATOM 8861 O O . PRO I 1 34 ? 29.202 -11.503 -11.481 1.00 30.86 22 PRO I O 1
ATOM 8865 N N . ASN I 1 35 ? 27.300 -12.391 -12.315 1.00 30.83 23 ASN I N 1
ATOM 8866 C CA . ASN I 1 35 ? 27.575 -12.003 -13.689 1.00 35.55 23 ASN I CA 1
ATOM 8867 C C . ASN I 1 35 ? 27.618 -10.488 -13.824 1.00 38.54 23 ASN I C 1
ATOM 8868 O O . ASN I 1 35 ? 26.783 -9.768 -13.266 1.00 36.57 23 ASN I O 1
ATOM 8873 N N . SER I 1 36 ? 28.618 -10.008 -14.559 1.00 42.50 24 SER I N 1
ATOM 8874 C CA . SER I 1 36 ? 28.772 -8.589 -14.832 1.00 44.91 24 SER I CA 1
ATOM 8875 C C . SER I 1 36 ? 28.367 -8.228 -16.251 1.00 47.39 24 SER I C 1
ATOM 8876 O O . SER I 1 36 ? 28.038 -7.064 -16.509 1.00 46.31 24 SER I O 1
ATOM 8879 N N . GLU I 1 37 ? 28.292 -9.211 -17.145 1.00 50.06 25 GLU I N 1
ATOM 8880 C CA . GLU I 1 37 ? 27.953 -8.972 -18.536 1.00 52.55 25 GLU I CA 1
ATOM 8881 C C . GLU I 1 37 ? 26.785 -9.859 -18.928 1.00 51.30 25 GLU I C 1
ATOM 8882 O O . GLU I 1 37 ? 26.743 -11.041 -18.573 1.00 52.91 25 GLU I O 1
ATOM 8888 N N . ASP I 1 38 ? 25.856 -9.281 -19.672 1.00 47.93 26 ASP I N 1
ATOM 8889 C CA . ASP I 1 38 ? 24.672 -9.961 -20.168 1.00 45.48 26 ASP I CA 1
ATOM 8890 C C . ASP I 1 38 ? 24.009 -9.014 -21.155 1.00 42.46 26 ASP I C 1
ATOM 8891 O O . ASP I 1 38 ? 23.682 -7.878 -20.790 1.00 40.35 26 ASP I O 1
ATOM 8896 N N . PRO I 1 39 ? 23.761 -9.446 -22.392 1.00 42.18 27 PRO I N 1
ATOM 8897 C CA . PRO I 1 39 ? 23.129 -8.542 -23.366 1.00 42.28 27 PRO I CA 1
ATOM 8898 C C . PRO I 1 39 ? 21.753 -8.058 -22.937 1.00 41.16 27 PRO I C 1
ATOM 8899 O O . PRO I 1 39 ? 21.320 -6.989 -23.386 1.00 41.30 27 PRO I O 1
ATOM 8903 N N . THR I 1 40 ? 21.060 -8.804 -22.072 1.00 40.07 28 THR I N 1
ATOM 8904 C CA . THR I 1 40 ? 19.746 -8.398 -21.592 1.00 41.31 28 THR I CA 1
ATOM 8905 C C . THR I 1 40 ? 19.794 -7.282 -20.549 1.00 40.36 28 THR I C 1
ATOM 8906 O O . THR I 1 40 ? 18.748 -6.693 -20.258 1.00 41.19 28 THR I O 1
ATOM 8910 N N . TYR I 1 41 ? 20.952 -6.997 -19.952 1.00 38.65 29 TYR I N 1
ATOM 8911 C CA . TYR I 1 41 ? 21.016 -5.968 -18.916 1.00 37.36 29 TYR I CA 1
ATOM 8912 C C . TYR I 1 41 ? 20.812 -4.584 -19.529 1.00 39.13 29 TYR I C 1
ATOM 8913 O O . TYR I 1 41 ? 21.531 -4.194 -20.454 1.00 39.81 29 TYR I O 1
ATOM 8922 N N . ASN I 1 42 ? 19.825 -3.847 -19.018 1.00 38.88 30 ASN I N 1
ATOM 8923 C CA . ASN I 1 42 ? 19.624 -2.461 -19.435 1.00 39.62 30 ASN I CA 1
ATOM 8924 C C . ASN I 1 42 ? 20.570 -1.517 -18.705 1.00 38.86 30 ASN I C 1
ATOM 8925 O O . ASN I 1 42 ? 21.032 -0.527 -19.276 1.00 41.38 30 ASN I O 1
ATOM 8930 N N . ASN I 1 43 ? 20.859 -1.803 -17.447 1.00 37.02 31 ASN I N 1
ATOM 8931 C CA . ASN I 1 43 ? 21.764 -1.021 -16.624 1.00 35.46 31 ASN I CA 1
ATOM 8932 C C . ASN I 1 43 ? 22.835 -1.945 -16.077 1.00 34.49 31 ASN I C 1
ATOM 8933 O O . ASN I 1 43 ? 22.681 -3.170 -16.110 1.00 34.10 31 ASN I O 1
ATOM 8938 N N . PRO I 1 44 ? 23.946 -1.397 -15.590 1.00 33.72 32 PRO I N 1
ATOM 8939 C CA . PRO I 1 44 ? 24.946 -2.247 -14.939 1.00 33.39 32 PRO I CA 1
ATOM 8940 C C . PRO I 1 44 ? 24.357 -2.926 -13.711 1.00 30.98 32 PRO I C 1
ATOM 8941 O O . PRO I 1 44 ? 23.359 -2.482 -13.140 1.00 31.27 32 PRO I O 1
ATOM 8945 N N . LYS I 1 45 ? 24.977 -4.034 -13.325 1.00 28.33 33 LYS I N 1
ATOM 8946 C CA . LYS I 1 45 ? 24.582 -4.726 -12.106 1.00 27.74 33 LYS I CA 1
ATOM 8947 C C . LYS I 1 45 ? 24.836 -3.837 -10.896 1.00 27.67 33 LYS I C 1
ATOM 8948 O O . LYS I 1 45 ? 25.973 -3.433 -10.641 1.00 29.83 33 LYS I O 1
ATOM 8954 N N . ALA I 1 46 ? 23.778 -3.516 -10.159 1.00 27.62 34 ALA I N 1
ATOM 8955 C CA . ALA I 1 46 ? 23.901 -2.678 -8.972 1.00 27.22 34 ALA I CA 1
ATOM 8956 C C . ALA I 1 46 ? 24.169 -3.519 -7.728 1.00 27.54 34 ALA I C 1
ATOM 8957 O O . ALA I 1 46 ? 23.622 -4.613 -7.565 1.00 29.29 34 ALA I O 1
ATOM 8959 N N . PHE I 1 47 ? 25.033 -3.005 -6.860 1.00 25.68 35 PHE I N 1
ATOM 8960 C CA . PHE I 1 47 ? 25.318 -3.602 -5.566 1.00 24.46 35 PHE I CA 1
ATOM 8961 C C . PHE I 1 47 ? 24.951 -2.618 -4.464 1.00 24.85 35 PHE I C 1
ATOM 8962 O O . PHE I 1 47 ? 25.026 -1.405 -4.650 1.00 27.18 35 PHE I O 1
ATOM 8970 N N . ILE I 1 48 ? 24.579 -3.138 -3.303 1.00 22.91 36 ILE I N 1
ATOM 8971 C CA . ILE I 1 48 ? 24.309 -2.309 -2.138 1.00 25.97 36 ILE I CA 1
ATOM 8972 C C . ILE I 1 48 ? 25.406 -2.566 -1.111 1.00 28.28 36 ILE I C 1
ATOM 8973 O O . ILE I 1 48 ? 25.884 -3.699 -0.964 1.00 28.97 36 ILE I O 1
ATOM 8978 N N . GLY I 1 49 ? 25.836 -1.507 -0.432 1.00 29.54 37 GLY I N 1
ATOM 8979 C CA . GLY I 1 49 ? 26.887 -1.674 0.558 1.00 30.18 37 GLY I CA 1
ATOM 8980 C C . GLY I 1 49 ? 27.070 -0.423 1.388 1.00 29.38 37 GLY I C 1
ATOM 8981 O O . GLY I 1 49 ? 26.448 0.610 1.136 1.00 29.16 37 GLY I O 1
ATOM 8982 N N . ILE I 1 50 ? 27.949 -0.525 2.383 1.00 27.80 38 ILE I N 1
ATOM 8983 C CA . ILE I 1 50 ? 28.635 -1.764 2.718 1.00 27.67 38 ILE I CA 1
ATOM 8984 C C . ILE I 1 50 ? 27.761 -2.596 3.652 1.00 27.47 38 ILE I C 1
ATOM 8985 O O . ILE I 1 50 ? 27.401 -2.132 4.729 1.00 28.87 38 ILE I O 1
ATOM 8990 N N . VAL I 1 51 ? 27.410 -3.820 3.249 1.00 25.95 39 VAL I N 1
ATOM 8991 C CA . VAL I 1 51 ? 26.472 -4.599 4.057 1.00 27.30 39 VAL I CA 1
ATOM 8992 C C . VAL I 1 51 ? 27.150 -5.288 5.227 1.00 28.89 39 VAL I C 1
ATOM 8993 O O . VAL I 1 51 ? 26.486 -5.609 6.221 1.00 30.75 39 VAL I O 1
ATOM 8997 N N . LEU I 1 52 ? 28.450 -5.535 5.133 1.00 27.84 40 LEU I N 1
ATOM 8998 C CA . LEU I 1 52 ? 29.171 -6.227 6.183 1.00 28.22 40 LEU I CA 1
ATOM 8999 C C . LEU I 1 52 ? 30.633 -5.825 6.108 1.00 28.59 40 LEU I C 1
ATOM 9000 O O . LEU I 1 52 ? 31.206 -5.743 5.019 1.00 27.41 40 LEU I O 1
ATOM 9005 N N . GLU I 1 53 ? 31.220 -5.550 7.269 1.00 28.85 41 GLU I N 1
ATOM 9006 C CA . GLU I 1 53 ? 32.654 -5.330 7.399 1.00 32.29 41 GLU I CA 1
ATOM 9007 C C . GLU I 1 53 ? 33.147 -6.267 8.490 1.00 33.60 41 GLU I C 1
ATOM 9008 O O . GLU I 1 53 ? 32.796 -6.095 9.661 1.00 35.56 41 GLU I O 1
ATOM 9014 N N . ILE I 1 54 ? 33.951 -7.259 8.113 1.00 32.87 42 ILE I N 1
ATOM 9015 C CA . ILE I 1 54 ? 34.400 -8.279 9.059 1.00 35.63 42 ILE I CA 1
ATOM 9016 C C . ILE I 1 54 ? 35.835 -8.668 8.728 1.00 36.99 42 ILE I C 1
ATOM 9017 O O . ILE I 1 54 ? 36.160 -8.963 7.572 1.00 37.49 42 ILE I O 1
ATOM 9022 N N . GLU I 1 55 ? 36.695 -8.657 9.747 1.00 37.95 43 GLU I N 1
ATOM 9023 C CA . GLU I 1 55 ? 38.098 -9.041 9.607 1.00 40.11 43 GLU I CA 1
ATOM 9024 C C . GLU I 1 55 ? 38.782 -8.237 8.503 1.00 39.61 43 GLU I C 1
ATOM 9025 O O . GLU I 1 55 ? 39.610 -8.753 7.748 1.00 38.60 43 GLU I O 1
ATOM 9031 N N . GLY I 1 56 ? 38.430 -6.953 8.417 1.00 39.32 44 GLY I N 1
ATOM 9032 C CA . GLY I 1 56 ? 38.975 -6.040 7.435 1.00 39.54 44 GLY I CA 1
ATOM 9033 C C . GLY I 1 56 ? 38.375 -6.137 6.050 1.00 38.65 44 GLY I C 1
ATOM 9034 O O . GLY I 1 56 ? 38.708 -5.308 5.190 1.00 39.51 44 GLY I O 1
ATOM 9035 N N . HIS I 1 57 ? 37.486 -7.096 5.803 1.00 37.25 45 HIS I N 1
ATOM 9036 C CA . HIS I 1 57 ? 36.863 -7.254 4.495 1.00 35.60 45 HIS I CA 1
ATOM 9037 C C . HIS I 1 57 ? 35.546 -6.494 4.462 1.00 34.54 45 HIS I C 1
ATOM 9038 O O . HIS I 1 57 ? 34.728 -6.618 5.380 1.00 36.19 45 HIS I O 1
ATOM 9045 N N . LYS I 1 58 ? 35.345 -5.716 3.402 1.00 33.00 46 LYS I N 1
ATOM 9046 C CA . LYS I 1 58 ? 34.107 -4.986 3.162 1.00 30.86 46 LYS I CA 1
ATOM 9047 C C . LYS I 1 58 ? 33.333 -5.678 2.050 1.00 31.42 46 LYS I C 1
ATOM 9048 O O . LYS I 1 58 ? 33.901 -5.989 0.999 1.00 34.73 46 LYS I O 1
ATOM 9054 N N . TYR I 1 59 ? 32.041 -5.901 2.272 1.00 29.01 47 TYR I N 1
ATOM 9055 C CA . TYR I 1 59 ? 31.211 -6.682 1.368 1.00 27.63 47 TYR I CA 1
ATOM 9056 C C . TYR I 1 59 ? 30.181 -5.808 0.667 1.00 28.52 47 TYR I C 1
ATOM 9057 O O . TYR I 1 59 ? 29.589 -4.917 1.281 1.00 29.40 47 TYR I O 1
ATOM 9066 N N . LEU I 1 60 ? 29.971 -6.075 -0.622 1.00 27.59 48 LEU I N 1
ATOM 9067 C CA . LEU I 1 60 ? 28.866 -5.512 -1.386 1.00 26.80 48 LEU I CA 1
ATOM 9068 C C . LEU I 1 60 ? 27.969 -6.654 -1.835 1.00 26.18 48 LEU I C 1
ATOM 9069 O O . LEU I 1 60 ? 28.459 -7.722 -2.209 1.00 26.93 48 LEU I O 1
ATOM 9074 N N . ALA I 1 61 ? 26.657 -6.432 -1.797 1.00 24.65 49 ALA I N 1
ATOM 9075 C CA . ALA I 1 61 ? 25.757 -7.506 -2.184 1.00 23.80 49 ALA I CA 1
ATOM 9076 C C . ALA I 1 61 ? 24.979 -7.134 -3.440 1.00 23.19 49 ALA I C 1
ATOM 9077 O O . ALA I 1 61 ? 24.546 -5.985 -3.585 1.00 23.77 49 ALA I O 1
ATOM 9079 N N . PRO I 1 62 ? 24.782 -8.078 -4.359 1.00 21.14 50 PRO I N 1
ATOM 9080 C CA . PRO I 1 62 ? 24.087 -7.751 -5.609 1.00 21.81 50 PRO I CA 1
ATOM 9081 C C . PRO I 1 62 ? 22.589 -7.589 -5.409 1.00 23.25 50 PRO I C 1
ATOM 9082 O O . PRO I 1 62 ? 21.964 -8.298 -4.618 1.00 22.07 50 PRO I O 1
ATOM 9086 N N . LEU I 1 63 ? 22.016 -6.641 -6.144 1.00 27.44 51 LEU I N 1
ATOM 9087 C CA . LEU I 1 63 ? 20.571 -6.502 -6.252 1.00 28.11 51 LEU I CA 1
ATOM 9088 C C . LEU I 1 63 ? 20.087 -7.356 -7.410 1.00 28.12 51 LEU I C 1
ATOM 9089 O O . LEU I 1 63 ? 20.828 -7.611 -8.361 1.00 30.02 51 LEU I O 1
ATOM 9094 N N . THR I 1 64 ? 18.847 -7.824 -7.322 1.00 28.15 52 THR I N 1
ATOM 9095 C CA . THR I 1 64 ? 18.321 -8.621 -8.419 1.00 29.69 52 THR I CA 1
ATOM 9096 C C . THR I 1 64 ? 16.826 -8.381 -8.583 1.00 29.36 52 THR I C 1
ATOM 9097 O O . THR I 1 64 ? 16.094 -8.207 -7.600 1.00 29.86 52 THR I O 1
ATOM 9101 N N . SER I 1 65 ? 16.397 -8.361 -9.847 1.00 27.54 53 SER I N 1
ATOM 9102 C CA . SER I 1 65 ? 15.020 -8.086 -10.218 1.00 27.71 53 SER I CA 1
ATOM 9103 C C . SER I 1 65 ? 14.131 -9.294 -9.919 1.00 28.49 53 SER I C 1
ATOM 9104 O O . SER I 1 65 ? 14.627 -10.404 -9.723 1.00 28.89 53 SER I O 1
ATOM 9107 N N . PRO I 1 66 ? 12.809 -9.105 -9.882 1.00 30.41 54 PRO I N 1
ATOM 9108 C CA . PRO I 1 66 ? 11.928 -10.214 -9.494 1.00 32.49 54 PRO I CA 1
ATOM 9109 C C . PRO I 1 66 ? 12.107 -11.425 -10.395 1.00 33.70 54 PRO I C 1
ATOM 9110 O O . PRO I 1 66 ? 12.271 -11.308 -11.613 1.00 34.06 54 PRO I O 1
ATOM 9114 N N . LYS I 1 67 ? 12.069 -12.596 -9.771 1.00 33.72 55 LYS I N 1
ATOM 9115 C CA . LYS I 1 67 ? 12.017 -13.870 -10.464 1.00 36.38 55 LYS I CA 1
ATOM 9116 C C . LYS I 1 67 ? 10.871 -14.667 -9.865 1.00 39.23 55 LYS I C 1
ATOM 9117 O O . LYS I 1 67 ? 10.472 -14.428 -8.722 1.00 39.36 55 LYS I O 1
ATOM 9123 N N . ALA I 1 68 ? 10.323 -15.601 -10.649 1.00 41.71 56 ALA I N 1
ATOM 9124 C CA . ALA I 1 68 ? 9.172 -16.363 -10.173 1.00 42.33 56 ALA I CA 1
ATOM 9125 C C . ALA I 1 68 ? 9.493 -17.072 -8.863 1.00 42.54 56 ALA I C 1
ATOM 9126 O O . ALA I 1 68 ? 8.701 -17.029 -7.911 1.00 44.09 56 ALA I O 1
ATOM 9128 N N . TRP I 1 69 ? 10.680 -17.675 -8.772 1.00 42.35 57 TRP I N 1
ATOM 9129 C CA . TRP I 1 69 ? 11.034 -18.428 -7.576 1.00 43.34 57 TRP I CA 1
ATOM 9130 C C . TRP I 1 69 ? 11.140 -17.541 -6.339 1.00 41.27 57 TRP I C 1
ATOM 9131 O O . TRP I 1 69 ? 11.089 -18.061 -5.219 1.00 42.08 57 TRP I O 1
ATOM 9142 N N . HIS I 1 70 ? 11.245 -16.218 -6.509 1.00 38.54 58 HIS I N 1
ATOM 9143 C CA . HIS I 1 70 ? 11.225 -15.324 -5.353 1.00 38.19 58 HIS I CA 1
ATOM 9144 C C . HIS I 1 70 ? 9.967 -15.494 -4.513 1.00 40.55 58 HIS I C 1
ATOM 9145 O O . HIS I 1 70 ? 9.987 -15.171 -3.322 1.00 39.23 58 HIS I O 1
ATOM 9152 N N . ALA I 1 71 ? 8.874 -15.987 -5.102 1.00 44.21 59 ALA I N 1
ATOM 9153 C CA . ALA I 1 71 ? 7.666 -16.189 -4.312 1.00 46.07 59 ALA I CA 1
ATOM 9154 C C . ALA I 1 71 ? 7.871 -17.215 -3.204 1.00 46.17 59 ALA I C 1
ATOM 9155 O O . ALA I 1 71 ? 7.155 -17.177 -2.199 1.00 46.40 59 ALA I O 1
ATOM 9157 N N . ASN I 1 72 ? 8.825 -18.131 -3.366 1.00 46.22 60 ASN I N 1
ATOM 9158 C CA . ASN I 1 72 ? 9.080 -19.185 -2.392 1.00 46.29 60 ASN I CA 1
ATOM 9159 C C . ASN I 1 72 ? 10.150 -18.818 -1.363 1.00 43.70 60 ASN I C 1
ATOM 9160 O O . ASN I 1 72 ? 10.564 -19.687 -0.590 1.00 45.01 60 ASN I O 1
ATOM 9165 N N . VAL I 1 73 ? 10.618 -17.574 -1.344 1.00 39.72 61 VAL I N 1
ATOM 9166 C CA . VAL I 1 73 ? 11.662 -17.161 -0.407 1.00 37.76 61 VAL I CA 1
ATOM 9167 C C . VAL I 1 73 ? 11.042 -16.867 0.952 1.00 37.83 61 VAL I C 1
ATOM 9168 O O . VAL I 1 73 ? 10.074 -16.104 1.055 1.00 38.45 61 VAL I O 1
ATOM 9172 N N . LYS I 1 74 ? 11.599 -17.471 2.001 1.00 38.09 62 LYS I N 1
ATOM 9173 C CA . LYS I 1 74 ? 11.158 -17.216 3.366 1.00 37.13 62 LYS I CA 1
ATOM 9174 C C . LYS I 1 74 ? 11.929 -16.038 3.950 1.00 34.69 62 LYS I C 1
ATOM 9175 O O . LYS I 1 74 ? 13.115 -15.855 3.667 1.00 34.10 62 LYS I O 1
ATOM 9181 N N . GLU I 1 75 ? 11.234 -15.226 4.753 1.00 34.44 63 GLU I N 1
ATOM 9182 C CA . GLU I 1 75 ? 11.858 -14.055 5.363 1.00 35.30 63 GLU I CA 1
ATOM 9183 C C . GLU I 1 75 ? 13.016 -14.448 6.269 1.00 34.97 63 GLU I C 1
ATOM 9184 O O . GLU I 1 75 ? 13.970 -13.676 6.429 1.00 33.65 63 GLU I O 1
ATOM 9190 N N . SER I 1 76 ? 12.940 -15.636 6.879 1.00 34.69 64 SER I N 1
ATOM 9191 C CA . SER I 1 76 ? 13.945 -16.092 7.830 1.00 34.56 64 SER I CA 1
ATOM 9192 C C . SER I 1 76 ? 15.276 -16.447 7.183 1.00 33.22 64 SER I C 1
ATOM 9193 O O . SER I 1 76 ? 16.263 -16.616 7.903 1.00 33.33 64 SER I O 1
ATOM 9196 N N . SER I 1 77 ? 15.334 -16.576 5.867 1.00 31.72 65 SER I N 1
ATOM 9197 C CA . SER I 1 77 ? 16.575 -16.978 5.213 1.00 30.69 65 SER I CA 1
ATOM 9198 C C . SER I 1 77 ? 17.546 -15.809 5.151 1.00 29.71 65 SER I C 1
ATOM 9199 O O . SER I 1 77 ? 17.220 -14.774 4.561 1.00 30.21 65 SER I O 1
ATOM 9202 N N . PRO I 1 78 ? 18.755 -15.936 5.712 1.00 29.56 66 PRO I N 1
ATOM 9203 C CA . PRO I 1 78 ? 19.745 -14.857 5.589 1.00 28.25 66 PRO I CA 1
ATOM 9204 C C . PRO I 1 78 ? 20.384 -14.768 4.215 1.00 27.53 66 PRO I C 1
ATOM 9205 O O . PRO I 1 78 ? 21.181 -13.854 3.982 1.00 27.36 66 PRO I O 1
ATOM 9209 N N . ALA I 1 79 ? 20.053 -15.679 3.299 1.00 28.83 67 ALA I N 1
ATOM 9210 C CA . ALA I 1 79 ? 20.575 -15.605 1.940 1.00 30.00 67 ALA I CA 1
ATOM 9211 C C . ALA I 1 79 ? 19.952 -14.471 1.137 1.00 30.83 67 ALA I C 1
ATOM 9212 O O . ALA I 1 79 ? 20.486 -14.113 0.082 1.00 31.02 67 ALA I O 1
ATOM 9214 N N . PHE I 1 80 ? 18.822 -13.926 1.585 1.00 29.78 68 PHE I N 1
ATOM 9215 C CA . PHE I 1 80 ? 18.097 -12.921 0.823 1.00 28.78 68 PHE I CA 1
ATOM 9216 C C . PHE I 1 80 ? 17.574 -11.828 1.745 1.00 29.09 68 PHE I C 1
ATOM 9217 O O . PHE I 1 80 ? 17.346 -12.048 2.937 1.00 30.93 68 PHE I O 1
ATOM 9225 N N . PHE I 1 81 ? 17.386 -10.641 1.179 1.00 27.65 69 PHE I N 1
ATOM 9226 C CA . PHE I 1 81 ? 16.590 -9.593 1.808 1.00 28.33 69 PHE I CA 1
ATOM 9227 C C . PHE I 1 81 ? 15.607 -9.070 0.766 1.00 28.26 69 PHE I C 1
ATOM 9228 O O . PHE I 1 81 ? 15.986 -8.300 -0.124 1.00 27.54 69 PHE I O 1
ATOM 9236 N N . LYS I 1 82 ? 14.349 -9.487 0.887 1.00 29.41 70 LYS I N 1
ATOM 9237 C CA . LYS I 1 82 ? 13.318 -9.068 -0.050 1.00 32.19 70 LYS I CA 1
ATOM 9238 C C . LYS I 1 82 ? 13.060 -7.571 0.076 1.00 32.31 70 LYS I C 1
ATOM 9239 O O . LYS I 1 82 ? 13.031 -7.019 1.180 1.00 33.30 70 LYS I O 1
ATOM 9245 N N . LEU I 1 83 ? 12.856 -6.915 -1.061 1.00 30.14 71 LEU I N 1
ATOM 9246 C CA . LEU I 1 83 ? 12.641 -5.478 -1.107 1.00 27.75 71 LEU I CA 1
ATOM 9247 C C . LEU I 1 83 ? 11.220 -5.168 -1.560 1.00 27.72 71 LEU I C 1
ATOM 9248 O O . LEU I 1 83 ? 10.667 -5.857 -2.423 1.00 29.29 71 LEU I O 1
ATOM 9253 N N . HIS I 1 84 ? 10.641 -4.119 -0.982 1.00 25.50 72 HIS I N 1
ATOM 9254 C CA . HIS I 1 84 ? 9.369 -3.590 -1.452 1.00 25.94 72 HIS I CA 1
ATOM 9255 C C . HIS I 1 84 ? 9.254 -2.143 -0.997 1.00 24.79 72 HIS I C 1
ATOM 9256 O O . HIS I 1 84 ? 9.987 -1.690 -0.113 1.00 24.11 72 HIS I O 1
ATOM 9263 N N . GLU I 1 85 ? 8.338 -1.414 -1.629 1.00 25.84 73 GLU I N 1
ATOM 9264 C CA . GLU I 1 85 ? 8.139 -0.016 -1.278 1.00 27.74 73 GLU I CA 1
ATOM 9265 C C . GLU I 1 85 ? 7.657 0.107 0.164 1.00 30.03 73 GLU I C 1
ATOM 9266 O O . GLU I 1 85 ? 6.831 -0.685 0.626 1.00 30.36 73 GLU I O 1
ATOM 9272 N N . ASN I 1 86 ? 8.192 1.102 0.877 1.00 32.49 74 ASN I N 1
ATOM 9273 C CA . ASN I 1 86 ? 7.767 1.402 2.244 1.00 33.98 74 ASN I CA 1
ATOM 9274 C C . ASN I 1 86 ? 6.258 1.562 2.325 1.00 33.69 74 ASN I C 1
ATOM 9275 O O . ASN I 1 86 ? 5.682 2.428 1.663 1.00 33.99 74 ASN I O 1
ATOM 9280 N N . GLY I 1 87 ? 5.622 0.735 3.153 1.00 34.25 75 GLY I N 1
ATOM 9281 C CA . GLY I 1 87 ? 4.191 0.805 3.362 1.00 35.72 75 GLY I CA 1
ATOM 9282 C C . GLY I 1 87 ? 3.342 0.297 2.219 1.00 36.18 75 GLY I C 1
ATOM 9283 O O . GLY I 1 87 ? 2.110 0.340 2.319 1.00 38.14 75 GLY I O 1
ATOM 9284 N N . VAL I 1 88 ? 3.951 -0.188 1.143 1.00 34.00 76 VAL I N 1
ATOM 9285 C CA . VAL I 1 88 ? 3.222 -0.744 0.007 1.00 34.26 76 VAL I CA 1
ATOM 9286 C C . VAL I 1 88 ? 3.808 -2.119 -0.288 1.00 35.65 76 VAL I C 1
ATOM 9287 O O . VAL I 1 88 ? 4.574 -2.272 -1.252 1.00 36.35 76 VAL I O 1
ATOM 9291 N N . PRO I 1 89 ? 3.478 -3.138 0.510 1.00 36.38 77 PRO I N 1
ATOM 9292 C CA . PRO I 1 89 ? 4.123 -4.452 0.335 1.00 35.27 77 PRO I CA 1
ATOM 9293 C C . PRO I 1 89 ? 3.878 -5.083 -1.025 1.00 37.09 77 PRO I C 1
ATOM 9294 O O . PRO I 1 89 ? 4.690 -5.907 -1.464 1.00 37.45 77 PRO I O 1
ATOM 9298 N N . ASP I 1 90 ? 2.778 -4.740 -1.701 1.00 39.12 78 ASP I N 1
ATOM 9299 C CA . ASP I 1 90 ? 2.511 -5.315 -3.015 1.00 42.36 78 ASP I CA 1
ATOM 9300 C C . ASP I 1 90 ? 3.480 -4.805 -4.076 1.00 40.00 78 ASP I C 1
ATOM 9301 O O . ASP I 1 90 ? 3.602 -5.429 -5.135 1.00 40.60 78 ASP I O 1
ATOM 9306 N N . ASN I 1 91 ? 4.178 -3.699 -3.816 1.00 36.82 79 ASN I N 1
ATOM 9307 C CA . ASN I 1 91 ? 5.134 -3.148 -4.776 1.00 34.31 79 ASN I CA 1
ATOM 9308 C C . ASN I 1 91 ? 6.490 -3.794 -4.511 1.00 32.92 79 ASN I C 1
ATOM 9309 O O . ASN I 1 91 ? 7.390 -3.214 -3.907 1.00 32.14 79 ASN I O 1
ATOM 9314 N N . GLN I 1 92 ? 6.632 -5.024 -4.994 1.00 33.55 80 GLN I N 1
ATOM 9315 C CA . GLN I 1 92 ? 7.868 -5.767 -4.800 1.00 32.74 80 GLN I CA 1
ATOM 9316 C C . GLN I 1 92 ? 8.984 -5.142 -5.625 1.00 28.99 80 GLN I C 1
ATOM 9317 O O . GLN I 1 92 ? 8.792 -4.793 -6.792 1.00 28.09 80 GLN I O 1
ATOM 9323 N N . LEU I 1 93 ? 10.154 -5.001 -5.012 1.00 25.94 81 LEU I N 1
ATOM 9324 C CA . LEU I 1 93 ? 11.288 -4.325 -5.630 1.00 24.62 81 LEU I CA 1
ATOM 9325 C C . LEU I 1 93 ? 12.478 -5.267 -5.780 1.00 26.43 81 LEU I C 1
ATOM 9326 O O . LEU I 1 93 ? 13.633 -4.868 -5.619 1.00 27.56 81 LEU I O 1
ATOM 9331 N N . GLY I 1 94 ? 12.211 -6.537 -6.088 1.00 26.75 82 GLY I N 1
ATOM 9332 C CA . GLY I 1 94 ? 13.313 -7.477 -6.216 1.00 25.64 82 GLY I CA 1
ATOM 9333 C C . GLY I 1 94 ? 13.855 -7.827 -4.840 1.00 25.26 82 GLY I C 1
ATOM 9334 O O . GLY I 1 94 ? 13.155 -7.745 -3.827 1.00 25.34 82 GLY I O 1
ATOM 9335 N N . LEU I 1 95 ? 15.126 -8.223 -4.801 1.00 25.53 83 LEU I N 1
ATOM 9336 C CA . LEU I 1 95 ? 15.723 -8.554 -3.513 1.00 24.37 83 LEU I CA 1
ATOM 9337 C C . LEU I 1 95 ? 17.228 -8.331 -3.540 1.00 23.95 83 LEU I C 1
ATOM 9338 O O . LEU I 1 95 ? 17.853 -8.221 -4.601 1.00 24.85 83 LEU I O 1
ATOM 9343 N N . ILE I 1 96 ? 17.801 -8.248 -2.343 1.00 23.74 84 ILE I N 1
ATOM 9344 C CA . ILE I 1 96 ? 19.247 -8.281 -2.160 1.00 23.73 84 ILE I CA 1
ATOM 9345 C C . ILE I 1 96 ? 19.666 -9.741 -2.058 1.00 26.49 84 ILE I C 1
ATOM 9346 O O . ILE I 1 96 ? 19.228 -10.454 -1.147 1.00 27.09 84 ILE I O 1
ATOM 9351 N N . ASN I 1 97 ? 20.496 -10.191 -3.001 1.00 26.02 85 ASN I N 1
ATOM 9352 C CA . ASN I 1 97 ? 20.968 -11.574 -3.036 1.00 27.78 85 ASN I CA 1
ATOM 9353 C C . ASN I 1 97 ? 22.239 -11.657 -2.196 1.00 27.90 85 ASN I C 1
ATOM 9354 O O . ASN I 1 97 ? 23.364 -11.668 -2.703 1.00 29.43 85 ASN I O 1
ATOM 9359 N N . LEU I 1 98 ? 22.049 -11.704 -0.876 1.00 27.28 86 LEU I N 1
ATOM 9360 C CA . LEU I 1 98 ? 23.195 -11.703 0.029 1.00 26.85 86 LEU I CA 1
ATOM 9361 C C . LEU I 1 98 ? 24.071 -12.931 -0.174 1.00 28.68 86 LEU I C 1
ATOM 9362 O O . LEU I 1 98 ? 25.280 -12.872 0.067 1.00 29.47 86 LEU I O 1
ATOM 9367 N N . LYS I 1 99 ? 23.488 -14.049 -0.618 1.00 29.79 87 LYS I N 1
ATOM 9368 C CA . LYS I 1 99 ? 24.273 -15.265 -0.787 1.00 30.72 87 LYS I CA 1
ATOM 9369 C C . LYS I 1 99 ? 25.377 -15.104 -1.824 1.00 30.21 87 LYS I C 1
ATOM 9370 O O . LYS I 1 99 ? 26.314 -15.909 -1.844 1.00 33.08 87 LYS I O 1
ATOM 9376 N N . PHE I 1 100 ? 25.306 -14.079 -2.671 1.00 29.21 88 PHE I N 1
ATOM 9377 C CA . PHE I 1 100 ? 26.345 -13.820 -3.660 1.00 29.87 88 PHE I CA 1
ATOM 9378 C C . PHE I 1 100 ? 27.050 -12.493 -3.412 1.00 28.57 88 PHE I C 1
ATOM 9379 O O . PHE I 1 100 ? 27.558 -11.872 -4.345 1.00 27.76 88 PHE I O 1
ATOM 9387 N N . MET I 1 101 ? 27.073 -12.037 -2.161 1.00 26.05 89 MET I N 1
ATOM 9388 C CA . MET I 1 101 ? 27.884 -10.875 -1.841 1.00 25.47 89 MET I CA 1
ATOM 9389 C C . MET I 1 101 ? 29.364 -11.227 -1.945 1.00 25.80 89 MET I C 1
ATOM 9390 O O . MET I 1 101 ? 29.767 -12.388 -1.828 1.00 26.61 89 MET I O 1
ATOM 9395 N N . ILE I 1 102 ? 30.181 -10.203 -2.166 1.00 25.31 90 ILE I N 1
ATOM 9396 C CA . ILE I 1 102 ? 31.611 -10.404 -2.387 1.00 26.91 90 ILE I CA 1
ATOM 9397 C C . ILE I 1 102 ? 32.394 -9.359 -1.663 1.00 27.77 90 ILE I C 1
ATOM 9398 O O . ILE I 1 102 ? 31.916 -8.203 -1.445 1.00 27.46 90 ILE I O 1
ATOM 9403 N N . PRO I 1 103 ? 33.599 -9.676 -1.206 1.00 28.34 91 PRO I N 1
ATOM 9404 C CA . PRO I 1 103 ? 34.495 -8.669 -0.649 1.00 28.52 91 PRO I CA 1
ATOM 9405 C C . PRO I 1 103 ? 35.086 -7.816 -1.759 1.00 28.92 91 PRO I C 1
ATOM 9406 O O . PRO I 1 103 ? 35.309 -8.287 -2.876 1.00 29.73 91 PRO I O 1
ATOM 9410 N N . ILE I 1 104 ? 35.347 -6.549 -1.453 1.00 28.70 92 ILE I N 1
ATOM 9411 C CA . ILE I 1 104 ? 35.717 -5.610 -2.504 1.00 30.36 92 ILE I CA 1
ATOM 9412 C C . ILE I 1 104 ? 37.039 -4.934 -2.185 1.00 32.84 92 ILE I C 1
ATOM 9413 O O . ILE I 1 104 ? 37.428 -4.782 -1.023 1.00 33.12 92 ILE I O 1
ATOM 9418 N N . ILE I 1 105 ? 37.720 -4.515 -3.243 1.00 33.83 93 ILE I N 1
ATOM 9419 C CA . ILE I 1 105 ? 38.839 -3.590 -3.167 1.00 35.27 93 ILE I CA 1
ATOM 9420 C C . ILE I 1 105 ? 38.307 -2.210 -3.516 1.00 34.48 93 ILE I C 1
ATOM 9421 O O . ILE I 1 105 ? 37.601 -2.043 -4.519 1.00 32.63 93 ILE I O 1
ATOM 9426 N N . GLU I 1 106 ? 38.631 -1.226 -2.675 1.00 36.35 94 GLU I N 1
ATOM 9427 C CA . GLU I 1 106 ? 38.036 0.103 -2.786 1.00 38.91 94 GLU I CA 1
ATOM 9428 C C . GLU I 1 106 ? 38.194 0.683 -4.187 1.00 38.94 94 GLU I C 1
ATOM 9429 O O . GLU I 1 106 ? 37.253 1.268 -4.737 1.00 37.97 94 GLU I O 1
ATOM 9435 N N . ALA I 1 107 ? 39.371 0.509 -4.792 1.00 40.24 95 ALA I N 1
ATOM 9436 C CA . ALA I 1 107 ? 39.639 1.110 -6.093 1.00 42.57 95 ALA I CA 1
ATOM 9437 C C . ALA I 1 107 ? 38.807 0.497 -7.213 1.00 41.42 95 ALA I C 1
ATOM 9438 O O . ALA I 1 107 ? 38.666 1.122 -8.268 1.00 41.59 95 ALA I O 1
ATOM 9440 N N . GLU I 1 108 ? 38.251 -0.697 -7.010 1.00 39.76 96 GLU I N 1
ATOM 9441 C CA . GLU I 1 108 ? 37.543 -1.417 -8.058 1.00 38.96 96 GLU I CA 1
ATOM 9442 C C . GLU I 1 108 ? 36.035 -1.251 -7.984 1.00 37.36 96 GLU I C 1
ATOM 9443 O O . GLU I 1 108 ? 35.316 -1.905 -8.744 1.00 37.53 96 GLU I O 1
ATOM 9449 N N . VAL I 1 109 ? 35.537 -0.397 -7.094 1.00 36.34 97 VAL I N 1
ATOM 9450 C CA . VAL I 1 109 ? 34.108 -0.129 -6.993 1.00 34.27 97 VAL I CA 1
ATOM 9451 C C . VAL I 1 109 ? 33.880 1.367 -7.132 1.00 34.29 97 VAL I C 1
ATOM 9452 O O . VAL I 1 109 ? 34.762 2.181 -6.841 1.00 36.36 97 VAL I O 1
ATOM 9456 N N . SER I 1 110 ? 32.684 1.729 -7.588 1.00 33.09 98 SER I N 1
ATOM 9457 C CA . SER I 1 110 ? 32.328 3.134 -7.751 1.00 35.86 98 SER I CA 1
ATOM 9458 C C . SER I 1 110 ? 30.896 3.356 -7.300 1.00 34.75 98 SER I C 1
ATOM 9459 O O . SER I 1 110 ? 30.000 2.598 -7.683 1.00 32.94 98 SER I O 1
ATOM 9462 N N . LEU I 1 111 ? 30.681 4.400 -6.504 1.00 35.62 99 LEU I N 1
ATOM 9463 C CA . LEU I 1 111 ? 29.324 4.807 -6.171 1.00 34.88 99 LEU I CA 1
ATOM 9464 C C . LEU I 1 111 ? 28.568 5.187 -7.435 1.00 33.69 99 LEU I C 1
ATOM 9465 O O . LEU I 1 111 ? 29.119 5.814 -8.343 1.00 36.16 99 LEU I O 1
ATOM 9470 N N . LEU I 1 112 ? 27.293 4.826 -7.489 1.00 31.26 100 LEU I N 1
ATOM 9471 C CA . LEU I 1 112 ? 26.439 5.389 -8.522 1.00 32.31 100 LEU I CA 1
ATOM 9472 C C . LEU I 1 112 ? 26.328 6.891 -8.310 1.00 33.98 100 LEU I C 1
ATOM 9473 O O . LEU I 1 112 ? 26.249 7.369 -7.174 1.00 33.11 100 LEU I O 1
ATOM 9478 N N . ASP I 1 113 ? 26.353 7.638 -9.412 1.00 36.49 101 ASP I N 1
ATOM 9479 C CA . ASP I 1 113 ? 26.248 9.096 -9.365 1.00 39.68 101 ASP I CA 1
ATOM 9480 C C . ASP I 1 113 ? 24.769 9.475 -9.447 1.00 39.74 101 ASP I C 1
ATOM 9481 O O . ASP I 1 113 ? 24.270 9.988 -10.449 1.00 40.83 101 ASP I O 1
ATOM 9486 N N . LEU I 1 114 ? 24.059 9.167 -8.359 1.00 38.84 102 LEU I N 1
ATOM 9487 C CA . LEU I 1 114 ? 22.617 9.385 -8.320 1.00 38.98 102 LEU I CA 1
ATOM 9488 C C . LEU I 1 114 ? 22.268 10.846 -8.570 1.00 41.07 102 LEU I C 1
ATOM 9489 O O . LEU I 1 114 ? 21.333 11.150 -9.322 1.00 41.00 102 LEU I O 1
ATOM 9494 N N . ASP I 1 115 ? 23.006 11.765 -7.946 1.00 42.47 103 ASP I N 1
ATOM 9495 C CA . ASP I 1 115 ? 22.662 13.176 -8.036 1.00 45.03 103 ASP I CA 1
ATOM 9496 C C . ASP I 1 115 ? 22.896 13.751 -9.429 1.00 47.10 103 ASP I C 1
ATOM 9497 O O . ASP I 1 115 ? 22.488 14.888 -9.683 1.00 49.69 103 ASP I O 1
ATOM 9502 N N . SER I 1 116 ? 23.531 12.996 -10.333 1.00 46.57 104 SER I N 1
ATOM 9503 C CA . SER I 1 116 ? 23.704 13.407 -11.720 1.00 48.46 104 SER I CA 1
ATOM 9504 C C . SER I 1 116 ? 23.004 12.503 -12.725 1.00 45.15 104 SER I C 1
ATOM 9505 O O . SER I 1 116 ? 22.879 12.895 -13.889 1.00 46.47 104 SER I O 1
ATOM 9508 N N . MET I 1 117 ? 22.577 11.307 -12.330 1.00 41.15 105 MET I N 1
ATOM 9509 C CA . MET I 1 117 ? 21.885 10.421 -13.255 1.00 39.40 105 MET I CA 1
ATOM 9510 C C . MET I 1 117 ? 20.583 11.073 -13.718 1.00 40.37 105 MET I C 1
ATOM 9511 O O . MET I 1 117 ? 19.924 11.768 -12.935 1.00 40.38 105 MET I O 1
ATOM 9516 N N . PRO I 1 118 ? 20.201 10.900 -14.981 1.00 41.17 106 PRO I N 1
ATOM 9517 C CA . PRO I 1 118 ? 18.955 11.502 -15.466 1.00 43.70 106 PRO I CA 1
ATOM 9518 C C . PRO I 1 118 ? 17.728 10.844 -14.855 1.00 44.59 106 PRO I C 1
ATOM 9519 O O . PRO I 1 118 ? 17.752 9.690 -14.425 1.00 49.21 106 PRO I O 1
ATOM 9523 N N . ASP I 1 119 ? 16.637 11.610 -14.823 1.00 43.31 107 ASP I N 1
ATOM 9524 C CA . ASP I 1 119 ? 15.387 11.104 -14.272 1.00 39.61 107 ASP I CA 1
ATOM 9525 C C . ASP I 1 119 ? 14.838 10.031 -15.198 1.00 36.85 107 ASP I C 1
ATOM 9526 O O . ASP I 1 119 ? 14.506 10.306 -16.355 1.00 39.36 107 ASP I O 1
ATOM 9531 N N . THR I 1 120 ? 14.744 8.815 -14.690 1.00 33.46 108 THR I N 1
ATOM 9532 C CA . THR I 1 120 ? 14.272 7.659 -15.431 1.00 32.65 108 THR I CA 1
ATOM 9533 C C . THR I 1 120 ? 13.418 6.827 -14.495 1.00 32.03 108 THR I C 1
ATOM 9534 O O . THR I 1 120 ? 13.505 6.980 -13.268 1.00 30.66 108 THR I O 1
ATOM 9538 N N . PRO I 1 121 ? 12.585 5.931 -15.032 1.00 31.18 109 PRO I N 1
ATOM 9539 C CA . PRO I 1 121 ? 11.899 4.980 -14.143 1.00 30.93 109 PRO I CA 1
ATOM 9540 C C . PRO I 1 121 ? 12.865 4.205 -13.267 1.00 29.26 109 PRO I C 1
ATOM 9541 O O . PRO I 1 121 ? 12.591 3.988 -12.077 1.00 27.86 109 PRO I O 1
ATOM 9545 N N . TYR I 1 122 ? 14.018 3.821 -13.820 1.00 27.95 110 TYR I N 1
ATOM 9546 C CA . TYR I 1 122 ? 15.003 3.073 -13.046 1.00 27.28 110 TYR I CA 1
ATOM 9547 C C . TYR I 1 122 ? 15.498 3.859 -11.836 1.00 26.84 110 TYR I C 1
ATOM 9548 O O . TYR I 1 122 ? 15.670 3.295 -10.750 1.00 26.11 110 TYR I O 1
ATOM 9557 N N . LYS I 1 123 ? 15.762 5.156 -12.008 1.00 27.09 111 LYS I N 1
ATOM 9558 C CA . LYS I 1 123 ? 16.250 5.968 -10.896 1.00 25.64 111 LYS I CA 1
ATOM 9559 C C . LYS I 1 123 ? 15.184 6.130 -9.817 1.00 26.93 111 LYS I C 1
ATOM 9560 O O . LYS I 1 123 ? 15.490 6.100 -8.614 1.00 26.13 111 LYS I O 1
ATOM 9566 N N . ARG I 1 124 ? 13.927 6.306 -10.230 1.00 27.70 112 ARG I N 1
ATOM 9567 C CA . ARG I 1 124 ? 12.835 6.372 -9.267 1.00 29.11 112 ARG I CA 1
ATOM 9568 C C . ARG I 1 124 ? 12.731 5.070 -8.477 1.00 29.64 112 ARG I C 1
ATOM 9569 O O . ARG I 1 124 ? 12.546 5.088 -7.249 1.00 29.90 112 ARG I O 1
ATOM 9577 N N . MET I 1 125 ? 12.883 3.929 -9.161 1.00 27.99 113 MET I N 1
ATOM 9578 C CA . MET I 1 125 ? 12.909 2.651 -8.458 1.00 26.43 113 MET I CA 1
ATOM 9579 C C . MET I 1 125 ? 14.086 2.578 -7.497 1.00 26.54 113 MET I C 1
ATOM 9580 O O . MET I 1 125 ? 13.952 2.063 -6.381 1.00 26.67 113 MET I O 1
ATOM 9585 N N . LEU I 1 126 ? 15.257 3.050 -7.932 1.00 25.52 114 LEU I N 1
ATOM 9586 C CA . LEU I 1 126 ? 16.426 3.073 -7.060 1.00 25.21 114 LEU I CA 1
ATOM 9587 C C . LEU I 1 126 ? 16.124 3.816 -5.769 1.00 26.35 114 LEU I C 1
ATOM 9588 O O . LEU I 1 126 ? 16.501 3.366 -4.684 1.00 25.35 114 LEU I O 1
ATOM 9593 N N . TYR I 1 127 ? 15.426 4.950 -5.865 1.00 27.13 115 TYR I N 1
ATOM 9594 C CA . TYR I 1 127 ? 15.125 5.714 -4.653 1.00 27.49 115 TYR I CA 1
ATOM 9595 C C . TYR I 1 127 ? 14.090 5.000 -3.780 1.00 26.99 115 TYR I C 1
ATOM 9596 O O . TYR I 1 127 ? 14.202 4.992 -2.539 1.00 28.60 115 TYR I O 1
ATOM 9605 N N . LYS I 1 128 ? 13.099 4.361 -4.404 1.00 25.57 116 LYS I N 1
ATOM 9606 C CA . LYS I 1 128 ? 12.140 3.593 -3.612 1.00 26.14 116 LYS I CA 1
ATOM 9607 C C . LYS I 1 128 ? 12.832 2.441 -2.883 1.00 24.60 116 LYS I C 1
ATOM 9608 O O . LYS I 1 128 ? 12.519 2.157 -1.721 1.00 25.19 116 LYS I O 1
ATOM 9614 N N . GLN I 1 129 ? 13.794 1.784 -3.540 1.00 23.98 117 GLN I N 1
ATOM 9615 C CA . GLN I 1 129 ? 14.593 0.741 -2.891 1.00 22.90 117 GLN I CA 1
ATOM 9616 C C . GLN I 1 129 ? 15.476 1.307 -1.786 1.00 22.51 117 GLN I C 1
ATOM 9617 O O . GLN I 1 129 ? 15.645 0.679 -0.732 1.00 21.55 117 GLN I O 1
ATOM 9623 N N . LEU I 1 130 ? 16.093 2.462 -2.038 1.00 22.76 118 LEU I N 1
ATOM 9624 C CA . LEU I 1 130 ? 17.025 3.041 -1.084 1.00 23.33 118 LEU I CA 1
ATOM 9625 C C . LEU I 1 130 ? 16.331 3.361 0.226 1.00 26.06 118 LEU I C 1
ATOM 9626 O O . LEU I 1 130 ? 16.892 3.131 1.300 1.00 25.75 118 LEU I O 1
ATOM 9631 N N . GLN I 1 131 ? 15.112 3.900 0.161 1.00 27.85 119 GLN I N 1
ATOM 9632 C CA . GLN I 1 131 ? 14.400 4.208 1.401 1.00 29.12 119 GLN I CA 1
ATOM 9633 C C . GLN I 1 131 ? 14.194 2.948 2.240 1.00 28.10 119 GLN I C 1
ATOM 9634 O O . GLN I 1 131 ? 14.509 2.920 3.443 1.00 27.30 119 GLN I O 1
ATOM 9640 N N . PHE I 1 132 ? 13.700 1.881 1.603 1.00 26.21 120 PHE I N 1
ATOM 9641 C CA . PHE I 1 132 ? 13.439 0.632 2.310 1.00 26.79 120 PHE I CA 1
ATOM 9642 C C . PHE I 1 132 ? 14.719 0.027 2.866 1.00 27.07 120 PHE I C 1
ATOM 9643 O O . PHE I 1 132 ? 14.725 -0.526 3.974 1.00 26.62 120 PHE I O 1
ATOM 9651 N N . ILE I 1 133 ? 15.810 0.106 2.102 1.00 25.88 121 ILE I N 1
ATOM 9652 C CA . ILE I 1 133 ? 17.081 -0.449 2.551 1.00 24.44 121 ILE I CA 1
ATOM 9653 C C . ILE I 1 133 ? 17.608 0.338 3.737 1.00 24.26 121 ILE I C 1
ATOM 9654 O O . ILE I 1 133 ? 18.074 -0.236 4.726 1.00 24.59 121 ILE I O 1
ATOM 9659 N N . ARG I 1 134 ? 17.558 1.669 3.641 1.00 24.05 122 ARG I N 1
ATOM 9660 C CA . ARG I 1 134 ? 17.997 2.515 4.742 1.00 23.65 122 ARG I CA 1
ATOM 9661 C C . ARG I 1 134 ? 17.243 2.181 6.017 1.00 24.48 122 ARG I C 1
ATOM 9662 O O . ARG I 1 134 ? 17.848 2.049 7.086 1.00 25.55 122 ARG I O 1
ATOM 9670 N N . VAL I 1 135 ? 15.925 2.000 5.921 1.00 26.71 123 VAL I N 1
ATOM 9671 C CA . VAL I 1 135 ? 15.161 1.717 7.132 1.00 28.65 123 VAL I CA 1
ATOM 9672 C C . VAL I 1 135 ? 15.565 0.369 7.716 1.00 28.93 123 VAL I C 1
ATOM 9673 O O . VAL I 1 135 ? 15.525 0.174 8.937 1.00 30.50 123 VAL I O 1
ATOM 9677 N N . ASN I 1 136 ? 16.030 -0.555 6.876 1.00 27.99 124 ASN I N 1
ATOM 9678 C CA . ASN I 1 136 ? 16.338 -1.912 7.306 1.00 28.30 124 ASN I CA 1
ATOM 9679 C C . ASN I 1 136 ? 17.838 -2.206 7.320 1.00 29.34 124 ASN I C 1
ATOM 9680 O O . ASN I 1 136 ? 18.232 -3.378 7.301 1.00 28.42 124 ASN I O 1
ATOM 9685 N N . GLU I 1 137 ? 18.679 -1.165 7.377 1.00 30.03 125 GLU I N 1
ATOM 9686 C CA . GLU I 1 137 ? 20.128 -1.337 7.263 1.00 33.27 125 GLU I CA 1
ATOM 9687 C C . GLU I 1 137 ? 20.670 -2.342 8.270 1.00 32.53 125 GLU I C 1
ATOM 9688 O O . GLU I 1 137 ? 21.478 -3.213 7.929 1.00 31.74 125 GLU I O 1
ATOM 9694 N N . ASP I 1 138 ? 20.253 -2.210 9.531 1.00 33.49 126 ASP I N 1
ATOM 9695 C CA . ASP I 1 138 ? 20.762 -3.094 10.571 1.00 34.80 126 ASP I CA 1
ATOM 9696 C C . ASP I 1 138 ? 20.314 -4.529 10.338 1.00 33.59 126 ASP I C 1
ATOM 9697 O O . ASP I 1 138 ? 21.105 -5.462 10.505 1.00 32.96 126 ASP I O 1
ATOM 9702 N N . LYS I 1 139 ? 19.048 -4.726 9.964 1.00 32.97 127 LYS I N 1
ATOM 9703 C CA . LYS I 1 139 ? 18.584 -6.069 9.639 1.00 34.28 127 LYS I CA 1
ATOM 9704 C C . LYS I 1 139 ? 19.414 -6.667 8.511 1.00 32.37 127 LYS I C 1
ATOM 9705 O O . LYS I 1 139 ? 19.780 -7.845 8.558 1.00 32.40 127 LYS I O 1
ATOM 9711 N N . ILE I 1 140 ? 19.730 -5.864 7.495 1.00 31.06 128 ILE I N 1
ATOM 9712 C CA . ILE I 1 140 ? 20.509 -6.361 6.366 1.00 29.75 128 ILE I CA 1
ATOM 9713 C C . ILE I 1 140 ? 21.913 -6.756 6.808 1.00 28.73 128 ILE I C 1
ATOM 9714 O O . ILE I 1 140 ? 22.432 -7.803 6.405 1.00 29.43 128 ILE I O 1
ATOM 9719 N N . SER I 1 141 ? 22.546 -5.933 7.648 1.00 27.70 129 SER I N 1
ATOM 9720 C CA . SER I 1 141 ? 23.882 -6.268 8.143 1.00 30.33 129 SER I CA 1
ATOM 9721 C C . SER I 1 141 ? 23.856 -7.516 9.019 1.00 29.64 129 SER I C 1
ATOM 9722 O O . SER I 1 141 ? 24.769 -8.351 8.964 1.00 28.55 129 SER I O 1
ATOM 9725 N N . GLU I 1 142 ? 22.819 -7.648 9.841 1.00 30.85 130 GLU I N 1
ATOM 9726 C CA . GLU I 1 142 ? 22.678 -8.821 10.692 1.00 33.62 130 GLU I CA 1
ATOM 9727 C C . GLU I 1 142 ? 22.514 -10.077 9.846 1.00 32.48 130 GLU I C 1
ATOM 9728 O O . GLU I 1 142 ? 23.163 -11.102 10.101 1.00 32.63 130 GLU I O 1
ATOM 9734 N N . LYS I 1 143 ? 21.693 -9.990 8.794 1.00 30.15 131 LYS I N 1
ATOM 9735 C CA . LYS I 1 143 ? 21.529 -11.114 7.884 1.00 29.58 131 LYS I CA 1
ATOM 9736 C C . LYS I 1 143 ? 22.828 -11.425 7.160 1.00 29.41 131 LYS I C 1
ATOM 9737 O O . LYS I 1 143 ? 23.157 -12.593 6.950 1.00 28.15 131 LYS I O 1
ATOM 9743 N N . SER I 1 144 ? 23.585 -10.395 6.783 1.00 28.86 132 SER I N 1
ATOM 9744 C CA . SER I 1 144 ? 24.842 -10.616 6.074 1.00 29.75 132 SER I CA 1
ATOM 9745 C C . SER I 1 144 ? 25.833 -11.365 6.948 1.00 29.83 132 SER I C 1
ATOM 9746 O O . SER I 1 144 ? 26.451 -12.350 6.515 1.00 32.09 132 SER I O 1
ATOM 9749 N N . LYS I 1 145 ? 26.000 -10.905 8.187 1.00 27.04 133 LYS I N 1
ATOM 9750 C CA . LYS I 1 145 ? 26.906 -11.579 9.106 1.00 26.91 133 LYS I CA 1
ATOM 9751 C C . LYS I 1 145 ? 26.462 -13.018 9.354 1.00 27.01 133 LYS I C 1
ATOM 9752 O O . LYS I 1 145 ? 27.283 -13.945 9.335 1.00 29.27 133 LYS I O 1
ATOM 9758 N N . LEU I 1 146 ? 25.161 -13.223 9.590 1.00 25.73 134 LEU I N 1
ATOM 9759 C CA . LEU I 1 146 ? 24.653 -14.574 9.822 1.00 27.10 134 LEU I CA 1
ATOM 9760 C C . LEU I 1 146 ? 24.871 -15.469 8.606 1.00 27.42 134 LEU I C 1
ATOM 9761 O O . LEU I 1 146 ? 25.246 -16.640 8.740 1.00 26.90 134 LEU I O 1
ATOM 9766 N N . LEU I 1 147 ? 24.620 -14.938 7.411 1.00 26.73 135 LEU I N 1
ATOM 9767 C CA . LEU I 1 147 ? 24.787 -15.718 6.195 1.00 26.24 135 LEU I CA 1
ATOM 9768 C C . LEU I 1 147 ? 26.237 -16.130 6.009 1.00 26.83 135 LEU I C 1
ATOM 9769 O O . LEU I 1 147 ? 26.528 -17.285 5.688 1.00 30.18 135 LEU I O 1
ATOM 9774 N N . ARG I 1 148 ? 27.162 -15.188 6.181 1.00 25.84 136 ARG I N 1
ATOM 9775 C CA . ARG I 1 148 ? 28.574 -15.532 6.071 1.00 26.82 136 ARG I CA 1
ATOM 9776 C C . ARG I 1 148 ? 28.961 -16.595 7.093 1.00 29.49 136 ARG I C 1
ATOM 9777 O O . ARG I 1 148 ? 29.638 -17.576 6.756 1.00 32.22 136 ARG I O 1
ATOM 9785 N N . ASN I 1 149 ? 28.511 -16.435 8.339 1.00 29.41 137 ASN I N 1
ATOM 9786 C CA . ASN I 1 149 ? 28.862 -17.393 9.382 1.00 31.88 137 ASN I CA 1
ATOM 9787 C C . ASN I 1 149 ? 28.334 -18.785 9.053 1.00 31.81 137 ASN I C 1
ATOM 9788 O O . ASN I 1 149 ? 29.074 -19.772 9.113 1.00 32.42 137 ASN I O 1
ATOM 9793 N N . LEU I 1 150 ? 27.055 -18.882 8.680 1.00 32.65 138 LEU I N 1
ATOM 9794 C CA . LEU I 1 150 ? 26.466 -20.185 8.381 1.00 32.53 138 LEU I CA 1
ATOM 9795 C C . LEU I 1 150 ? 27.074 -20.799 7.129 1.00 31.80 138 LEU I C 1
ATOM 9796 O O . LEU I 1 150 ? 27.292 -22.015 7.075 1.00 30.91 138 LEU I O 1
ATOM 9801 N N . ALA I 1 151 ? 27.345 -19.978 6.108 1.00 30.43 139 ALA I N 1
ATOM 9802 C CA . ALA I 1 151 ? 27.931 -20.491 4.879 1.00 30.47 139 ALA I CA 1
ATOM 9803 C C . ALA I 1 151 ? 29.316 -21.063 5.129 1.00 33.23 139 ALA I C 1
ATOM 9804 O O . ALA I 1 151 ? 29.653 -22.134 4.612 1.00 35.70 139 ALA I O 1
ATOM 9806 N N . LEU I 1 152 ? 30.128 -20.377 5.938 1.00 34.18 140 LEU I N 1
ATOM 9807 C CA . LEU I 1 152 ? 31.468 -20.881 6.228 1.00 34.91 140 LEU I CA 1
ATOM 9808 C C . LEU I 1 152 ? 31.426 -22.238 6.925 1.00 38.31 140 LEU I C 1
ATOM 9809 O O . LEU I 1 152 ? 32.334 -23.057 6.742 1.00 40.08 140 LEU I O 1
ATOM 9814 N N . GLN I 1 153 ? 30.388 -22.497 7.718 1.00 39.30 141 GLN I N 1
ATOM 9815 C CA . GLN I 1 153 ? 30.231 -23.780 8.390 1.00 41.26 141 GLN I CA 1
ATOM 9816 C C . GLN I 1 153 ? 29.580 -24.837 7.510 1.00 43.19 141 GLN I C 1
ATOM 9817 O O . GLN I 1 153 ? 29.326 -25.948 7.993 1.00 44.84 141 GLN I O 1
ATOM 9823 N N . GLY I 1 154 ? 29.314 -24.526 6.244 1.00 43.16 142 GLY I N 1
ATOM 9824 C CA . GLY I 1 154 ? 28.630 -25.458 5.368 1.00 44.72 142 GLY I CA 1
ATOM 9825 C C . GLY I 1 154 ? 27.166 -25.651 5.689 1.00 45.41 142 GLY I C 1
ATOM 9826 O O . GLY I 1 154 ? 26.599 -26.694 5.349 1.00 45.92 142 GLY I O 1
ATOM 9827 N N . ARG I 1 155 ? 26.533 -24.665 6.329 1.00 44.55 143 ARG I N 1
ATOM 9828 C CA . ARG I 1 155 ? 25.135 -24.755 6.727 1.00 45.79 143 ARG I CA 1
ATOM 9829 C C . ARG I 1 155 ? 24.194 -23.961 5.823 1.00 45.63 143 ARG I C 1
ATOM 9830 O O . ARG I 1 155 ? 22.983 -23.967 6.062 1.00 46.59 143 ARG I O 1
ATOM 9838 N N . MET I 1 156 ? 24.705 -23.281 4.799 1.00 44.64 144 MET I N 1
ATOM 9839 C CA . MET I 1 156 ? 23.889 -22.568 3.822 1.00 44.31 144 MET I CA 1
ATOM 9840 C C . MET I 1 156 ? 23.974 -23.266 2.469 1.00 46.96 144 MET I C 1
ATOM 9841 O O . MET I 1 156 ? 24.821 -24.130 2.239 1.00 49.32 144 MET I O 1
ATOM 9846 N N . GLN I 1 157 ? 23.059 -22.914 1.571 1.00 46.89 145 GLN I N 1
ATOM 9847 C CA . GLN I 1 157 ? 22.957 -23.588 0.282 1.00 47.33 145 GLN I CA 1
ATOM 9848 C C . GLN I 1 157 ? 23.490 -22.700 -0.839 1.00 43.36 145 GLN I C 1
ATOM 9849 O O . GLN I 1 157 ? 23.006 -21.579 -1.032 1.00 42.40 145 GLN I O 1
ATOM 9855 N N . GLY I 1 158 ? 24.485 -23.211 -1.562 1.00 41.63 146 GLY I N 1
ATOM 9856 C CA . GLY I 1 158 ? 24.922 -22.613 -2.825 1.00 38.10 146 GLY I CA 1
ATOM 9857 C C . GLY I 1 158 ? 25.284 -21.145 -2.797 1.00 34.77 146 GLY I C 1
ATOM 9858 O O . GLY I 1 158 ? 24.964 -20.417 -3.746 1.00 33.86 146 GLY I O 1
ATOM 9859 N N . THR I 1 159 ? 25.957 -20.689 -1.747 1.00 32.44 147 THR I N 1
ATOM 9860 C CA . THR I 1 159 ? 26.383 -19.299 -1.687 1.00 31.06 147 THR I CA 1
ATOM 9861 C C . THR I 1 159 ? 27.746 -19.143 -2.359 1.00 32.03 147 THR I C 1
ATOM 9862 O O . THR I 1 159 ? 28.316 -20.095 -2.897 1.00 34.51 147 THR I O 1
ATOM 9866 N N . CYS I 1 160 ? 28.305 -17.939 -2.279 1.00 30.49 148 CYS I N 1
ATOM 9867 C CA . CYS I 1 160 ? 29.657 -17.703 -2.745 1.00 29.98 148 CYS I CA 1
ATOM 9868 C C . CYS I 1 160 ? 30.649 -18.329 -1.774 1.00 30.02 148 CYS I C 1
ATOM 9869 O O . CYS I 1 160 ? 30.330 -18.632 -0.620 1.00 27.79 148 CYS I O 1
ATOM 9872 N N . ASP I 1 161 ? 31.879 -18.501 -2.252 1.00 31.19 149 ASP I N 1
ATOM 9873 C CA . ASP I 1 161 ? 32.911 -19.186 -1.482 1.00 32.96 149 ASP I CA 1
ATOM 9874 C C . ASP I 1 161 ? 33.678 -18.116 -0.711 1.00 33.30 149 ASP I C 1
ATOM 9875 O O . ASP I 1 161 ? 34.763 -17.670 -1.096 1.00 34.57 149 ASP I O 1
ATOM 9880 N N . PHE I 1 162 ? 33.093 -17.712 0.420 1.00 33.00 150 PHE I N 1
ATOM 9881 C CA . PHE I 1 162 ? 33.589 -16.545 1.142 1.00 31.75 150 PHE I CA 1
ATOM 9882 C C . PHE I 1 162 ? 35.009 -16.748 1.648 1.00 32.09 150 PHE I C 1
ATOM 9883 O O . PHE I 1 162 ? 35.799 -15.801 1.667 1.00 33.44 150 PHE I O 1
ATOM 9891 N N . ALA I 1 163 ? 35.357 -17.972 2.056 1.00 32.37 151 ALA I N 1
ATOM 9892 C CA . ALA I 1 163 ? 36.712 -18.243 2.530 1.00 33.80 151 ALA I CA 1
ATOM 9893 C C . ALA I 1 163 ? 37.738 -18.028 1.424 1.00 35.36 151 ALA I C 1
ATOM 9894 O O . ALA I 1 163 ? 38.749 -17.340 1.616 1.00 35.94 151 ALA I O 1
ATOM 9896 N N . VAL I 1 164 ? 37.494 -18.620 0.254 1.00 35.76 152 VAL I N 1
ATOM 9897 C CA . VAL I 1 164 ? 38.423 -18.472 -0.860 1.00 37.46 152 VAL I CA 1
ATOM 9898 C C . VAL I 1 164 ? 38.437 -17.030 -1.348 1.00 34.87 152 VAL I C 1
ATOM 9899 O O . VAL I 1 164 ? 39.498 -16.473 -1.654 1.00 34.14 152 VAL I O 1
ATOM 9903 N N . LEU I 1 16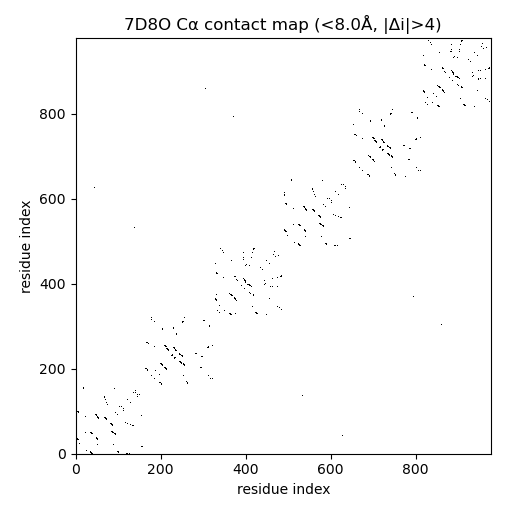5 ? 37.263 -16.402 -1.435 1.00 34.65 153 LEU I N 1
ATOM 9904 C CA . LEU I 1 165 ? 37.213 -15.010 -1.868 1.00 34.68 153 LEU I CA 1
ATOM 9905 C C . LEU I 1 165 ? 38.019 -14.119 -0.930 1.00 34.10 153 LEU I C 1
ATOM 9906 O O . LEU I 1 165 ? 38.795 -13.272 -1.383 1.00 34.54 153 LEU I O 1
ATOM 9911 N N . GLU I 1 166 ? 37.882 -14.321 0.384 1.00 32.55 154 GLU I N 1
ATOM 9912 C CA . GLU I 1 166 ? 38.640 -13.519 1.339 1.00 32.24 154 GLU I CA 1
ATOM 9913 C C . GLU I 1 166 ? 40.123 -13.857 1.304 1.00 33.76 154 GLU I C 1
ATOM 9914 O O . GLU I 1 166 ? 40.961 -13.000 1.599 1.00 35.15 154 GLU I O 1
ATOM 9920 N N . GLU I 1 167 ? 40.471 -15.086 0.926 1.00 34.86 155 GLU I N 1
ATOM 9921 C CA . GLU I 1 167 ? 41.880 -15.436 0.800 1.00 37.57 155 GLU I CA 1
ATOM 9922 C C . GLU I 1 167 ? 42.515 -14.805 -0.437 1.00 38.39 155 GLU I C 1
ATOM 9923 O O . GLU I 1 167 ? 43.701 -14.459 -0.413 1.00 39.96 155 GLU I O 1
ATOM 9929 N N . LYS I 1 168 ? 41.752 -14.648 -1.524 1.00 38.23 156 LYS I N 1
ATOM 9930 C CA . LYS I 1 168 ? 42.326 -14.291 -2.818 1.00 40.76 156 LYS I CA 1
ATOM 9931 C C . LYS I 1 168 ? 42.092 -12.851 -3.267 1.00 41.00 156 LYS I C 1
ATOM 9932 O O . LYS I 1 168 ? 42.870 -12.354 -4.088 1.00 42.34 156 LYS I O 1
ATOM 9938 N N . TYR I 1 169 ? 41.048 -12.176 -2.776 1.00 38.94 157 TYR I N 1
ATOM 9939 C CA . TYR I 1 169 ? 40.617 -10.923 -3.392 1.00 39.60 157 TYR I CA 1
ATOM 9940 C C . TYR I 1 169 ? 41.687 -9.839 -3.322 1.00 42.86 157 TYR I C 1
ATOM 9941 O O . TYR I 1 169 ? 41.819 -9.038 -4.254 1.00 43.30 157 TYR I O 1
ATOM 9950 N N . GLN I 1 170 ? 42.470 -9.802 -2.241 1.00 45.81 158 GLN I N 1
ATOM 9951 C CA . GLN I 1 170 ? 43.437 -8.718 -2.075 1.00 49.47 158 GLN I CA 1
ATOM 9952 C C . GLN I 1 170 ? 44.627 -8.804 -3.023 1.00 52.75 158 GLN I C 1
ATOM 9953 O O . GLN I 1 170 ? 45.353 -7.813 -3.155 1.00 54.26 158 GLN I O 1
ATOM 9959 N N . HIS I 1 171 ? 44.829 -9.932 -3.702 1.00 54.62 159 HIS I N 1
ATOM 9960 C CA . HIS I 1 171 ? 45.923 -10.089 -4.653 1.00 57.86 159 HIS I CA 1
ATOM 9961 C C . HIS I 1 171 ? 45.557 -9.658 -6.072 1.00 56.16 159 HIS I C 1
ATOM 9962 O O . HIS I 1 171 ? 46.328 -9.921 -7.003 1.00 57.32 159 HIS I O 1
ATOM 9969 N N . PHE I 1 172 ? 44.423 -8.983 -6.252 1.00 52.91 160 PHE I N 1
ATOM 9970 C CA . PHE I 1 172 ? 44.044 -8.495 -7.572 1.00 52.06 160 PHE I CA 1
ATOM 9971 C C . PHE I 1 172 ? 45.060 -7.473 -8.065 1.00 53.74 160 PHE I C 1
ATOM 9972 O O . PHE I 1 172 ? 45.404 -6.529 -7.350 1.00 53.80 160 PHE I O 1
ATOM 9980 N N . GLY I 1 173 ? 45.534 -7.651 -9.296 1.00 55.52 161 GLY I N 1
ATOM 9981 C CA . GLY I 1 173 ? 46.497 -6.702 -9.818 1.00 58.65 161 GLY I CA 1
ATOM 9982 C C . GLY I 1 173 ? 47.899 -6.843 -9.267 1.00 61.97 161 GLY I C 1
ATOM 9983 O O . GLY I 1 173 ? 48.743 -5.982 -9.537 1.00 64.71 161 GLY I O 1
ATOM 9984 N N . LYS I 1 174 ? 48.147 -7.841 -8.418 1.00 62.00 162 LYS I N 1
ATOM 9985 C CA . LYS I 1 174 ? 49.493 -8.059 -7.869 1.00 64.20 162 LYS I CA 1
ATOM 9986 C C . LYS I 1 174 ? 50.171 -9.403 -8.233 1.00 65.83 162 LYS I C 1
ATOM 9987 O O . LYS I 1 174 ? 50.051 -9.932 -9.342 1.00 66.69 162 LYS I O 1
ATOM 10840 N N . MET K 1 12 ? 6.579 -25.396 33.818 1.00 52.34 0 MET K N 1
ATOM 10841 C CA . MET K 1 12 ? 5.707 -24.268 33.519 1.00 51.53 0 MET K CA 1
ATOM 10842 C C . MET K 1 12 ? 4.748 -24.599 32.369 1.00 48.04 0 MET K C 1
ATOM 10843 O O . MET K 1 12 ? 5.167 -25.123 31.337 1.00 48.38 0 MET K O 1
ATOM 10848 N N . ALA K 1 13 ? 3.465 -24.273 32.554 1.00 43.68 1 ALA K N 1
ATOM 10849 C CA . ALA K 1 13 ? 2.422 -24.466 31.541 1.00 38.92 1 ALA K CA 1
ATOM 10850 C C . ALA K 1 13 ? 2.364 -25.920 31.064 1.00 36.23 1 ALA K C 1
ATOM 10851 O O . ALA K 1 13 ? 2.596 -26.232 29.897 1.00 37.19 1 ALA K O 1
ATOM 10853 N N . LYS K 1 14 ? 2.050 -26.808 32.001 1.00 33.72 2 LYS K N 1
ATOM 10854 C CA . LYS K 1 14 ? 1.818 -28.218 31.733 1.00 32.98 2 LYS K CA 1
ATOM 10855 C C . LYS K 1 14 ? 0.528 -28.641 32.420 1.00 30.23 2 LYS K C 1
ATOM 10856 O O . LYS K 1 14 ? 0.188 -28.138 33.499 1.00 29.17 2 LYS K O 1
ATOM 10862 N N . PHE K 1 15 ? -0.184 -29.578 31.795 1.00 27.90 3 PHE K N 1
ATOM 10863 C CA . PHE K 1 15 ? -1.411 -30.123 32.358 1.00 27.21 3 PHE K CA 1
ATOM 10864 C C . PHE K 1 15 ? -1.085 -31.291 33.277 1.00 29.78 3 PHE K C 1
ATOM 10865 O O . PHE K 1 15 ? -0.280 -32.158 32.927 1.00 31.74 3 PHE K O 1
ATOM 10873 N N . PHE K 1 16 ? -1.729 -31.313 34.444 1.00 30.02 4 PHE K N 1
ATOM 10874 C CA . PHE K 1 16 ? -1.525 -32.322 35.473 1.00 30.05 4 PHE K CA 1
ATOM 10875 C C . PHE K 1 16 ? -2.863 -32.863 35.936 1.00 29.55 4 PHE K C 1
ATOM 10876 O O . PHE K 1 16 ? -3.877 -32.164 35.925 1.00 28.96 4 PHE K O 1
ATOM 10884 N N . THR K 1 17 ? -2.818 -34.090 36.436 1.00 30.55 5 THR K N 1
ATOM 10885 C CA . THR K 1 17 ? -3.850 -34.692 37.259 1.00 30.94 5 THR K CA 1
ATOM 10886 C C . THR K 1 17 ? -3.310 -34.880 38.673 1.00 30.25 5 THR K C 1
ATOM 10887 O O . THR K 1 17 ? -2.097 -34.940 38.892 1.00 30.07 5 THR K O 1
ATOM 10891 N N . ILE K 1 18 ? -4.227 -34.941 39.640 1.00 30.31 6 ILE K N 1
ATOM 10892 C CA . ILE K 1 18 ? -3.889 -35.033 41.058 1.00 29.23 6 ILE K CA 1
ATOM 10893 C C . ILE K 1 18 ? -4.664 -36.190 41.685 1.00 31.24 6 ILE K C 1
ATOM 10894 O O . ILE K 1 18 ? -5.858 -36.364 41.418 1.00 30.43 6 ILE K O 1
ATOM 10899 N N . SER K 1 19 ? -3.979 -36.987 42.511 1.00 32.96 7 SER K N 1
ATOM 10900 C CA . SER K 1 19 ? -4.598 -38.160 43.121 1.00 35.79 7 SER K CA 1
ATOM 10901 C C . SER K 1 19 ? -5.799 -37.777 43.978 1.00 36.11 7 SER K C 1
ATOM 10902 O O . SER K 1 19 ? -5.780 -36.770 44.695 1.00 33.93 7 SER K O 1
ATOM 10905 N N . SER K 1 20 ? -6.848 -38.603 43.913 1.00 38.15 8 SER K N 1
ATOM 10906 C CA . SER K 1 20 ? -8.048 -38.327 44.700 1.00 39.44 8 SER K CA 1
ATOM 10907 C C . SER K 1 20 ? -7.765 -38.396 46.197 1.00 40.41 8 SER K C 1
ATOM 10908 O O . SER K 1 20 ? -8.369 -37.650 46.979 1.00 41.89 8 SER K O 1
ATOM 10911 N N . SER K 1 21 ? -6.844 -39.268 46.613 1.00 39.98 9 SER K N 1
ATOM 10912 C CA . SER K 1 21 ? -6.549 -39.396 48.035 1.00 41.15 9 SER K CA 1
ATOM 10913 C C . SER K 1 21 ? -5.870 -38.139 48.568 1.00 37.85 9 SER K C 1
ATOM 10914 O O . SER K 1 21 ? -6.214 -37.651 49.650 1.00 36.70 9 SER K O 1
ATOM 10917 N N . TYR K 1 22 ? -4.931 -37.574 47.802 1.00 36.52 10 TYR K N 1
ATOM 10918 C CA . TYR K 1 22 ? -4.326 -36.306 48.197 1.00 32.95 10 TYR K CA 1
ATOM 10919 C C . TYR K 1 22 ? -5.354 -35.178 48.211 1.00 32.96 10 TYR K C 1
ATOM 10920 O O . TYR K 1 22 ? -5.371 -34.352 49.136 1.00 32.92 10 TYR K O 1
ATOM 10929 N N . ILE K 1 23 ? -6.220 -35.128 47.195 1.00 33.20 11 ILE K N 1
ATOM 10930 C CA . ILE K 1 23 ? -7.247 -34.089 47.144 1.00 30.98 11 ILE K CA 1
ATOM 10931 C C . ILE K 1 23 ? -8.117 -34.149 48.394 1.00 31.70 11 ILE K C 1
ATOM 10932 O O . ILE K 1 23 ? -8.371 -33.129 49.042 1.00 29.68 11 ILE K O 1
ATOM 10937 N N . LYS K 1 24 ? -8.576 -35.348 48.762 1.00 32.82 12 LYS K N 1
ATOM 10938 C CA . LYS K 1 24 ? -9.456 -35.444 49.921 1.00 35.74 12 LYS K CA 1
ATOM 10939 C C . LYS K 1 24 ? -8.700 -35.232 51.227 1.00 36.46 12 LYS K C 1
ATOM 10940 O O . LYS K 1 24 ? -9.290 -34.761 52.209 1.00 37.83 12 LYS K O 1
ATOM 10946 N N . TYR K 1 25 ? -7.407 -35.568 51.269 1.00 34.58 13 TYR K N 1
ATOM 10947 C CA . TYR K 1 25 ? -6.592 -35.186 52.418 1.00 34.16 13 TYR K CA 1
ATOM 10948 C C . TYR K 1 25 ? -6.608 -33.676 52.609 1.00 34.56 13 TYR K C 1
ATOM 10949 O O . TYR K 1 25 ? -6.816 -33.179 53.723 1.00 36.12 13 TYR K O 1
ATOM 10958 N N . LEU K 1 26 ? -6.377 -32.927 51.527 1.00 31.13 14 LEU K N 1
ATOM 10959 C CA . LEU K 1 26 ? -6.393 -31.470 51.629 1.00 30.95 14 LEU K CA 1
ATOM 10960 C C . LEU K 1 26 ? -7.780 -30.957 51.981 1.00 31.26 14 LEU K C 1
ATOM 10961 O O . LEU K 1 26 ? -7.921 -29.994 52.743 1.00 31.17 14 LEU K O 1
ATOM 10966 N N . LYS K 1 27 ? -8.818 -31.591 51.430 1.00 31.22 15 LYS K N 1
ATOM 10967 C CA . LYS K 1 27 ? -10.185 -31.175 51.707 1.00 33.34 15 LYS K CA 1
ATOM 10968 C C . LYS K 1 27 ? -10.504 -31.288 53.184 1.00 38.59 15 LYS K C 1
ATOM 10969 O O . LYS K 1 27 ? -11.366 -30.561 53.695 1.00 38.71 15 LYS K O 1
ATOM 10975 N N . ASP K 1 28 ? -9.818 -32.195 53.884 1.00 42.25 16 ASP K N 1
ATOM 10976 C CA . ASP K 1 28 ? -10.096 -32.392 55.295 1.00 47.08 16 ASP K CA 1
ATOM 10977 C C . ASP K 1 28 ? -9.815 -31.111 56.076 1.00 45.10 16 ASP K C 1
ATOM 10978 O O . ASP K 1 28 ? -10.416 -30.880 57.130 1.00 47.12 16 ASP K O 1
ATOM 10983 N N . PHE K 1 29 ? -8.887 -30.282 55.577 1.00 40.87 17 PHE K N 1
ATOM 10984 C CA . PHE K 1 29 ? -8.480 -29.022 56.194 1.00 38.83 17 PHE K CA 1
ATOM 10985 C C . PHE K 1 29 ? -9.100 -27.786 55.551 1.00 36.80 17 PHE K C 1
ATOM 10986 O O . PHE K 1 29 ? -9.097 -26.714 56.170 1.00 34.40 17 PHE K O 1
ATOM 10994 N N . ASP K 1 30 ? -9.602 -27.898 54.322 1.00 35.12 18 ASP K N 1
ATOM 10995 C CA . ASP K 1 30 ? -10.121 -26.735 53.603 1.00 34.51 18 ASP K CA 1
ATOM 10996 C C . ASP K 1 30 ? -11.143 -27.219 52.582 1.00 33.90 18 ASP K C 1
ATOM 10997 O O . ASP K 1 30 ? -10.775 -27.865 51.598 1.00 32.61 18 ASP K O 1
ATOM 11002 N N . ASP K 1 31 ? -12.418 -26.924 52.824 1.00 36.37 19 ASP K N 1
ATOM 11003 C CA . ASP K 1 31 ? -13.494 -27.394 51.957 1.00 37.66 19 ASP K CA 1
ATOM 11004 C C . ASP K 1 31 ? -13.515 -26.704 50.595 1.00 35.02 19 ASP K C 1
ATOM 11005 O O . ASP K 1 31 ? -14.354 -27.057 49.760 1.00 36.57 19 ASP K O 1
ATOM 11010 N N . LYS K 1 32 ? -12.651 -25.722 50.356 1.00 31.98 20 LYS K N 1
ATOM 11011 C CA . LYS K 1 32 ? -12.591 -25.058 49.061 1.00 30.49 20 LYS K CA 1
ATOM 11012 C C . LYS K 1 32 ? -11.633 -25.727 48.082 1.00 29.34 20 LYS K C 1
ATOM 11013 O O . LYS K 1 32 ? -11.592 -25.325 46.916 1.00 29.10 20 LYS K O 1
ATOM 11019 N N . VAL K 1 33 ? -10.866 -26.722 48.522 1.00 29.30 21 VAL K N 1
ATOM 11020 C CA . VAL K 1 33 ? -10.030 -27.530 47.632 1.00 25.75 21 VAL K CA 1
ATOM 11021 C C . VAL K 1 33 ? -10.904 -28.090 46.513 1.00 25.42 21 VAL K C 1
ATOM 11022 O O . VAL K 1 33 ? -11.981 -28.642 46.788 1.00 27.19 21 VAL K O 1
ATOM 11026 N N . PRO K 1 34 ? -10.480 -27.982 45.251 1.00 22.38 22 PRO K N 1
ATOM 11027 C CA . PRO K 1 34 ? -11.377 -28.326 44.137 1.00 23.18 22 PRO K CA 1
ATOM 11028 C C . PRO K 1 34 ? -11.834 -29.776 44.181 1.00 26.81 22 PRO K C 1
ATOM 11029 O O . PRO K 1 34 ? -11.060 -30.685 44.490 1.00 26.62 22 PRO K O 1
ATOM 11033 N N . ASN K 1 35 ? -13.107 -29.987 43.859 1.00 27.99 23 ASN K N 1
ATOM 11034 C CA . ASN K 1 35 ? -13.585 -31.338 43.634 1.00 30.01 23 ASN K CA 1
ATOM 11035 C C . ASN K 1 35 ? -12.824 -31.929 42.453 1.00 34.39 23 ASN K C 1
ATOM 11036 O O . ASN K 1 35 ? -12.670 -31.282 41.413 1.00 32.51 23 ASN K O 1
ATOM 11041 N N . SER K 1 36 ? -12.294 -33.139 42.633 1.00 38.43 24 SER K N 1
ATOM 11042 C CA . SER K 1 36 ? -11.536 -33.797 41.579 1.00 40.53 24 SER K CA 1
ATOM 11043 C C . SER K 1 36 ? -12.239 -35.000 40.979 1.00 44.70 24 SER K C 1
ATOM 11044 O O . SER K 1 36 ? -11.854 -35.438 39.892 1.00 45.03 24 SER K O 1
ATOM 11047 N N . GLU K 1 37 ? -13.237 -35.547 41.661 1.00 48.82 25 GLU K N 1
ATOM 11048 C CA . GLU K 1 37 ? -13.980 -36.698 41.179 1.00 53.99 25 GLU K CA 1
ATOM 11049 C C . GLU K 1 37 ? -15.467 -36.406 41.285 1.00 54.94 25 GLU K C 1
ATOM 11050 O O . GLU K 1 37 ? -15.925 -35.815 42.266 1.00 56.51 25 GLU K O 1
ATOM 11056 N N . ASP K 1 38 ? -16.208 -36.840 40.274 1.00 52.77 26 ASP K N 1
ATOM 11057 C CA . ASP K 1 38 ? -17.638 -36.610 40.142 1.00 50.80 26 ASP K CA 1
ATOM 11058 C C . ASP K 1 38 ? -18.142 -37.495 39.008 1.00 51.60 26 ASP K C 1
ATOM 11059 O O . ASP K 1 38 ? -17.551 -37.496 37.921 1.00 50.24 26 ASP K O 1
ATOM 11064 N N . PRO K 1 39 ? -19.208 -38.271 39.225 1.00 54.38 27 PRO K N 1
ATOM 11065 C CA . PRO K 1 39 ? -19.721 -39.134 38.148 1.00 55.81 27 PRO K CA 1
ATOM 11066 C C . PRO K 1 39 ? -20.137 -38.385 36.892 1.00 54.79 27 PRO K C 1
ATOM 11067 O O . PRO K 1 39 ? -20.157 -38.990 35.814 1.00 57.06 27 PRO K O 1
ATOM 11071 N N . THR K 1 40 ? -20.481 -37.098 36.993 1.00 51.91 28 THR K N 1
ATOM 11072 C CA . THR K 1 40 ? -20.827 -36.312 35.814 1.00 50.03 28 THR K CA 1
ATOM 11073 C C . THR K 1 40 ? -19.606 -35.903 34.995 1.00 47.50 28 THR K C 1
ATOM 11074 O O . THR K 1 40 ? -19.765 -35.467 33.850 1.00 47.15 28 THR K O 1
ATOM 11078 N N . TYR K 1 41 ? -18.404 -36.004 35.559 1.00 45.55 29 TYR K N 1
ATOM 11079 C CA . TYR K 1 41 ? -17.195 -35.598 34.853 1.00 42.84 29 TYR K CA 1
ATOM 11080 C C . TYR K 1 41 ? -16.903 -36.556 33.701 1.00 43.65 29 TYR K C 1
ATOM 11081 O O . TYR K 1 41 ? -16.863 -37.775 33.887 1.00 43.07 29 TYR K O 1
ATOM 11090 N N . ASN K 1 42 ? -16.709 -36.001 32.502 1.00 44.57 30 ASN K N 1
ATOM 11091 C CA . ASN K 1 42 ? -16.314 -36.821 31.359 1.00 47.16 30 ASN K CA 1
ATOM 11092 C C . ASN K 1 42 ? -14.830 -37.160 31.398 1.00 45.54 30 ASN K C 1
ATOM 11093 O O . ASN K 1 42 ? -14.428 -38.258 31.000 1.00 48.20 30 ASN K O 1
ATOM 11098 N N . ASN K 1 43 ? -14.009 -36.230 31.854 1.00 41.60 31 ASN K N 1
ATOM 11099 C CA . ASN K 1 43 ? -12.573 -36.400 31.998 1.00 38.46 31 ASN K CA 1
ATOM 11100 C C . ASN K 1 43 ? -12.169 -36.044 33.417 1.00 37.35 31 ASN K C 1
ATOM 11101 O O . ASN K 1 43 ? -12.946 -35.429 34.159 1.00 35.72 31 ASN K O 1
ATOM 11106 N N . PRO K 1 44 ? -10.975 -36.448 33.843 1.00 37.83 32 PRO K N 1
ATOM 11107 C CA . PRO K 1 44 ? -10.489 -36.020 35.157 1.00 37.34 32 PRO K CA 1
ATOM 11108 C C . PRO K 1 44 ? -10.338 -34.505 35.228 1.00 33.37 32 PRO K C 1
ATOM 11109 O O . PRO K 1 44 ? -10.195 -33.814 34.216 1.00 31.86 32 PRO K O 1
ATOM 11113 N N . LYS K 1 45 ? -10.383 -33.993 36.456 1.00 29.40 33 LYS K N 1
ATOM 11114 C CA . LYS K 1 45 ? -10.145 -32.574 36.694 1.00 27.09 33 LYS K CA 1
ATOM 11115 C C . LYS K 1 45 ? -8.706 -32.218 36.332 1.00 27.04 33 LYS K C 1
ATOM 11116 O O . LYS K 1 45 ? -7.759 -32.702 36.959 1.00 28.26 33 LYS K O 1
ATOM 11122 N N . ALA K 1 46 ? -8.540 -31.354 35.337 1.00 24.80 34 ALA K N 1
ATOM 11123 C CA . ALA K 1 46 ? -7.213 -30.953 34.896 1.00 23.13 34 ALA K CA 1
ATOM 11124 C C . ALA K 1 46 ? -6.723 -29.743 35.685 1.00 22.69 34 ALA K C 1
ATOM 11125 O O . ALA K 1 46 ? -7.490 -28.825 35.981 1.00 21.89 34 ALA K O 1
ATOM 11127 N N . PHE K 1 47 ? -5.438 -29.760 36.024 1.00 21.49 35 PHE K N 1
ATOM 11128 C CA . PHE K 1 47 ? -4.756 -28.653 36.670 1.00 22.63 35 PHE K CA 1
ATOM 11129 C C . PHE K 1 47 ? -3.649 -28.166 35.749 1.00 21.96 35 PHE K C 1
ATOM 11130 O O . PHE K 1 47 ? -3.134 -28.921 34.926 1.00 21.83 35 PHE K O 1
ATOM 11138 N N . ILE K 1 48 ? -3.295 -26.898 35.881 1.00 22.23 36 ILE K N 1
ATOM 11139 C CA . ILE K 1 48 ? -2.184 -26.314 35.144 1.00 22.34 36 ILE K CA 1
ATOM 11140 C C . ILE K 1 48 ? -1.080 -25.964 36.133 1.00 23.96 36 ILE K C 1
ATOM 11141 O O . ILE K 1 48 ? -1.354 -25.547 37.269 1.00 23.63 36 ILE K O 1
ATOM 11146 N N . GLY K 1 49 ? 0.165 -26.171 35.719 1.00 24.19 37 GLY K N 1
ATOM 11147 C CA . GLY K 1 49 ? 1.262 -25.868 36.621 1.00 25.36 37 GLY K CA 1
ATOM 11148 C C . GLY K 1 49 ? 2.602 -25.935 35.923 1.00 27.06 37 GLY K C 1
ATOM 11149 O O . GLY K 1 49 ? 2.696 -26.251 34.736 1.00 28.37 37 GLY K O 1
ATOM 11150 N N . ILE K 1 50 ? 3.649 -25.595 36.671 1.00 26.51 38 ILE K N 1
ATOM 11151 C CA . ILE K 1 50 ? 3.533 -25.083 38.031 1.00 24.55 38 ILE K CA 1
ATOM 11152 C C . ILE K 1 50 ? 3.317 -23.573 37.958 1.00 23.86 38 ILE K C 1
ATOM 11153 O O . ILE K 1 50 ? 4.125 -22.867 37.367 1.00 25.13 38 ILE K O 1
ATOM 11158 N N . VAL K 1 51 ? 2.212 -23.081 38.524 1.00 23.94 39 VAL K N 1
ATOM 11159 C CA . VAL K 1 51 ? 1.882 -21.662 38.377 1.00 24.72 39 VAL K CA 1
ATOM 11160 C C . VAL K 1 51 ? 2.648 -20.791 39.363 1.00 24.81 39 VAL K C 1
ATOM 11161 O O . VAL K 1 51 ? 2.843 -19.595 39.111 1.00 24.93 39 VAL K O 1
ATOM 11165 N N . LEU K 1 52 ? 3.073 -21.346 40.495 1.00 24.34 40 LEU K N 1
ATOM 11166 C CA . LEU K 1 52 ? 3.774 -20.570 41.508 1.00 21.98 40 LEU K CA 1
ATOM 11167 C C . LEU K 1 52 ? 4.653 -21.494 42.333 1.00 23.27 40 LEU K C 1
ATOM 11168 O O . LEU K 1 52 ? 4.215 -22.567 42.759 1.00 23.99 40 LEU K O 1
ATOM 11173 N N . GLU K 1 53 ? 5.884 -21.064 42.575 1.00 24.91 41 GLU K N 1
ATOM 11174 C CA . GLU K 1 53 ? 6.793 -21.767 43.471 1.00 29.05 41 GLU K CA 1
ATOM 11175 C C . GLU K 1 53 ? 7.293 -20.765 44.500 1.00 31.41 41 GLU K C 1
ATOM 11176 O O . GLU K 1 53 ? 8.046 -19.844 44.159 1.00 32.80 41 GLU K O 1
ATOM 11182 N N . ILE K 1 54 ? 6.882 -20.943 45.755 1.00 30.25 42 ILE K N 1
ATOM 11183 C CA . ILE K 1 54 ? 7.191 -19.961 46.793 1.00 30.61 42 ILE K CA 1
ATOM 11184 C C . ILE K 1 54 ? 7.414 -20.681 48.116 1.00 32.64 42 ILE K C 1
ATOM 11185 O O . ILE K 1 54 ? 6.602 -21.516 48.526 1.00 33.44 42 ILE K O 1
ATOM 11190 N N . GLU K 1 55 ? 8.527 -20.357 48.779 1.00 34.22 43 GLU K N 1
ATOM 11191 C CA . GLU K 1 55 ? 8.850 -20.909 50.094 1.00 36.22 43 GLU K CA 1
ATOM 11192 C C . GLU K 1 55 ? 8.827 -22.439 50.067 1.00 37.78 43 GLU K C 1
ATOM 11193 O O . GLU K 1 55 ? 8.338 -23.099 50.986 1.00 38.19 43 GLU K O 1
ATOM 11199 N N . GLY K 1 56 ? 9.341 -23.007 48.976 1.00 38.53 44 GLY K N 1
ATOM 11200 C CA . GLY K 1 56 ? 9.401 -24.442 48.793 1.00 39.44 44 GLY K CA 1
ATOM 11201 C C . GLY K 1 56 ? 8.108 -25.102 48.365 1.00 37.26 44 GLY K C 1
ATOM 11202 O O . GLY K 1 56 ? 8.111 -26.309 48.098 1.00 38.84 44 GLY K O 1
ATOM 11203 N N . HIS K 1 57 ? 7.009 -24.358 48.283 1.00 33.90 45 HIS K N 1
ATOM 11204 C CA . HIS K 1 57 ? 5.723 -24.912 47.891 1.00 32.49 45 HIS K CA 1
ATOM 11205 C C . HIS K 1 57 ? 5.518 -24.737 46.393 1.00 33.31 45 HIS K C 1
ATOM 11206 O O . HIS K 1 57 ? 5.738 -23.647 45.855 1.00 35.45 45 HIS K O 1
ATOM 11213 N N . LYS K 1 58 ? 5.090 -25.808 45.731 1.00 31.44 46 LYS K N 1
ATOM 11214 C CA . LYS K 1 58 ? 4.746 -25.791 44.314 1.00 28.40 46 LYS K CA 1
ATOM 11215 C C . LYS K 1 58 ? 3.232 -25.834 44.173 1.00 24.19 46 LYS K C 1
ATOM 11216 O O . LYS K 1 58 ? 2.573 -26.667 44.803 1.00 24.91 46 LYS K O 1
ATOM 11222 N N . TYR K 1 59 ? 2.680 -24.941 43.358 1.00 21.32 47 TYR K N 1
ATOM 11223 C CA . TYR K 1 59 ? 1.238 -24.793 43.242 1.00 21.43 47 TYR K CA 1
ATOM 11224 C C . TYR K 1 59 ? 0.739 -25.235 41.873 1.00 23.73 47 TYR K C 1
ATOM 11225 O O . TYR K 1 59 ? 1.337 -24.909 40.843 1.00 24.01 47 TYR K O 1
ATOM 11234 N N . LEU K 1 60 ? -0.381 -25.952 41.879 1.00 23.43 48 LEU K N 1
ATOM 11235 C CA . LEU K 1 60 ? -1.152 -26.260 40.686 1.00 23.14 48 LEU K CA 1
ATOM 11236 C C . LEU K 1 60 ? -2.522 -25.626 40.844 1.00 22.17 48 LEU K C 1
ATOM 11237 O O . LEU K 1 60 ? -3.082 -25.610 41.946 1.00 23.34 48 LEU K O 1
ATOM 11242 N N . ALA K 1 61 ? -3.052 -25.100 39.746 1.00 21.54 49 ALA K N 1
ATOM 11243 C CA . ALA K 1 61 ? -4.338 -24.439 39.750 1.00 21.19 49 ALA K CA 1
ATOM 11244 C C . ALA K 1 61 ? -5.336 -25.193 38.879 1.00 22.81 49 ALA K C 1
ATOM 11245 O O . ALA K 1 61 ? -4.989 -25.643 37.779 1.00 24.89 49 ALA K O 1
ATOM 11247 N N . PRO K 1 62 ? -6.580 -25.326 39.331 1.00 21.86 50 PRO K N 1
ATOM 11248 C CA . PRO K 1 62 ? -7.577 -26.071 38.562 1.00 22.14 50 PRO K CA 1
ATOM 11249 C C . PRO K 1 62 ? -8.086 -25.290 37.364 1.00 23.64 50 PRO K C 1
ATOM 11250 O O . PRO K 1 62 ? -8.209 -24.063 37.391 1.00 24.96 50 PRO K O 1
ATOM 11254 N N . LEU K 1 63 ? -8.368 -26.025 36.293 1.00 23.37 51 LEU K N 1
ATOM 11255 C CA . LEU K 1 63 ? -9.088 -25.468 35.159 1.00 25.48 51 LEU K CA 1
ATOM 11256 C C . LEU K 1 63 ? -10.579 -25.651 35.391 1.00 25.48 51 LEU K C 1
ATOM 11257 O O . LEU K 1 63 ? -11.001 -26.585 36.077 1.00 28.08 51 LEU K O 1
ATOM 11262 N N . THR K 1 64 ? -11.381 -24.757 34.820 1.00 23.53 52 THR K N 1
ATOM 11263 C CA . THR K 1 64 ? -12.824 -24.894 34.945 1.00 24.47 52 THR K CA 1
ATOM 11264 C C . THR K 1 64 ? -13.506 -24.444 33.662 1.00 25.16 52 THR K C 1
ATOM 11265 O O . THR K 1 64 ? -13.061 -23.501 32.994 1.00 25.90 52 THR K O 1
ATOM 11269 N N . SER K 1 65 ? -14.570 -25.155 33.316 1.00 26.86 53 SER K N 1
ATOM 11270 C CA . SER K 1 65 ? -15.336 -24.918 32.105 1.00 27.23 53 SER K CA 1
ATOM 11271 C C . SER K 1 65 ? -16.188 -23.658 32.252 1.00 28.07 53 SER K C 1
ATOM 11272 O O . SER K 1 65 ? -16.432 -23.194 33.367 1.00 28.96 53 SER K O 1
ATOM 11275 N N . PRO K 1 66 ? -16.664 -23.095 31.137 1.00 28.60 54 PRO K N 1
ATOM 11276 C CA . PRO K 1 66 ? -17.399 -21.827 31.202 1.00 28.32 54 PRO K CA 1
ATOM 11277 C C . PRO K 1 66 ? -18.618 -21.915 32.106 1.00 30.65 54 PRO K C 1
ATOM 11278 O O . PRO K 1 66 ? -19.327 -22.920 32.128 1.00 32.41 54 PRO K O 1
ATOM 11282 N N . LYS K 1 67 ? -18.849 -20.846 32.861 1.00 30.15 55 LYS K N 1
ATOM 11283 C CA . LYS K 1 67 ? -20.089 -20.642 33.590 1.00 30.94 55 LYS K CA 1
ATOM 11284 C C . LYS K 1 67 ? -20.571 -19.229 33.302 1.00 30.40 55 LYS K C 1
ATOM 11285 O O . LYS K 1 67 ? -19.781 -18.356 32.937 1.00 27.99 55 LYS K O 1
ATOM 11291 N N . ALA K 1 68 ? -21.883 -19.019 33.442 1.00 32.03 56 ALA K N 1
ATOM 11292 C CA . ALA K 1 68 ? -22.460 -17.722 33.103 1.00 33.82 56 ALA K CA 1
ATOM 11293 C C . ALA K 1 68 ? -21.799 -16.598 33.892 1.00 33.91 56 ALA K C 1
ATOM 11294 O O . ALA K 1 68 ? -21.487 -15.535 33.335 1.00 34.12 56 ALA K O 1
ATOM 11296 N N . TRP K 1 69 ? -21.548 -16.828 35.187 1.00 32.61 57 TRP K N 1
ATOM 11297 C CA . TRP K 1 69 ? -20.981 -15.785 36.035 1.00 31.86 57 TRP K CA 1
ATOM 11298 C C . TRP K 1 69 ? -19.575 -15.392 35.613 1.00 29.47 57 TRP K C 1
ATOM 11299 O O . TRP K 1 69 ? -19.088 -14.337 36.039 1.00 30.42 57 TRP K O 1
ATOM 11310 N N . HIS K 1 70 ? -18.917 -16.203 34.781 1.00 27.52 58 HIS K N 1
ATOM 11311 C CA . HIS K 1 70 ? -17.627 -15.803 34.234 1.00 28.83 58 HIS K CA 1
ATOM 11312 C C . HIS K 1 70 ? -17.713 -14.469 33.502 1.00 30.18 58 HIS K C 1
ATOM 11313 O O . HIS K 1 70 ? -16.689 -13.801 33.337 1.00 29.23 58 HIS K O 1
ATOM 11320 N N . ALA K 1 71 ? -18.911 -14.067 33.062 1.00 33.08 59 ALA K N 1
ATOM 11321 C CA . ALA K 1 71 ? -19.050 -12.777 32.395 1.00 35.34 59 ALA K CA 1
ATOM 11322 C C . ALA K 1 71 ? -18.665 -11.616 33.304 1.00 36.20 59 ALA K C 1
ATOM 11323 O O . ALA K 1 71 ? -18.252 -10.565 32.804 1.00 36.38 59 ALA K O 1
ATOM 11325 N N . ASN K 1 72 ? -18.753 -11.790 34.623 1.00 35.88 60 ASN K N 1
ATOM 11326 C CA . ASN K 1 72 ? -18.430 -10.720 35.557 1.00 36.96 60 ASN K CA 1
ATOM 11327 C C . ASN K 1 72 ? -16.962 -10.716 35.959 1.00 36.29 60 ASN K C 1
ATOM 11328 O O . ASN K 1 72 ? -16.574 -9.941 36.840 1.00 37.52 60 ASN K O 1
ATOM 11333 N N . VAL K 1 73 ? -16.137 -11.550 35.334 1.00 34.27 61 VAL K N 1
ATOM 11334 C CA . VAL K 1 73 ? -14.731 -11.640 35.705 1.00 32.72 61 VAL K CA 1
ATOM 11335 C C . VAL K 1 73 ? -13.977 -10.488 35.051 1.00 32.59 61 VAL K C 1
ATOM 11336 O O . VAL K 1 73 ? -14.001 -10.332 33.826 1.00 32.04 61 VAL K O 1
ATOM 11340 N N . LYS K 1 74 ? -13.307 -9.680 35.868 1.00 32.37 62 LYS K N 1
ATOM 11341 C CA . LYS K 1 74 ? -12.474 -8.594 35.371 1.00 32.59 62 LYS K CA 1
ATOM 11342 C C . LYS K 1 74 ? -11.033 -9.063 35.225 1.00 27.32 62 LYS K C 1
ATOM 11343 O O . LYS K 1 74 ? -10.538 -9.841 36.043 1.00 24.97 62 LYS K O 1
ATOM 11349 N N . GLU K 1 75 ? -10.355 -8.558 34.190 1.00 28.36 63 GLU K N 1
ATOM 11350 C CA . GLU K 1 75 ? -8.974 -8.955 33.932 1.00 29.77 63 GLU K CA 1
ATOM 11351 C C . GLU K 1 75 ? -8.057 -8.629 35.104 1.00 28.13 63 GLU K C 1
ATOM 11352 O O . GLU K 1 75 ? -7.050 -9.316 35.307 1.00 27.81 63 GLU K O 1
ATOM 11358 N N . SER K 1 76 ? -8.365 -7.576 35.867 1.00 27.05 64 SER K N 1
ATOM 11359 C CA . SER K 1 76 ? -7.498 -7.188 36.973 1.00 27.30 64 SER K CA 1
ATOM 11360 C C . SER K 1 76 ? -7.562 -8.152 38.156 1.00 26.59 64 SER K C 1
ATOM 11361 O O . SER K 1 76 ? -6.722 -8.049 39.058 1.00 27.69 64 SER K O 1
ATOM 11364 N N . SER K 1 77 ? -8.527 -9.062 38.199 1.00 25.81 65 SER K N 1
ATOM 11365 C CA . SER K 1 77 ? -8.645 -9.956 39.353 1.00 24.88 65 SER K CA 1
ATOM 11366 C C . SER K 1 77 ? -7.614 -11.075 39.276 1.00 22.02 65 SER K C 1
ATOM 11367 O O . SER K 1 77 ? -7.641 -11.860 38.322 1.00 21.23 65 SER K O 1
ATOM 11370 N N . PRO K 1 78 ? -6.720 -11.204 40.259 1.00 20.77 66 PRO K N 1
ATOM 11371 C CA . PRO K 1 78 ? -5.782 -12.331 40.282 1.00 18.03 66 PRO K CA 1
ATOM 11372 C C . PRO K 1 78 ? -6.404 -13.648 40.719 1.00 23.05 66 PRO K C 1
ATOM 11373 O O . PRO K 1 78 ? -5.702 -14.667 40.746 1.00 22.29 66 PRO K O 1
ATOM 11377 N N . ALA K 1 79 ? -7.692 -13.663 41.068 1.00 23.04 67 ALA K N 1
ATOM 11378 C CA . ALA K 1 79 ? -8.336 -14.926 41.402 1.00 23.77 67 ALA K CA 1
ATOM 11379 C C . ALA K 1 79 ? -8.555 -15.804 40.175 1.00 24.25 67 ALA K C 1
ATOM 11380 O O . ALA K 1 79 ? -8.736 -17.018 40.324 1.00 21.55 67 ALA K O 1
ATOM 11382 N N . PHE K 1 80 ? -8.527 -15.224 38.972 1.00 24.30 68 PHE K N 1
ATOM 11383 C CA . PHE K 1 80 ? -8.858 -15.945 37.752 1.00 24.72 68 PHE K CA 1
ATOM 11384 C C . PHE K 1 80 ? -7.897 -15.567 36.640 1.00 24.37 68 PHE K C 1
ATOM 11385 O O . PHE K 1 80 ? -7.329 -14.474 36.636 1.00 24.97 68 PHE K O 1
ATOM 11393 N N . PHE K 1 81 ? -7.731 -16.478 35.685 1.00 25.32 69 PHE K N 1
ATOM 11394 C CA . PHE K 1 81 ? -7.128 -16.153 34.394 1.00 26.32 69 PHE K CA 1
ATOM 11395 C C . PHE K 1 81 ? -8.029 -16.715 33.297 1.00 25.97 69 PHE K C 1
ATOM 11396 O O . PHE K 1 81 ? -8.023 -17.923 33.046 1.00 25.78 69 PHE K O 1
ATOM 11404 N N . LYS K 1 82 ? -8.791 -15.839 32.644 1.00 25.87 70 LYS K N 1
ATOM 11405 C CA . LYS K 1 82 ? -9.697 -16.266 31.583 1.00 26.83 70 LYS K CA 1
ATOM 11406 C C . LYS K 1 82 ? -8.914 -16.817 30.393 1.00 25.88 70 LYS K C 1
ATOM 11407 O O . LYS K 1 82 ? -7.862 -16.292 30.024 1.00 25.39 70 LYS K O 1
ATOM 11413 N N . LEU K 1 83 ? -9.436 -17.881 29.789 1.00 26.55 71 LEU K N 1
ATOM 11414 C CA . LEU K 1 83 ? -8.796 -18.559 28.668 1.00 25.20 71 LEU K CA 1
ATOM 11415 C C . LEU K 1 83 ? -9.631 -18.386 27.408 1.00 25.74 71 LEU K C 1
ATOM 11416 O O . LEU K 1 83 ? -10.865 -18.367 27.468 1.00 27.27 71 LEU K O 1
ATOM 11421 N N . HIS K 1 84 ? -8.954 -18.246 26.270 1.00 25.67 72 HIS K N 1
ATOM 11422 C CA . HIS K 1 84 ? -9.616 -18.262 24.970 1.00 27.45 72 HIS K CA 1
ATOM 11423 C C . HIS K 1 84 ? -8.583 -18.603 23.903 1.00 28.17 72 HIS K C 1
ATOM 11424 O O . HIS K 1 84 ? -7.375 -18.560 24.147 1.00 29.65 72 HIS K O 1
ATOM 11431 N N . GLU K 1 85 ? -9.072 -18.967 22.723 1.00 28.23 73 GLU K N 1
ATOM 11432 C CA . GLU K 1 85 ? -8.170 -19.307 21.631 1.00 28.86 73 GLU K CA 1
ATOM 11433 C C . GLU K 1 85 ? -7.331 -18.093 21.237 1.00 31.94 73 GLU K C 1
ATOM 11434 O O . GLU K 1 85 ? -7.810 -16.955 21.247 1.00 32.78 73 GLU K O 1
ATOM 11440 N N . ASN K 1 86 ? -6.049 -18.336 20.955 1.00 34.21 74 ASN K N 1
ATOM 11441 C CA . ASN K 1 86 ? -5.153 -17.293 20.461 1.00 35.85 74 ASN K CA 1
ATOM 11442 C C . ASN K 1 86 ? -5.743 -16.604 19.240 1.00 34.88 74 ASN K C 1
ATOM 11443 O O . ASN K 1 86 ? -5.995 -17.247 18.219 1.00 36.51 74 ASN K O 1
ATOM 11448 N N . GLY K 1 87 ? -5.943 -15.292 19.337 1.00 33.69 75 GLY K N 1
ATOM 11449 C CA . GLY K 1 87 ? -6.469 -14.512 18.237 1.00 35.40 75 GLY K CA 1
ATOM 11450 C C . GLY K 1 87 ? -7.944 -14.691 17.946 1.00 36.69 75 GLY K C 1
ATOM 11451 O O . GLY K 1 87 ? -8.448 -14.074 17.000 1.00 37.84 75 GLY K O 1
ATOM 11452 N N . VAL K 1 88 ? -8.656 -15.504 18.724 1.00 35.25 76 VAL K N 1
ATOM 11453 C CA . VAL K 1 88 ? -10.093 -15.703 18.548 1.00 35.50 76 VAL K CA 1
ATOM 11454 C C . VAL K 1 88 ? -10.761 -15.457 19.898 1.00 34.10 76 VAL K C 1
ATOM 11455 O O . VAL K 1 88 ? -11.143 -16.417 20.585 1.00 32.27 76 VAL K O 1
ATOM 11459 N N . PRO K 1 89 ? -10.921 -14.198 20.315 1.00 35.39 77 PRO K N 1
ATOM 11460 C CA . PRO K 1 89 ? -11.418 -13.933 21.676 1.00 36.53 77 PRO K CA 1
ATOM 11461 C C . PRO K 1 89 ? -12.810 -14.475 21.946 1.00 38.29 77 PRO K C 1
ATOM 11462 O O . PRO K 1 89 ? -13.126 -14.776 23.102 1.00 37.61 77 PRO K O 1
ATOM 11466 N N . ASP K 1 90 ? -13.648 -14.623 20.919 1.00 42.43 78 ASP K N 1
ATOM 11467 C CA . ASP K 1 90 ? -14.996 -15.145 21.125 1.00 43.90 78 ASP K CA 1
ATOM 11468 C C . ASP K 1 90 ? -15.011 -16.631 21.467 1.00 41.79 78 ASP K C 1
ATOM 11469 O O . ASP K 1 90 ? -16.036 -17.131 21.943 1.00 42.67 78 ASP K O 1
ATOM 11474 N N . ASN K 1 91 ? -13.916 -17.351 21.224 1.00 38.63 79 ASN K N 1
ATOM 11475 C CA . ASN K 1 91 ? -13.845 -18.779 21.535 1.00 34.72 79 ASN K CA 1
ATOM 11476 C C . ASN K 1 91 ? -13.319 -18.929 22.959 1.00 33.41 79 ASN K C 1
ATOM 11477 O O . ASN K 1 91 ? -12.139 -19.190 23.198 1.00 32.35 79 ASN K O 1
ATOM 11482 N N . GLN K 1 92 ? -14.224 -18.739 23.922 1.00 33.38 80 GLN K N 1
ATOM 11483 C CA . GLN K 1 92 ? -13.870 -18.827 25.333 1.00 32.27 80 GLN K CA 1
ATOM 11484 C C . GLN K 1 92 ? -13.585 -20.269 25.731 1.00 30.87 80 GLN K C 1
ATOM 11485 O O . GLN K 1 92 ? -14.316 -21.191 25.361 1.00 33.19 80 GLN K O 1
ATOM 11491 N N . LEU K 1 93 ? -12.519 -20.461 26.501 1.00 27.48 81 LEU K N 1
ATOM 11492 C CA . LEU K 1 93 ? -12.064 -21.786 26.905 1.00 25.17 81 LEU K CA 1
ATOM 11493 C C . LEU K 1 93 ? -12.067 -21.939 28.427 1.00 23.36 81 LEU K C 1
ATOM 11494 O O . LEU K 1 93 ? -11.172 -22.554 29.007 1.00 23.73 81 LEU K O 1
ATOM 11499 N N . GLY K 1 94 ? -13.066 -21.365 29.097 1.00 23.74 82 GLY K N 1
ATOM 11500 C CA . GLY K 1 94 ? -13.110 -21.480 30.546 1.00 23.46 82 GLY K CA 1
ATOM 11501 C C . GLY K 1 94 ? -12.066 -20.591 31.198 1.00 23.73 82 GLY K C 1
ATOM 11502 O O . GLY K 1 94 ? -11.637 -19.572 30.644 1.00 24.74 82 GLY K O 1
ATOM 11503 N N . LEU K 1 95 ? -11.638 -20.980 32.395 1.00 23.91 83 LEU K N 1
ATOM 11504 C CA . LEU K 1 95 ? -10.631 -20.165 33.056 1.00 23.66 83 LEU K CA 1
ATOM 11505 C C . LEU K 1 95 ? -9.771 -21.019 33.973 1.00 22.67 83 LEU K C 1
ATOM 11506 O O . LEU K 1 95 ? -10.134 -22.139 34.351 1.00 24.33 83 LEU K O 1
ATOM 11511 N N . ILE K 1 96 ? -8.611 -20.469 34.319 1.00 21.03 84 ILE K N 1
ATOM 11512 C CA . ILE K 1 96 ? -7.785 -21.012 35.387 1.00 20.79 84 ILE K CA 1
ATOM 11513 C C . ILE K 1 96 ? -8.290 -20.400 36.683 1.00 22.18 84 ILE K C 1
ATOM 11514 O O . ILE K 1 96 ? -8.242 -19.176 36.854 1.00 23.22 84 ILE K O 1
ATOM 11519 N N . ASN K 1 97 ? -8.795 -21.243 37.585 1.00 22.07 85 ASN K N 1
ATOM 11520 C CA . ASN K 1 97 ? -9.357 -20.774 38.848 1.00 23.08 85 ASN K CA 1
ATOM 11521 C C . ASN K 1 97 ? -8.227 -20.703 39.868 1.00 21.90 85 ASN K C 1
ATOM 11522 O O . ASN K 1 97 ? -8.055 -21.576 40.725 1.00 20.56 85 ASN K O 1
ATOM 11527 N N . LEU K 1 98 ? -7.437 -19.631 39.761 1.00 20.38 86 LEU K N 1
ATOM 11528 C CA . LEU K 1 98 ? -6.274 -19.489 40.628 1.00 21.18 86 LEU K CA 1
ATOM 11529 C C . LEU K 1 98 ? -6.675 -19.417 42.095 1.00 22.71 86 LEU K C 1
ATOM 11530 O O . LEU K 1 98 ? -5.925 -19.873 42.963 1.00 22.04 86 LEU K O 1
ATOM 11535 N N . LYS K 1 99 ? -7.861 -18.881 42.395 1.00 23.15 87 LYS K N 1
ATOM 11536 C CA . LYS K 1 99 ? -8.254 -18.747 43.794 1.00 24.46 87 LYS K CA 1
ATOM 11537 C C . LYS K 1 99 ? -8.357 -20.098 44.490 1.00 26.00 87 LYS K C 1
ATOM 11538 O O . LYS K 1 99 ? -8.377 -20.144 45.727 1.00 27.44 87 LYS K O 1
ATOM 11544 N N . PHE K 1 100 ? -8.409 -21.197 43.731 1.00 24.91 88 PHE K N 1
ATOM 11545 C CA . PHE K 1 100 ? -8.468 -22.539 44.300 1.00 25.90 88 PHE K CA 1
ATOM 11546 C C . PHE K 1 100 ? -7.238 -23.375 43.950 1.00 26.05 88 PHE K C 1
ATOM 11547 O O . PHE K 1 100 ? -7.297 -24.605 43.960 1.00 26.11 88 PHE K O 1
ATOM 11555 N N . MET K 1 101 ? -6.110 -22.726 43.671 1.00 25.18 89 MET K N 1
ATOM 11556 C CA . MET K 1 101 ? -4.867 -23.463 43.495 1.00 24.54 89 MET K CA 1
ATOM 11557 C C . MET K 1 101 ? -4.437 -24.082 44.823 1.00 24.97 89 MET K C 1
ATOM 11558 O O . MET K 1 101 ? -4.826 -23.626 45.904 1.00 25.04 89 MET K O 1
ATOM 11563 N N . ILE K 1 102 ? -3.632 -25.142 44.735 1.00 24.21 90 ILE K N 1
ATOM 11564 C CA . ILE K 1 102 ? -3.230 -25.894 45.928 1.00 25.42 90 ILE K CA 1
ATOM 11565 C C . ILE K 1 102 ? -1.748 -26.251 45.821 1.00 26.38 90 ILE K C 1
ATOM 11566 O O . ILE K 1 102 ? -1.214 -26.451 44.738 1.00 27.56 90 ILE K O 1
ATOM 11571 N N . PRO K 1 103 ? -1.082 -26.313 46.972 1.00 24.63 91 PRO K N 1
ATOM 11572 C CA . PRO K 1 103 ? 0.284 -26.848 46.983 1.00 24.63 91 PRO K CA 1
ATOM 11573 C C . PRO K 1 103 ? 0.244 -28.359 46.846 1.00 25.16 91 PRO K C 1
ATOM 11574 O O . PRO K 1 103 ? -0.699 -29.021 47.286 1.00 26.20 91 PRO K O 1
ATOM 11578 N N . ILE K 1 104 ? 1.274 -28.908 46.207 1.00 23.56 92 ILE K N 1
ATOM 11579 C CA . ILE K 1 104 ? 1.242 -30.314 45.835 1.00 26.15 92 ILE K CA 1
ATOM 11580 C C . ILE K 1 104 ? 2.470 -31.039 46.362 1.00 28.04 92 ILE K C 1
ATOM 11581 O O . ILE K 1 104 ? 3.524 -30.448 46.606 1.00 28.39 92 ILE K O 1
ATOM 11586 N N . ILE K 1 105 ? 2.310 -32.341 46.546 1.00 31.39 93 ILE K N 1
ATOM 11587 C CA . ILE K 1 105 ? 3.426 -33.260 46.710 1.00 35.85 93 ILE K CA 1
ATOM 11588 C C . ILE K 1 105 ? 3.645 -33.923 45.360 1.00 35.19 93 ILE K C 1
ATOM 11589 O O . ILE K 1 105 ? 2.688 -34.399 44.735 1.00 33.12 93 ILE K O 1
ATOM 11594 N N . GLU K 1 106 ? 4.894 -33.911 44.888 1.00 36.74 94 GLU K N 1
ATOM 11595 C CA . GLU K 1 106 ? 5.187 -34.372 43.534 1.00 38.55 94 GLU K CA 1
ATOM 11596 C C . GLU K 1 106 ? 4.691 -35.793 43.304 1.00 37.26 94 GLU K C 1
ATOM 11597 O O . GLU K 1 106 ? 4.181 -36.112 42.224 1.00 37.37 94 GLU K O 1
ATOM 11603 N N . ALA K 1 107 ? 4.814 -36.657 44.313 1.00 36.53 95 ALA K N 1
ATOM 11604 C CA . ALA K 1 107 ? 4.399 -38.044 44.149 1.00 37.64 95 ALA K CA 1
ATOM 11605 C C . ALA K 1 107 ? 2.903 -38.175 43.908 1.00 36.19 95 ALA K C 1
ATOM 11606 O O . ALA K 1 107 ? 2.462 -39.196 43.368 1.00 37.33 95 ALA K O 1
ATOM 11608 N N . GLU K 1 108 ? 2.118 -37.165 44.279 1.00 34.17 96 GLU K N 1
ATOM 11609 C CA . GLU K 1 108 ? 0.667 -37.217 44.184 1.00 34.76 96 GLU K CA 1
ATOM 11610 C C . GLU K 1 108 ? 0.121 -36.494 42.957 1.00 34.93 96 GLU K C 1
ATOM 11611 O O . GLU K 1 108 ? -1.100 -36.345 42.834 1.00 34.49 96 GLU K O 1
ATOM 11617 N N . VAL K 1 109 ? 0.989 -36.023 42.060 1.00 33.69 97 VAL K N 1
ATOM 11618 C CA . VAL K 1 109 ? 0.553 -35.392 40.822 1.00 31.73 97 VAL K CA 1
ATOM 11619 C C . VAL K 1 109 ? 1.213 -36.111 39.658 1.00 33.45 97 VAL K C 1
ATOM 11620 O O . VAL K 1 109 ? 2.264 -36.746 39.805 1.00 35.45 97 VAL K O 1
ATOM 11624 N N . SER K 1 110 ? 0.559 -36.051 38.504 1.00 33.26 98 SER K N 1
ATOM 11625 C CA . SER K 1 110 ? 1.093 -36.665 37.299 1.00 34.11 98 SER K CA 1
ATOM 11626 C C . SER K 1 110 ? 0.776 -35.811 36.083 1.00 32.51 98 SER K C 1
ATOM 11627 O O . SER K 1 110 ? -0.367 -35.397 35.889 1.00 30.70 98 SER K O 1
ATOM 11630 N N . LEU K 1 111 ? 1.778 -35.608 35.236 1.00 35.30 99 LEU K N 1
ATOM 11631 C CA . LEU K 1 111 ? 1.544 -34.954 33.958 1.00 34.90 99 LEU K CA 1
ATOM 11632 C C . LEU K 1 111 ? 0.491 -35.720 33.173 1.00 35.35 99 LEU K C 1
ATOM 11633 O O . LEU K 1 111 ? 0.450 -36.953 33.201 1.00 38.04 99 LEU K O 1
ATOM 11638 N N . LEU K 1 112 ? -0.366 -34.985 32.473 1.00 34.01 100 LEU K N 1
ATOM 11639 C CA . LEU K 1 112 ? -1.231 -35.623 31.496 1.00 35.21 100 LEU K CA 1
ATOM 11640 C C . LEU K 1 112 ? -0.364 -36.250 30.416 1.00 36.60 100 LEU K C 1
ATOM 11641 O O . LEU K 1 112 ? 0.614 -35.653 29.958 1.00 36.06 100 LEU K O 1
ATOM 11646 N N . ASP K 1 113 ? -0.715 -37.465 30.013 1.00 40.23 101 ASP K N 1
ATOM 11647 C CA . ASP K 1 113 ? 0.059 -38.178 28.998 1.00 43.78 101 ASP K CA 1
ATOM 11648 C C . ASP K 1 113 ? -0.536 -37.860 27.627 1.00 43.50 101 ASP K C 1
ATOM 11649 O O . ASP K 1 113 ? -1.166 -38.684 26.962 1.00 44.96 101 ASP K O 1
ATOM 11654 N N . LEU K 1 114 ? -0.321 -36.603 27.226 1.00 42.49 102 LEU K N 1
ATOM 11655 C CA . LEU K 1 114 ? -0.934 -36.075 26.012 1.00 42.25 102 LEU K CA 1
ATOM 11656 C C . LEU K 1 114 ? -0.559 -36.892 24.787 1.00 43.93 102 LEU K C 1
ATOM 11657 O O . LEU K 1 114 ? -1.417 -37.203 23.955 1.00 46.90 102 LEU K O 1
ATOM 11662 N N . ASP K 1 115 ? 0.710 -37.254 24.654 1.00 44.01 103 ASP K N 1
ATOM 11663 C CA . ASP K 1 115 ? 1.135 -37.906 23.424 1.00 47.14 103 ASP K CA 1
ATOM 11664 C C . ASP K 1 115 ? 0.725 -39.371 23.353 1.00 48.09 103 ASP K C 1
ATOM 11665 O O . ASP K 1 115 ? 0.872 -39.984 22.291 1.00 51.63 103 ASP K O 1
ATOM 11670 N N . SER K 1 116 ? 0.200 -39.943 24.438 1.00 45.97 104 SER K N 1
ATOM 11671 C CA . SER K 1 116 ? -0.407 -41.266 24.375 1.00 47.20 104 SER K CA 1
ATOM 11672 C C . SER K 1 116 ? -1.929 -41.220 24.354 1.00 43.97 104 SER K C 1
ATOM 11673 O O . SER K 1 116 ? -2.557 -42.226 24.012 1.00 44.86 104 SER K O 1
ATOM 11676 N N . MET K 1 117 ? -2.530 -40.094 24.732 1.00 41.59 105 MET K N 1
ATOM 11677 C CA . MET K 1 117 ? -3.979 -39.975 24.706 1.00 39.62 105 MET K CA 1
ATOM 11678 C C . MET K 1 117 ? -4.497 -40.033 23.270 1.00 40.41 105 MET K C 1
ATOM 11679 O O . MET K 1 117 ? -3.905 -39.426 22.372 1.00 39.99 105 MET K O 1
ATOM 11684 N N . PRO K 1 118 ? -5.612 -40.720 23.027 1.00 40.73 106 PRO K N 1
ATOM 11685 C CA . PRO K 1 118 ? -6.188 -40.733 21.681 1.00 41.04 106 PRO K CA 1
ATOM 11686 C C . PRO K 1 118 ? -6.739 -39.362 21.323 1.00 38.22 106 PRO K C 1
ATOM 11687 O O . PRO K 1 118 ? -7.080 -38.548 22.184 1.00 35.79 106 PRO K O 1
ATOM 11691 N N . ASP K 1 119 ? -6.805 -39.110 20.022 1.00 38.71 107 ASP K N 1
ATOM 11692 C CA . ASP K 1 119 ? -7.266 -37.822 19.516 1.00 38.99 107 ASP K CA 1
ATOM 11693 C C . ASP K 1 119 ? -8.755 -37.647 19.791 1.00 36.95 107 ASP K C 1
ATOM 11694 O O . ASP K 1 119 ? -9.572 -38.474 19.376 1.00 38.44 107 ASP K O 1
ATOM 11699 N N . THR K 1 120 ? -9.105 -36.586 20.501 1.00 33.78 108 THR K N 1
ATOM 11700 C CA . THR K 1 120 ? -10.484 -36.282 20.847 1.00 34.92 108 THR K CA 1
ATOM 11701 C C . THR K 1 120 ? -10.705 -34.788 20.683 1.00 34.43 108 THR K C 1
ATOM 11702 O O . THR K 1 120 ? -9.743 -34.015 20.634 1.00 34.22 108 THR K O 1
ATOM 11706 N N . PRO K 1 121 ? -11.963 -34.353 20.564 1.00 34.77 109 PRO K N 1
ATOM 11707 C CA . PRO K 1 121 ? -12.230 -32.906 20.654 1.00 33.26 109 PRO K CA 1
ATOM 11708 C C . PRO K 1 121 ? -11.707 -32.305 21.946 1.00 31.21 109 PRO K C 1
ATOM 11709 O O . PRO K 1 121 ? -11.191 -31.179 21.944 1.00 29.47 109 PRO K O 1
ATOM 11713 N N . TYR K 1 122 ? -11.816 -33.044 23.054 1.00 32.05 110 TYR K N 1
ATOM 11714 C CA . TYR K 1 122 ? -11.282 -32.559 24.321 1.00 30.34 110 TYR K CA 1
ATOM 11715 C C . TYR K 1 122 ? -9.783 -32.311 24.219 1.00 30.13 110 TYR K C 1
ATOM 11716 O O . TYR K 1 122 ? -9.274 -31.310 24.734 1.00 30.15 110 TYR K O 1
ATOM 11725 N N . LYS K 1 123 ? -9.060 -33.209 23.552 1.00 30.47 111 LYS K N 1
ATOM 11726 C CA . LYS K 1 123 ? -7.622 -33.026 23.403 1.00 30.71 111 LYS K CA 1
ATOM 11727 C C . LYS K 1 123 ? -7.314 -31.799 22.549 1.00 29.67 111 LYS K C 1
ATOM 11728 O O . LYS K 1 123 ? -6.377 -31.043 22.849 1.00 28.82 111 LYS K O 1
ATOM 11734 N N . ARG K 1 124 ? -8.106 -31.575 21.494 1.00 30.30 112 ARG K N 1
ATOM 11735 C CA . ARG K 1 124 ? -7.963 -30.360 20.696 1.00 31.21 112 ARG K CA 1
ATOM 11736 C C . ARG K 1 124 ? -8.132 -29.117 21.563 1.00 29.72 112 ARG K C 1
ATOM 11737 O O . ARG K 1 124 ? -7.346 -28.161 21.476 1.00 30.85 112 ARG K O 1
ATOM 11745 N N . MET K 1 125 ? -9.169 -29.111 22.402 1.00 28.52 113 MET K N 1
ATOM 11746 C CA . MET K 1 125 ? -9.355 -27.984 23.303 1.00 27.85 113 MET K CA 1
ATOM 11747 C C . MET K 1 125 ? -8.157 -27.828 24.225 1.00 27.41 113 MET K C 1
ATOM 11748 O O . MET K 1 125 ? -7.703 -26.706 24.477 1.00 27.96 113 MET K O 1
ATOM 11753 N N . LEU K 1 126 ? -7.645 -28.946 24.748 1.00 27.28 114 LEU K N 1
ATOM 11754 C CA . LEU K 1 126 ? -6.463 -28.905 25.603 1.00 25.47 114 LEU K CA 1
ATOM 11755 C C . LEU K 1 126 ? -5.308 -28.206 24.904 1.00 26.41 114 LEU K C 1
ATOM 11756 O O . LEU K 1 126 ? -4.613 -27.390 25.512 1.00 27.52 114 LEU K O 1
ATOM 11761 N N . TYR K 1 127 ? -5.100 -28.497 23.619 1.00 27.28 115 TYR K N 1
ATOM 11762 C CA . TYR K 1 127 ? -3.972 -27.878 22.924 1.00 27.10 115 TYR K CA 1
ATOM 11763 C C . TYR K 1 127 ? -4.202 -26.386 22.695 1.00 27.39 115 TYR K C 1
ATOM 11764 O O . TYR K 1 127 ? -3.269 -25.583 22.831 1.00 27.66 115 TYR K O 1
ATOM 11773 N N . LYS K 1 128 ? -5.437 -25.985 22.376 1.00 27.89 116 LYS K N 1
ATOM 11774 C CA . LYS K 1 128 ? -5.699 -24.552 22.225 1.00 27.92 116 LYS K CA 1
ATOM 11775 C C . LYS K 1 128 ? -5.502 -23.812 23.547 1.00 25.19 116 LYS K C 1
ATOM 11776 O O . LYS K 1 128 ? -4.889 -22.726 23.591 1.00 24.52 116 LYS K O 1
ATOM 11782 N N . GLN K 1 129 ? -5.944 -24.428 24.645 1.00 23.50 117 GLN K N 1
ATOM 11783 C CA . GLN K 1 129 ? -5.706 -23.856 25.964 1.00 23.85 117 GLN K CA 1
ATOM 11784 C C . GLN K 1 129 ? -4.217 -23.783 26.249 1.00 24.69 117 GLN K C 1
ATOM 11785 O O . GLN K 1 129 ? -3.737 -22.801 26.821 1.00 23.44 117 GLN K O 1
ATOM 11791 N N . LEU K 1 130 ? -3.475 -24.828 25.875 1.00 25.19 118 LEU K N 1
ATOM 11792 C CA . LEU K 1 130 ? -2.047 -24.858 26.158 1.00 24.43 118 LEU K CA 1
ATOM 11793 C C . LEU K 1 130 ? -1.329 -23.722 25.449 1.00 25.72 118 LEU K C 1
ATOM 11794 O O . LEU K 1 130 ? -0.477 -23.055 26.043 1.00 25.37 118 LEU K O 1
ATOM 11799 N N . GLN K 1 131 ? -1.666 -23.476 24.182 1.00 27.42 119 GLN K N 1
ATOM 11800 C CA . GLN K 1 131 ? -1.033 -22.367 23.469 1.00 27.57 119 GLN K CA 1
ATOM 11801 C C . GLN K 1 131 ? -1.314 -21.043 24.172 1.00 27.41 119 GLN K C 1
ATOM 11802 O O . GLN K 1 131 ? -0.393 -20.245 24.426 1.00 28.05 119 GLN K O 1
ATOM 11808 N N . PHE K 1 132 ? -2.586 -20.793 24.514 1.00 26.24 120 PHE K N 1
ATOM 11809 C CA . PHE K 1 132 ? -2.892 -19.521 25.169 1.00 26.50 120 PHE K CA 1
ATOM 11810 C C . PHE K 1 132 ? -2.194 -19.400 26.522 1.00 25.18 120 PHE K C 1
ATOM 11811 O O . PHE K 1 132 ? -1.740 -18.311 26.901 1.00 24.74 120 PHE K O 1
ATOM 11819 N N . ILE K 1 133 ? -2.115 -20.500 27.271 1.00 22.91 121 ILE K N 1
ATOM 11820 C CA . ILE K 1 133 ? -1.487 -20.470 28.588 1.00 22.29 121 ILE K CA 1
ATOM 11821 C C . ILE K 1 133 ? 0.008 -20.216 28.459 1.00 22.51 121 ILE K C 1
ATOM 11822 O O . ILE K 1 133 ? 0.579 -19.396 29.187 1.00 22.68 121 ILE K O 1
ATOM 11827 N N . ARG K 1 134 ? 0.662 -20.924 27.532 1.00 21.69 122 ARG K N 1
ATOM 11828 C CA . ARG K 1 134 ? 2.088 -20.738 27.304 1.00 23.60 122 ARG K CA 1
ATOM 11829 C C . ARG K 1 134 ? 2.409 -19.291 26.956 1.00 24.71 122 ARG K C 1
ATOM 11830 O O . ARG K 1 134 ? 3.393 -18.731 27.453 1.00 24.43 122 ARG K O 1
ATOM 11838 N N . VAL K 1 135 ? 1.593 -18.668 26.101 1.00 25.46 123 VAL K N 1
ATOM 11839 C CA . VAL K 1 135 ? 1.892 -17.289 25.717 1.00 25.87 123 VAL K CA 1
ATOM 11840 C C . VAL K 1 135 ? 1.783 -16.360 26.920 1.00 27.53 123 VAL K C 1
ATOM 11841 O O . VAL K 1 135 ? 2.504 -15.357 27.013 1.00 27.87 123 VAL K O 1
ATOM 11845 N N . ASN K 1 136 ? 0.943 -16.711 27.892 1.00 26.86 124 ASN K N 1
ATOM 11846 C CA . ASN K 1 136 ? 0.676 -15.869 29.049 1.00 28.55 124 ASN K CA 1
ATOM 11847 C C . ASN K 1 136 ? 1.282 -16.423 30.333 1.00 31.37 124 ASN K C 1
ATOM 11848 O O . ASN K 1 136 ? 0.815 -16.084 31.426 1.00 31.16 124 ASN K O 1
ATOM 11853 N N . GLU K 1 137 ? 2.305 -17.275 30.221 1.00 33.26 125 GLU K N 1
ATOM 11854 C CA . GLU K 1 137 ? 2.854 -17.950 31.394 1.00 33.94 125 GLU K CA 1
ATOM 11855 C C . GLU K 1 137 ? 3.244 -16.962 32.484 1.00 31.89 125 GLU K C 1
ATOM 11856 O O . GLU K 1 137 ? 2.912 -17.147 33.665 1.00 31.70 125 GLU K O 1
ATOM 11862 N N . ASP K 1 138 ? 3.942 -15.896 32.097 1.00 31.01 126 ASP K N 1
ATOM 11863 C CA . ASP K 1 138 ? 4.433 -14.929 33.071 1.00 33.30 126 ASP K CA 1
ATOM 11864 C C . ASP K 1 138 ? 3.291 -14.188 33.757 1.00 32.36 126 ASP K C 1
ATOM 11865 O O . ASP K 1 138 ? 3.334 -13.971 34.975 1.00 33.09 126 ASP K O 1
ATOM 11870 N N . LYS K 1 139 ? 2.282 -13.761 32.990 1.00 30.39 127 LYS K N 1
ATOM 11871 C CA . LYS K 1 139 ? 1.113 -13.135 33.600 1.00 28.61 127 LYS K CA 1
ATOM 11872 C C . LYS K 1 139 ? 0.433 -14.086 34.577 1.00 26.02 127 LYS K C 1
ATOM 11873 O O . LYS K 1 139 ? -0.019 -13.669 35.651 1.00 24.37 127 LYS K O 1
ATOM 11879 N N . ILE K 1 140 ? 0.340 -15.366 34.218 1.00 25.87 128 ILE K N 1
ATOM 11880 C CA . ILE K 1 140 ? -0.297 -16.331 35.109 1.00 25.78 128 ILE K CA 1
ATOM 11881 C C . ILE K 1 140 ? 0.488 -16.452 36.414 1.00 27.02 128 ILE K C 1
ATOM 11882 O O . ILE K 1 140 ? -0.100 -16.491 37.503 1.00 26.03 128 ILE K O 1
ATOM 11887 N N . SER K 1 141 ? 1.826 -16.481 36.335 1.00 29.83 129 SER K N 1
ATOM 11888 C CA . SER K 1 141 ? 2.629 -16.575 37.561 1.00 31.10 129 SER K CA 1
ATOM 11889 C C . SER K 1 141 ? 2.512 -15.307 38.416 1.00 30.91 129 SER K C 1
ATOM 11890 O O . SER K 1 141 ? 2.409 -15.391 39.648 1.00 32.08 129 SER K O 1
ATOM 11893 N N . GLU K 1 142 ? 2.549 -14.131 37.769 1.00 30.93 130 GLU K N 1
ATOM 11894 C CA . GLU K 1 142 ? 2.213 -12.851 38.399 1.00 32.21 130 GLU K CA 1
ATOM 11895 C C . GLU K 1 142 ? 0.932 -12.917 39.198 1.00 28.80 130 GLU K C 1
ATOM 11896 O O . GLU K 1 142 ? 0.898 -12.581 40.392 1.00 28.68 130 GLU K O 1
ATOM 11902 N N . LYS K 1 143 ? -0.144 -13.328 38.533 1.00 26.76 131 LYS K N 1
ATOM 11903 C CA . LYS K 1 143 ? -1.431 -13.362 39.186 1.00 26.42 131 LYS K CA 1
ATOM 11904 C C . LYS K 1 143 ? -1.401 -14.339 40.341 1.00 26.27 131 LYS K C 1
ATOM 11905 O O . LYS K 1 143 ? -1.970 -14.058 41.391 1.00 25.31 131 LYS K O 1
ATOM 11911 N N . SER K 1 144 ? -0.717 -15.475 40.176 1.00 24.39 132 SER K N 1
ATOM 11912 C CA . SER K 1 144 ? -0.671 -16.475 41.239 1.00 24.03 132 SER K CA 1
ATOM 11913 C C . SER K 1 144 ? 0.020 -15.929 42.483 1.00 25.17 132 SER K C 1
ATOM 11914 O O . SER K 1 144 ? -0.477 -16.087 43.606 1.00 26.58 132 SER K O 1
ATOM 11917 N N . LYS K 1 145 ? 1.183 -15.301 42.298 1.00 24.83 133 LYS K N 1
ATOM 11918 C CA . LYS K 1 145 ? 1.902 -14.717 43.422 1.00 26.69 133 LYS K CA 1
ATOM 11919 C C . LYS K 1 145 ? 1.068 -13.635 44.097 1.00 27.91 133 LYS K C 1
ATOM 11920 O O . LYS K 1 145 ? 0.923 -13.622 45.328 1.00 28.18 133 LYS K O 1
ATOM 11926 N N . LEU K 1 146 ? 0.490 -12.732 43.297 1.00 27.59 134 LEU K N 1
ATOM 11927 C CA . LEU K 1 146 ? -0.324 -11.651 43.847 1.00 27.92 134 LEU K CA 1
ATOM 11928 C C . LEU K 1 146 ? -1.544 -12.193 44.580 1.00 27.82 134 LEU K C 1
ATOM 11929 O O . LEU K 1 146 ? -1.900 -11.709 45.661 1.00 30.54 134 LEU K O 1
ATOM 11934 N N . LEU K 1 147 ? -2.204 -13.191 44.000 1.00 27.07 135 LEU K N 1
ATOM 11935 C CA . LEU K 1 147 ? -3.402 -13.750 44.608 1.00 28.35 135 LEU K CA 1
ATOM 11936 C C . LEU K 1 147 ? -3.087 -14.376 45.954 1.00 27.83 135 LEU K C 1
ATOM 11937 O O . LEU K 1 147 ? -3.789 -14.132 46.939 1.00 27.16 135 LEU K O 1
ATOM 11942 N N . ARG K 1 148 ? -2.031 -15.194 46.016 1.00 27.16 136 ARG K N 1
ATOM 11943 C CA . ARG K 1 148 ? -1.653 -15.771 47.301 1.00 28.46 136 ARG K CA 1
ATOM 11944 C C . ARG K 1 148 ? -1.318 -14.679 48.316 1.00 30.26 136 ARG K C 1
ATOM 11945 O O . ARG K 1 148 ? -1.755 -14.738 49.477 1.00 30.72 136 ARG K O 1
ATOM 11953 N N . ASN K 1 149 ? -0.567 -13.659 47.892 1.00 28.98 137 ASN K N 1
ATOM 11954 C CA . ASN K 1 149 ? -0.175 -12.603 48.819 1.00 28.77 137 ASN K CA 1
ATOM 11955 C C . ASN K 1 149 ? -1.391 -11.879 49.385 1.00 28.13 137 ASN K C 1
ATOM 11956 O O . ASN K 1 149 ? -1.498 -11.681 50.600 1.00 29.50 137 ASN K O 1
ATOM 11961 N N . LEU K 1 150 ? -2.322 -11.479 48.518 1.00 26.15 138 LEU K N 1
ATOM 11962 C CA . LEU K 1 150 ? -3.502 -10.759 48.990 1.00 26.01 138 LEU K CA 1
ATOM 11963 C C . LEU K 1 150 ? -4.409 -11.658 49.823 1.00 27.42 138 LEU K C 1
ATOM 11964 O O . LEU K 1 150 ? -4.972 -11.214 50.831 1.00 29.49 138 LEU K O 1
ATOM 11969 N N . ALA K 1 151 ? -4.554 -12.926 49.429 1.00 24.40 139 ALA K N 1
ATOM 11970 C CA . ALA K 1 151 ? -5.407 -13.836 50.183 1.00 24.46 139 ALA K CA 1
ATOM 11971 C C . ALA K 1 151 ? -4.878 -14.042 51.594 1.00 26.75 139 ALA K C 1
ATOM 11972 O O . ALA K 1 151 ? -5.655 -14.069 52.555 1.00 28.23 139 ALA K O 1
ATOM 11974 N N . LEU K 1 152 ? -3.555 -14.180 51.740 1.00 25.53 140 LEU K N 1
ATOM 11975 C CA . LEU K 1 152 ? -2.977 -14.355 53.070 1.00 26.67 140 LEU K CA 1
ATOM 11976 C C . LEU K 1 152 ? -3.244 -13.149 53.958 1.00 30.85 140 LEU K C 1
ATOM 11977 O O . LEU K 1 152 ? -3.352 -13.293 55.181 1.00 33.28 140 LEU K O 1
ATOM 11982 N N . GLN K 1 153 ? -3.342 -11.958 53.369 1.00 30.84 141 GLN K N 1
ATOM 11983 C CA . GLN K 1 153 ? -3.663 -10.749 54.114 1.00 32.98 141 GLN K CA 1
ATOM 11984 C C . GLN K 1 153 ? -5.159 -10.575 54.327 1.00 34.85 141 GLN K C 1
ATOM 11985 O O . GLN K 1 153 ? -5.572 -9.553 54.879 1.00 36.27 141 GLN K O 1
ATOM 11991 N N . GLY K 1 154 ? -5.973 -11.546 53.913 1.00 35.94 142 GLY K N 1
ATOM 11992 C CA . GLY K 1 154 ? -7.412 -11.427 54.016 1.00 37.55 142 GLY K CA 1
ATOM 11993 C C . GLY K 1 154 ? -8.033 -10.431 53.063 1.00 39.77 142 GLY K C 1
ATOM 11994 O O . GLY K 1 154 ? -9.132 -9.938 53.331 1.00 41.90 142 GLY K O 1
ATOM 11995 N N . ARG K 1 155 ? -7.366 -10.124 51.951 1.00 38.70 143 ARG K N 1
ATOM 11996 C CA . ARG K 1 155 ? -7.831 -9.119 51.004 1.00 39.55 143 ARG K CA 1
ATOM 11997 C C . ARG K 1 155 ? -8.455 -9.729 49.751 1.00 40.05 143 ARG K C 1
ATOM 11998 O O . ARG K 1 155 ? -8.740 -9.000 48.797 1.00 41.36 143 ARG K O 1
ATOM 12006 N N . MET K 1 156 ? -8.669 -11.043 49.731 1.00 38.37 144 MET K N 1
ATOM 12007 C CA . MET K 1 156 ? -9.385 -11.730 48.666 1.00 36.95 144 MET K CA 1
ATOM 12008 C C . MET K 1 156 ? -10.606 -12.421 49.265 1.00 40.27 144 MET K C 1
ATOM 12009 O O . MET K 1 156 ? -10.718 -12.563 50.485 1.00 42.50 144 MET K O 1
ATOM 12014 N N . GLN K 1 157 ? -11.549 -12.812 48.410 1.00 40.27 145 GLN K N 1
ATOM 12015 C CA . GLN K 1 157 ? -12.792 -13.422 48.868 1.00 41.55 145 GLN K CA 1
ATOM 12016 C C . GLN K 1 157 ? -12.819 -14.907 48.532 1.00 38.75 145 GLN K C 1
ATOM 12017 O O . GLN K 1 157 ? -12.629 -15.293 47.375 1.00 40.11 145 GLN K O 1
ATOM 12023 N N . GLY K 1 158 ? -13.055 -15.727 49.549 1.00 34.10 146 GLY K N 1
ATOM 12024 C CA . GLY K 1 158 ? -13.344 -17.143 49.347 1.00 30.69 146 GLY K CA 1
ATOM 12025 C C . GLY K 1 158 ? -12.316 -17.926 48.563 1.00 28.19 146 GLY K C 1
ATOM 12026 O O . GLY K 1 158 ? -12.681 -18.792 47.758 1.00 27.63 146 GLY K O 1
ATOM 12027 N N . THR K 1 159 ? -11.039 -17.657 48.782 1.00 27.27 147 THR K N 1
ATOM 12028 C CA . THR K 1 159 ? -10.022 -18.459 48.133 1.00 26.51 147 THR K CA 1
ATOM 12029 C C . THR K 1 159 ? -9.731 -19.674 49.011 1.00 26.68 147 THR K C 1
ATOM 12030 O O . THR K 1 159 ? -10.317 -19.840 50.084 1.00 25.99 147 THR K O 1
ATOM 12034 N N . CYS K 1 160 ? -8.777 -20.506 48.593 1.00 25.30 148 CYS K N 1
ATOM 12035 C CA . CYS K 1 160 ? -8.357 -21.570 49.485 1.00 27.64 148 CYS K CA 1
ATOM 12036 C C . CYS K 1 160 ? -7.541 -20.987 50.625 1.00 29.03 148 CYS K C 1
ATOM 12037 O O . CYS K 1 160 ? -7.015 -19.872 50.551 1.00 27.70 148 CYS K O 1
ATOM 12040 N N . ASP K 1 161 ? -7.420 -21.779 51.686 1.00 29.28 149 ASP K N 1
ATOM 12041 C CA . ASP K 1 161 ? -6.767 -21.336 52.911 1.00 29.96 149 ASP K CA 1
ATOM 12042 C C . ASP K 1 161 ? -5.297 -21.712 52.773 1.00 30.86 149 ASP K C 1
ATOM 12043 O O . ASP K 1 161 ? -4.831 -22.754 53.245 1.00 33.35 149 ASP K O 1
ATOM 12048 N N . PHE K 1 162 ? -4.557 -20.839 52.084 1.00 28.89 150 PHE K N 1
ATOM 12049 C CA . PHE K 1 162 ? -3.191 -21.174 51.701 1.00 26.57 150 PHE K CA 1
ATOM 12050 C C . PHE K 1 162 ? -2.304 -21.383 52.922 1.00 29.71 150 PHE K C 1
ATOM 12051 O O . PHE K 1 162 ? -1.444 -22.267 52.920 1.00 31.83 150 PHE K O 1
ATOM 12059 N N . ALA K 1 163 ? -2.523 -20.612 53.991 1.00 30.17 151 ALA K N 1
ATOM 12060 C CA . ALA K 1 163 ? -1.733 -20.795 55.207 1.00 30.27 151 ALA K CA 1
ATOM 12061 C C . ALA K 1 163 ? -1.939 -22.194 55.779 1.00 31.06 151 ALA K C 1
ATOM 12062 O O . ALA K 1 163 ? -0.978 -22.901 56.108 1.00 32.41 151 ALA K O 1
ATOM 12064 N N . VAL K 1 164 ? -3.197 -22.616 55.888 1.00 30.57 152 VAL K N 1
ATOM 12065 C CA . VAL K 1 164 ? -3.511 -23.934 56.431 1.00 32.19 152 VAL K CA 1
ATOM 12066 C C . VAL K 1 164 ? -3.011 -25.041 55.508 1.00 29.68 152 VAL K C 1
ATOM 12067 O O . VAL K 1 164 ? -2.407 -26.021 55.967 1.00 30.27 152 VAL K O 1
ATOM 12071 N N . LEU K 1 165 ? -3.233 -24.895 54.197 1.00 27.08 153 LEU K N 1
ATOM 12072 C CA . LEU K 1 165 ? -2.774 -25.909 53.251 1.00 27.64 153 LEU K CA 1
ATOM 12073 C C . LEU K 1 165 ? -1.258 -26.052 53.286 1.00 28.42 153 LEU K C 1
ATOM 12074 O O . LEU K 1 165 ? -0.731 -27.170 53.264 1.00 28.24 153 LEU K O 1
ATOM 12079 N N . GLU K 1 166 ? -0.542 -24.930 53.343 1.00 28.91 154 GLU K N 1
ATOM 12080 C CA . GLU K 1 166 ? 0.914 -24.976 53.387 1.00 30.18 154 GLU K CA 1
ATOM 12081 C C . GLU K 1 166 ? 1.412 -25.533 54.713 1.00 31.40 154 GLU K C 1
ATOM 12082 O O . GLU K 1 166 ? 2.479 -26.157 54.764 1.00 31.61 154 GLU K O 1
ATOM 12088 N N . GLU K 1 167 ? 0.642 -25.352 55.786 1.00 31.77 155 GLU K N 1
ATOM 12089 C CA . GLU K 1 167 ? 1.030 -25.951 57.055 1.00 34.75 155 GLU K CA 1
ATOM 12090 C C . GLU K 1 167 ? 0.809 -27.462 57.054 1.00 34.78 155 GLU K C 1
ATOM 12091 O O . GLU K 1 167 ? 1.592 -28.199 57.667 1.00 36.50 155 GLU K O 1
ATOM 12097 N N . LYS K 1 168 ? -0.227 -27.946 56.359 1.00 33.24 156 LYS K N 1
ATOM 12098 C CA . LYS K 1 168 ? -0.667 -29.326 56.543 1.00 34.51 156 LYS K CA 1
ATOM 12099 C C . LYS K 1 168 ? -0.296 -30.290 55.422 1.00 34.45 156 LYS K C 1
ATOM 12100 O O . LYS K 1 168 ? -0.200 -31.490 55.684 1.00 35.99 156 LYS K O 1
ATOM 12106 N N . TYR K 1 169 ? -0.089 -29.815 54.188 1.00 32.57 157 TYR K N 1
ATOM 12107 C CA . TYR K 1 169 ? -0.032 -30.722 53.042 1.00 34.01 157 TYR K CA 1
ATOM 12108 C C . TYR K 1 169 ? 1.134 -31.699 53.130 1.00 36.04 157 TYR K C 1
ATOM 12109 O O . TYR K 1 169 ? 1.008 -32.857 52.717 1.00 36.16 157 TYR K O 1
ATOM 12118 N N . GLN K 1 170 ? 2.272 -31.267 53.671 1.00 37.85 158 GLN K N 1
ATOM 12119 C CA . GLN K 1 170 ? 3.424 -32.162 53.708 1.00 41.35 158 GLN K CA 1
ATOM 12120 C C . GLN K 1 170 ? 3.256 -33.301 54.707 1.00 44.59 158 GLN K C 1
ATOM 12121 O O . GLN K 1 170 ? 4.086 -34.218 54.721 1.00 46.04 158 GLN K O 1
ATOM 12127 N N . HIS K 1 171 ? 2.219 -33.273 55.538 1.00 45.60 159 HIS K N 1
ATOM 12128 C CA . HIS K 1 171 ? 1.954 -34.369 56.455 1.00 50.43 159 HIS K CA 1
ATOM 12129 C C . HIS K 1 171 ? 1.126 -35.469 55.809 1.00 49.29 159 HIS K C 1
ATOM 12130 O O . HIS K 1 171 ? 0.677 -36.382 56.507 1.00 51.84 159 HIS K O 1
ATOM 12137 N N . PHE K 1 172 ? 0.923 -35.407 54.495 1.00 46.49 160 PHE K N 1
ATOM 12138 C CA . PHE K 1 172 ? 0.171 -36.442 53.804 1.00 45.33 160 PHE K CA 1
ATOM 12139 C C . PHE K 1 172 ? 0.928 -37.764 53.846 1.00 47.51 160 PHE K C 1
ATOM 12140 O O . PHE K 1 172 ? 2.131 -37.813 53.572 1.00 46.92 160 PHE K O 1
ATOM 12148 N N . GLY K 1 173 ? 0.225 -38.836 54.206 1.00 50.90 161 GLY K N 1
ATOM 12149 C CA . GLY K 1 173 ? 0.827 -40.152 54.223 1.00 55.70 161 GLY K CA 1
ATOM 12150 C C . GLY K 1 173 ? 1.755 -40.436 55.383 1.00 60.53 161 GLY K C 1
ATOM 12151 O O . GLY K 1 173 ? 2.365 -41.512 55.409 1.00 63.74 161 GLY K O 1
ATOM 12152 N N . LYS K 1 174 ? 1.891 -39.520 56.338 1.00 61.78 162 LYS K N 1
ATOM 12153 C CA . LYS K 1 174 ? 2.823 -39.718 57.445 1.00 65.22 162 LYS K CA 1
ATOM 12154 C C . LYS K 1 174 ? 2.105 -39.924 58.775 1.00 67.37 162 LYS K C 1
ATOM 12155 O O . LYS K 1 174 ? 0.929 -39.592 58.916 1.00 66.67 162 LYS K O 1
#

Nearest PDB structures (foldseek):
  7d8o-assembly2_G  TM=1.004E+00  e=7.234E-32  Escherichia coli
  2xd0-assembly1_Y  TM=9.966E-01  e=3.644E-26  Pectobacterium atrosepticum
  4glk-assembly1_A  TM=8.571E-01  e=1.415E-11  Lactococcus lactis
  4ato-assembly1_A  TM=8.015E-01  e=2.271E-11  Bacillus thuringiensis
  7d8o-assembly2_G  TM=1.005E+00  e=2.720E-33  Escherichia coli

Foldseek 3Di:
DLFKKAFAPLLQVQLCVVWVLQDDFDDPVDPDTWIWTDQLEADPNFGKTWTFDADDPCVVVDDCPQLQWAWFAFVVCRVRTGGIGRLLNIATDDPVGMDTDPLVPDPDDVVSVSSVRRSVRCVVCSVVNSVSNVVSVVCVCVVNDPPGTPHVVRVVPSVPVPD/DLFKKAFAPLLQVQLCVQWVLQDDFDDPPDPDTFIWTDQLEADPNFGKIFTFDADDPCVVVDDCPQLQWAWFAFVPCVVGTLGIGRLLNIATDDVVRMDTDPLVPDDDDVVSVSSVRRSVRCVVCSVVSSVSNVVSVVCVCVVNDPDGTPHVRRVVRSVVPPD/DLFKKAFAPVLQVQLCVQWVLQDDQDDPPDPDTWIWTDQLEADPNFGKTWTFDADDPCVVVDDCPQLQWAWFAFVVPRVRTLGIGRLLNIATDDVVGMDTDPLVPDDDDPVSVSSVRRSVRCVVCSVVSSVSNVVSVVCVVVVNDPDGTPHVRRVVPSVVVPD/DLFKKAFAPLLQVQLCVQWVLQDDQDDPPDPDTWIWTDQLEAPPNFGKIWTFDADDPCCVVDDCPQLQWAWFAAVPPRVRTGGITRLLNIATDDPVGMDTDPLVPDDDDPVSVSSVRRSVRCVVCSVVNSVSNVVSVVCVCVVNDPDGTPHVRRVVPSVVPPD/DLFKKAFAPVLLVQLCVVWVLQDDQDDPPDPDTWIWTDQLEADPNFGKTWTFDADDPCVVVDDCPQLQKAWFAAVPCRVRTLGITRLLNIATDDPVGMDTDPLVPDDDDPVSVSSVRRSVRCVVCSVVSSVSNVVSVVCVVVVNDPDGTPHVVRVVPSVVVPD/DLFKKAFAPLLQVQLCVQWVLQDDQDDPVDPDTFIWTDQLEADPNFGKTFTFDADDPCCVVDDCPQLQWAWFAAVPPRVRTLGIGRLLNIATDDPVGMDTDPLVPDDDDVVSVSVVRRSVRCVVCSVVSSVSNVVSVVCVCVVNDPDGTPHVRRVVPSVVPPD

B-factor: mean 37.06, std 10.67, range [14.77, 78.02]

Secondary structure (DSSP, 8-state):
--EEEEE-HHHHHHHHHH-TTSPP---TT-SSPPPEEEEEEEETTEEEEEEEE---GGGGG--TT-TT-EEEEETTEEEEEEEEE-GGG-EE--GGGEEE--TTTSPP-HHHHHHHHHHHHHHHTHHHHHHHHHHHHHHHHTT-SSS---HHHHHHHGGGTT-/--EEEEE-HHHHHHHHHH-TTSPP---TT-SSPPPEEEEEEEETTEEEEEEEE---GGGGG--TT-TT-EEEEETTEEEEEEEEE-GGG-EE--GGGEEE--TTTSPP-HHHHHHHHHHHHHHHTHHHHHHHHHHHHHHHHTT-SSS---HHHHHHHGGGTT-/--EEEEE-HHHHHHHHHH-TTSPP---TT-SSPPPEEEEEEEETTEEEEEEEE---GGGGG--TT-TT-EEEEETTEEEEEEEEE-GGG-EE--GGGEEE--TTTSPP-HHHHHHHHHHHHHHHTHHHHHHHHHHHHHHHHTT-S-S---HHHHHHHGGGTT-/--EEEEE-HHHHHHHHTT-TTSPP---TT-SSPPPEEEEEEEETTEEEEEEEE---GGGGG--TT-TT-EEEEETTEEEEEEEEE-GGG-EE--GGGEEE--TTTS---HHHHHHHHHHHHHHHTHHHHHHHHHHHHHHHHTT-SSS---HHHHHHHGGGTT-/--EEEEE-HHHHHHHHHH-TTSPP---TT-SSPPPEEEEEEEETTEEEEEEEE---GGGGG--TT-TT-EEEEETTEEEEEEEEE-GGG-EE--GGGEEE--TTTSPP-HHHHHHHHHHHHHHHTHHHHHHHHHHHHHHHHTT-SSS---HHHHHHHGGGTT-/--EEEEE-HHHHHHHHTT-TTSPP---TT-SSPPPEEEEEEEETTEEEEEEEE---GGGGG--TT-TT-EEEEETTEEEEEEEEE-GGG-EE--GGGEEE--TTTSPP-HHHHHHHHHHHHHHHTHHHHHHHHHHHHHHHHTT-SSS---HHHHHHHGGGTT-

Sequence (978 aa):
MAKFFTISSSYIKYLKDFDDKVPNSEDPTYNNPKAFIGIVLEIEGHKYLAPLTSPKAWHANVKESSPAFFKLHENGVPDNQLGLINLKFMIPIIEAEVSLLDLDSMPDTPYKRMLYKQLQFIRVNEDKISEKSKLLRNLALQGRMQGTCDFAVLEEKYQHFGKMAKFFTISSSYIKYLKDFDDKVPNSEDPTYNNPKAFIGIVLEIEGHKYLAPLTSPKAWHANVKESSPAFFKLHENGVPDNQLGLINLKFMIPIIEAEVSLLDLDSMPDTPYKRMLYKQLQFIRVNEDKISEKSKLLRNLALQGRMQGTCDFAVLEEKYQHFGKMAKFFTISSSYIKYLKDFDDKVPNSEDPTYNNPKAFIGIVLEIEGHKYLAPLTSPKAWHANVKESSPAFFKLHENGVPDNQLGLINLKFMIPIIEAEVSLLDLDSMPDTPYKRMLYKQLQFIRVNEDKISEKSKLLRNLALQGRMQGTCDFAVLEEKYQHFGKMAKFFTISSSYIKYLKDFDDKVPNSEDPTYNNPKAFIGIVLEIEGHKYLAPLTSPKAWHANVKESSPAFFKLHENGVPDNQLGLINLKFMIPIIEAEVSLLDLDSMPDTPYKRMLYKQLQFIRVNEDKISEKSKLLRNLALQGRMQGTCDFAVLEEKYQHFGKMAKFFTISSSYIKYLKDFDDKVPNSEDPTYNNPKAFIGIVLEIEGHKYLAPLTSPKAWHANVKESSPAFFKLHENGVPDNQLGLINLKFMIPIIEAEVSLLDLDSMPDTPYKRMLYKQLQFIRVNEDKISEKSKLLRNLALQGRMQGTCDFAVLEEKYQHFGKMAKFFTISSSYIKYLKDFDDKVPNSEDPTYNNPKAFIGIVLEIEGHKYLAPLTSPKAWHANVKESSPAFFKLHENGVPDNQLGLINLKFMIPIIEAEVSLLDLDSMPDTPYKRMLYKQLQFIRVNEDKISEKSKLLRNLALQGRMQGTCDFAVLEEKYQHFGK

Solvent-accessible surface area: 52217 Å² total; per-residue (Å²): 79,7,107,6,26,35,13,37,47,58,0,2,135,47,0,54,126,77,14,123,95,2,12,97,9,119,57,142,106,78,148,56,84,47,8,1,2,1,63,8,13,109,36,19,44,17,55,0,0,0,2,16,28,72,86,100,98,118,10,82,127,24,157,109,88,28,10,3,25,2,55,0,44,46,51,74,65,83,138,53,89,14,4,1,0,13,0,35,46,0,0,0,9,45,110,89,36,23,65,113,30,93,25,145,81,44,104,84,55,121,54,30,136,66,1,86,78,8,30,84,23,3,125,97,23,63,106,85,5,45,114,21,0,122,85,0,6,45,34,20,53,47,63,157,47,156,41,19,4,74,3,45,28,0,22,83,68,4,106,127,51,79,121,83,12,115,6,24,34,15,39,44,72,0,1,111,44,0,52,118,75,13,117,92,2,13,92,15,99,54,144,111,84,148,57,89,44,8,1,2,1,54,6,15,110,36,22,47,17,60,0,1,0,2,16,23,69,83,97,98,119,9,88,128,25,153,108,95,27,9,3,23,6,45,0,41,49,52,74,60,84,138,54,80,14,4,0,0,14,0,33,45,0,0,0,11,45,112,91,37,20,68,109,30,77,26,145,86,50,104,92,54,117,57,19,138,64,1,98,83,7,32,80,23,3,122,96,27,56,110,114,5,47,117,22,0,120,81,0,6,42,19,19,49,64,63,165,47,154,40,17,4,62,3,49,41,0,22,86,68,8,117,125,40,60,212,136,10,115,6,15,36,19,39,53,58,0,2,135,44,0,52,122,75,14,116,95,2,12,84,24,123,53,140,106,81,148,62,92,48,8,4,2,1,45,6,15,106,34,15,45,17,69,0,0,0,3,18,20,69,84,97,98,116,12,85,128,22,156,98,94,27,10,3,26,3,48,0,45,28,47,75,64,81,135,58,87,15,6,1,0,16,0,38,46,0,0,0,11,45,98,90,31,18,68,100,30,86,24,140,84,49,98,108,45,99,53,29,126,73,0,88,95,8,33,79,23,2,125,97,22,34,107,107,6,38,119,22,0,117,85,0,6,50,43,19,48,58,63,173,48,172,32,15,4,61,3,55,41,0,22,78,65,8,113,120,52,80,120,128,10,114,6,24,36,14,39,36,67,0,2,128,42,0,54,119,74,14,116,89,2,11,88,12,109,57,144,110,85,150,58,92,44,8,1,2,1,50,7,11,115,38,22,48,15,56,0,0,0,2,18,23,69,82,100,98,123,7,84,117,23,149,102,96,28,8,5,26,5,46,0,46,25,49,76,62,87,136,59,93,13,3,0,0,17,0,36,45,0,0,0,9,44,107,92,35,21,66,96,27,102,22,138,100,48,97,109,46,98,51,31,125,77,1,86,93,7,31,79,26,2,126,97,23,43,93,104,6,35,116,22,0,116,85,0,6,51,37,18,44,52,64,161,47,165,39,18,4,63,3,50,36,0,25,74,62,7,104,111,38,74,206,79,6,107,6,25,35,15,38,58,56,0,5,143,46,0,56,116,76,14,116,99,2,11,82,30,134,51,142,106,82,148,61,93,48,9,5,1,1,58,6,16,107,30,17,42,18,61,0,0,0,2,17,22,69,83,99,99,119,12,86,127,24,148,114,85,27,10,3,25,8,37,0,43,26,51,75,64,84,138,60,92,14,4,0,0,15,0,33,43,0,0,0,8,34,113,89,35,23,67,110,31,87,25,138,84,47,96,111,45,98,52,31,123,72,0,87,94,7,32,77,25,2,125,98,23,49,120,111,4,44,118,23,0,102,78,0,5,34,27,20,54,60,65,167,46,154,43,20,5,62,4,46,38,0,22,89,68,8,122,120,50,80,119,127,7,111,7,26,44,12,38,35,66,0,2,116,44,0,53,120,77,14,123,89,2,11,85,15,114,56,143,109,85,145,59,86,43,11,0,2,0,49,5,16,110,29,17,46,15,56,0,1,0,2,17,20,70,84,93,99,117,10,87,121,22,156,105,98,27,10,4,24,4,46,0,42,49,49,74,63,85,135,55,88,13,3,0,0,15,0,36,47,0,0,0,10,39,104,89,38,24,58,94,37,95,25,141,92,47,102,97,48,121,56,26,138,66,1,88,78,7,32,81,26,2,124,96,23,42,118,97,5,34,117,16,0,117,79,0,5,47,43,18,49,56,65,166,47,154,37,18,4,64,3,50,37,0,23,84,63,7,109,107,44,77,197

Organism: Escherichia coli (NCBI:txid562)

InterPro domains:
  IPR025911 ToxN/AbiQ toxin [PF13958] (3-159)
  IPR053735 Type III TA system endoribonuclease [G3DSA:3.10.129.130] (2-171)